Protein AF-A0A947AEB6-F1 (afdb_monomer_lite)

Sequence (812 aa):
MEKIVYKIINSKRNKWIVTLIVLFSMGAAVMMIPTKLVLARMLPGKSANTMSIYVDTATNASIKETQSVTTCIVNYLKQEREITDMEVYLGQGAPLDYAGLVKGSSLKRMKNQAEIVLNFTNKNDRDEPTYMMAHRLRPLIQGECGSIVPHTSIKFTEMPAGPPTLATIVVELYNPDEKALRKIAAQIADILEDTDGLVDIDVMQDDIYTKYNLVPDKEKIILSGLNVEQVNQIIYLAFKGMPIAEKNTKNQQDQIPIFLRLNEETRHVEADTESSLLSKLVSLELMNDKGMMVPISEVVEIKSAKSSPTIFRKNLKNMVTITAECDMVSQVYPLLEAREKMLEVLKADYNMSKVPGINTYMFDLIAVDKKTGDKILIRWDGEMKVSLDTFRDLGGAFIAALVLMFLLMVVYYKSFALSGIVLVGSFLSIIGVIVGHWVTDKIALYATDTHFFLTATSLIGFISLMGISARSSLLLIDFSKSLIAHEGMEKKRAIAVATATRAKPIMLTAIAIILGSLLLATDPIFGGLGIALIFGSIAATLVSLYFIPVLMDNAKALMPNEHEFEDQGRSGTWCILTDNIKSMFPKGEDKKSKAHHNDTLLYEDYECEDDTRTTWCRLIDNVKSFFPDEKEKKSDVKKLPEDDVPLQHEEDTPEAENKVMLSTKLTESIKALPSLKIDTKVYKKNKMLWNEMIDKVKAFLNLKTEDEIDHAYEKAKAERDFINLHNTGNKQFQKKDLDKAIESYEKALKIKEDKGTSFKLELAKVQKEKEEKKQKQKEDKTHEEKPKKDDSKDKSDTKKEKKSKKKKDDKE

Radius of gyration: 40.16 Å; chains: 1; bounding box: 114×80×124 Å

pLDDT: mean 76.29, std 25.1, range [21.72, 97.94]

Foldseek 3Di:
DLVVLLVLQVDPVSLVVLVCVLVVLVVVLVVCDVVVLFAAAAFDADQDQKWKKKKAFAQPDALVLLVQLVVLLVVVCVVDPFWDDKDKAAQAADDDDQQCVALPSRVRRGRRIMMMMTGGDDSVVDLAGPLVVCLVVVVVSCVPRVPSGPPMQIDIGGDDPDRHHNAQKKKKKFFPDPVVQVVVLVVLLVLQVPFPQWDRKDKPKHDKDKDKDKAFAPVQCVVVQHDPVVLVQLVCQLEPFDFDDWDDDPVDPDTHTDTHHDDPVLSDQPDPDPVSVLVSQQVGWDQHPVRDTDGSSRGIDIDIDIDDMDFDDDPNTTIMMIHIYGRQHHSVPSVVSSLVVCCVVLVVQWDKDDDDDPDLFRSKIWTQGPPPRTTMTIGIDTSVSVSSNLCVVLVVVLVVVLVVQLVVVCVVLVDNLLSVLLSVLLLSLVSQLSVLQSVVQVVCCVPSVHGRHQHSLLVVLSSVSSVVLSVLLVQLLVQLLCCCPPVVDDSSSSSSVSLVVSLVVLVVVLVVQLVVLVVQCPDSGSVSSSSSSNRSSVSSSCSSNHVSSSSSSLDPSSHDDPPPDDPPPDDDPVVVVVVNVCSVDDDDDDDDDDDDDDDDDDDDDDDDDDPDPDPVVVVVVVVVVVDDDDDDDDDDDDDDDDDDDDDDDDDDDDDDDPPPDPVPPVVVVVPPDDDDDDDDDDDDDDDDDPVVVVVVVCVVVVPDDPVVVVVVVVVVVLVVLLVVLQVQLVVCVVVVVLVSNLVSLVVSCVSPNDPVSVVSNVVSVVVVVVVVVVVVVVVVVVVPDDDDDDDDDDDDDDDDDDDDDDDDDDDD

Secondary structure (DSSP, 8-state):
-HHHHHHHHH-HHHHHHHHHHHHHHHHHHHHTTTTTSS-B-SS-----SEEEEEEE--TT--HHHHHHHHHHHHHHHTT-TTEEEEEEEESSPPS--HHHHHHTGGG--STTEEEEEEEES-TTT-SS-HHHHHHHHHHHHHHHHTTSSTT-EEEEEEPPSSS--S-SEEEEEE-S-HHHHHHHHHHHHHHHHTSTTEEEEEEES----EEEEEEE-HHHHHHTT--HHHHHHHHHHHHT-EEEEEE--TT-SS-EEEEE---HHHH--SSSSHHHHHHHHHT-EEE-TTS-EEEHHHHEEEEEEE-----EEETTEEEEEEEEEESSS-THHHHHHHHHHHHHHTTTTEEEEEPPSS-S-TT-EEEEETTT--EEEEEEESHHHHHHHHHHHHHHHHHHHHHHHHHHHHHHHS-HHHHHHHHHHHHTTHHHHHHHHHHHHHHHHHHHS----B-HHHHHHHHHHHHHHHHHHHHHHHHHHHHHHHH---HHHHHHHHHHHHHHHHHHHHHHHHHHHHHHHTSTTTHHHHHHHHHHHHHHHHIIIIIHHHHHHH-GGGSPPS-SSS-TT---HHHHHHHHHHHTSPPP---------------------S----HHHHHHHHHHTTS-----------------------------SSSSHHHHHHHHHHTTS-------------PPPHHHHHHHHHHHHT--SHHHHHHHHHHHHHHHHHHHHHHHHHHHHHTT-HHHHHHHHHHHHTT---HHHHHHHHHHHHHHHHHHHHHHHHHHHHHS--PPP-----------------------

Structure (mmCIF, N/CA/C/O backbone):
data_AF-A0A947AEB6-F1
#
_entry.id   AF-A0A947AEB6-F1
#
loop_
_atom_site.group_PDB
_atom_site.id
_atom_site.type_symbol
_atom_site.label_atom_id
_atom_site.label_alt_id
_atom_site.label_comp_id
_atom_site.label_asym_id
_atom_site.label_entity_id
_atom_site.label_seq_id
_atom_site.pdbx_PDB_ins_code
_atom_site.Cartn_x
_atom_site.Cartn_y
_atom_site.Cartn_z
_atom_site.occupancy
_atom_site.B_iso_or_equiv
_atom_site.auth_seq_id
_atom_site.auth_comp_id
_atom_site.auth_asym_id
_atom_site.auth_atom_id
_atom_site.pdbx_PDB_model_num
ATOM 1 N N . MET A 1 1 ? 32.725 -9.473 -36.513 1.00 87.38 1 MET A N 1
ATOM 2 C CA . MET A 1 1 ? 31.838 -8.292 -36.432 1.00 87.38 1 MET A CA 1
ATOM 3 C C . MET A 1 1 ? 31.812 -7.491 -37.723 1.00 87.38 1 MET A C 1
ATOM 5 O O . MET A 1 1 ? 30.746 -7.420 -38.313 1.00 87.38 1 MET A O 1
ATOM 9 N N . GLU A 1 2 ? 32.942 -6.983 -38.223 1.00 90.56 2 GLU A N 1
ATOM 10 C CA . GLU A 1 2 ? 32.989 -6.147 -39.443 1.00 90.56 2 GLU A CA 1
ATOM 11 C C . GLU A 1 2 ? 32.234 -6.752 -40.641 1.00 90.56 2 GLU A C 1
ATOM 13 O O . GLU A 1 2 ? 31.273 -6.164 -41.129 1.00 90.56 2 GLU A O 1
ATOM 18 N N . LYS A 1 3 ? 32.585 -7.982 -41.052 1.00 89.81 3 LYS A N 1
ATOM 19 C CA . LYS A 1 3 ? 31.927 -8.688 -42.171 1.00 89.81 3 LYS A CA 1
ATOM 20 C C . LYS A 1 3 ? 30.412 -8.853 -41.983 1.00 89.81 3 LYS A C 1
ATOM 22 O O . LYS A 1 3 ? 29.666 -8.835 -42.958 1.00 89.81 3 LYS A O 1
ATOM 27 N N . ILE A 1 4 ? 29.958 -9.022 -40.739 1.00 90.88 4 ILE A N 1
ATOM 28 C CA . ILE A 1 4 ? 28.542 -9.226 -40.401 1.00 90.88 4 ILE A CA 1
ATOM 29 C C . ILE A 1 4 ? 27.785 -7.910 -40.577 1.00 90.88 4 ILE A C 1
ATOM 31 O O . ILE A 1 4 ? 26.801 -7.859 -41.311 1.00 90.88 4 ILE A O 1
ATOM 35 N N . VAL A 1 5 ? 28.286 -6.836 -39.965 1.00 90.81 5 VAL A N 1
ATOM 36 C CA . VAL A 1 5 ? 27.673 -5.503 -40.029 1.00 90.81 5 VAL A CA 1
ATOM 37 C C . VAL A 1 5 ? 27.685 -4.977 -41.464 1.00 90.81 5 VAL A C 1
ATOM 39 O O . VAL A 1 5 ? 26.657 -4.514 -41.952 1.00 90.81 5 VAL A O 1
ATOM 42 N N . TYR A 1 6 ? 28.788 -5.157 -42.197 1.00 90.69 6 TYR A N 1
ATOM 43 C CA . TYR A 1 6 ? 28.861 -4.782 -43.610 1.00 90.69 6 TYR A CA 1
ATOM 44 C C . TYR A 1 6 ? 27.827 -5.537 -44.463 1.00 90.69 6 TYR A C 1
ATOM 46 O O . TYR A 1 6 ? 27.131 -4.928 -45.273 1.00 90.69 6 TYR A O 1
ATOM 54 N N . LYS A 1 7 ? 27.638 -6.849 -44.244 1.00 91.50 7 LYS A N 1
ATOM 55 C CA . LYS A 1 7 ? 26.611 -7.648 -44.943 1.00 91.50 7 LYS A CA 1
ATOM 56 C C . LYS A 1 7 ? 25.181 -7.194 -44.618 1.00 91.50 7 LYS A C 1
ATOM 58 O O . LYS A 1 7 ? 24.305 -7.266 -45.485 1.00 91.50 7 LYS A O 1
ATOM 63 N N . ILE A 1 8 ? 24.933 -6.742 -43.388 1.00 90.25 8 ILE A N 1
ATOM 64 C CA . ILE A 1 8 ? 23.634 -6.195 -42.974 1.00 90.25 8 ILE A CA 1
ATOM 65 C C . ILE A 1 8 ? 23.380 -4.862 -43.681 1.00 90.25 8 ILE A C 1
ATOM 67 O O . ILE A 1 8 ? 22.333 -4.693 -44.297 1.00 90.25 8 ILE A O 1
ATOM 71 N N . ILE A 1 9 ? 24.353 -3.949 -43.658 1.00 90.12 9 ILE A N 1
ATOM 72 C CA . ILE A 1 9 ? 24.207 -2.601 -44.216 1.00 90.12 9 ILE A CA 1
ATOM 73 C C . ILE A 1 9 ? 24.198 -2.611 -45.757 1.00 90.12 9 ILE A C 1
ATOM 75 O O . ILE A 1 9 ? 23.521 -1.799 -46.393 1.00 90.12 9 ILE A O 1
ATOM 79 N N . ASN A 1 10 ? 24.908 -3.536 -46.402 1.00 90.25 10 ASN A N 1
ATOM 80 C CA . ASN A 1 10 ? 24.982 -3.536 -47.860 1.00 90.25 10 ASN A CA 1
ATOM 81 C C . ASN A 1 10 ? 23.674 -3.998 -48.537 1.00 90.25 10 ASN A C 1
ATOM 83 O O . ASN A 1 10 ? 23.365 -3.566 -49.645 1.00 90.25 10 ASN A O 1
ATOM 87 N N . SER A 1 11 ? 22.870 -4.831 -47.868 1.00 90.75 11 SER A N 1
ATOM 88 C CA . SER A 1 11 ? 21.614 -5.361 -48.413 1.00 90.75 11 SER A CA 1
ATOM 89 C C . SER A 1 11 ? 20.390 -4.635 -47.850 1.00 90.75 11 SER A C 1
ATOM 91 O O . SER A 1 11 ? 20.144 -4.657 -46.644 1.00 90.75 11 SER A O 1
ATOM 93 N N . LYS A 1 12 ? 19.550 -4.065 -48.731 1.00 87.75 12 LYS A N 1
ATOM 94 C CA . LYS A 1 12 ? 18.264 -3.445 -48.340 1.00 87.75 12 LYS A CA 1
ATOM 95 C C . LYS A 1 12 ? 17.353 -4.427 -47.591 1.00 87.75 12 LYS A C 1
ATOM 97 O O . LYS A 1 12 ? 16.724 -4.041 -46.610 1.00 87.75 12 LYS A O 1
ATOM 102 N N . ARG A 1 13 ? 17.332 -5.702 -48.006 1.00 91.00 13 ARG A N 1
ATOM 103 C CA . ARG A 1 13 ? 16.549 -6.762 -47.350 1.00 91.00 13 ARG A CA 1
ATOM 104 C C . ARG A 1 13 ? 17.024 -7.007 -45.917 1.00 91.00 13 ARG A C 1
ATOM 106 O O . ARG A 1 13 ? 16.198 -7.094 -45.020 1.00 91.00 13 ARG A O 1
ATOM 113 N N . ASN A 1 14 ? 18.337 -7.077 -45.691 1.00 89.75 14 ASN A N 1
ATOM 114 C CA . ASN A 1 14 ? 18.887 -7.360 -44.361 1.00 89.75 14 ASN A CA 1
ATOM 115 C C . ASN A 1 14 ? 18.660 -6.198 -43.388 1.00 89.75 14 ASN A C 1
ATOM 117 O O . ASN A 1 14 ? 18.286 -6.440 -42.245 1.00 89.75 14 ASN A O 1
ATOM 121 N N . LYS A 1 15 ? 18.814 -4.948 -43.845 1.00 89.69 15 LYS A N 1
ATOM 122 C CA . LYS A 1 15 ? 18.432 -3.767 -43.055 1.00 89.69 15 LYS A CA 1
ATOM 123 C C . LYS A 1 15 ? 16.976 -3.828 -42.619 1.00 89.69 15 LYS A C 1
ATOM 125 O O . LYS A 1 15 ? 16.685 -3.652 -41.443 1.00 89.69 15 LYS A O 1
ATOM 130 N N . TRP A 1 16 ? 16.081 -4.099 -43.569 1.00 90.50 16 TRP A N 1
ATOM 131 C CA . TRP A 1 16 ? 14.650 -4.138 -43.299 1.00 90.50 16 TRP A CA 1
ATOM 132 C C . TRP A 1 16 ? 14.279 -5.263 -42.326 1.00 90.50 16 TRP A C 1
ATOM 134 O O . TRP A 1 16 ? 13.488 -5.034 -41.420 1.00 90.50 16 TRP A O 1
ATOM 144 N N . ILE A 1 17 ? 14.920 -6.433 -42.437 1.00 92.50 17 ILE A N 1
ATOM 145 C CA . ILE A 1 17 ? 14.771 -7.532 -41.470 1.00 92.50 17 ILE A CA 1
ATOM 146 C C . ILE A 1 17 ? 15.194 -7.091 -40.065 1.00 92.50 17 ILE A C 1
ATOM 148 O O . ILE A 1 17 ? 14.440 -7.295 -39.121 1.00 92.50 17 ILE A O 1
ATOM 152 N N . VAL A 1 18 ? 16.363 -6.459 -39.907 1.00 92.31 18 VAL A N 1
ATOM 153 C CA . VAL A 1 18 ? 16.830 -5.990 -38.589 1.00 92.31 18 VAL A CA 1
ATOM 154 C C . VAL A 1 18 ? 15.875 -4.945 -38.009 1.00 92.31 18 VAL A C 1
ATOM 156 O O . VAL A 1 18 ? 15.514 -5.031 -36.838 1.00 92.31 18 VAL A O 1
ATOM 159 N N . THR A 1 19 ? 15.413 -3.990 -38.820 1.00 90.94 19 THR A N 1
ATOM 160 C CA . THR A 1 19 ? 14.432 -2.988 -38.382 1.00 90.94 19 THR A CA 1
ATOM 161 C C . THR A 1 19 ? 13.101 -3.620 -37.977 1.00 90.94 19 THR A C 1
ATOM 163 O O . THR A 1 19 ? 12.553 -3.245 -36.944 1.00 90.94 19 THR A O 1
ATOM 166 N N . LEU A 1 20 ? 12.602 -4.601 -38.735 1.00 93.62 20 LEU A N 1
ATOM 167 C CA . LEU A 1 20 ? 11.383 -5.330 -38.385 1.00 93.62 20 LEU A CA 1
ATOM 168 C C . LEU A 1 20 ? 11.527 -6.127 -37.096 1.00 93.62 20 LEU A C 1
ATOM 170 O O . LEU A 1 20 ? 10.615 -6.088 -36.282 1.00 93.62 20 LEU A O 1
ATOM 174 N N . ILE A 1 21 ? 12.652 -6.819 -36.894 1.00 94.31 21 ILE A N 1
ATOM 175 C CA . ILE A 1 21 ? 12.905 -7.569 -35.658 1.00 94.31 21 ILE A CA 1
ATOM 176 C C . ILE A 1 21 ? 12.848 -6.623 -34.460 1.00 94.31 21 ILE A C 1
ATOM 178 O O . ILE A 1 21 ? 12.165 -6.913 -33.488 1.00 94.31 21 ILE A O 1
ATOM 182 N N . VAL A 1 22 ? 13.510 -5.467 -34.538 1.00 93.62 22 VAL A N 1
ATOM 183 C CA . VAL A 1 22 ? 13.520 -4.491 -33.440 1.00 93.62 22 VAL A CA 1
ATOM 184 C C . VAL A 1 22 ? 12.130 -3.902 -33.192 1.00 93.62 22 VAL A C 1
ATOM 186 O O . VAL A 1 22 ? 11.703 -3.829 -32.043 1.00 93.62 22 VAL A O 1
ATOM 189 N N . LEU A 1 23 ? 11.401 -3.518 -34.245 1.00 92.50 23 LEU A N 1
ATOM 190 C CA . LEU A 1 23 ? 10.036 -2.995 -34.116 1.00 92.50 23 LEU A CA 1
ATOM 191 C C . LEU A 1 23 ? 9.066 -4.042 -33.562 1.00 92.50 23 LEU A C 1
ATOM 193 O O . LEU A 1 23 ? 8.246 -3.716 -32.708 1.00 92.50 23 LEU A O 1
ATOM 197 N N . PHE A 1 24 ? 9.178 -5.291 -34.013 1.00 94.88 24 PHE A N 1
ATOM 198 C CA . PHE A 1 24 ? 8.384 -6.401 -33.502 1.00 94.88 24 PHE A CA 1
ATOM 199 C C . PHE A 1 24 ? 8.698 -6.669 -32.030 1.00 94.88 24 PHE A C 1
ATOM 201 O O . PHE A 1 24 ? 7.776 -6.723 -31.225 1.00 94.88 24 PHE A O 1
ATOM 208 N N . SER A 1 25 ? 9.977 -6.749 -31.653 1.00 94.62 25 SER A N 1
ATOM 209 C CA . SER A 1 25 ? 10.387 -6.923 -30.255 1.00 94.62 25 SER A CA 1
ATOM 210 C C . SER A 1 25 ? 9.908 -5.775 -29.367 1.00 94.62 25 SER A C 1
ATOM 212 O O . SER A 1 25 ? 9.473 -6.017 -28.246 1.00 94.62 25 SER A O 1
ATOM 214 N N . MET A 1 26 ? 9.931 -4.534 -29.867 1.00 93.69 26 MET A N 1
ATOM 215 C CA . MET A 1 26 ? 9.391 -3.375 -29.154 1.00 93.69 26 MET A CA 1
ATOM 216 C C . MET A 1 26 ? 7.875 -3.475 -28.970 1.00 93.69 26 MET A C 1
ATOM 218 O O . MET A 1 26 ? 7.379 -3.306 -27.861 1.00 93.69 26 MET A O 1
ATOM 222 N N . GLY A 1 27 ? 7.138 -3.783 -30.041 1.00 92.56 27 GLY A N 1
ATOM 223 C CA . GLY A 1 27 ? 5.687 -3.952 -29.985 1.00 92.56 27 GLY A CA 1
ATOM 224 C C . GLY A 1 27 ? 5.268 -5.099 -29.064 1.00 92.56 27 GLY A C 1
ATOM 225 O O . GLY A 1 27 ? 4.362 -4.930 -28.252 1.00 92.56 27 GLY A O 1
ATOM 226 N N . ALA A 1 28 ? 5.968 -6.233 -29.137 1.00 93.12 28 ALA A N 1
ATOM 227 C CA . ALA A 1 28 ? 5.745 -7.386 -28.274 1.00 93.12 28 ALA A CA 1
ATOM 228 C C . ALA A 1 28 ? 6.023 -7.053 -26.802 1.00 93.12 28 ALA A C 1
ATOM 230 O O . ALA A 1 28 ? 5.186 -7.348 -25.955 1.00 93.12 28 ALA A O 1
ATOM 231 N N . ALA A 1 29 ? 7.141 -6.382 -26.500 1.00 92.44 29 ALA A N 1
ATOM 232 C CA . ALA A 1 29 ? 7.470 -5.965 -25.138 1.00 92.44 29 ALA A CA 1
ATOM 233 C C . ALA A 1 29 ? 6.412 -5.009 -24.563 1.00 92.44 29 ALA A C 1
ATOM 235 O O . ALA A 1 29 ? 5.928 -5.221 -23.457 1.00 92.44 29 ALA A O 1
ATOM 236 N N . VAL A 1 30 ? 5.981 -3.994 -25.320 1.00 89.50 30 VAL A N 1
ATOM 237 C CA . VAL A 1 30 ? 4.943 -3.054 -24.857 1.00 89.50 30 VAL A CA 1
ATOM 238 C C . VAL A 1 30 ? 3.596 -3.756 -24.641 1.00 89.50 30 VAL A C 1
ATOM 240 O O . VAL A 1 30 ? 2.900 -3.448 -23.676 1.00 89.50 30 VAL A O 1
ATOM 243 N N . MET A 1 31 ? 3.243 -4.735 -25.481 1.00 90.31 31 MET A N 1
ATOM 244 C CA . MET A 1 31 ? 2.008 -5.519 -25.336 1.00 90.31 31 MET A CA 1
ATOM 245 C C . MET A 1 31 ? 1.997 -6.457 -24.119 1.00 90.31 31 MET A C 1
ATOM 247 O O . MET A 1 31 ? 0.916 -6.864 -23.693 1.00 90.31 31 MET A O 1
ATOM 251 N N . MET A 1 32 ? 3.146 -6.778 -23.513 1.00 88.69 32 MET A N 1
ATOM 252 C CA . MET A 1 32 ? 3.201 -7.627 -22.309 1.00 88.69 32 MET A CA 1
ATOM 253 C C . MET A 1 32 ? 2.563 -6.974 -21.072 1.00 88.69 32 MET A C 1
ATOM 255 O O . MET A 1 32 ? 2.070 -7.681 -20.196 1.00 88.69 32 MET A O 1
ATOM 259 N N . ILE A 1 33 ? 2.540 -5.641 -21.003 1.00 81.94 33 ILE A N 1
ATOM 260 C CA . ILE A 1 33 ? 1.962 -4.899 -19.873 1.00 81.94 33 ILE A CA 1
ATOM 261 C C . ILE A 1 33 ? 0.423 -5.014 -19.851 1.00 81.94 33 ILE A C 1
ATOM 263 O O . ILE A 1 33 ? -0.114 -5.526 -18.870 1.00 81.94 33 ILE A O 1
ATOM 267 N N . PRO A 1 34 ? -0.327 -4.616 -20.905 1.00 82.00 34 PRO A N 1
ATOM 268 C CA . PRO A 1 34 ? -1.791 -4.702 -20.891 1.00 82.00 34 PRO A CA 1
ATOM 269 C C . PRO A 1 34 ? -2.313 -6.143 -20.877 1.00 82.00 34 PRO A C 1
ATOM 271 O O . PRO A 1 34 ? -3.401 -6.392 -20.369 1.00 82.00 34 PRO A O 1
ATOM 274 N N . THR A 1 35 ? -1.546 -7.104 -21.402 1.00 84.56 35 THR A N 1
ATOM 275 C CA . THR A 1 35 ? -1.908 -8.533 -21.369 1.00 84.56 35 THR A CA 1
ATOM 276 C C . THR A 1 35 ? -1.680 -9.187 -20.004 1.00 84.56 35 THR A C 1
ATOM 278 O O . THR A 1 35 ? -1.916 -10.385 -19.870 1.00 84.56 35 THR A O 1
ATOM 281 N N . LYS A 1 36 ? -1.232 -8.425 -18.991 1.00 79.38 36 LYS A N 1
ATOM 282 C CA . LYS A 1 36 ? -0.881 -8.916 -17.647 1.00 79.38 36 LYS A CA 1
ATOM 283 C C . LYS A 1 36 ? 0.206 -10.006 -17.657 1.00 79.38 36 LYS A C 1
ATOM 285 O O . LYS A 1 36 ? 0.358 -10.726 -16.677 1.00 79.38 36 LYS A O 1
ATOM 290 N N . LEU A 1 37 ? 0.987 -10.119 -18.741 1.00 82.31 37 LEU A N 1
ATOM 291 C CA . LEU A 1 37 ? 2.149 -11.015 -18.803 1.00 82.31 37 LEU A CA 1
ATOM 292 C C . LEU A 1 37 ? 3.291 -10.502 -17.926 1.00 82.31 37 LEU A C 1
ATOM 294 O O . LEU A 1 37 ? 4.043 -11.304 -17.385 1.00 82.31 37 LEU A O 1
ATOM 298 N N . VAL A 1 38 ? 3.416 -9.179 -17.800 1.00 82.56 38 VAL A N 1
ATOM 299 C CA . VAL A 1 38 ? 4.302 -8.523 -16.837 1.00 82.56 38 VAL A CA 1
ATOM 300 C C . VAL A 1 38 ? 3.444 -7.687 -15.905 1.00 82.56 38 VAL A C 1
ATOM 302 O O . VAL A 1 38 ? 2.792 -6.731 -16.329 1.00 82.56 38 VAL A O 1
ATOM 305 N N . LEU A 1 39 ? 3.450 -8.049 -14.628 1.00 79.00 39 LEU A N 1
ATOM 306 C CA . LEU A 1 39 ? 2.756 -7.309 -13.584 1.00 79.00 39 LEU A CA 1
ATOM 307 C C . LEU A 1 39 ? 3.662 -6.182 -13.079 1.00 79.00 39 LEU A C 1
ATOM 309 O O . LEU A 1 39 ? 4.862 -6.376 -12.903 1.00 79.00 39 LEU A O 1
ATOM 313 N N . ALA A 1 40 ? 3.097 -5.001 -12.839 1.00 77.50 40 ALA A N 1
ATOM 314 C CA . ALA A 1 40 ? 3.826 -3.853 -12.301 1.00 77.50 40 ALA A CA 1
ATOM 315 C C . ALA A 1 40 ? 3.362 -3.554 -10.875 1.00 77.50 40 ALA A C 1
ATOM 317 O O . ALA A 1 40 ? 2.166 -3.624 -10.621 1.00 77.50 40 ALA A O 1
ATOM 318 N N . ARG A 1 41 ? 4.260 -3.189 -9.960 1.00 78.69 41 ARG A N 1
ATOM 319 C CA . ARG A 1 41 ? 3.943 -2.815 -8.564 1.00 78.69 41 ARG A CA 1
ATOM 320 C C . ARG A 1 41 ? 4.865 -1.675 -8.122 1.00 78.69 41 ARG A C 1
ATOM 322 O O . ARG A 1 41 ? 5.907 -1.493 -8.734 1.00 78.69 41 ARG A O 1
ATOM 329 N N . MET A 1 42 ? 4.536 -0.867 -7.111 1.00 75.56 42 MET A N 1
ATOM 330 C CA . MET A 1 42 ? 5.480 0.176 -6.664 1.00 75.56 42 MET A CA 1
ATOM 331 C C . MET A 1 42 ? 6.684 -0.445 -5.954 1.00 75.56 42 MET A C 1
ATOM 333 O O . MET A 1 42 ? 7.829 -0.241 -6.369 1.00 75.56 42 MET A O 1
ATOM 337 N N . LEU A 1 43 ? 6.398 -1.226 -4.915 1.00 75.50 43 LEU A N 1
ATOM 338 C CA . LEU A 1 43 ? 7.366 -1.973 -4.130 1.00 75.50 43 LEU A CA 1
ATOM 339 C C . LEU A 1 43 ? 6.969 -3.451 -4.100 1.00 75.50 43 LEU A C 1
ATOM 341 O O . LEU A 1 43 ? 5.779 -3.763 -4.116 1.00 75.50 43 LEU A O 1
ATOM 345 N N . PRO A 1 44 ? 7.937 -4.372 -4.085 1.00 74.25 44 PRO A N 1
ATOM 346 C CA . PRO A 1 44 ? 7.640 -5.788 -3.940 1.00 74.25 44 PRO A CA 1
ATOM 347 C C . PRO A 1 44 ? 7.280 -6.125 -2.487 1.00 74.25 44 PRO A C 1
ATOM 349 O O . PRO A 1 44 ? 7.591 -5.372 -1.560 1.00 74.25 44 PRO A O 1
ATOM 352 N N . GLY A 1 45 ? 6.660 -7.291 -2.296 1.00 74.12 45 GLY A N 1
ATOM 353 C CA . GLY A 1 45 ? 6.519 -7.884 -0.968 1.00 74.12 45 GLY A CA 1
ATOM 354 C C . GLY A 1 45 ? 7.892 -8.157 -0.347 1.00 74.12 45 GLY A C 1
ATOM 355 O O . GLY A 1 45 ? 8.864 -8.450 -1.050 1.00 74.12 45 GLY A O 1
ATOM 356 N N . LYS A 1 46 ? 7.989 -8.051 0.980 1.00 81.00 46 LYS A N 1
ATOM 357 C CA . LYS A 1 46 ? 9.236 -8.257 1.723 1.00 81.00 46 LYS A CA 1
ATOM 358 C C . LYS A 1 46 ? 9.079 -9.433 2.674 1.00 81.00 46 LYS A C 1
ATOM 360 O O . LYS A 1 46 ? 8.222 -9.417 3.547 1.00 81.00 46 LYS A O 1
ATOM 365 N N . SER A 1 47 ? 9.971 -10.417 2.566 1.00 85.88 47 SER A N 1
ATOM 366 C CA . SER A 1 47 ? 10.113 -11.427 3.619 1.00 85.88 47 SER A CA 1
ATOM 367 C C . SER A 1 47 ? 10.742 -10.773 4.853 1.00 85.88 47 SER A C 1
ATOM 369 O O . SER A 1 47 ? 11.910 -10.363 4.839 1.00 85.88 47 SER A O 1
ATOM 371 N N . ALA A 1 48 ? 9.938 -10.602 5.899 1.00 88.19 48 ALA A N 1
ATOM 372 C CA . ALA A 1 48 ? 10.317 -9.973 7.159 1.00 88.19 48 ALA A CA 1
ATOM 373 C C . ALA A 1 48 ? 10.323 -10.995 8.299 1.00 88.19 48 ALA A C 1
ATOM 375 O O . ALA A 1 48 ? 9.579 -11.973 8.266 1.00 88.19 48 ALA A O 1
ATOM 376 N N . ASN A 1 49 ? 11.163 -10.777 9.311 1.00 92.12 49 ASN A N 1
ATOM 377 C CA . ASN A 1 49 ? 11.226 -11.657 10.485 1.00 92.12 49 ASN A CA 1
ATOM 378 C C . ASN A 1 49 ? 10.103 -11.386 11.493 1.00 92.12 49 ASN A C 1
ATOM 380 O O . ASN A 1 49 ? 9.993 -12.130 12.457 1.00 92.12 49 ASN A O 1
ATOM 384 N N . THR A 1 50 ? 9.285 -10.350 11.284 1.00 91.06 50 THR A N 1
ATOM 385 C CA . THR A 1 50 ? 8.092 -10.100 12.096 1.00 91.06 50 THR A CA 1
ATOM 386 C C . THR A 1 50 ? 6.905 -9.692 11.225 1.00 91.06 50 THR A C 1
ATOM 388 O O . THR A 1 50 ? 7.078 -9.215 10.096 1.00 91.06 50 THR A O 1
ATOM 391 N N . MET A 1 51 ? 5.705 -9.916 11.751 1.00 92.25 51 MET A N 1
ATOM 392 C CA . MET A 1 51 ? 4.410 -9.519 11.192 1.00 92.25 51 MET A CA 1
ATOM 393 C C . MET A 1 51 ? 3.445 -9.311 12.356 1.00 92.25 51 MET A C 1
ATOM 395 O O . MET A 1 51 ? 3.581 -9.987 13.373 1.00 92.25 51 MET A O 1
ATOM 399 N N . SER A 1 52 ? 2.450 -8.443 12.203 1.00 93.69 52 SER A N 1
ATOM 400 C CA . SER A 1 52 ? 1.375 -8.312 13.189 1.00 93.69 52 SER A CA 1
ATOM 401 C C . SER A 1 52 ? 0.040 -8.770 12.611 1.00 93.69 52 SER A C 1
ATOM 403 O O . SER A 1 52 ? -0.212 -8.613 11.422 1.00 93.69 52 SER A O 1
ATOM 405 N N . ILE A 1 53 ? -0.848 -9.289 13.452 1.00 95.31 53 ILE A N 1
ATOM 406 C CA . ILE A 1 53 ? -2.259 -9.507 13.128 1.00 95.31 53 ILE A CA 1
ATOM 407 C C . ILE A 1 53 ? -3.084 -8.581 14.010 1.00 95.31 53 ILE A C 1
ATOM 409 O O . ILE A 1 53 ? -2.978 -8.610 15.237 1.00 95.31 53 ILE A O 1
ATOM 413 N N . TYR A 1 54 ? -3.901 -7.744 13.385 1.00 94.88 54 TYR A N 1
ATOM 414 C CA . TYR A 1 54 ? -4.817 -6.856 14.086 1.00 94.88 54 TYR A CA 1
ATOM 415 C C . TYR A 1 54 ? -6.186 -7.507 14.157 1.00 94.88 54 TYR A C 1
ATOM 417 O O . TYR A 1 54 ? -6.709 -7.974 13.149 1.00 94.88 54 TYR A O 1
ATOM 425 N N . VAL A 1 55 ? -6.768 -7.496 15.349 1.00 95.94 55 VAL A N 1
ATOM 426 C CA . VAL A 1 55 ? -8.116 -7.997 15.595 1.00 95.94 55 VAL A CA 1
ATOM 427 C C . VAL A 1 55 ? -8.942 -6.845 16.133 1.00 95.94 55 VAL A C 1
ATOM 429 O O . VAL A 1 55 ? -8.587 -6.252 17.151 1.00 95.94 55 VAL A O 1
ATOM 432 N N . ASP A 1 56 ? -10.026 -6.517 15.447 1.00 94.62 56 ASP A N 1
ATOM 433 C CA . ASP A 1 56 ? -11.024 -5.558 15.901 1.00 94.62 56 ASP A CA 1
ATOM 434 C C . ASP A 1 56 ? -12.379 -6.283 15.898 1.00 94.62 56 ASP A C 1
ATOM 436 O O . ASP A 1 56 ? -12.904 -6.647 14.852 1.00 94.62 56 ASP A O 1
ATOM 440 N N . THR A 1 57 ? -12.907 -6.577 17.085 1.00 95.38 57 THR A N 1
ATOM 441 C CA . THR A 1 57 ? -14.261 -7.129 17.271 1.00 95.38 57 THR A CA 1
ATOM 442 C C . THR A 1 57 ? -15.284 -5.994 17.370 1.00 95.38 57 THR A C 1
ATOM 444 O O . THR A 1 57 ? -14.899 -4.824 17.482 1.00 95.38 57 THR A O 1
ATOM 447 N N . ALA A 1 58 ? -16.581 -6.325 17.375 1.00 92.38 58 ALA A N 1
ATOM 448 C CA . ALA A 1 58 ? -17.658 -5.348 17.546 1.00 92.38 58 ALA A CA 1
ATOM 449 C C . ALA A 1 58 ? -17.383 -4.367 18.703 1.00 92.38 58 ALA A C 1
ATOM 451 O O . ALA A 1 58 ? -16.882 -4.744 19.761 1.00 92.38 58 ALA A O 1
ATOM 452 N N . THR A 1 59 ? -17.735 -3.092 18.536 1.00 91.00 59 THR A N 1
ATOM 453 C CA . THR A 1 59 ? -17.307 -2.015 19.461 1.00 91.00 59 THR A CA 1
ATOM 454 C C . THR A 1 59 ? -17.786 -2.202 20.911 1.00 91.00 59 THR A C 1
ATOM 456 O O . THR A 1 59 ? -17.160 -1.716 21.854 1.00 91.00 59 THR A O 1
ATOM 459 N N . ASN A 1 60 ? -18.897 -2.910 21.119 1.00 89.50 60 ASN A N 1
ATOM 460 C CA . ASN A 1 60 ? -19.426 -3.249 22.442 1.00 89.50 60 ASN A CA 1
ATOM 461 C C . ASN A 1 60 ? -18.915 -4.589 22.999 1.00 89.50 60 ASN A C 1
ATOM 463 O O . ASN A 1 60 ? -19.308 -4.951 24.107 1.00 89.50 60 ASN A O 1
ATOM 467 N N . ALA A 1 61 ? -18.064 -5.311 22.269 1.00 92.19 61 ALA A N 1
ATOM 468 C CA . ALA A 1 61 ? -17.528 -6.588 22.707 1.00 92.19 61 ALA A CA 1
ATOM 469 C C . ALA A 1 61 ? -16.675 -6.435 23.974 1.00 92.19 61 ALA A C 1
ATOM 471 O O . ALA A 1 61 ? -15.920 -5.477 24.187 1.00 92.19 61 ALA A O 1
ATOM 472 N N . SER A 1 62 ? -16.794 -7.427 24.842 1.00 92.19 62 SER A N 1
ATOM 473 C CA . SER A 1 62 ? -15.992 -7.565 26.040 1.00 92.19 62 SER A CA 1
ATOM 474 C C . SER A 1 62 ? -14.555 -7.974 25.706 1.00 92.19 62 SER A C 1
ATOM 476 O O . SER A 1 62 ? -14.241 -8.573 24.674 1.00 92.19 62 SER A O 1
ATOM 478 N N . ILE A 1 63 ? -13.656 -7.730 26.661 1.00 95.00 63 ILE A N 1
ATOM 479 C CA . ILE A 1 63 ? -12.269 -8.195 26.555 1.00 95.00 63 ILE A CA 1
ATOM 480 C C . ILE A 1 63 ? -12.184 -9.730 26.474 1.00 95.00 63 ILE A C 1
ATOM 482 O O . ILE A 1 63 ? -11.260 -10.256 25.867 1.00 95.00 63 ILE A O 1
ATOM 486 N N . LYS A 1 64 ? -13.160 -10.455 27.046 1.00 94.81 64 LYS A N 1
ATOM 487 C CA . LYS A 1 64 ? -13.227 -11.925 27.007 1.00 94.81 64 LYS A CA 1
ATOM 488 C C . LYS A 1 64 ? -13.617 -12.444 25.621 1.00 94.81 64 LYS A C 1
ATOM 490 O O . LYS A 1 64 ? -13.070 -13.446 25.169 1.00 94.81 64 LYS A O 1
ATOM 495 N N . GLU A 1 65 ? -14.530 -11.763 24.938 1.00 95.56 65 GLU A N 1
ATOM 496 C CA . GLU A 1 65 ? -14.895 -12.077 23.551 1.00 95.56 65 GLU A CA 1
ATOM 497 C C . GLU A 1 65 ? -13.706 -11.840 22.615 1.00 95.56 65 GLU A C 1
ATOM 499 O O . GLU A 1 65 ? -13.315 -12.738 21.871 1.00 95.56 65 GLU A O 1
ATOM 504 N N . THR A 1 66 ? -13.027 -10.701 22.764 1.00 97.25 66 THR A N 1
ATOM 505 C CA . THR A 1 66 ? -11.779 -10.404 22.033 1.00 97.25 66 THR A CA 1
ATOM 506 C C . THR A 1 66 ? -10.683 -11.434 22.333 1.00 97.25 66 THR A C 1
ATOM 508 O O . THR A 1 66 ? -9.983 -11.908 21.435 1.00 97.25 66 THR A O 1
ATOM 511 N N . GLN A 1 67 ? -10.555 -11.847 23.598 1.00 97.75 67 GLN A N 1
ATOM 512 C CA . GLN A 1 67 ? -9.644 -12.917 24.002 1.00 97.75 67 GLN A CA 1
ATOM 513 C C . GLN A 1 67 ? -10.002 -14.258 23.342 1.00 97.75 67 GLN A C 1
ATOM 515 O O . GLN A 1 67 ? -9.108 -15.028 23.000 1.00 97.75 67 GLN A O 1
ATOM 520 N N . SER A 1 68 ? -11.286 -14.551 23.139 1.00 97.94 68 SER A N 1
ATOM 521 C CA . SER A 1 68 ? -11.733 -15.805 22.520 1.00 97.94 68 SER A CA 1
ATOM 522 C C . SER A 1 68 ? -11.318 -15.877 21.048 1.00 97.94 68 SER A C 1
ATOM 524 O O . SER A 1 68 ? -10.747 -16.883 20.623 1.00 97.94 68 SER A O 1
ATOM 526 N N . VAL A 1 69 ? -11.496 -14.779 20.303 1.00 97.94 69 VAL A N 1
ATOM 527 C CA . VAL A 1 69 ? -11.029 -14.654 18.910 1.00 97.94 69 VAL A CA 1
ATOM 528 C C . VAL A 1 69 ? -9.507 -14.787 18.829 1.00 97.94 69 VAL A C 1
ATOM 530 O O . VAL A 1 69 ? -8.989 -15.622 18.093 1.00 97.94 69 VAL A O 1
ATOM 533 N N . THR A 1 70 ? -8.765 -14.015 19.624 1.00 97.88 70 THR A N 1
ATOM 534 C CA . THR A 1 70 ? -7.289 -14.059 19.611 1.00 97.88 70 THR A CA 1
ATOM 535 C C . THR A 1 70 ? -6.732 -15.417 20.034 1.00 97.88 70 THR A C 1
ATOM 537 O O . THR A 1 70 ? -5.756 -15.884 19.454 1.00 97.88 70 THR A O 1
ATOM 540 N N . THR A 1 71 ? -7.370 -16.102 20.987 1.00 97.88 71 THR A N 1
ATOM 541 C CA . THR A 1 71 ? -6.983 -17.464 21.388 1.00 97.88 71 THR A CA 1
ATOM 542 C C . THR A 1 71 ? -7.185 -18.462 20.247 1.00 97.88 71 THR A C 1
ATOM 544 O O . THR A 1 71 ? -6.325 -19.319 20.045 1.00 97.88 71 THR A O 1
ATOM 547 N N . CYS A 1 72 ? -8.272 -18.341 19.475 1.00 97.81 72 CYS A N 1
ATOM 548 C CA . CYS A 1 72 ? -8.474 -19.136 18.260 1.00 97.81 72 CYS A CA 1
ATOM 549 C C . CYS A 1 72 ? -7.323 -18.932 17.266 1.00 97.81 72 CYS A C 1
ATOM 551 O O . CYS A 1 72 ? -6.693 -19.907 16.854 1.00 97.81 72 CYS A O 1
ATOM 553 N N . ILE A 1 73 ? -6.978 -17.671 16.977 1.00 97.94 73 ILE A N 1
ATOM 554 C CA . ILE A 1 73 ? -5.888 -17.316 16.055 1.00 97.94 73 ILE A CA 1
ATOM 555 C C . ILE A 1 73 ? -4.563 -17.926 16.529 1.00 97.94 73 ILE A C 1
ATOM 557 O O . ILE A 1 73 ? -3.896 -18.634 15.779 1.00 97.94 73 ILE A O 1
ATOM 561 N N . VAL A 1 74 ? -4.201 -17.720 17.799 1.00 97.44 74 VAL A N 1
ATOM 562 C CA . VAL A 1 74 ? -2.957 -18.249 18.381 1.00 97.44 74 VAL A CA 1
ATOM 563 C C . VAL A 1 74 ? -2.900 -19.777 18.306 1.00 97.44 74 VAL A C 1
ATOM 565 O O . VAL A 1 74 ? -1.841 -20.337 18.037 1.00 97.44 74 VAL A O 1
ATOM 568 N N . ASN A 1 75 ? -4.014 -20.476 18.532 1.00 96.25 75 ASN A N 1
ATOM 569 C CA . ASN A 1 75 ? -4.046 -21.939 18.447 1.00 96.25 75 ASN A CA 1
ATOM 570 C C . ASN A 1 75 ? -3.832 -22.460 17.021 1.00 96.25 75 ASN A C 1
ATOM 572 O O . ASN A 1 75 ? -3.263 -23.541 16.858 1.00 96.25 75 ASN A O 1
ATOM 576 N N . TYR A 1 76 ? -4.249 -21.698 16.010 1.00 94.69 76 TYR A N 1
ATOM 577 C CA . TYR A 1 76 ? -3.943 -21.998 14.616 1.00 94.69 76 TYR A CA 1
ATOM 578 C C . TYR A 1 76 ? -2.455 -21.768 14.323 1.00 94.69 76 TYR A C 1
ATOM 580 O O . TYR A 1 76 ? -1.757 -22.664 13.858 1.00 94.69 76 TYR A O 1
ATOM 588 N N . LEU A 1 77 ? -1.938 -20.598 14.706 1.00 96.06 77 LEU A N 1
ATOM 589 C CA . LEU A 1 77 ? -0.552 -20.192 14.454 1.00 96.06 77 LEU A CA 1
ATOM 590 C C . LEU A 1 77 ? 0.489 -21.061 15.171 1.00 96.06 77 LEU A C 1
ATOM 592 O O . LEU A 1 77 ? 1.584 -21.244 14.657 1.00 96.06 77 LEU A O 1
ATOM 596 N N . LYS A 1 78 ? 0.155 -21.667 16.318 1.00 95.50 78 LYS A N 1
ATOM 597 C CA . LYS A 1 78 ? 1.027 -22.641 17.011 1.00 95.50 78 LYS A CA 1
ATOM 598 C C . LYS A 1 78 ? 1.405 -23.858 16.161 1.00 95.50 78 LYS A C 1
ATOM 600 O O . LYS A 1 78 ? 2.334 -24.575 16.524 1.00 95.50 78 LYS A O 1
ATOM 605 N N . GLN A 1 79 ? 0.654 -24.139 15.101 1.00 93.88 79 GLN A N 1
ATOM 606 C CA . GLN A 1 79 ? 0.905 -25.270 14.208 1.00 93.88 79 GLN A CA 1
ATOM 607 C C . GLN A 1 79 ? 1.958 -24.931 13.141 1.00 93.88 79 GLN A C 1
ATOM 609 O O . GLN A 1 79 ? 2.507 -25.837 12.516 1.00 93.88 79 GLN A O 1
ATOM 614 N N . GLU A 1 80 ? 2.266 -23.646 12.954 1.00 94.50 80 GLU A N 1
ATOM 615 C CA . GLU A 1 80 ? 3.230 -23.172 11.969 1.00 94.50 80 GLU A CA 1
ATOM 616 C C . GLU A 1 80 ? 4.657 -23.286 12.505 1.00 94.50 80 GLU A C 1
ATOM 618 O O . GLU A 1 80 ? 5.033 -22.651 13.489 1.00 94.50 80 GLU A O 1
ATOM 623 N N . ARG A 1 81 ? 5.482 -24.084 11.821 1.00 93.38 81 ARG A N 1
ATOM 624 C CA . ARG A 1 81 ? 6.871 -24.355 12.224 1.00 93.38 81 ARG A CA 1
ATOM 625 C C . ARG A 1 81 ? 7.759 -23.108 12.203 1.00 93.38 81 ARG A C 1
ATOM 627 O O . ARG A 1 81 ? 8.716 -23.034 12.968 1.00 93.38 81 ARG A O 1
ATOM 634 N N . GLU A 1 82 ? 7.463 -22.164 11.314 1.00 94.12 82 GLU A N 1
ATOM 635 C CA . GLU A 1 82 ? 8.298 -20.980 11.100 1.00 94.12 82 GLU A CA 1
ATOM 636 C C . GLU A 1 82 ? 8.056 -19.865 12.122 1.00 94.12 82 GLU A C 1
ATOM 638 O O . GLU A 1 82 ? 8.839 -18.917 12.172 1.00 94.12 82 GLU A O 1
ATOM 643 N N . ILE A 1 83 ? 7.004 -19.965 12.942 1.00 95.44 83 ILE A N 1
ATOM 644 C CA . ILE A 1 83 ? 6.704 -19.001 14.006 1.00 95.44 83 ILE A CA 1
ATOM 645 C C . ILE A 1 83 ? 7.448 -19.430 15.273 1.00 95.44 83 ILE A C 1
ATOM 647 O O . ILE A 1 83 ? 7.179 -20.494 15.830 1.00 95.44 83 ILE A O 1
ATOM 651 N N . THR A 1 84 ? 8.387 -18.605 15.737 1.00 95.00 84 THR A N 1
ATOM 652 C CA . THR A 1 84 ? 9.190 -18.901 16.934 1.00 95.00 84 THR A CA 1
ATOM 653 C C . THR A 1 84 ? 8.503 -18.415 18.200 1.00 95.00 84 THR A C 1
ATOM 655 O O . THR A 1 84 ? 8.424 -19.147 19.184 1.00 95.00 84 THR A O 1
ATOM 658 N N . ASP A 1 85 ? 7.973 -17.191 18.160 1.00 95.62 85 ASP A N 1
ATOM 659 C CA . ASP A 1 85 ? 7.404 -16.501 19.311 1.00 95.62 85 ASP A CA 1
ATOM 660 C C . ASP A 1 85 ? 6.180 -15.689 18.888 1.00 95.62 85 ASP A C 1
ATOM 662 O O . ASP A 1 85 ? 6.095 -15.182 17.767 1.00 95.62 85 ASP A O 1
ATOM 666 N N . MET A 1 86 ? 5.231 -15.552 19.811 1.00 96.50 86 MET A N 1
ATOM 667 C CA . MET A 1 86 ? 4.028 -14.751 19.621 1.00 96.50 86 MET A CA 1
ATOM 668 C C . MET A 1 86 ? 3.754 -13.926 20.869 1.00 96.50 86 MET A C 1
ATOM 670 O O . MET A 1 86 ? 3.755 -14.453 21.983 1.00 96.50 86 MET A O 1
ATOM 674 N N . GLU A 1 87 ? 3.448 -12.652 20.673 1.00 96.44 87 GLU A N 1
ATOM 675 C CA . GLU A 1 87 ? 3.062 -11.733 21.737 1.00 96.44 87 GLU A CA 1
ATOM 676 C C . GLU A 1 87 ? 1.644 -11.237 21.480 1.00 96.44 87 GLU A C 1
ATOM 678 O O . GLU A 1 87 ? 1.333 -10.754 20.394 1.00 96.44 87 GLU A O 1
ATOM 683 N N . VAL A 1 88 ? 0.769 -11.357 22.478 1.00 97.12 88 VAL A N 1
ATOM 684 C CA . VAL A 1 88 ? -0.632 -10.937 22.365 1.00 97.12 88 VAL A CA 1
ATOM 685 C C . VAL A 1 88 ? -0.872 -9.720 23.247 1.00 97.12 88 VAL A C 1
ATOM 687 O O . VAL A 1 88 ? -0.765 -9.789 24.472 1.00 97.12 88 VAL A O 1
ATOM 690 N N . TYR A 1 89 ? -1.268 -8.622 22.619 1.00 96.81 89 TYR A N 1
ATOM 691 C CA . TYR A 1 89 ? -1.671 -7.378 23.255 1.00 96.81 89 TYR A CA 1
ATOM 692 C C . TYR A 1 89 ? -3.201 -7.294 23.223 1.00 96.81 89 TYR A C 1
ATOM 694 O O . TYR A 1 89 ? -3.804 -7.041 22.183 1.00 96.81 89 TYR A O 1
ATOM 702 N N . LEU A 1 90 ? -3.850 -7.569 24.360 1.00 97.06 90 LEU A N 1
ATOM 703 C CA . LEU A 1 90 ? -5.312 -7.537 24.496 1.00 97.06 90 LEU A CA 1
ATOM 704 C C . LEU A 1 90 ? -5.779 -6.179 25.018 1.00 97.06 90 LEU A C 1
ATOM 706 O O . LEU A 1 90 ? -5.334 -5.729 26.072 1.00 97.06 90 LEU A O 1
ATOM 710 N N . GLY A 1 91 ? -6.718 -5.548 24.318 1.00 95.06 91 GLY A N 1
ATOM 711 C CA . GLY A 1 91 ? -7.266 -4.243 24.685 1.00 95.06 91 GLY A CA 1
ATOM 712 C C . GLY A 1 91 ? -6.324 -3.064 24.419 1.00 95.06 91 GLY A C 1
ATOM 713 O O . GLY A 1 91 ? -6.624 -1.937 24.814 1.00 95.06 91 GLY A O 1
ATOM 714 N N . GLN A 1 92 ? -5.175 -3.324 23.795 1.00 94.62 92 GLN A N 1
ATOM 715 C CA . GLN A 1 92 ? -4.123 -2.352 23.526 1.00 94.62 92 GLN A CA 1
ATOM 716 C C . GLN A 1 92 ? -3.297 -2.772 22.303 1.00 94.62 92 GLN A C 1
ATOM 718 O O . GLN A 1 92 ? -3.282 -3.949 21.950 1.00 94.62 92 GLN A O 1
ATOM 723 N N . GLY A 1 93 ? -2.609 -1.822 21.670 1.00 93.38 93 GLY A N 1
ATOM 724 C CA . GLY A 1 93 ? -1.605 -2.107 20.642 1.00 93.38 93 GLY A CA 1
ATOM 725 C C . GLY A 1 93 ? -0.256 -2.543 21.220 1.00 93.38 93 GLY A C 1
ATOM 726 O O . GLY A 1 93 ? 0.023 -2.350 22.408 1.00 93.38 93 GLY A O 1
ATOM 727 N N . ALA A 1 94 ? 0.585 -3.110 20.359 1.00 93.62 94 ALA A N 1
ATOM 728 C CA . ALA A 1 94 ? 1.968 -3.449 20.677 1.00 93.62 94 ALA A CA 1
ATOM 729 C C . ALA A 1 94 ? 2.831 -2.183 20.889 1.00 93.62 94 ALA A C 1
ATOM 731 O O . ALA A 1 94 ? 2.452 -1.089 20.447 1.00 93.62 94 ALA A O 1
ATOM 732 N N . PRO A 1 95 ? 4.005 -2.296 21.546 1.00 91.56 95 PRO A N 1
ATOM 733 C CA . PRO A 1 95 ? 5.002 -1.234 21.560 1.00 91.56 95 PRO A CA 1
ATOM 734 C C . PRO A 1 95 ? 5.291 -0.734 20.144 1.00 91.56 95 PRO A C 1
ATOM 736 O O . PRO A 1 95 ? 5.418 -1.523 19.211 1.00 91.56 95 PRO A O 1
ATOM 739 N N . LEU A 1 96 ? 5.377 0.588 19.986 1.00 87.75 96 LEU A N 1
ATOM 740 C CA . LEU A 1 96 ? 5.460 1.200 18.664 1.00 87.75 96 LEU A CA 1
ATOM 741 C C . LEU A 1 96 ? 6.784 0.867 17.984 1.00 87.75 96 LEU A C 1
ATOM 743 O O . LEU A 1 96 ? 7.834 1.399 18.344 1.00 87.75 96 LEU A O 1
ATOM 747 N N . ASP A 1 97 ? 6.698 0.038 16.952 1.00 85.00 97 ASP A N 1
ATOM 748 C CA . ASP A 1 97 ? 7.709 -0.046 15.917 1.00 85.00 97 ASP A CA 1
ATOM 749 C C . ASP A 1 97 ? 7.403 0.955 14.785 1.00 85.00 97 ASP A C 1
ATOM 751 O O . ASP A 1 97 ? 6.447 1.741 14.824 1.00 85.00 97 ASP A O 1
ATOM 755 N N . TYR A 1 98 ? 8.249 0.961 13.757 1.00 78.62 98 TYR A N 1
ATOM 756 C CA . TYR A 1 98 ? 8.104 1.897 12.646 1.00 78.62 98 TYR A CA 1
ATOM 757 C C . TYR A 1 98 ? 6.802 1.687 11.850 1.00 78.62 98 TYR A C 1
ATOM 759 O O . TYR A 1 98 ? 6.220 2.658 11.366 1.00 78.62 98 TYR A O 1
ATOM 767 N N . ALA A 1 99 ? 6.324 0.444 11.724 1.00 79.62 99 ALA A N 1
ATOM 768 C CA . ALA A 1 99 ? 5.099 0.129 10.993 1.00 79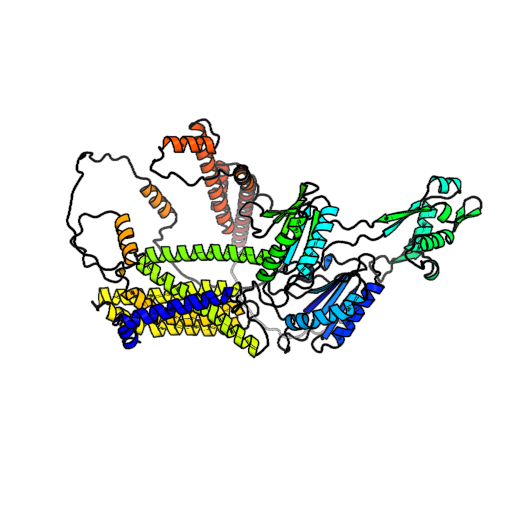.62 99 ALA A CA 1
ATOM 769 C C . ALA A 1 99 ? 3.852 0.485 11.818 1.00 79.62 99 ALA A C 1
ATOM 771 O O . ALA A 1 99 ? 2.960 1.175 11.318 1.00 79.62 99 ALA A O 1
ATOM 772 N N . GLY A 1 100 ? 3.824 0.096 13.093 1.00 83.81 100 GLY A N 1
ATOM 773 C CA . GLY A 1 100 ? 2.752 0.362 14.046 1.00 83.81 100 GLY A CA 1
ATOM 774 C C . GLY A 1 100 ? 2.526 1.851 14.308 1.00 83.81 100 GLY A C 1
ATOM 775 O O . GLY A 1 100 ? 1.390 2.259 14.563 1.00 83.81 100 GLY A O 1
ATOM 776 N N . LEU A 1 101 ? 3.561 2.693 14.157 1.00 83.69 101 LEU A N 1
ATOM 777 C CA . LEU A 1 101 ? 3.420 4.153 14.216 1.00 83.69 101 LEU A CA 1
ATOM 778 C C . LEU A 1 101 ? 2.433 4.689 13.167 1.00 83.69 101 LEU A C 1
ATOM 780 O O . LEU A 1 101 ? 1.665 5.602 13.465 1.00 83.69 101 LEU A O 1
ATOM 784 N N . VAL A 1 102 ? 2.445 4.130 11.953 1.00 85.88 102 VAL A N 1
ATOM 785 C CA . VAL A 1 102 ? 1.609 4.606 10.838 1.00 85.88 102 VAL A CA 1
ATOM 786 C C . VAL A 1 102 ? 0.349 3.764 10.654 1.00 85.88 102 VAL A C 1
ATOM 788 O O . VAL A 1 102 ? -0.694 4.312 10.307 1.00 85.88 102 VAL A O 1
ATOM 791 N N . LYS A 1 103 ? 0.412 2.458 10.934 1.00 85.44 103 LYS A N 1
ATOM 792 C CA . LYS A 1 103 ? -0.730 1.536 10.819 1.00 85.44 103 LYS A CA 1
ATOM 793 C C . LYS A 1 103 ? -1.700 1.583 12.006 1.00 85.44 103 LYS A C 1
ATOM 795 O O . LYS A 1 103 ? -2.712 0.890 12.006 1.00 85.44 103 LYS A O 1
ATOM 800 N N . GLY A 1 104 ? -1.439 2.445 12.990 1.00 83.06 104 GLY A N 1
ATOM 801 C CA . GLY A 1 104 ? -2.406 2.781 14.032 1.00 83.06 104 GLY A CA 1
ATOM 802 C C . GLY A 1 104 ? -2.353 1.902 15.281 1.00 83.06 104 GLY A C 1
ATOM 803 O O . GLY A 1 104 ? -3.299 1.950 16.065 1.00 83.06 104 GLY A O 1
ATOM 804 N N . SER A 1 105 ? -1.259 1.169 15.537 1.00 88.44 105 SER A N 1
ATOM 805 C CA . SER A 1 105 ? -1.069 0.438 16.807 1.00 88.44 105 SER A CA 1
ATOM 806 C C . SER A 1 105 ? -1.234 1.362 18.020 1.00 88.44 105 SER A C 1
ATOM 808 O O . SER A 1 105 ? -1.859 0.994 19.009 1.00 88.44 105 SER A O 1
ATOM 810 N N . SER A 1 106 ? -0.779 2.619 17.927 1.00 85.56 106 SER A N 1
ATOM 811 C CA . SER A 1 106 ? -0.926 3.621 19.000 1.00 85.56 106 SER A CA 1
ATOM 812 C C . SER A 1 106 ? -2.381 3.983 19.329 1.00 85.56 106 SER A C 1
ATOM 814 O O . SER A 1 106 ? -2.668 4.428 20.450 1.00 85.56 106 SER A O 1
ATOM 816 N N . LEU A 1 107 ? -3.285 3.811 18.358 1.00 84.69 107 LEU A N 1
ATOM 817 C CA . LEU A 1 107 ? -4.712 4.107 18.470 1.00 84.69 107 LEU A CA 1
ATOM 818 C C . LEU A 1 107 ? -5.493 2.942 19.087 1.00 84.69 107 LEU A C 1
ATOM 820 O O . LEU A 1 107 ? -6.606 3.154 19.566 1.00 84.69 107 LEU A O 1
ATOM 824 N N . LYS A 1 108 ? -4.915 1.734 19.121 1.00 88.94 108 LYS A N 1
ATOM 825 C CA . LYS A 1 108 ? -5.553 0.555 19.708 1.00 88.94 108 LYS A CA 1
ATOM 826 C C . LYS A 1 108 ? -5.509 0.637 21.229 1.00 88.94 108 LYS A C 1
ATOM 828 O O . LYS A 1 108 ? -4.463 0.435 21.842 1.00 88.94 108 LYS A O 1
ATOM 833 N N . ARG A 1 109 ? -6.639 0.996 21.841 1.00 90.38 109 ARG A N 1
ATOM 834 C CA . ARG A 1 109 ? -6.777 1.217 23.298 1.00 90.38 109 ARG A CA 1
ATOM 835 C C . ARG A 1 109 ? -8.129 0.762 23.853 1.00 90.38 109 ARG A C 1
ATOM 837 O O . ARG A 1 109 ? -8.474 1.088 24.990 1.00 90.38 109 ARG A O 1
ATOM 844 N N . MET A 1 110 ? -8.933 0.088 23.035 1.00 92.00 110 MET A N 1
ATOM 845 C CA . MET A 1 110 ? -10.285 -0.329 23.394 1.00 92.00 110 MET A CA 1
ATOM 846 C C . MET A 1 110 ? -10.349 -1.832 23.650 1.00 92.00 110 MET A C 1
ATOM 848 O O . MET A 1 110 ? -9.597 -2.607 23.070 1.00 92.00 110 MET A O 1
ATOM 852 N N . LYS A 1 111 ? -11.280 -2.256 24.514 1.00 94.44 111 LYS A N 1
ATOM 853 C CA . LYS A 1 111 ? -11.430 -3.661 24.943 1.00 94.44 111 LYS A CA 1
ATOM 854 C C . LYS A 1 111 ? -11.753 -4.628 23.805 1.00 94.44 111 LYS A C 1
ATOM 856 O O . LYS A 1 111 ? -11.475 -5.810 23.958 1.00 94.44 111 LYS A O 1
ATOM 861 N N . ASN A 1 112 ? -12.349 -4.124 22.727 1.00 94.44 112 ASN A N 1
ATOM 862 C CA . ASN A 1 112 ? -12.719 -4.877 21.535 1.00 94.44 112 ASN A CA 1
ATOM 863 C C . ASN A 1 112 ? -11.547 -5.066 20.553 1.00 94.44 112 ASN A C 1
ATOM 865 O O . ASN A 1 112 ? -11.731 -5.654 19.491 1.00 94.44 112 ASN A O 1
ATOM 869 N N . GLN A 1 113 ? -10.357 -4.551 20.878 1.00 95.50 113 GLN A N 1
ATOM 870 C CA . GLN A 1 113 ? -9.195 -4.548 19.994 1.00 95.50 113 GLN A CA 1
ATOM 871 C C . GLN A 1 113 ? -8.080 -5.420 20.556 1.00 95.50 113 GLN A C 1
ATOM 873 O O . GLN A 1 113 ? -7.869 -5.486 21.769 1.00 95.50 113 GLN A O 1
ATOM 878 N N . ALA A 1 114 ? -7.321 -6.043 19.667 1.00 97.00 114 ALA A N 1
ATOM 879 C CA . ALA A 1 114 ? -6.085 -6.720 20.005 1.00 97.00 114 ALA A CA 1
ATOM 880 C C . ALA A 1 114 ? -5.068 -6.641 18.865 1.00 97.00 114 ALA A C 1
ATOM 882 O O . ALA A 1 114 ? -5.407 -6.427 17.696 1.00 97.00 114 ALA A O 1
ATOM 883 N N . GLU A 1 115 ? -3.809 -6.831 19.228 1.00 96.38 115 GLU A N 1
ATOM 884 C CA . GLU A 1 115 ? -2.689 -6.960 18.307 1.00 96.38 115 GLU A CA 1
ATOM 885 C C . GLU A 1 115 ? -1.878 -8.200 18.686 1.00 96.38 115 GLU A C 1
ATOM 887 O O . GLU A 1 115 ? -1.527 -8.393 19.848 1.00 96.38 115 GLU A O 1
ATOM 892 N N . ILE A 1 116 ? -1.612 -9.061 17.708 1.00 96.69 116 ILE A N 1
ATOM 893 C CA . ILE A 1 116 ? -0.767 -10.243 17.868 1.00 96.69 116 ILE A CA 1
ATOM 894 C C . ILE A 1 116 ? 0.504 -9.995 17.064 1.00 96.69 116 ILE A C 1
ATOM 896 O O . ILE A 1 116 ? 0.430 -9.906 15.842 1.00 96.69 116 ILE A O 1
ATOM 900 N N . VAL A 1 117 ? 1.652 -9.886 17.724 1.00 95.75 117 VAL A N 1
ATOM 901 C CA . VAL A 1 117 ? 2.957 -9.752 17.066 1.00 95.75 117 VAL A CA 1
ATOM 902 C C . VAL A 1 117 ? 3.569 -11.138 16.914 1.00 95.75 117 VAL A C 1
ATOM 904 O O . VAL A 1 117 ? 3.682 -11.885 17.885 1.00 95.75 117 VAL A O 1
ATOM 907 N N . LEU A 1 118 ? 3.944 -11.483 15.688 1.00 95.50 118 LEU A N 1
ATOM 908 C CA . LEU A 1 118 ? 4.543 -12.757 15.309 1.00 95.50 118 LEU A CA 1
ATOM 909 C C . LEU A 1 118 ? 6.022 -12.551 15.013 1.00 95.50 118 LEU A C 1
ATOM 911 O O . LEU A 1 118 ? 6.373 -11.688 14.206 1.00 95.50 118 LEU A O 1
ATOM 915 N N . ASN A 1 119 ? 6.868 -13.384 15.612 1.00 95.06 119 ASN A N 1
ATOM 916 C CA . ASN A 1 119 ? 8.279 -13.496 15.268 1.00 95.06 119 ASN A CA 1
ATOM 917 C C . ASN A 1 119 ? 8.512 -14.800 14.505 1.00 95.06 119 ASN A C 1
ATOM 919 O O . ASN A 1 119 ? 8.022 -15.863 14.891 1.00 95.06 119 ASN A O 1
ATOM 923 N N . PHE A 1 120 ? 9.266 -14.703 13.415 1.00 94.81 120 PHE A N 1
ATOM 924 C CA . PHE A 1 120 ? 9.582 -15.822 12.538 1.00 94.81 120 PHE A CA 1
ATOM 925 C C . PHE A 1 120 ? 11.055 -16.206 12.646 1.00 94.81 120 PHE A C 1
ATOM 927 O O . PHE A 1 120 ? 11.916 -15.394 13.004 1.00 94.81 120 PHE A O 1
ATOM 934 N N . THR A 1 121 ? 11.357 -17.430 12.223 1.00 94.56 121 THR A N 1
ATOM 935 C CA . THR A 1 121 ? 12.718 -17.863 11.893 1.00 94.56 121 THR A CA 1
ATOM 936 C C . THR A 1 121 ? 13.375 -16.898 10.891 1.00 94.56 121 THR A C 1
ATOM 938 O O . THR A 1 121 ? 12.731 -16.093 10.202 1.00 94.56 121 THR A O 1
ATOM 941 N N . ASN A 1 122 ? 14.707 -16.925 10.814 1.00 92.00 122 ASN A N 1
ATOM 942 C CA . ASN A 1 122 ? 15.444 -15.987 9.974 1.00 92.00 122 ASN A CA 1
ATOM 943 C C . ASN A 1 122 ? 15.001 -16.103 8.505 1.00 92.00 122 ASN A C 1
ATOM 945 O O . ASN A 1 122 ? 14.970 -17.190 7.944 1.00 92.00 122 ASN A O 1
ATOM 949 N N . LYS A 1 123 ? 14.690 -14.971 7.862 1.00 85.75 123 LYS A N 1
ATOM 950 C CA . LYS A 1 123 ? 14.254 -14.889 6.455 1.00 85.75 123 LYS A CA 1
ATOM 951 C C . LYS A 1 123 ? 15.137 -15.633 5.444 1.00 85.75 123 LYS A C 1
ATOM 953 O O . LYS A 1 123 ? 14.643 -15.947 4.372 1.00 85.75 123 LYS A O 1
ATOM 958 N N . ASN A 1 124 ? 16.418 -15.852 5.747 1.00 85.75 124 ASN A N 1
ATOM 959 C CA . ASN A 1 124 ? 17.345 -16.551 4.853 1.00 85.75 124 ASN A CA 1
ATOM 960 C C . ASN A 1 124 ? 17.324 -18.078 5.031 1.00 85.75 124 ASN A C 1
ATOM 962 O O . ASN A 1 124 ? 17.805 -18.782 4.151 1.00 85.75 124 ASN A O 1
ATOM 966 N N . ASP A 1 125 ? 16.795 -18.566 6.156 1.00 87.62 125 ASP A N 1
ATOM 967 C CA . ASP A 1 125 ? 16.724 -19.991 6.499 1.00 87.62 125 ASP A CA 1
ATOM 968 C C . ASP A 1 125 ? 15.324 -20.575 6.224 1.00 87.62 125 ASP A C 1
ATOM 970 O O . ASP A 1 125 ? 15.081 -21.751 6.484 1.00 87.62 125 ASP A O 1
ATOM 974 N N . ARG A 1 126 ? 14.399 -19.743 5.725 1.00 87.06 126 ARG A N 1
ATOM 975 C CA . ARG A 1 126 ? 13.004 -20.090 5.447 1.00 87.06 126 ARG A CA 1
ATOM 976 C C . ARG A 1 126 ? 12.786 -20.465 3.991 1.00 87.06 126 ARG A C 1
ATOM 978 O O . ARG A 1 126 ? 13.188 -19.720 3.099 1.00 87.06 126 ARG A O 1
ATOM 985 N N . ASP A 1 127 ? 12.045 -21.549 3.781 1.00 84.69 127 ASP A N 1
ATOM 986 C CA . ASP A 1 127 ? 11.601 -21.977 2.451 1.00 84.69 127 ASP A CA 1
ATOM 987 C C . ASP A 1 127 ? 10.447 -21.098 1.927 1.00 84.69 127 ASP A C 1
ATOM 989 O O . ASP A 1 127 ? 10.417 -20.731 0.753 1.00 84.69 127 ASP A O 1
ATOM 993 N N . GLU A 1 128 ? 9.510 -20.718 2.803 1.00 87.00 128 GLU A N 1
ATOM 994 C CA . GLU A 1 128 ? 8.351 -19.880 2.473 1.00 87.00 128 GLU A CA 1
ATOM 995 C C . GLU A 1 128 ? 8.603 -18.413 2.901 1.00 87.00 128 GLU A C 1
ATOM 997 O O . GLU A 1 128 ? 8.988 -18.146 4.043 1.00 87.00 128 GLU A O 1
ATOM 1002 N N . PRO A 1 129 ? 8.400 -17.414 2.023 1.00 86.75 129 PRO A N 1
ATOM 1003 C CA . PRO A 1 129 ? 8.420 -16.003 2.413 1.00 86.75 129 PRO A CA 1
ATOM 1004 C C . PRO A 1 129 ? 7.224 -15.606 3.292 1.00 86.75 129 PRO A C 1
ATOM 1006 O O . PRO A 1 129 ? 6.114 -16.094 3.101 1.00 86.75 129 PRO A O 1
ATOM 1009 N N . THR A 1 130 ? 7.397 -14.627 4.189 1.00 89.56 130 THR A N 1
ATOM 1010 C CA . THR A 1 130 ? 6.330 -14.216 5.131 1.00 89.56 130 THR A CA 1
ATOM 1011 C C . THR A 1 130 ? 5.034 -13.756 4.449 1.00 89.56 130 THR A C 1
ATOM 1013 O O . THR A 1 130 ? 3.951 -14.036 4.949 1.00 89.56 130 THR A O 1
ATOM 1016 N N . TYR A 1 131 ? 5.119 -13.070 3.306 1.00 86.88 131 TYR A N 1
ATOM 1017 C CA . TYR A 1 131 ? 3.935 -12.603 2.571 1.00 86.88 131 TYR A CA 1
ATOM 1018 C C . TYR A 1 131 ? 3.136 -13.763 1.944 1.00 86.88 131 TYR A C 1
ATOM 1020 O O . TYR A 1 131 ? 1.914 -13.691 1.854 1.00 86.88 131 TYR A O 1
ATOM 1028 N N . MET A 1 132 ? 3.804 -14.866 1.576 1.00 87.69 132 MET A N 1
ATOM 1029 C CA . MET A 1 132 ? 3.136 -16.094 1.119 1.00 87.69 132 MET A CA 1
ATOM 1030 C C . MET A 1 132 ? 2.445 -16.806 2.282 1.00 87.69 132 MET A C 1
ATOM 1032 O O . MET A 1 132 ? 1.302 -17.236 2.139 1.00 87.69 132 MET A O 1
ATOM 1036 N N . MET A 1 133 ? 3.086 -16.836 3.458 1.00 91.50 133 MET A N 1
ATOM 1037 C CA . MET A 1 133 ? 2.446 -17.350 4.672 1.00 91.50 133 MET A CA 1
ATOM 1038 C C . MET A 1 133 ? 1.181 -16.559 4.999 1.00 91.50 133 MET A C 1
ATOM 1040 O O . MET A 1 133 ? 0.155 -17.166 5.285 1.00 91.50 133 MET A O 1
ATOM 1044 N N . ALA A 1 134 ? 1.220 -15.222 4.933 1.00 92.88 134 ALA A N 1
ATOM 1045 C CA . ALA A 1 134 ? 0.028 -14.400 5.145 1.00 92.88 134 ALA A CA 1
ATOM 1046 C C . ALA A 1 134 ? -1.074 -14.729 4.136 1.00 92.88 134 ALA A C 1
ATOM 1048 O O . ALA A 1 134 ? -2.203 -14.973 4.551 1.00 92.88 134 ALA A O 1
ATOM 1049 N N . HIS A 1 135 ? -0.743 -14.813 2.845 1.00 91.88 135 HIS A N 1
ATOM 1050 C CA . HIS A 1 135 ? -1.688 -15.222 1.803 1.00 91.88 135 HIS A CA 1
ATOM 1051 C C . HIS A 1 135 ? -2.352 -16.577 2.111 1.00 91.88 135 HIS A C 1
ATOM 1053 O O . HIS A 1 135 ? -3.573 -16.705 2.029 1.00 91.88 135 HIS A O 1
ATOM 1059 N N . ARG A 1 136 ? -1.569 -17.578 2.536 1.00 93.19 136 ARG A N 1
ATOM 1060 C CA . ARG A 1 136 ? -2.059 -18.923 2.883 1.00 93.19 136 ARG A CA 1
ATOM 1061 C C . ARG A 1 136 ? -2.889 -18.948 4.171 1.00 93.19 136 ARG A C 1
ATOM 1063 O O . ARG A 1 136 ? -3.918 -19.616 4.225 1.00 93.19 136 ARG A O 1
ATOM 1070 N N . LEU A 1 137 ? -2.428 -18.264 5.216 1.00 94.88 137 LEU A N 1
ATOM 1071 C CA . LEU A 1 137 ? -3.014 -18.299 6.560 1.00 94.88 137 LEU A CA 1
ATOM 1072 C C . LEU A 1 137 ? -4.273 -17.443 6.687 1.00 94.88 137 LEU A C 1
ATOM 1074 O O . LEU A 1 137 ? -5.176 -17.799 7.446 1.00 94.88 137 LEU A O 1
ATOM 1078 N N . ARG A 1 138 ? -4.345 -16.330 5.952 1.00 95.38 138 ARG A N 1
ATOM 1079 C CA . ARG A 1 138 ? -5.449 -15.367 6.006 1.00 95.38 138 ARG A CA 1
ATOM 1080 C C . ARG A 1 138 ? -6.832 -16.011 5.844 1.00 95.38 138 ARG A C 1
ATOM 1082 O O . ARG A 1 138 ? -7.621 -15.874 6.779 1.00 95.38 138 ARG A O 1
ATOM 1089 N N . PRO A 1 139 ? -7.150 -16.745 4.757 1.00 94.50 139 PRO A N 1
ATOM 1090 C CA . PRO A 1 139 ? -8.489 -17.312 4.578 1.00 94.50 139 PRO A CA 1
ATOM 1091 C C . PRO A 1 139 ? -8.830 -18.373 5.634 1.00 94.50 139 PRO A C 1
ATOM 1093 O O . PRO A 1 139 ? -9.982 -18.482 6.047 1.00 94.50 139 PRO A O 1
ATOM 1096 N N . LEU A 1 140 ? -7.832 -19.127 6.107 1.00 94.94 140 LEU A N 1
ATOM 1097 C CA . LEU A 1 140 ? -8.009 -20.171 7.119 1.00 94.94 140 LEU A CA 1
ATOM 1098 C C . LEU A 1 140 ? -8.380 -19.557 8.475 1.00 94.94 140 LEU A C 1
ATOM 1100 O O . LEU A 1 140 ? -9.344 -19.972 9.114 1.00 94.94 140 LEU A O 1
ATOM 1104 N N . ILE A 1 141 ? -7.649 -18.519 8.884 1.00 96.50 141 ILE A N 1
ATOM 1105 C CA . ILE A 1 141 ? -7.890 -17.817 10.146 1.00 96.50 141 ILE A CA 1
ATOM 1106 C C . ILE A 1 141 ? -9.187 -17.002 10.093 1.00 96.50 141 ILE A C 1
ATOM 1108 O O . ILE A 1 141 ? -9.948 -17.006 11.063 1.00 96.50 141 ILE A O 1
ATOM 1112 N N . GLN A 1 142 ? -9.464 -16.320 8.979 1.00 94.19 142 GLN A N 1
ATOM 1113 C CA . GLN A 1 142 ? -10.702 -15.555 8.815 1.00 94.19 142 GLN A CA 1
ATOM 1114 C C . GLN A 1 142 ? -11.935 -16.465 8.851 1.00 94.19 142 GLN A C 1
ATOM 1116 O O . GLN A 1 142 ? -12.898 -16.136 9.542 1.00 94.19 142 GLN A O 1
ATOM 1121 N N . GLY A 1 143 ? -11.887 -17.624 8.183 1.00 93.31 143 GLY A N 1
ATOM 1122 C CA . GLY A 1 143 ? -12.993 -18.582 8.160 1.00 93.31 143 GLY A CA 1
ATOM 1123 C C . GLY A 1 143 ? -13.295 -19.217 9.520 1.00 93.31 143 GLY A C 1
ATOM 1124 O O . GLY A 1 143 ? -14.458 -19.316 9.897 1.00 93.31 143 GLY A O 1
ATOM 1125 N N . GLU A 1 144 ? -12.266 -19.614 10.273 1.00 93.56 144 GLU A N 1
ATOM 1126 C CA . GLU A 1 144 ? -12.446 -20.325 11.550 1.00 93.56 144 GLU A CA 1
ATOM 1127 C C . GLU A 1 144 ? -12.662 -19.382 12.743 1.00 93.56 144 GLU A C 1
ATOM 1129 O O . GLU A 1 144 ? -13.491 -19.642 13.617 1.00 93.56 144 GLU A O 1
ATOM 1134 N N . CYS A 1 145 ? -11.916 -18.275 12.808 1.00 96.50 145 CYS A N 1
ATOM 1135 C CA . CYS A 1 145 ? -11.914 -17.397 13.980 1.00 96.50 145 CYS A CA 1
ATOM 1136 C C . CYS A 1 145 ? -12.797 -16.153 13.814 1.00 96.50 145 CYS A C 1
ATOM 1138 O O . CYS A 1 145 ? -13.250 -15.595 14.816 1.00 96.50 145 CYS A O 1
ATOM 1140 N N . GLY A 1 146 ? -13.063 -15.713 12.578 1.00 93.25 146 GLY A N 1
ATOM 1141 C CA . GLY A 1 146 ? -13.828 -14.493 12.301 1.00 93.25 146 GLY A CA 1
ATOM 1142 C C . GLY A 1 146 ? -15.302 -14.575 12.710 1.00 93.25 146 GLY A C 1
ATOM 1143 O O . GLY A 1 146 ? -15.904 -13.562 13.052 1.00 93.25 146 GLY A O 1
ATOM 1144 N N . SER A 1 147 ? -15.884 -15.778 12.750 1.00 93.56 147 SER A N 1
ATOM 1145 C CA . SER A 1 147 ? -17.293 -15.991 13.111 1.00 93.56 147 SER A CA 1
ATOM 1146 C C . SER A 1 147 ? -17.552 -16.155 14.612 1.00 93.56 147 SER A C 1
ATOM 1148 O O . SER A 1 147 ? -18.710 -16.259 15.011 1.00 93.56 147 SER A O 1
ATOM 1150 N N . ILE A 1 148 ? -16.509 -16.203 15.454 1.00 95.00 148 ILE A N 1
ATOM 1151 C CA . ILE A 1 148 ? -16.658 -16.392 16.911 1.00 95.00 148 ILE A CA 1
ATOM 1152 C C . ILE A 1 148 ? -17.421 -15.218 17.534 1.00 95.00 148 ILE A C 1
ATOM 1154 O O . ILE A 1 148 ? -18.278 -15.420 18.393 1.00 95.00 148 ILE A O 1
ATOM 1158 N N . VAL A 1 149 ? -17.115 -13.999 17.089 1.00 93.50 149 VAL A N 1
ATOM 1159 C CA . VAL A 1 149 ? -17.817 -12.774 17.480 1.00 93.50 149 VAL A CA 1
ATOM 1160 C C . VAL A 1 149 ? -18.318 -12.104 16.199 1.00 93.50 149 VAL A C 1
ATOM 1162 O O . VAL A 1 149 ? -17.514 -11.879 15.292 1.00 93.50 149 VAL A O 1
ATOM 1165 N N . PRO A 1 150 ? -19.616 -11.775 16.081 1.00 89.88 150 PRO A N 1
ATOM 1166 C CA . PRO A 1 150 ? -20.134 -11.066 14.914 1.00 89.88 150 PRO A CA 1
ATOM 1167 C C . PRO A 1 150 ? -19.395 -9.744 14.670 1.00 89.88 150 PRO A C 1
ATOM 1169 O O . PRO A 1 150 ? -18.999 -9.075 15.623 1.00 89.88 150 PRO A O 1
ATOM 1172 N N . HIS A 1 151 ? -19.252 -9.351 13.401 1.00 88.62 151 HIS A N 1
ATOM 1173 C CA . HIS A 1 151 ? -18.546 -8.124 12.995 1.00 88.62 151 HIS A CA 1
ATOM 1174 C C . HIS A 1 151 ? -17.074 -8.068 13.447 1.00 88.62 151 HIS A C 1
ATOM 1176 O O . HIS A 1 151 ? -16.571 -7.012 13.822 1.00 88.62 151 HIS A O 1
ATOM 1182 N N . THR A 1 152 ? -16.375 -9.205 13.428 1.00 93.50 152 THR A N 1
ATOM 1183 C CA . THR A 1 152 ? -14.927 -9.241 13.670 1.00 93.50 152 THR A CA 1
ATOM 1184 C C . THR A 1 152 ? -14.152 -8.979 12.383 1.00 93.50 152 THR A C 1
ATOM 1186 O O . THR A 1 152 ? -14.338 -9.683 11.394 1.00 93.50 152 THR A O 1
ATOM 1189 N N . SER A 1 153 ? -13.224 -8.025 12.429 1.00 93.12 153 SER A N 1
ATOM 1190 C CA . SER A 1 153 ? -12.211 -7.785 11.401 1.00 93.12 153 SER A CA 1
ATOM 1191 C C . SER A 1 153 ? -10.858 -8.337 11.862 1.00 93.12 153 SER A C 1
ATOM 1193 O O . SER A 1 153 ? -10.353 -7.975 12.930 1.00 93.12 153 SER A O 1
ATOM 1195 N N . ILE A 1 154 ? -10.271 -9.233 11.061 1.00 95.56 154 ILE A N 1
ATOM 1196 C CA . ILE A 1 154 ? -8.930 -9.799 11.271 1.00 95.56 154 ILE A CA 1
ATOM 1197 C C . ILE A 1 154 ? -8.057 -9.381 10.090 1.00 95.56 154 ILE A C 1
ATOM 1199 O O . ILE A 1 154 ? -8.322 -9.787 8.960 1.00 95.56 154 ILE A O 1
ATOM 1203 N N . LYS A 1 155 ? -7.010 -8.598 10.360 1.00 93.88 155 LYS A N 1
ATOM 1204 C CA . LYS A 1 155 ? -6.150 -7.983 9.339 1.00 93.88 155 LYS A CA 1
ATOM 1205 C C . LYS A 1 155 ? -4.705 -8.426 9.505 1.00 93.88 155 LYS A C 1
ATOM 1207 O O . LYS A 1 155 ? -4.173 -8.376 10.617 1.00 93.88 155 LYS A O 1
ATOM 1212 N N . PHE A 1 156 ? -4.056 -8.805 8.408 1.00 93.62 156 PHE A N 1
ATOM 1213 C CA . PHE A 1 156 ? -2.649 -9.195 8.403 1.00 93.62 156 PHE A CA 1
ATOM 1214 C C . PHE A 1 156 ? -1.784 -7.986 8.053 1.00 93.62 156 PHE A C 1
ATOM 1216 O O . PHE A 1 156 ? -1.827 -7.446 6.950 1.00 93.62 156 PHE A O 1
ATOM 1223 N N . THR A 1 157 ? -0.974 -7.559 9.012 1.00 89.94 157 THR A N 1
ATOM 1224 C CA . THR A 1 157 ? -0.120 -6.381 8.912 1.00 89.94 157 THR A CA 1
ATOM 1225 C C . THR A 1 157 ? 1.323 -6.796 8.654 1.00 89.94 157 THR A C 1
ATOM 1227 O O . THR A 1 157 ? 2.088 -7.123 9.563 1.00 89.94 157 THR A O 1
ATOM 1230 N N . GLU A 1 158 ? 1.710 -6.740 7.384 1.00 87.19 158 GLU A N 1
ATOM 1231 C CA . GLU A 1 158 ? 3.082 -6.991 6.946 1.00 87.19 158 GLU A CA 1
ATOM 1232 C C . GLU A 1 158 ? 3.999 -5.780 7.149 1.00 87.19 158 GLU A C 1
ATOM 1234 O O . GLU A 1 158 ? 3.583 -4.623 7.018 1.00 87.19 158 GLU A O 1
ATOM 1239 N N . MET A 1 159 ? 5.283 -6.052 7.406 1.00 82.50 159 MET A N 1
ATOM 1240 C CA . MET A 1 159 ? 6.318 -5.023 7.376 1.00 82.50 159 MET A CA 1
ATOM 1241 C C . MET A 1 159 ? 6.552 -4.544 5.932 1.00 82.50 159 MET A C 1
ATOM 1243 O O . MET A 1 159 ? 6.982 -5.338 5.088 1.00 82.50 159 MET A O 1
ATOM 1247 N N . PRO A 1 160 ? 6.368 -3.247 5.636 1.00 75.69 160 PRO A N 1
ATOM 1248 C CA . PRO A 1 160 ? 6.535 -2.739 4.283 1.00 75.69 160 PRO A CA 1
ATOM 1249 C C . PRO A 1 160 ? 8.006 -2.766 3.835 1.00 75.69 160 PRO A C 1
ATOM 1251 O O . PRO A 1 160 ? 8.946 -2.674 4.634 1.00 75.69 160 PRO A O 1
ATOM 1254 N N . ALA A 1 161 ? 8.219 -2.860 2.520 1.00 76.25 161 ALA A N 1
ATOM 1255 C CA . ALA A 1 161 ? 9.543 -2.720 1.907 1.00 76.25 161 ALA A CA 1
ATOM 1256 C C . ALA A 1 161 ? 10.034 -1.259 1.854 1.00 76.25 161 ALA A C 1
ATOM 1258 O O . ALA A 1 161 ? 11.225 -1.016 1.673 1.00 76.25 161 ALA A O 1
ATOM 1259 N N . GLY A 1 162 ? 9.127 -0.293 2.010 1.00 77.88 162 GLY A N 1
ATOM 1260 C CA . GLY A 1 162 ? 9.402 1.141 1.953 1.00 77.88 162 GLY A CA 1
ATOM 1261 C C . GLY A 1 162 ? 8.731 1.901 3.099 1.00 77.88 162 GLY A C 1
ATOM 1262 O O . GLY A 1 162 ? 8.434 1.296 4.131 1.00 77.88 162 GLY A O 1
ATOM 1263 N N . PRO A 1 163 ? 8.513 3.221 2.956 1.00 80.25 163 PRO A N 1
ATOM 1264 C CA . PRO A 1 163 ? 7.886 4.007 4.009 1.00 80.25 163 PRO A CA 1
ATOM 1265 C C . PRO A 1 163 ? 6.482 3.458 4.309 1.00 80.25 163 PRO A C 1
ATOM 1267 O O . PRO A 1 163 ? 5.731 3.167 3.373 1.00 80.25 163 PRO A O 1
ATOM 1270 N N . PRO A 1 164 ? 6.124 3.291 5.590 1.00 82.38 164 PRO A N 1
ATOM 1271 C CA . PRO A 1 164 ? 4.846 2.727 5.967 1.00 82.38 164 PRO A CA 1
ATOM 1272 C C . PRO A 1 164 ? 3.714 3.670 5.571 1.00 82.38 164 PRO A C 1
ATOM 1274 O O . PRO A 1 164 ? 3.823 4.894 5.657 1.00 82.38 164 PRO A O 1
ATOM 1277 N N . THR A 1 165 ? 2.618 3.067 5.131 1.00 89.12 165 THR A N 1
ATOM 1278 C CA . THR A 1 165 ? 1.332 3.721 4.894 1.00 89.12 165 THR A CA 1
ATOM 1279 C C . THR A 1 165 ? 0.267 2.978 5.695 1.00 89.12 165 THR A C 1
ATOM 1281 O O . THR A 1 165 ? 0.538 1.901 6.230 1.00 89.12 165 THR A O 1
ATOM 1284 N N . LEU A 1 166 ? -0.924 3.564 5.822 1.00 89.62 166 LEU A N 1
ATOM 1285 C CA . LEU A 1 166 ? -2.003 2.979 6.618 1.00 89.62 166 LEU A CA 1
ATOM 1286 C C . LEU A 1 166 ? -2.448 1.608 6.067 1.00 89.62 166 LEU A C 1
ATOM 1288 O O . LEU A 1 166 ? -2.598 0.667 6.836 1.00 89.62 166 LEU A O 1
ATOM 1292 N N . ALA A 1 167 ? -2.600 1.502 4.744 1.00 91.94 167 ALA A N 1
ATOM 1293 C CA . ALA A 1 167 ? -2.883 0.275 3.997 1.00 91.94 167 ALA A CA 1
ATOM 1294 C C . ALA A 1 167 ? -2.497 0.465 2.517 1.00 91.94 167 ALA A C 1
ATOM 1296 O O . ALA A 1 167 ? -2.240 1.598 2.079 1.00 91.94 167 ALA A O 1
ATOM 1297 N N . THR A 1 168 ? -2.494 -0.614 1.728 1.00 91.12 168 THR A N 1
ATOM 1298 C CA . THR A 1 168 ? -2.224 -0.548 0.281 1.00 91.12 168 THR A CA 1
ATOM 1299 C C . THR A 1 168 ? -3.191 0.404 -0.438 1.00 91.12 168 THR A C 1
ATOM 1301 O O . THR A 1 168 ? -2.766 1.252 -1.234 1.00 91.12 168 THR A O 1
ATOM 1304 N N . ILE A 1 169 ? -4.486 0.297 -0.128 1.00 93.69 169 ILE A N 1
ATOM 1305 C CA . ILE A 1 169 ? -5.552 1.171 -0.618 1.00 93.69 169 ILE A CA 1
ATOM 1306 C C . ILE A 1 169 ? -6.270 1.790 0.577 1.00 93.69 169 ILE A C 1
ATOM 1308 O O . ILE A 1 169 ? -6.701 1.101 1.499 1.00 93.69 169 ILE A O 1
ATOM 1312 N N . VAL A 1 170 ? -6.427 3.111 0.538 1.00 95.31 170 VAL A N 1
ATOM 1313 C CA . VAL A 1 170 ? -7.197 3.855 1.533 1.00 95.31 170 VAL A CA 1
ATOM 1314 C C . VAL A 1 170 ? -8.219 4.720 0.811 1.00 95.31 170 VAL A C 1
ATOM 1316 O O . VAL A 1 170 ? -7.872 5.460 -0.109 1.00 95.31 170 VAL A O 1
ATOM 1319 N N . VAL A 1 171 ? -9.475 4.651 1.236 1.00 96.88 171 VAL A N 1
ATOM 1320 C CA . VAL A 1 171 ? -10.544 5.540 0.786 1.00 96.88 171 VAL A CA 1
ATOM 1321 C C . VAL A 1 171 ? -10.932 6.450 1.944 1.00 96.88 171 VAL A C 1
ATOM 1323 O O . VAL A 1 171 ? -11.483 6.009 2.948 1.00 96.88 171 VAL A O 1
ATOM 1326 N N . GLU A 1 172 ? -10.636 7.737 1.807 1.00 96.19 172 GLU A N 1
ATOM 1327 C CA . GLU A 1 172 ? -11.027 8.768 2.762 1.00 96.19 172 GLU A CA 1
ATOM 1328 C C . GLU A 1 172 ? -12.307 9.460 2.294 1.00 96.19 172 GLU A C 1
ATOM 1330 O O . GLU A 1 172 ? -12.391 9.976 1.175 1.00 96.19 172 GLU A O 1
ATOM 1335 N N . LEU A 1 173 ? -13.296 9.522 3.175 1.00 96.81 173 LEU A N 1
ATOM 1336 C CA . LEU A 1 173 ? -14.577 10.169 2.934 1.00 96.81 173 LEU A CA 1
ATOM 1337 C C . LEU A 1 173 ? -14.668 11.428 3.776 1.00 96.81 173 LEU A C 1
ATOM 1339 O O . LEU A 1 173 ? -14.495 11.348 4.984 1.00 96.81 173 LEU A O 1
ATOM 1343 N N . TYR A 1 174 ? -14.979 12.575 3.171 1.00 95.94 174 TYR A N 1
ATOM 1344 C CA . TYR A 1 174 ? -15.105 13.845 3.893 1.00 95.94 174 TYR A CA 1
ATOM 1345 C C . TYR A 1 174 ? -16.487 14.468 3.709 1.00 95.94 174 TYR A C 1
ATOM 1347 O O . TYR A 1 174 ? -16.898 14.756 2.580 1.00 95.94 174 TYR A O 1
ATOM 1355 N N . ASN A 1 175 ? -17.169 14.733 4.824 1.00 94.88 175 ASN A N 1
ATOM 1356 C CA . ASN A 1 175 ? -18.457 15.425 4.892 1.00 94.88 175 ASN A CA 1
ATOM 1357 C C . ASN A 1 175 ? -18.739 15.846 6.357 1.00 94.88 175 ASN A C 1
ATOM 1359 O O . ASN A 1 175 ? -18.312 15.143 7.269 1.00 94.88 175 ASN A O 1
ATOM 1363 N N . PRO A 1 176 ? -19.401 16.988 6.624 1.00 92.12 176 PRO A N 1
ATOM 1364 C CA . PRO A 1 176 ? -19.772 17.380 7.990 1.00 92.12 176 PRO A CA 1
ATOM 1365 C C . PRO A 1 176 ? -20.887 16.524 8.628 1.00 92.12 176 PRO A C 1
ATOM 1367 O O . PRO A 1 176 ? -20.995 16.509 9.853 1.00 92.12 176 PRO A O 1
ATOM 1370 N N . ASP A 1 177 ? -21.719 15.843 7.837 1.00 92.31 177 ASP A N 1
ATOM 1371 C CA . ASP A 1 177 ? -22.764 14.929 8.305 1.00 92.31 177 ASP A CA 1
ATOM 1372 C C . ASP A 1 177 ? -22.231 13.494 8.457 1.00 92.31 177 ASP A C 1
ATOM 1374 O O . ASP A 1 177 ? -22.004 12.760 7.491 1.00 92.31 177 ASP A O 1
ATOM 1378 N N . GLU A 1 178 ? -22.100 13.069 9.712 1.00 89.38 178 GLU A N 1
ATOM 1379 C CA . GLU A 1 178 ? -21.675 11.722 10.102 1.00 89.38 178 GLU A CA 1
ATOM 1380 C C . GLU A 1 178 ? -22.612 10.615 9.604 1.00 89.38 178 GLU A C 1
ATOM 1382 O O . GLU A 1 178 ? -22.167 9.498 9.334 1.00 89.38 178 GLU A O 1
ATOM 1387 N N . LYS A 1 179 ? -23.919 10.887 9.476 1.00 90.31 179 LYS A N 1
ATOM 1388 C CA . LYS A 1 179 ? -24.874 9.878 8.995 1.00 90.31 179 LYS A CA 1
ATOM 1389 C C . LYS A 1 179 ? -24.671 9.610 7.510 1.00 90.31 179 LYS A C 1
ATOM 1391 O O . LYS A 1 179 ? -24.694 8.451 7.095 1.00 90.31 179 LYS A O 1
ATOM 1396 N N . ALA A 1 180 ? -24.436 10.667 6.734 1.00 92.56 180 ALA A N 1
ATOM 1397 C CA . ALA A 1 180 ? -24.099 10.557 5.322 1.00 92.56 180 ALA A CA 1
ATOM 1398 C C . ALA A 1 180 ? -22.771 9.807 5.124 1.00 92.56 180 ALA A C 1
ATOM 1400 O O . ALA A 1 180 ? -22.713 8.901 4.291 1.00 92.56 180 ALA A O 1
ATOM 1401 N N . LEU A 1 181 ? -21.745 10.116 5.935 1.00 93.69 181 LEU A N 1
ATOM 1402 C CA . LEU A 1 181 ? -20.465 9.394 5.924 1.00 93.69 181 LEU A CA 1
ATOM 1403 C C . LEU A 1 181 ? -20.635 7.903 6.218 1.00 93.69 181 LEU A C 1
ATOM 1405 O O . LEU A 1 181 ? -20.151 7.083 5.449 1.00 93.69 181 LEU A O 1
ATOM 1409 N N . ARG A 1 182 ? -21.358 7.543 7.285 1.00 93.06 182 ARG A N 1
ATOM 1410 C CA . ARG A 1 182 ? -21.632 6.140 7.647 1.00 93.06 182 ARG A CA 1
ATOM 1411 C C . ARG A 1 182 ? -22.310 5.371 6.524 1.00 93.06 182 ARG A C 1
ATOM 1413 O O . ARG A 1 182 ? -21.904 4.260 6.202 1.00 93.06 182 ARG A O 1
ATOM 1420 N N . LYS A 1 183 ? -23.344 5.970 5.925 1.00 93.56 183 LYS A N 1
ATOM 1421 C CA . LYS A 1 183 ? -24.122 5.327 4.862 1.00 93.56 183 LYS A CA 1
ATOM 1422 C C . LYS A 1 183 ? -23.246 5.012 3.648 1.00 93.56 183 LYS A C 1
ATOM 1424 O O . LYS A 1 183 ? -23.250 3.878 3.181 1.00 93.56 183 LYS A O 1
ATOM 1429 N N . ILE A 1 184 ? -22.515 6.006 3.139 1.00 95.56 184 ILE A N 1
ATOM 1430 C CA . ILE A 1 184 ? -21.680 5.805 1.950 1.00 95.56 184 ILE A CA 1
ATOM 1431 C C . ILE A 1 184 ? -20.453 4.939 2.264 1.00 95.56 184 ILE A C 1
ATOM 1433 O O . ILE A 1 184 ? -20.005 4.203 1.392 1.00 95.56 184 ILE A O 1
ATOM 1437 N N . ALA A 1 185 ? -19.935 4.982 3.498 1.00 96.25 185 ALA A N 1
ATOM 1438 C CA . ALA A 1 185 ? -18.816 4.146 3.913 1.00 96.25 185 ALA A CA 1
ATOM 1439 C C . ALA A 1 185 ? -19.161 2.659 3.870 1.00 96.25 185 ALA A C 1
ATOM 1441 O O . ALA A 1 185 ? -18.382 1.894 3.317 1.00 96.25 185 ALA A O 1
ATOM 1442 N N . ALA A 1 186 ? -20.343 2.276 4.363 1.00 95.12 186 ALA A N 1
ATOM 1443 C CA . ALA A 1 186 ? -20.828 0.900 4.265 1.00 95.12 186 ALA A CA 1
ATOM 1444 C C . ALA A 1 186 ? -20.946 0.446 2.799 1.00 95.12 186 ALA A C 1
ATOM 1446 O O . ALA A 1 186 ? -20.386 -0.575 2.428 1.00 95.12 186 ALA A O 1
ATOM 1447 N N . GLN A 1 187 ? -21.562 1.264 1.934 1.00 95.81 187 GLN A N 1
ATOM 1448 C CA . GLN A 1 187 ? -21.681 0.941 0.503 1.00 95.81 187 GLN A CA 1
ATOM 1449 C C . GLN A 1 187 ? -20.317 0.792 -0.187 1.00 95.81 187 GLN A C 1
ATOM 1451 O O . GLN A 1 187 ? -20.162 -0.034 -1.078 1.00 95.81 187 GLN A O 1
ATOM 1456 N N . ILE A 1 188 ? -19.334 1.618 0.181 1.00 97.12 188 ILE A N 1
ATOM 1457 C CA . ILE A 1 188 ? -17.979 1.534 -0.372 1.00 97.12 188 ILE A CA 1
ATOM 1458 C C . ILE A 1 188 ? -17.237 0.314 0.175 1.00 97.12 188 ILE A C 1
ATOM 1460 O O . ILE A 1 188 ? -16.533 -0.326 -0.599 1.00 97.12 188 ILE A O 1
ATOM 1464 N N . ALA A 1 189 ? -17.398 -0.018 1.457 1.00 96.69 189 ALA A N 1
ATOM 1465 C CA . ALA A 1 189 ? -16.824 -1.223 2.048 1.00 96.69 189 ALA A CA 1
ATOM 1466 C C . ALA A 1 189 ? -17.327 -2.480 1.325 1.00 96.69 189 ALA A C 1
ATOM 1468 O O . ALA A 1 189 ? -16.497 -3.247 0.850 1.00 96.69 189 ALA A O 1
ATOM 1469 N N . ASP A 1 190 ? -18.640 -2.598 1.095 1.00 96.56 190 ASP A N 1
ATOM 1470 C CA . ASP A 1 190 ? -19.238 -3.712 0.339 1.00 96.56 190 ASP A CA 1
ATOM 1471 C C . ASP A 1 190 ? -18.642 -3.833 -1.080 1.00 96.56 190 ASP A C 1
ATOM 1473 O O . ASP A 1 190 ? -18.365 -4.924 -1.572 1.00 96.56 190 ASP A O 1
ATOM 1477 N N . ILE A 1 191 ? -18.407 -2.700 -1.757 1.00 96.81 191 ILE A N 1
ATOM 1478 C CA . ILE A 1 191 ? -17.796 -2.687 -3.098 1.00 96.81 191 ILE A CA 1
ATOM 1479 C C . ILE A 1 191 ? -16.338 -3.154 -3.050 1.00 96.81 191 ILE A C 1
ATOM 1481 O O . ILE A 1 191 ? -15.886 -3.839 -3.969 1.00 96.81 191 ILE A O 1
ATOM 1485 N N . LEU A 1 192 ? -15.585 -2.757 -2.021 1.00 97.00 192 LEU A N 1
ATOM 1486 C CA . LEU A 1 192 ? -14.202 -3.196 -1.849 1.00 97.00 192 LEU A CA 1
ATOM 1487 C C . LEU A 1 192 ? -14.133 -4.686 -1.495 1.00 97.00 192 LEU A C 1
ATOM 1489 O O . LEU A 1 192 ? -13.262 -5.366 -2.023 1.00 97.00 192 LEU A O 1
ATOM 1493 N N . GLU A 1 193 ? -15.061 -5.196 -0.681 1.00 95.25 193 GLU A N 1
ATOM 1494 C CA . GLU A 1 193 ? -15.184 -6.628 -0.368 1.00 95.25 193 GLU A CA 1
ATOM 1495 C C . GLU A 1 193 ? -15.510 -7.476 -1.610 1.00 95.25 193 GLU A C 1
ATOM 1497 O O . GLU A 1 193 ? -14.975 -8.571 -1.757 1.00 95.25 193 GLU A O 1
ATOM 1502 N N . ASP A 1 194 ? -16.328 -6.964 -2.537 1.00 95.88 194 ASP A N 1
ATOM 1503 C CA . ASP A 1 194 ? -16.663 -7.633 -3.807 1.00 95.88 194 ASP A CA 1
ATOM 1504 C C . ASP A 1 194 ? -15.579 -7.471 -4.896 1.00 95.88 194 ASP A C 1
ATOM 1506 O O . ASP A 1 194 ? -15.714 -7.980 -6.009 1.00 95.88 194 ASP A O 1
ATOM 1510 N N . THR A 1 195 ? -14.511 -6.707 -4.653 1.00 96.19 195 THR A N 1
ATOM 1511 C CA . THR A 1 195 ? -13.466 -6.474 -5.663 1.00 96.19 195 THR A CA 1
ATOM 1512 C C . THR A 1 195 ? -12.359 -7.522 -5.569 1.00 96.19 195 THR A C 1
ATOM 1514 O O . THR A 1 195 ? -11.666 -7.623 -4.556 1.00 96.19 195 THR A O 1
ATOM 1517 N N . ASP A 1 196 ? -12.119 -8.235 -6.672 1.00 93.44 196 ASP A N 1
ATOM 1518 C CA . ASP A 1 196 ? -11.103 -9.284 -6.739 1.00 93.44 196 ASP A CA 1
ATOM 1519 C C . ASP A 1 196 ? -9.698 -8.754 -6.391 1.00 93.44 196 ASP A C 1
ATOM 1521 O O . ASP A 1 196 ? -9.192 -7.778 -6.958 1.00 93.44 196 ASP A O 1
ATOM 1525 N N . GLY A 1 197 ? -9.030 -9.451 -5.469 1.00 91.19 197 GLY A N 1
ATOM 1526 C CA . GLY A 1 197 ? -7.666 -9.147 -5.033 1.00 91.19 197 GLY A CA 1
ATOM 1527 C C . GLY A 1 197 ? -7.550 -8.120 -3.902 1.00 91.19 197 GLY A C 1
ATOM 1528 O O . GLY A 1 197 ? -6.426 -7.825 -3.487 1.00 91.19 197 GLY A O 1
ATOM 1529 N N . LEU A 1 198 ? -8.670 -7.597 -3.388 1.00 94.94 198 LEU A N 1
ATOM 1530 C CA . LEU A 1 198 ? -8.704 -6.865 -2.121 1.00 94.94 198 LEU A CA 1
ATOM 1531 C C . LEU A 1 198 ? -8.986 -7.808 -0.954 1.00 94.94 198 LEU A C 1
ATOM 1533 O O . LEU A 1 198 ? -9.824 -8.699 -1.042 1.00 94.94 198 LEU A O 1
ATOM 1537 N N . VAL A 1 199 ? -8.273 -7.596 0.147 1.00 94.56 199 VAL A N 1
ATOM 1538 C CA . VAL A 1 199 ? -8.431 -8.337 1.401 1.00 94.56 199 VAL A CA 1
ATOM 1539 C C . VAL A 1 199 ? -8.333 -7.382 2.584 1.00 94.56 199 VAL A C 1
ATOM 1541 O O . VAL A 1 199 ? -7.924 -6.228 2.432 1.00 94.56 199 VAL A O 1
ATOM 1544 N N . ASP A 1 200 ? -8.684 -7.873 3.773 1.00 93.81 200 ASP A N 1
ATOM 1545 C CA . ASP A 1 200 ? -8.514 -7.146 5.034 1.00 93.81 200 ASP A CA 1
ATOM 1546 C C . ASP A 1 200 ? -9.231 -5.774 5.013 1.00 93.81 200 ASP A C 1
ATOM 1548 O O . ASP A 1 200 ? -8.698 -4.767 5.488 1.00 93.81 200 ASP A O 1
ATOM 1552 N N . ILE A 1 201 ? -10.438 -5.740 4.422 1.00 94.88 201 ILE A N 1
ATOM 1553 C CA . ILE A 1 201 ? -11.278 -4.542 4.338 1.00 94.88 201 ILE A CA 1
ATOM 1554 C C . ILE A 1 201 ? -11.713 -4.148 5.752 1.00 94.88 201 ILE A C 1
ATOM 1556 O O . ILE A 1 201 ? -12.186 -4.974 6.533 1.00 94.88 201 ILE A O 1
ATOM 1560 N N . ASP A 1 202 ? -11.539 -2.874 6.089 1.00 92.75 202 ASP A N 1
ATOM 1561 C CA . ASP A 1 202 ? -11.937 -2.343 7.387 1.00 92.75 202 ASP A CA 1
ATOM 1562 C C . ASP A 1 202 ? -12.402 -0.896 7.283 1.00 92.75 202 ASP A C 1
ATOM 1564 O O . ASP A 1 202 ? -11.826 -0.079 6.558 1.00 92.75 202 ASP A O 1
ATOM 1568 N N . VAL A 1 203 ? -13.449 -0.577 8.036 1.00 94.00 203 VAL A N 1
ATOM 1569 C CA . VAL A 1 203 ? -13.982 0.776 8.159 1.00 94.00 203 VAL A CA 1
ATOM 1570 C C . VAL A 1 203 ? -13.561 1.293 9.524 1.00 94.00 203 VAL A C 1
ATOM 1572 O O . VAL A 1 203 ? -14.049 0.828 10.548 1.00 94.00 203 VAL A O 1
ATOM 1575 N N . MET A 1 204 ? -12.675 2.289 9.551 1.00 90.88 204 MET A N 1
ATOM 1576 C CA . MET A 1 204 ? -12.183 2.894 10.791 1.00 90.88 204 MET A CA 1
ATOM 1577 C C . MET A 1 204 ? -13.269 3.760 11.438 1.00 90.88 204 MET A C 1
ATOM 1579 O O . MET A 1 204 ? -13.267 4.991 11.332 1.00 90.88 204 MET A O 1
ATOM 1583 N N . GLN A 1 205 ? -14.238 3.105 12.069 1.00 90.00 205 GLN A N 1
ATOM 1584 C CA . GLN A 1 205 ? -15.416 3.724 12.640 1.00 90.00 205 GLN A CA 1
ATOM 1585 C C . GLN A 1 205 ? -16.073 2.823 13.690 1.00 90.00 205 GLN A C 1
ATOM 1587 O O . GLN A 1 205 ? -16.263 1.637 13.469 1.00 90.00 205 GLN A O 1
ATOM 1592 N N . ASP A 1 206 ? -16.507 3.422 14.798 1.00 89.12 206 ASP A N 1
ATOM 1593 C CA . ASP A 1 206 ? -17.207 2.700 15.864 1.00 89.12 206 ASP A CA 1
ATOM 1594 C C . ASP A 1 206 ? -18.611 2.238 15.440 1.00 89.12 206 ASP A C 1
ATOM 1596 O O . ASP A 1 206 ? -19.364 2.988 14.799 1.00 89.12 206 ASP A O 1
ATOM 1600 N N . ASP A 1 207 ? -19.026 1.070 15.919 1.00 88.69 207 ASP A N 1
ATOM 1601 C CA . ASP A 1 207 ? -20.400 0.584 15.825 1.00 88.69 207 ASP A CA 1
ATOM 1602 C C . ASP A 1 207 ? -21.340 1.388 16.722 1.00 88.69 207 ASP A C 1
ATOM 1604 O O . ASP A 1 207 ? -21.026 1.770 17.858 1.00 88.69 207 ASP A O 1
ATOM 1608 N N . ILE A 1 208 ? -22.559 1.604 16.229 1.00 89.38 208 ILE A N 1
ATOM 1609 C CA . ILE A 1 208 ? -23.610 2.247 17.012 1.00 89.38 208 ILE A CA 1
ATOM 1610 C C . ILE A 1 208 ? -24.414 1.171 17.741 1.00 89.38 208 ILE A C 1
ATOM 1612 O O . ILE A 1 208 ? -25.316 0.555 17.176 1.00 89.38 208 ILE A O 1
ATOM 1616 N N . TYR A 1 209 ? -24.146 1.012 19.031 1.00 89.12 209 TYR A N 1
ATOM 1617 C CA . TYR A 1 209 ? -24.889 0.122 19.919 1.00 89.12 209 TYR A CA 1
ATOM 1618 C C . TYR A 1 209 ? -25.808 0.914 20.855 1.00 89.12 209 TYR A C 1
ATOM 1620 O O . TYR A 1 209 ? -25.744 2.142 20.959 1.00 89.12 209 TYR A O 1
ATOM 1628 N N . THR A 1 210 ? -26.730 0.218 21.511 1.00 90.31 210 THR A N 1
ATOM 1629 C CA . THR A 1 210 ? -27.611 0.821 22.515 1.00 90.31 210 THR A CA 1
ATOM 1630 C C . THR A 1 210 ? -26.893 0.842 23.864 1.00 90.31 210 THR A C 1
ATOM 1632 O O . THR A 1 210 ? -26.370 -0.177 24.300 1.00 90.31 210 THR A O 1
ATOM 1635 N N . LYS A 1 211 ? -26.871 1.999 24.526 1.00 90.69 211 LYS A N 1
ATOM 1636 C CA . LYS A 1 211 ? -26.388 2.176 25.899 1.00 90.69 211 LYS A CA 1
ATOM 1637 C C . LYS A 1 211 ? -27.526 2.644 26.799 1.00 90.69 211 LYS A C 1
ATOM 1639 O O . LYS A 1 211 ? -28.440 3.333 26.347 1.00 90.69 211 LYS A O 1
ATOM 1644 N N . TYR A 1 212 ? -27.428 2.333 28.083 1.00 91.50 212 TYR A N 1
ATOM 1645 C CA . TYR A 1 212 ? -28.368 2.804 29.094 1.00 91.50 212 TYR A CA 1
ATOM 1646 C C . TYR A 1 212 ? -27.711 3.903 29.929 1.00 91.50 212 TYR A C 1
ATOM 1648 O O . TYR A 1 212 ? -26.709 3.674 30.604 1.00 91.50 212 TYR A O 1
ATOM 1656 N N . ASN A 1 213 ? -28.261 5.113 29.861 1.00 92.94 213 ASN A N 1
ATOM 1657 C CA . ASN A 1 213 ? -27.845 6.225 30.703 1.00 92.94 213 ASN A CA 1
ATOM 1658 C C . ASN A 1 213 ? -28.628 6.171 32.016 1.00 92.94 213 ASN A C 1
ATOM 1660 O O . ASN A 1 213 ? -29.857 6.179 32.003 1.00 92.94 213 ASN A O 1
ATOM 1664 N N . LEU A 1 214 ? -27.913 6.168 33.137 1.00 92.31 214 LEU A N 1
ATOM 1665 C CA . LEU A 1 214 ? -28.496 6.336 34.464 1.00 92.31 214 LEU A CA 1
ATOM 1666 C C . LEU A 1 214 ? -28.598 7.835 34.755 1.00 92.31 214 LEU A C 1
ATOM 1668 O O . LEU A 1 214 ? -27.573 8.505 34.875 1.00 92.31 214 LEU A O 1
ATOM 1672 N N . VAL A 1 215 ? -29.817 8.370 34.812 1.00 94.12 215 VAL A N 1
ATOM 1673 C CA . VAL A 1 215 ? -30.080 9.796 35.044 1.00 94.12 215 VAL A CA 1
ATOM 1674 C C . VAL A 1 215 ? -30.654 9.975 36.451 1.00 94.12 215 VAL A C 1
ATOM 1676 O O . VAL A 1 215 ? -31.813 9.629 36.673 1.00 94.12 215 VAL A O 1
ATOM 1679 N N . PRO A 1 216 ? -29.874 10.500 37.414 1.00 93.94 216 PRO A N 1
ATOM 1680 C CA . PRO A 1 216 ? -30.369 10.753 38.763 1.00 93.94 216 PRO A CA 1
ATOM 1681 C C . PRO A 1 216 ? -31.474 11.818 38.760 1.00 93.94 216 PRO A C 1
ATOM 1683 O O . PRO A 1 216 ? -31.271 12.931 38.262 1.00 93.94 216 PRO A O 1
ATOM 1686 N N . ASP A 1 217 ? -32.623 11.492 39.347 1.00 95.75 217 ASP A N 1
ATOM 1687 C CA . ASP A 1 217 ? -33.739 12.417 39.534 1.00 95.75 217 ASP A CA 1
ATOM 1688 C C . ASP A 1 217 ? -33.500 13.236 40.806 1.00 95.75 217 ASP A C 1
ATOM 1690 O O . ASP A 1 217 ? -33.745 12.793 41.929 1.00 95.75 217 ASP A O 1
ATOM 1694 N N . LYS A 1 218 ? -32.980 14.454 40.629 1.00 95.56 218 LYS A N 1
ATOM 1695 C CA . LYS A 1 218 ? -32.607 15.335 41.744 1.00 95.56 218 LYS A CA 1
ATOM 1696 C C . LYS A 1 218 ? -33.783 15.640 42.671 1.00 95.56 218 LYS A C 1
ATOM 1698 O O . LYS A 1 218 ? -33.563 15.786 43.870 1.00 95.56 218 LYS A O 1
ATOM 1703 N N . GLU A 1 219 ? -35.001 15.735 42.142 1.00 95.69 219 GLU A N 1
ATOM 1704 C CA . GLU A 1 219 ? -36.185 16.038 42.945 1.00 95.69 219 GLU A CA 1
ATOM 1705 C C . GLU A 1 219 ? -36.535 14.847 43.834 1.00 95.69 219 GLU A C 1
ATOM 1707 O O . GLU A 1 219 ? -36.658 15.003 45.051 1.00 95.69 219 GLU A O 1
ATOM 1712 N N . LYS A 1 220 ? -36.590 13.637 43.263 1.00 95.56 220 LYS A N 1
ATOM 1713 C CA . LYS A 1 220 ? -36.846 12.414 44.038 1.00 95.56 220 LYS A CA 1
ATOM 1714 C C . LYS A 1 220 ? -35.749 12.111 45.050 1.00 95.56 220 LYS A C 1
ATOM 1716 O O . LYS A 1 220 ? -36.064 11.669 46.152 1.00 95.56 220 LYS A O 1
ATOM 1721 N N . ILE A 1 221 ? -34.486 12.378 44.717 1.00 95.56 221 ILE A N 1
ATOM 1722 C CA . ILE A 1 221 ? -33.350 12.223 45.639 1.00 95.56 221 ILE A CA 1
ATOM 1723 C C . ILE A 1 221 ? -33.557 13.087 46.888 1.00 95.56 221 ILE A C 1
ATOM 1725 O O . ILE A 1 221 ? -33.507 12.572 48.005 1.00 95.56 221 ILE A O 1
ATOM 1729 N N . ILE A 1 222 ? -33.859 14.376 46.700 1.00 92.88 222 ILE A N 1
ATOM 1730 C CA . ILE A 1 222 ? -34.069 15.324 47.803 1.00 92.88 222 ILE A CA 1
ATOM 1731 C C . ILE A 1 222 ? -35.319 14.953 48.611 1.00 92.88 222 ILE A C 1
ATOM 1733 O O . ILE A 1 222 ? -35.265 14.918 49.840 1.00 92.88 222 ILE A O 1
ATOM 1737 N N . LEU A 1 223 ? -36.433 14.628 47.944 1.00 94.25 223 LEU A N 1
ATOM 1738 C CA . LEU A 1 223 ? -37.677 14.219 48.610 1.00 94.25 223 LEU A CA 1
ATOM 1739 C C . LEU A 1 223 ? -37.514 12.925 49.421 1.00 94.25 223 LEU A C 1
ATOM 1741 O O . LEU A 1 223 ? -38.154 12.765 50.462 1.00 94.25 223 LEU A O 1
ATOM 1745 N N . SER A 1 224 ? -36.628 12.033 48.977 1.00 94.31 224 SER A N 1
ATOM 1746 C CA . SER A 1 224 ? -36.308 10.779 49.663 1.00 94.31 224 SER A CA 1
ATOM 1747 C C . SER A 1 224 ? -35.316 10.949 50.819 1.00 94.31 224 SER A C 1
ATOM 1749 O O . SER A 1 224 ? -35.025 9.965 51.496 1.00 94.31 224 SER A O 1
ATOM 1751 N N . GLY A 1 225 ? -34.806 12.161 51.077 1.00 94.25 225 GLY A N 1
ATOM 1752 C CA . GLY A 1 225 ? -33.816 12.425 52.132 1.00 94.25 225 GLY A CA 1
ATOM 1753 C C . GLY A 1 225 ? -32.404 11.929 51.798 1.00 94.25 225 GLY A C 1
ATOM 1754 O O . GLY A 1 225 ? -31.615 11.655 52.702 1.00 94.25 225 GLY A O 1
ATOM 1755 N N . LEU A 1 226 ? -32.089 11.766 50.508 1.00 95.31 226 LEU A N 1
ATOM 1756 C CA . LEU A 1 226 ? -30.783 11.323 50.019 1.00 95.31 226 LEU A CA 1
ATOM 1757 C C . LEU A 1 226 ? -29.966 12.490 49.450 1.00 95.31 226 LEU A C 1
ATOM 1759 O O . LEU A 1 226 ? -30.501 13.516 49.030 1.00 95.31 226 LEU A O 1
ATOM 1763 N N . ASN A 1 227 ? -28.647 12.304 49.376 1.00 92.56 227 ASN A N 1
ATOM 1764 C CA . ASN A 1 227 ? -27.743 13.195 48.652 1.00 92.56 227 ASN A CA 1
ATOM 1765 C C . ASN A 1 227 ? -27.400 12.614 47.267 1.00 92.56 227 ASN A C 1
ATOM 1767 O O . ASN A 1 227 ? -27.104 11.426 47.136 1.00 92.56 227 ASN A O 1
ATOM 1771 N N . VAL A 1 228 ? -27.361 13.467 46.238 1.00 93.00 228 VAL A N 1
ATOM 1772 C CA . VAL A 1 228 ? -26.920 13.108 44.875 1.00 93.00 228 VAL A CA 1
ATOM 1773 C C . VAL A 1 228 ? -25.530 12.468 44.891 1.00 93.00 228 VAL A C 1
ATOM 1775 O O . VAL A 1 228 ? -25.279 11.516 44.157 1.00 93.00 228 VAL A O 1
ATOM 1778 N N . GLU A 1 229 ? -24.641 12.944 45.763 1.00 91.56 229 GLU A N 1
ATOM 1779 C CA . GLU A 1 229 ? -23.300 12.378 45.911 1.00 91.56 229 GLU A CA 1
ATOM 1780 C C . GLU A 1 229 ? -23.337 10.927 46.409 1.00 91.56 229 GLU A C 1
ATOM 1782 O O . GLU A 1 229 ? -22.636 10.079 45.865 1.00 91.56 229 GLU A O 1
ATOM 1787 N N . GLN A 1 230 ? -24.207 10.601 47.371 1.00 91.31 230 GLN A N 1
ATOM 1788 C CA . GLN A 1 230 ? -24.360 9.226 47.865 1.00 91.31 230 GLN A CA 1
ATOM 1789 C C . GLN A 1 230 ? -24.874 8.295 46.760 1.00 91.31 230 GLN A C 1
ATOM 1791 O O . GLN A 1 230 ? -24.372 7.181 46.606 1.00 91.31 230 GLN A O 1
ATOM 1796 N N . VAL A 1 231 ? -25.834 8.769 45.956 1.00 93.38 231 VAL A N 1
ATOM 1797 C CA . VAL A 1 231 ? -26.370 8.028 44.802 1.00 93.38 231 VAL A CA 1
ATOM 1798 C C . VAL A 1 231 ? -25.279 7.778 43.757 1.00 93.38 231 VAL A C 1
ATOM 1800 O O . VAL A 1 231 ? -25.130 6.657 43.274 1.00 93.38 231 VAL A O 1
ATOM 1803 N N . ASN A 1 232 ? -24.454 8.778 43.444 1.00 91.38 232 ASN A N 1
ATOM 1804 C CA . ASN A 1 232 ? -23.316 8.582 42.544 1.00 91.38 232 ASN A CA 1
ATOM 1805 C C . ASN A 1 232 ? -22.322 7.563 43.118 1.00 91.38 232 ASN A C 1
ATOM 1807 O O . ASN A 1 232 ? -21.890 6.647 42.418 1.00 91.38 232 ASN A O 1
ATOM 1811 N N . GLN A 1 233 ? -21.985 7.692 44.399 1.00 90.06 233 GLN A N 1
ATOM 1812 C CA . GLN A 1 233 ? -21.020 6.843 45.089 1.00 90.06 233 GLN A CA 1
ATOM 1813 C C . GLN A 1 233 ? -21.411 5.361 45.083 1.00 90.06 233 GLN A C 1
ATOM 1815 O O . GLN A 1 233 ? -20.571 4.520 44.755 1.00 90.06 233 GLN A O 1
ATOM 1820 N N . ILE A 1 234 ? -22.673 5.026 45.376 1.00 90.62 234 ILE A N 1
ATOM 1821 C CA . ILE A 1 234 ? -23.134 3.629 45.355 1.00 90.62 234 ILE A CA 1
ATOM 1822 C C . ILE A 1 234 ? -23.134 3.046 43.937 1.00 90.62 234 ILE A C 1
ATOM 1824 O O . ILE A 1 234 ? -22.744 1.894 43.756 1.00 90.62 234 ILE A O 1
ATOM 1828 N N . ILE A 1 235 ? -23.478 3.843 42.917 1.00 90.69 235 ILE A N 1
ATOM 1829 C CA . ILE A 1 235 ? -23.410 3.420 41.509 1.00 90.69 235 ILE A CA 1
ATOM 1830 C C . ILE A 1 235 ? -21.951 3.142 41.117 1.00 90.69 235 ILE A C 1
ATOM 1832 O O . ILE A 1 235 ? -21.651 2.096 40.539 1.00 90.69 235 ILE A O 1
ATOM 1836 N N . TYR A 1 236 ? -21.013 4.025 41.478 1.00 90.00 236 TYR A N 1
ATOM 1837 C CA . TYR A 1 236 ? -19.585 3.792 41.242 1.00 90.00 236 TYR A CA 1
ATOM 1838 C C . TYR A 1 236 ? -19.096 2.524 41.939 1.00 90.00 236 TYR A C 1
ATOM 1840 O O . TYR A 1 236 ? -18.445 1.697 41.304 1.00 90.00 236 TYR A O 1
ATOM 1848 N N . LEU A 1 237 ? -19.443 2.339 43.212 1.00 89.62 237 LEU A N 1
ATOM 1849 C CA . LEU A 1 237 ? -19.074 1.172 44.012 1.00 89.62 237 LEU A CA 1
ATOM 1850 C C . LEU A 1 237 ? -19.639 -0.141 43.437 1.00 89.62 237 LEU A C 1
ATOM 1852 O O . LEU A 1 237 ? -18.961 -1.173 43.482 1.00 89.62 237 LEU A O 1
ATOM 1856 N N . ALA A 1 238 ? -20.839 -0.087 42.851 1.00 88.56 238 ALA A N 1
ATOM 1857 C CA . ALA A 1 238 ? -21.501 -1.223 42.221 1.00 88.56 238 ALA A CA 1
ATOM 1858 C C . ALA A 1 238 ? -20.919 -1.604 40.851 1.00 88.56 238 ALA A C 1
ATOM 1860 O O . ALA A 1 238 ? -20.843 -2.790 40.549 1.00 88.56 238 ALA A O 1
ATOM 1861 N N . PHE A 1 239 ? -20.472 -0.649 40.028 1.00 86.75 239 PHE A N 1
ATOM 1862 C CA . PHE A 1 239 ? -20.005 -0.954 38.666 1.00 86.75 239 PHE A CA 1
ATOM 1863 C C . PHE A 1 239 ? -18.484 -0.822 38.490 1.00 86.75 239 PHE A C 1
ATOM 1865 O O . PHE A 1 239 ? -17.816 -1.780 38.094 1.00 86.75 239 PHE A O 1
ATOM 1872 N N . LYS A 1 240 ? -17.907 0.350 38.789 1.00 86.31 240 LYS A N 1
ATOM 1873 C CA . LYS A 1 240 ? -16.501 0.681 38.472 1.00 86.31 240 LYS A CA 1
ATOM 1874 C C . LYS A 1 240 ? -15.529 0.410 39.629 1.00 86.31 240 LYS A C 1
ATOM 1876 O O . LYS A 1 240 ? -14.355 0.137 39.392 1.00 86.31 240 LYS A O 1
ATOM 1881 N N . GLY A 1 241 ? -16.023 0.442 40.864 1.00 89.25 241 GLY A N 1
ATOM 1882 C CA . GLY A 1 241 ? -15.221 0.590 42.075 1.00 89.25 241 GLY A CA 1
ATOM 1883 C C . GLY A 1 241 ? -14.860 2.054 42.343 1.00 89.25 241 GLY A C 1
ATOM 1884 O O . GLY A 1 241 ? -14.768 2.871 41.426 1.00 89.25 241 GLY A O 1
ATOM 1885 N N . MET A 1 242 ? -14.663 2.383 43.616 1.00 88.81 242 MET A N 1
ATOM 1886 C CA . MET A 1 242 ? -14.337 3.724 44.094 1.00 88.81 242 MET A CA 1
ATOM 1887 C C . MET A 1 242 ? -12.917 3.749 44.671 1.00 88.81 242 MET A C 1
ATOM 1889 O O . MET A 1 242 ? -12.628 2.930 45.545 1.00 88.81 242 MET A O 1
ATOM 1893 N N . PRO A 1 243 ? -12.025 4.647 44.217 1.00 88.25 243 PRO A N 1
ATOM 1894 C CA . PRO A 1 243 ? -10.727 4.831 44.858 1.00 88.25 243 PRO A CA 1
ATOM 1895 C C . PRO A 1 243 ? -10.938 5.473 46.233 1.00 88.25 243 PRO A C 1
ATOM 1897 O O . PRO A 1 243 ? -11.579 6.515 46.335 1.00 88.25 243 PRO A O 1
ATOM 1900 N N . ILE A 1 244 ? -10.428 4.842 47.290 1.00 92.12 244 ILE A N 1
ATOM 1901 C CA . ILE A 1 244 ? -10.598 5.318 48.676 1.00 92.12 244 ILE A CA 1
ATOM 1902 C C . ILE A 1 244 ? -9.292 5.804 49.306 1.00 92.12 244 ILE A C 1
ATOM 1904 O O . ILE A 1 244 ? -9.319 6.573 50.261 1.00 92.12 244 ILE A O 1
ATOM 1908 N N . ALA A 1 245 ? -8.153 5.342 48.795 1.00 93.19 245 ALA A N 1
ATOM 1909 C CA . ALA A 1 245 ? -6.831 5.711 49.274 1.00 93.19 245 ALA A CA 1
ATOM 1910 C C . ALA A 1 245 ? -5.774 5.314 48.243 1.00 93.19 245 ALA A C 1
ATOM 1912 O O . ALA A 1 245 ? -6.052 4.582 47.295 1.00 93.19 245 ALA A O 1
ATOM 1913 N N . GLU A 1 246 ? -4.541 5.735 48.481 1.00 94.50 246 GLU A N 1
ATOM 1914 C CA . GLU A 1 246 ? -3.372 5.302 47.728 1.00 94.50 246 GLU A CA 1
ATOM 1915 C C . GLU A 1 246 ? -2.309 4.793 48.696 1.00 94.50 246 GLU A C 1
ATOM 1917 O O . GLU A 1 246 ? -2.113 5.330 49.789 1.00 94.50 246 GLU A O 1
ATOM 1922 N N . LYS A 1 247 ? -1.613 3.733 48.296 1.00 93.31 247 LYS A N 1
ATOM 1923 C CA . LYS A 1 247 ? -0.492 3.165 49.030 1.00 93.31 247 LYS A CA 1
ATOM 1924 C C . LYS A 1 247 ? 0.804 3.577 48.346 1.00 93.31 247 LYS A C 1
ATOM 1926 O O . LYS A 1 247 ? 1.145 3.058 47.286 1.00 93.31 247 LYS A O 1
ATOM 1931 N N . ASN A 1 248 ? 1.563 4.436 49.014 1.00 92.06 248 ASN A N 1
ATOM 1932 C CA . ASN A 1 248 ? 2.926 4.775 48.614 1.00 92.06 248 ASN A CA 1
ATOM 1933 C C . ASN A 1 248 ? 3.883 3.747 49.224 1.00 92.06 248 ASN A C 1
ATOM 1935 O O . ASN A 1 248 ? 4.004 3.644 50.447 1.00 92.06 248 ASN A O 1
ATOM 1939 N N . THR A 1 249 ? 4.534 2.943 48.386 1.00 88.75 249 THR A N 1
ATOM 1940 C CA . THR A 1 249 ? 5.490 1.928 48.850 1.00 88.75 249 THR A CA 1
ATOM 1941 C C . THR A 1 249 ? 6.918 2.381 48.593 1.00 88.75 249 THR A C 1
ATOM 1943 O O . THR A 1 249 ? 7.172 3.135 47.668 1.00 88.75 249 THR A O 1
ATOM 1946 N N . LYS A 1 250 ? 7.879 1.896 49.386 1.00 91.31 250 LYS A N 1
ATOM 1947 C CA . LYS A 1 250 ? 9.303 2.174 49.127 1.00 91.31 250 LYS A CA 1
ATOM 1948 C C . LYS A 1 250 ? 9.827 1.500 47.849 1.00 91.31 250 LYS A C 1
ATOM 1950 O O . LYS A 1 250 ? 10.878 1.889 47.359 1.00 91.31 250 LYS A O 1
ATOM 1955 N N . ASN A 1 251 ? 9.116 0.489 47.344 1.00 92.12 251 ASN A N 1
ATOM 1956 C CA . ASN A 1 251 ? 9.581 -0.395 46.272 1.00 92.12 251 ASN A CA 1
ATOM 1957 C C . ASN A 1 251 ? 8.922 -0.101 44.913 1.00 92.12 251 ASN A C 1
ATOM 1959 O O . ASN A 1 251 ? 9.264 -0.751 43.931 1.00 92.12 251 ASN A O 1
ATOM 1963 N N . GLN A 1 252 ? 7.976 0.837 44.848 1.00 88.75 252 GLN A N 1
ATOM 1964 C CA . GLN A 1 252 ? 7.389 1.325 43.601 1.00 88.75 252 GLN A CA 1
ATOM 1965 C C . GLN A 1 252 ? 7.392 2.848 43.605 1.00 88.75 252 GLN A C 1
ATOM 1967 O O . GLN A 1 252 ? 7.102 3.460 44.630 1.00 88.75 252 GLN A O 1
ATOM 1972 N N . GLN A 1 253 ? 7.736 3.440 42.462 1.00 89.19 253 GLN A N 1
ATOM 1973 C CA . GLN A 1 253 ? 7.695 4.892 42.279 1.00 89.19 253 GLN A CA 1
ATOM 1974 C C . GLN A 1 253 ? 6.261 5.408 42.118 1.00 89.19 253 GLN A C 1
ATOM 1976 O O . GLN A 1 253 ? 5.965 6.506 42.583 1.00 89.19 253 GLN A O 1
ATOM 1981 N N . ASP A 1 254 ? 5.373 4.602 41.530 1.00 92.25 254 ASP A N 1
ATOM 1982 C CA . ASP A 1 254 ? 3.972 4.965 41.335 1.00 92.25 254 ASP A CA 1
ATOM 1983 C C . ASP A 1 254 ? 3.125 4.694 42.582 1.00 92.25 254 ASP A C 1
ATOM 1985 O O . ASP A 1 254 ? 3.349 3.747 43.347 1.00 92.25 254 ASP A O 1
ATOM 1989 N N . GLN A 1 255 ? 2.110 5.535 42.774 1.00 92.31 255 GLN A N 1
ATOM 1990 C CA . GLN A 1 255 ? 1.129 5.370 43.840 1.00 92.31 255 GLN A CA 1
ATOM 1991 C C . GLN A 1 255 ? 0.193 4.205 43.500 1.00 92.31 255 GLN A C 1
ATOM 1993 O O . GLN A 1 255 ? -0.362 4.146 42.404 1.00 92.31 255 GLN A O 1
ATOM 1998 N N . ILE A 1 256 ? -0.010 3.277 44.440 1.00 91.94 256 ILE A N 1
ATOM 1999 C CA . ILE A 1 256 ? -0.895 2.125 44.224 1.00 91.94 256 ILE A CA 1
ATOM 2000 C C . ILE A 1 256 ? -2.301 2.477 44.727 1.00 91.94 256 ILE A C 1
ATOM 2002 O O . ILE A 1 256 ? -2.494 2.552 45.945 1.00 91.94 256 ILE A O 1
ATOM 2006 N N . PRO A 1 257 ? -3.304 2.662 43.854 1.00 91.88 257 PRO A N 1
ATOM 2007 C CA . PRO A 1 257 ? -4.659 2.976 44.291 1.00 91.88 257 PRO A CA 1
ATOM 2008 C C . PRO A 1 257 ? -5.316 1.790 45.015 1.00 91.88 257 PRO A C 1
ATOM 2010 O O . PRO A 1 257 ? -5.243 0.639 44.581 1.00 91.88 257 PRO A O 1
ATOM 2013 N N . ILE A 1 258 ? -5.999 2.083 46.119 1.00 92.12 258 ILE A N 1
ATOM 2014 C CA . ILE A 1 258 ? -6.848 1.158 46.871 1.00 92.12 258 ILE A CA 1
ATOM 2015 C C . ILE A 1 258 ? -8.298 1.444 46.481 1.00 92.12 258 ILE A C 1
ATOM 2017 O O . ILE A 1 258 ? -8.800 2.547 46.703 1.00 92.12 258 ILE A O 1
ATOM 2021 N N . PHE A 1 259 ? -8.980 0.442 45.925 1.00 91.56 259 PHE A N 1
ATOM 2022 C CA . PHE A 1 259 ? -10.376 0.552 45.506 1.00 91.56 259 PHE A CA 1
ATOM 2023 C C . PHE A 1 259 ? -11.314 -0.210 46.440 1.00 91.56 259 PHE A C 1
ATOM 2025 O O . PHE A 1 259 ? -11.066 -1.370 46.769 1.00 91.56 259 PHE A O 1
ATOM 2032 N N . LEU A 1 260 ? -12.440 0.411 46.781 1.00 92.38 260 LEU A N 1
ATOM 2033 C CA . LEU A 1 260 ? -13.599 -0.252 47.361 1.00 92.38 260 LEU A CA 1
ATOM 2034 C C . LEU A 1 260 ? -14.593 -0.595 46.246 1.00 92.38 260 LEU A C 1
ATOM 2036 O O . LEU A 1 260 ? -14.965 0.259 45.441 1.00 92.38 260 LEU A O 1
ATOM 2040 N N . ARG A 1 261 ? -15.025 -1.852 46.179 1.00 91.62 261 ARG A N 1
ATOM 2041 C CA . ARG A 1 261 ? -15.987 -2.339 45.181 1.00 91.62 261 ARG A CA 1
ATOM 2042 C C . ARG A 1 261 ? -16.824 -3.470 45.764 1.00 91.62 261 ARG A C 1
ATOM 2044 O O . ARG A 1 261 ? -16.342 -4.178 46.647 1.00 91.62 261 ARG A O 1
ATOM 2051 N N . LEU A 1 262 ? -18.035 -3.669 45.246 1.00 90.00 262 LEU A N 1
ATOM 2052 C CA . LEU A 1 262 ? -18.823 -4.865 45.572 1.00 90.00 262 LEU A CA 1
ATOM 2053 C C . LEU A 1 262 ? -18.128 -6.141 45.059 1.00 90.00 262 LEU A C 1
ATOM 2055 O O . LEU A 1 262 ? -17.305 -6.088 44.138 1.00 90.00 262 LEU A O 1
ATOM 2059 N N . ASN A 1 263 ? -18.459 -7.290 45.656 1.00 89.94 263 ASN A N 1
ATOM 2060 C CA . ASN A 1 263 ? -17.976 -8.592 45.185 1.00 89.94 263 ASN A CA 1
ATOM 2061 C C . ASN A 1 263 ? -18.493 -8.893 43.761 1.00 89.94 263 ASN A C 1
ATOM 2063 O O . ASN A 1 263 ? -19.467 -8.299 43.306 1.00 89.94 263 ASN A O 1
ATOM 2067 N N . GLU A 1 264 ? -17.833 -9.795 43.030 1.00 85.31 264 GLU A N 1
ATOM 2068 C CA . GLU A 1 264 ? -18.153 -10.011 41.610 1.00 85.31 264 GLU A CA 1
ATOM 2069 C C . GLU A 1 264 ? -19.600 -10.436 41.362 1.00 85.31 264 GLU A C 1
ATOM 2071 O O . GLU A 1 264 ? -20.228 -9.884 40.462 1.00 85.31 264 GLU A O 1
ATOM 2076 N N . GLU A 1 265 ? -20.142 -11.323 42.197 1.00 85.44 265 GLU A N 1
ATOM 2077 C CA . GLU A 1 265 ? -21.527 -11.796 42.099 1.00 85.44 265 GLU A CA 1
ATOM 2078 C C . GLU A 1 265 ? -22.535 -10.651 42.219 1.00 85.44 265 GLU A C 1
ATOM 2080 O O . GLU A 1 265 ? -23.421 -10.521 41.381 1.00 85.44 265 GLU A O 1
ATOM 2085 N N . THR A 1 266 ? -22.363 -9.751 43.194 1.00 84.88 266 THR A N 1
ATOM 2086 C CA . THR A 1 266 ? -23.290 -8.622 43.364 1.00 84.88 266 THR A CA 1
ATOM 2087 C C . THR A 1 266 ? -23.146 -7.603 42.237 1.00 84.88 266 THR A C 1
ATOM 2089 O O . THR A 1 266 ? -24.101 -6.892 41.949 1.00 84.88 266 THR A O 1
ATOM 2092 N N . ARG A 1 267 ? -21.984 -7.485 41.585 1.00 85.50 267 ARG A N 1
ATOM 2093 C CA . ARG A 1 267 ? -21.805 -6.563 40.445 1.00 85.50 267 ARG A CA 1
ATOM 2094 C C . ARG A 1 267 ? -22.346 -7.111 39.129 1.00 85.50 267 ARG A C 1
ATOM 2096 O O . ARG A 1 267 ? -22.520 -6.333 38.193 1.00 85.50 267 ARG A O 1
ATOM 2103 N N . HIS A 1 268 ? -22.535 -8.423 39.036 1.00 84.44 268 HIS A N 1
ATOM 2104 C CA . HIS A 1 268 ? -22.935 -9.077 37.803 1.00 84.44 268 HIS A CA 1
ATOM 2105 C C . HIS A 1 268 ? -24.319 -8.592 37.357 1.00 84.44 268 HIS A C 1
ATOM 2107 O O . HIS A 1 268 ? -25.257 -8.524 38.151 1.00 84.44 268 HIS A O 1
ATOM 2113 N N . VAL A 1 269 ? -24.437 -8.257 36.074 1.00 85.00 269 VAL A N 1
ATOM 2114 C CA . VAL A 1 269 ? -25.716 -7.995 35.413 1.00 85.00 269 VAL A CA 1
ATOM 2115 C C . VAL A 1 269 ? -25.939 -9.163 34.465 1.00 85.00 269 VAL A C 1
ATOM 2117 O O . VAL A 1 269 ? -25.083 -9.438 33.633 1.00 85.00 269 VAL A O 1
ATOM 2120 N N . GLU A 1 270 ? -27.047 -9.886 34.635 1.00 80.31 270 GLU A N 1
ATOM 2121 C CA . GLU A 1 270 ? -27.283 -11.164 33.943 1.00 80.31 270 GLU A CA 1
ATOM 2122 C C . GLU A 1 270 ? -27.292 -11.055 32.418 1.00 80.31 270 GLU A C 1
ATOM 2124 O O . GLU A 1 270 ? -26.836 -11.969 31.736 1.00 80.31 270 GLU A O 1
ATOM 2129 N N . ALA A 1 271 ? -27.811 -9.948 31.889 1.00 82.25 271 ALA A N 1
ATOM 2130 C CA . ALA A 1 271 ? -27.888 -9.689 30.460 1.00 82.25 271 ALA A CA 1
ATOM 2131 C C . ALA A 1 271 ? -27.835 -8.184 30.172 1.00 82.25 271 ALA A C 1
ATOM 2133 O O . ALA A 1 271 ? -28.203 -7.365 31.017 1.00 82.25 271 ALA A O 1
ATOM 2134 N N . ASP A 1 272 ? -27.475 -7.824 28.940 1.00 79.50 272 ASP A N 1
ATOM 2135 C CA . ASP A 1 272 ? -27.435 -6.440 28.444 1.00 79.50 272 ASP A CA 1
ATOM 2136 C C . ASP A 1 272 ? -28.842 -5.885 28.131 1.00 79.50 272 ASP A C 1
ATOM 2138 O O . ASP A 1 272 ? -29.115 -5.321 27.067 1.00 79.50 272 ASP A O 1
ATOM 2142 N N . THR A 1 273 ? -29.776 -6.054 29.069 1.00 87.25 273 THR A N 1
ATOM 2143 C CA . THR A 1 273 ? -31.164 -5.600 28.949 1.00 87.25 273 THR A CA 1
ATOM 2144 C C . THR A 1 273 ? -31.506 -4.562 30.008 1.00 87.25 273 THR A C 1
ATOM 2146 O O . THR A 1 273 ? -30.974 -4.566 31.120 1.00 87.25 273 THR A O 1
ATOM 2149 N N . GLU A 1 274 ? -32.450 -3.683 29.674 1.00 89.81 274 GLU A N 1
ATOM 2150 C CA . GLU A 1 274 ? -32.982 -2.693 30.611 1.00 89.81 274 GLU A CA 1
ATOM 2151 C C . GLU A 1 274 ? -33.547 -3.350 31.878 1.00 89.81 274 GLU A C 1
ATOM 2153 O O . GLU A 1 274 ? -33.311 -2.867 32.981 1.00 89.81 274 GLU A O 1
ATOM 2158 N N . SER A 1 275 ? -34.229 -4.49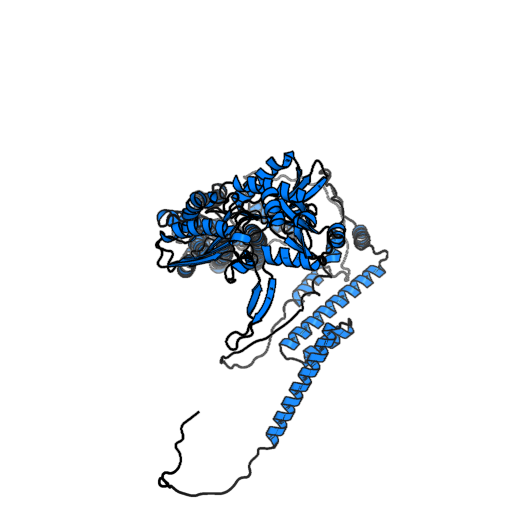2 31.743 1.00 90.06 275 SER A N 1
ATOM 2159 C CA . SER A 1 275 ? -34.828 -5.223 32.866 1.00 90.06 275 SER A CA 1
ATOM 2160 C C . SER A 1 275 ? -33.784 -5.800 33.825 1.00 90.06 275 SER A C 1
ATOM 2162 O O . SER A 1 275 ? -33.961 -5.725 35.044 1.00 90.06 275 SER A O 1
ATOM 2164 N N . SER A 1 276 ? -32.678 -6.337 33.302 1.00 90.56 276 SER A N 1
ATOM 2165 C CA . SER A 1 276 ? -31.562 -6.814 34.127 1.00 90.56 276 SER A CA 1
ATOM 2166 C C . SER A 1 276 ? -30.880 -5.656 34.860 1.00 90.56 276 SER A C 1
ATOM 2168 O O . SER A 1 276 ? -30.571 -5.772 36.047 1.00 90.56 276 SER A O 1
ATOM 2170 N N . LEU A 1 277 ? -30.708 -4.510 34.192 1.00 90.94 277 LEU A N 1
ATOM 2171 C CA . LEU A 1 277 ? -30.168 -3.303 34.819 1.00 90.94 277 LEU A CA 1
ATOM 2172 C C . LEU A 1 277 ? -31.111 -2.749 35.895 1.00 90.94 277 LEU A C 1
ATOM 2174 O O . LEU A 1 277 ? -30.656 -2.401 36.980 1.00 90.94 277 LEU A O 1
ATOM 2178 N N . LEU A 1 278 ? -32.421 -2.715 35.641 1.00 92.12 278 LEU A N 1
ATOM 2179 C CA . LEU A 1 278 ? -33.418 -2.287 36.622 1.00 92.12 278 LEU A CA 1
ATOM 2180 C C . LEU A 1 278 ? -33.392 -3.186 37.859 1.00 92.12 278 LEU A C 1
ATOM 2182 O O . LEU A 1 278 ? -33.322 -2.681 38.975 1.00 92.12 278 LEU A O 1
ATOM 2186 N N . SER A 1 279 ? -33.362 -4.506 37.667 1.00 91.31 279 SER A N 1
ATOM 2187 C CA . SER A 1 279 ? -33.253 -5.477 38.764 1.00 91.31 279 SER A CA 1
ATOM 2188 C C . SER A 1 279 ? -31.998 -5.228 39.605 1.00 91.31 279 SER A C 1
ATOM 2190 O O . SER A 1 279 ? -32.042 -5.277 40.835 1.00 91.31 279 SER A O 1
ATOM 2192 N N . LYS A 1 280 ? -30.887 -4.864 38.951 1.00 91.38 280 LYS A N 1
ATOM 2193 C CA . LYS A 1 280 ? -29.646 -4.475 39.624 1.00 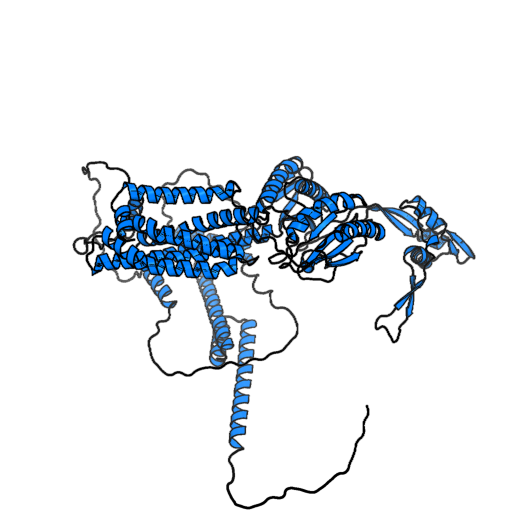91.38 280 LYS A CA 1
ATOM 2194 C C . LYS A 1 280 ? -29.791 -3.181 40.430 1.00 91.38 280 LYS A C 1
ATOM 2196 O O . LYS A 1 280 ? -29.248 -3.111 41.527 1.00 91.38 280 LYS A O 1
ATOM 2201 N N . LEU A 1 281 ? -30.496 -2.172 39.918 1.00 92.12 281 LEU A N 1
ATOM 2202 C CA . LEU A 1 281 ? -30.734 -0.915 40.641 1.00 92.12 281 LEU A CA 1
ATOM 2203 C C . LEU A 1 281 ? -31.712 -1.078 41.808 1.00 92.12 281 LEU A C 1
ATOM 2205 O O . LEU A 1 281 ? -31.533 -0.417 42.825 1.00 92.12 281 LEU A O 1
ATOM 2209 N N . VAL A 1 282 ? -32.704 -1.964 41.689 1.00 93.50 282 VAL A N 1
ATOM 2210 C CA . VAL A 1 282 ? -33.610 -2.327 42.793 1.00 93.50 282 VAL A CA 1
ATOM 2211 C C . VAL A 1 282 ? -32.829 -2.998 43.924 1.00 93.50 282 VAL A C 1
ATOM 2213 O O . VAL A 1 282 ? -33.074 -2.720 45.090 1.00 93.50 282 VAL A O 1
ATOM 2216 N N . SER A 1 283 ? -31.844 -3.839 43.588 1.00 91.19 283 SER A N 1
ATOM 2217 C CA . SER A 1 283 ? -30.999 -4.519 44.578 1.00 91.19 283 SER A CA 1
ATOM 2218 C C . SER A 1 283 ? -30.023 -3.587 45.312 1.00 91.19 283 SER A C 1
ATOM 2220 O O . SER A 1 283 ? -29.300 -4.048 46.197 1.00 91.19 283 SER A O 1
ATOM 2222 N N . LEU A 1 284 ? -29.867 -2.340 44.865 1.00 92.25 284 LEU A N 1
ATOM 2223 C CA . LEU A 1 284 ? -28.987 -1.357 45.485 1.00 92.25 284 LEU A CA 1
ATOM 2224 C C . LEU A 1 284 ? -29.857 -0.428 46.318 1.00 92.25 284 LEU A C 1
ATOM 2226 O O . LEU A 1 284 ? -30.745 0.227 45.784 1.00 92.25 284 LEU A O 1
ATOM 2230 N N . GLU A 1 285 ? -29.581 -0.342 47.612 1.00 93.38 285 GLU A N 1
ATOM 2231 C CA . GLU A 1 285 ? -30.352 0.487 48.532 1.00 93.38 285 GLU A CA 1
ATOM 2232 C C . GLU A 1 285 ? -29.426 1.442 49.288 1.00 93.38 285 GLU A C 1
ATOM 2234 O O . GLU A 1 285 ? -28.307 1.083 49.664 1.00 93.38 285 GLU A O 1
ATOM 2239 N N . LEU A 1 286 ? -29.901 2.664 49.526 1.00 93.81 286 LEU A N 1
ATOM 2240 C CA . LEU A 1 286 ? -29.236 3.650 50.373 1.00 93.81 286 LEU A CA 1
ATOM 2241 C C . LEU A 1 286 ? -30.127 4.020 51.548 1.00 93.81 286 LEU A C 1
ATOM 2243 O O . LEU A 1 286 ? -31.312 4.295 51.382 1.00 93.81 286 LEU A O 1
ATOM 2247 N N . MET A 1 287 ? -29.534 4.073 52.736 1.00 95.06 287 MET A N 1
ATOM 2248 C CA . MET A 1 287 ? -30.218 4.577 53.918 1.00 95.06 287 MET A CA 1
ATOM 2249 C C . MET A 1 287 ? -30.288 6.106 53.863 1.00 95.06 287 MET A C 1
ATOM 2251 O O . MET A 1 287 ? -29.258 6.765 53.704 1.00 95.06 287 MET A O 1
ATOM 2255 N N . ASN A 1 288 ? -31.487 6.667 54.004 1.00 93.44 288 ASN A N 1
ATOM 2256 C CA . ASN A 1 288 ? -31.676 8.110 54.117 1.00 93.44 288 ASN A CA 1
ATOM 2257 C C . ASN A 1 288 ? -31.458 8.626 55.550 1.00 93.44 288 ASN A C 1
ATOM 2259 O O . ASN A 1 288 ? -31.265 7.860 56.495 1.00 93.44 288 ASN A O 1
ATOM 2263 N N . ASP A 1 289 ? -31.522 9.947 55.714 1.00 88.81 289 ASP A N 1
ATOM 2264 C CA . ASP A 1 289 ? -31.397 10.649 56.999 1.00 88.81 289 ASP A CA 1
ATOM 2265 C C . ASP A 1 289 ? -32.420 10.217 58.071 1.00 88.81 289 ASP A C 1
ATOM 2267 O O . ASP A 1 289 ? -32.173 10.365 59.268 1.00 88.81 289 ASP A O 1
ATOM 2271 N N . LYS A 1 290 ? -33.549 9.638 57.651 1.00 90.69 290 LYS A N 1
ATOM 2272 C CA . LYS A 1 290 ? -34.617 9.097 58.508 1.00 90.69 290 LYS A CA 1
ATOM 2273 C C . LYS A 1 290 ? -34.447 7.606 58.832 1.00 90.69 290 LYS A C 1
ATOM 2275 O O . LYS A 1 290 ? -35.314 7.037 59.491 1.00 90.69 290 LYS A O 1
ATOM 2280 N N . GLY A 1 291 ? -33.369 6.965 58.375 1.00 92.50 291 GLY A N 1
ATOM 2281 C CA . GLY A 1 291 ? -33.096 5.542 58.601 1.00 92.50 291 GLY A CA 1
ATOM 2282 C C . GLY A 1 291 ? -33.876 4.581 57.695 1.00 92.50 291 GLY A C 1
ATOM 2283 O O . GLY A 1 291 ? -33.860 3.376 57.931 1.00 92.50 291 GLY A O 1
ATOM 2284 N N . MET A 1 292 ? -34.563 5.084 56.666 1.00 93.50 292 MET A N 1
ATOM 2285 C CA . MET A 1 292 ? -35.283 4.263 55.688 1.00 93.50 292 MET A CA 1
ATOM 2286 C C . MET A 1 292 ? -34.348 3.860 54.545 1.00 93.50 292 MET A C 1
ATOM 2288 O O . MET A 1 292 ? -33.595 4.694 54.042 1.00 93.50 292 MET A O 1
ATOM 2292 N N . MET A 1 293 ? -34.419 2.599 54.116 1.00 95.44 293 MET A N 1
ATOM 2293 C CA . MET A 1 293 ? -33.713 2.118 52.927 1.00 95.44 293 MET A CA 1
ATOM 2294 C C . MET A 1 293 ? -34.493 2.514 51.674 1.00 95.44 293 MET A C 1
ATOM 2296 O O . MET A 1 293 ? -35.680 2.215 51.553 1.00 95.44 293 MET A O 1
ATOM 2300 N N . VAL A 1 294 ? -33.828 3.204 50.755 1.00 95.38 294 VAL A N 1
ATOM 2301 C CA . VAL A 1 294 ? -34.398 3.678 49.495 1.00 95.38 294 VAL A CA 1
ATOM 2302 C C . VAL A 1 294 ? -33.680 2.969 48.343 1.00 95.38 294 VAL A C 1
ATOM 2304 O O . VAL A 1 294 ? -32.464 3.145 48.199 1.00 95.38 294 VAL A O 1
ATOM 2307 N N . PRO A 1 295 ? -34.392 2.180 47.518 1.00 95.31 295 PRO A N 1
ATOM 2308 C CA . PRO A 1 295 ? -33.821 1.561 46.327 1.00 95.31 295 PRO A CA 1
ATOM 2309 C C . PRO A 1 295 ? -33.346 2.605 45.313 1.00 95.31 295 PRO A C 1
ATOM 2311 O O . PRO A 1 295 ? -34.016 3.612 45.076 1.00 95.31 295 PRO A O 1
ATOM 2314 N N . ILE A 1 296 ? -32.218 2.353 44.648 1.00 95.06 296 ILE A N 1
ATOM 2315 C CA . ILE A 1 296 ? -31.665 3.281 43.649 1.00 95.06 296 ILE A CA 1
ATOM 2316 C C . ILE A 1 296 ? -32.586 3.429 42.437 1.00 95.06 296 ILE A C 1
ATOM 2318 O O . ILE A 1 296 ? -32.628 4.501 41.836 1.00 95.06 296 ILE A O 1
ATOM 2322 N N . SER A 1 297 ? -33.388 2.411 42.125 1.00 95.38 297 SER A N 1
ATOM 2323 C CA . SER A 1 297 ? -34.416 2.476 41.080 1.00 95.38 297 SER A CA 1
ATOM 2324 C C . SER A 1 297 ? -35.479 3.560 41.306 1.00 95.38 297 SER A C 1
ATOM 2326 O O . SER A 1 297 ? -36.055 4.037 40.335 1.00 95.38 297 SER A O 1
ATOM 2328 N N . GLU A 1 298 ? -35.744 3.975 42.551 1.00 94.62 298 GLU A N 1
ATOM 2329 C CA . GLU A 1 298 ? -36.732 5.030 42.843 1.00 94.62 298 GLU A CA 1
ATOM 2330 C C . GLU A 1 298 ? -36.214 6.429 42.494 1.00 94.62 298 GLU A C 1
ATOM 2332 O O . GLU A 1 298 ? -36.988 7.336 42.183 1.00 94.62 298 GLU A O 1
ATOM 2337 N N . VAL A 1 299 ? -34.892 6.607 42.532 1.00 95.38 299 VAL A N 1
ATOM 2338 C CA . VAL A 1 299 ? -34.219 7.909 42.437 1.00 95.38 299 VAL A CA 1
ATOM 2339 C C . VAL A 1 299 ? -33.359 8.070 41.180 1.00 95.38 299 VAL A C 1
ATOM 2341 O O . VAL A 1 299 ? -32.758 9.124 40.967 1.00 95.38 299 VAL A O 1
ATOM 2344 N N . VAL A 1 300 ? -33.300 7.045 40.330 1.00 95.31 300 VAL A N 1
ATOM 2345 C CA . VAL A 1 300 ? -32.555 7.039 39.066 1.00 95.31 300 VAL A CA 1
ATOM 2346 C C . VAL A 1 300 ? -33.459 6.556 37.942 1.00 95.31 300 VAL A C 1
ATOM 2348 O O . VAL A 1 300 ? -34.039 5.479 38.009 1.00 95.31 300 VAL A O 1
ATOM 2351 N N . GLU A 1 301 ? -33.524 7.335 36.868 1.00 94.00 301 GLU A N 1
ATOM 2352 C CA . GLU A 1 301 ? -34.226 6.972 35.642 1.00 94.00 301 GLU A CA 1
ATOM 2353 C C . GLU A 1 301 ? -33.256 6.301 34.658 1.00 94.00 301 GLU A C 1
ATOM 2355 O O . GLU A 1 301 ? -32.158 6.809 34.405 1.00 94.00 301 GLU A O 1
ATOM 2360 N N . ILE A 1 302 ? -33.658 5.171 34.072 1.00 94.12 302 ILE A N 1
ATOM 2361 C CA . ILE A 1 302 ? -32.904 4.522 32.996 1.00 94.12 302 ILE A CA 1
ATOM 2362 C C . ILE A 1 302 ? -33.373 5.103 31.659 1.00 94.12 302 ILE A C 1
ATOM 2364 O O . ILE A 1 302 ? -34.546 5.009 31.311 1.00 94.12 302 ILE A O 1
ATOM 2368 N N . LYS A 1 303 ? -32.455 5.688 30.883 1.00 94.31 303 LYS A N 1
ATOM 2369 C CA . LYS A 1 303 ? -32.734 6.173 29.522 1.00 94.31 303 LYS A CA 1
ATOM 2370 C C . LYS A 1 303 ? -31.918 5.411 28.497 1.00 94.31 303 LYS A C 1
ATOM 2372 O O . LYS A 1 303 ? -30.691 5.510 28.479 1.00 94.31 303 LYS A O 1
ATOM 2377 N N . SER A 1 304 ? -32.602 4.705 27.604 1.00 93.38 304 SER A N 1
ATOM 2378 C CA . SER A 1 304 ? -31.975 4.120 26.422 1.00 93.38 304 SER A CA 1
ATOM 2379 C C . SER A 1 304 ? -31.489 5.225 25.478 1.00 93.38 304 SER A C 1
ATOM 2381 O O . SER A 1 304 ? -32.224 6.155 25.142 1.00 93.38 304 SER A O 1
ATOM 2383 N N . ALA A 1 305 ? -30.229 5.143 25.065 1.00 93.31 305 ALA A N 1
ATOM 2384 C CA . ALA A 1 305 ? -29.599 6.066 24.133 1.00 93.31 305 ALA A CA 1
ATOM 2385 C C . ALA A 1 305 ? -28.681 5.300 23.178 1.00 93.31 305 ALA A C 1
ATOM 2387 O O . ALA A 1 305 ? -28.197 4.214 23.486 1.00 93.31 305 ALA A O 1
ATOM 2388 N N . LYS A 1 306 ? -28.391 5.867 22.007 1.00 91.62 306 LYS A N 1
ATOM 2389 C CA . LYS A 1 306 ? -27.338 5.323 21.142 1.00 91.62 306 LYS A CA 1
ATOM 2390 C C . LYS A 1 306 ? -25.955 5.674 21.693 1.00 91.62 306 LYS A C 1
ATOM 2392 O O . LYS A 1 306 ? -25.778 6.721 22.327 1.00 91.62 306 LYS A O 1
ATOM 2397 N N . SER A 1 307 ? -24.986 4.786 21.480 1.00 91.50 307 SER A N 1
ATOM 2398 C CA . SER A 1 307 ? -23.583 5.051 21.777 1.00 91.50 307 SER A CA 1
ATOM 2399 C C . SER A 1 307 ? -23.113 6.296 21.019 1.00 91.50 307 SER A C 1
ATOM 2401 O O . SER A 1 307 ? -23.663 6.674 19.982 1.00 91.50 307 SER A O 1
ATOM 2403 N N . SER A 1 308 ? -22.135 6.988 21.597 1.00 88.75 308 SER A N 1
ATOM 2404 C CA . SER A 1 308 ? -21.529 8.167 20.985 1.00 88.75 308 SER A CA 1
ATOM 2405 C C . SER A 1 308 ? -20.256 7.696 20.293 1.00 88.75 308 SER A C 1
ATOM 2407 O O . SER A 1 308 ? -19.315 7.360 21.010 1.00 88.75 308 SER A O 1
ATOM 2409 N N . PRO A 1 309 ? -20.232 7.600 18.955 1.00 87.81 309 PRO A N 1
ATOM 2410 C CA . PRO A 1 309 ? -19.065 7.087 18.260 1.00 87.81 309 PRO A CA 1
ATOM 2411 C C . PRO A 1 309 ? -17.920 8.100 18.263 1.00 87.81 309 PRO A C 1
ATOM 2413 O O . PRO A 1 309 ? -18.138 9.314 18.333 1.00 87.81 309 PRO A O 1
ATOM 2416 N N . THR A 1 310 ? -16.704 7.590 18.124 1.00 88.00 310 THR A N 1
ATOM 2417 C CA . THR A 1 310 ? -15.494 8.372 17.884 1.00 88.00 310 THR A CA 1
ATOM 2418 C C . THR A 1 310 ? -15.617 9.153 16.574 1.00 88.00 310 THR A C 1
ATOM 2420 O O . THR A 1 310 ? -16.087 8.632 15.562 1.00 88.00 310 THR A O 1
ATOM 2423 N N . ILE A 1 311 ? -15.200 10.424 16.595 1.00 88.88 311 ILE A N 1
ATOM 2424 C CA . ILE A 1 311 ? -15.192 11.304 15.419 1.00 88.88 311 ILE A CA 1
ATOM 2425 C C . ILE A 1 311 ? -13.749 11.467 14.947 1.00 88.88 311 ILE A C 1
ATOM 2427 O O . ILE A 1 311 ? -12.940 12.102 15.630 1.00 88.88 311 ILE A O 1
ATOM 2431 N N . PHE A 1 312 ? -13.442 10.950 13.759 1.00 90.62 312 PHE A N 1
ATOM 2432 C CA . PHE A 1 312 ? -12.142 11.137 13.122 1.00 90.62 312 PHE A CA 1
ATOM 2433 C C . PHE A 1 312 ? -12.114 12.441 12.325 1.00 90.62 312 PHE A C 1
ATOM 2435 O O . PHE A 1 312 ? -13.079 12.815 11.656 1.00 90.62 312 PHE A O 1
ATOM 2442 N N . ARG A 1 313 ? -10.992 13.166 12.406 1.00 92.62 313 ARG A N 1
ATOM 2443 C CA . ARG A 1 313 ? -10.777 14.409 11.657 1.00 92.62 313 ARG A CA 1
ATOM 2444 C C . ARG A 1 313 ? -9.375 14.469 11.075 1.00 92.62 313 ARG A C 1
ATOM 2446 O O . ARG A 1 313 ? -8.407 14.192 11.775 1.00 92.62 313 ARG A O 1
ATOM 2453 N N . LYS A 1 314 ? -9.262 14.968 9.845 1.00 92.94 314 LYS A N 1
ATOM 2454 C CA . LYS A 1 314 ? -7.990 15.360 9.217 1.00 92.94 314 LYS A CA 1
ATOM 2455 C C . LYS A 1 314 ? -8.138 16.781 8.703 1.00 92.94 314 LYS A C 1
ATOM 2457 O O . LYS A 1 314 ? -9.095 17.107 8.003 1.00 92.94 314 LYS A O 1
ATOM 2462 N N . ASN A 1 315 ? -7.218 17.657 9.106 1.00 93.69 315 ASN A N 1
ATOM 2463 C CA . ASN A 1 315 ? -7.269 19.091 8.795 1.00 93.69 315 ASN A CA 1
ATOM 2464 C C . ASN A 1 315 ? -8.614 19.743 9.177 1.00 93.69 315 ASN A C 1
ATOM 2466 O O . ASN A 1 315 ? -9.216 20.454 8.373 1.00 93.69 315 ASN A O 1
ATOM 2470 N N . LEU A 1 316 ? -9.100 19.452 10.393 1.00 93.75 316 LEU A N 1
ATOM 2471 C CA . LEU A 1 316 ? -10.373 19.935 10.958 1.00 93.75 316 LEU A CA 1
ATOM 2472 C C . LEU A 1 316 ? -11.645 19.509 10.200 1.00 93.75 316 LEU A C 1
ATOM 2474 O O . LEU A 1 316 ? -12.733 19.969 10.535 1.00 93.75 316 LEU A O 1
ATOM 2478 N N . LYS A 1 317 ? -11.540 18.618 9.210 1.00 94.31 317 LYS A N 1
ATOM 2479 C CA . LYS A 1 317 ? -12.692 18.056 8.498 1.00 94.31 317 LYS A CA 1
ATOM 2480 C C . LYS A 1 317 ? -12.996 16.671 9.034 1.00 94.31 317 LYS A C 1
ATOM 2482 O O . LYS A 1 317 ? -12.079 15.860 9.145 1.00 94.31 317 LYS A O 1
ATOM 2487 N N . ASN A 1 318 ? -14.265 16.422 9.342 1.00 94.38 318 ASN A N 1
ATOM 2488 C CA . ASN A 1 318 ? -14.733 15.091 9.703 1.00 94.38 318 ASN A CA 1
ATOM 2489 C C . ASN A 1 318 ? -14.494 14.130 8.539 1.00 94.38 318 ASN A C 1
ATOM 2491 O O . ASN A 1 318 ? -14.670 14.508 7.371 1.00 94.38 318 ASN A O 1
ATOM 2495 N N . MET A 1 319 ? -14.060 12.920 8.874 1.00 95.19 319 MET A N 1
ATOM 2496 C CA . MET A 1 319 ? -13.794 11.887 7.892 1.00 95.19 319 MET A CA 1
ATOM 2497 C C . MET A 1 319 ? -14.111 10.490 8.402 1.00 95.19 319 MET A C 1
ATOM 2499 O O . MET A 1 319 ? -14.044 10.228 9.600 1.00 95.19 319 MET A O 1
ATOM 2503 N N . VAL A 1 320 ? -14.383 9.593 7.462 1.00 96.00 320 VAL A N 1
ATOM 2504 C CA . VAL A 1 320 ? -14.348 8.143 7.671 1.00 96.00 320 VAL A CA 1
ATOM 2505 C C . VAL A 1 320 ? -13.299 7.568 6.730 1.00 96.00 320 VAL A C 1
ATOM 2507 O O . VAL A 1 320 ? -13.204 7.992 5.576 1.00 96.00 320 VAL A O 1
ATOM 2510 N N . THR A 1 321 ? -12.507 6.629 7.233 1.00 95.56 321 THR A N 1
ATOM 2511 C CA . THR A 1 321 ? -11.451 5.961 6.470 1.00 95.56 321 THR A CA 1
ATOM 2512 C C . THR A 1 321 ? -11.837 4.516 6.256 1.00 95.56 321 THR A C 1
ATOM 2514 O O . THR A 1 321 ? -12.220 3.841 7.208 1.00 95.56 321 THR A O 1
ATOM 2517 N N . ILE A 1 322 ? -11.701 4.044 5.025 1.00 96.81 322 ILE A N 1
ATOM 2518 C CA . ILE A 1 322 ? -11.880 2.642 4.669 1.00 96.81 322 ILE A CA 1
ATOM 2519 C C . ILE A 1 322 ? -10.541 2.156 4.136 1.00 96.81 322 ILE A C 1
ATOM 2521 O O . ILE A 1 322 ? -9.961 2.789 3.252 1.00 96.81 322 ILE A O 1
ATOM 2525 N N . THR A 1 323 ? -10.017 1.082 4.702 1.00 95.38 323 THR A N 1
ATOM 2526 C CA . THR A 1 323 ? -8.718 0.514 4.342 1.00 95.38 323 THR A CA 1
ATOM 2527 C C . THR A 1 323 ? -8.907 -0.837 3.679 1.00 95.38 323 THR A C 1
ATOM 2529 O O . THR A 1 323 ? -9.803 -1.576 4.070 1.00 95.38 323 THR A O 1
ATOM 2532 N N . ALA A 1 324 ? -8.058 -1.160 2.708 1.00 95.50 324 ALA A N 1
ATOM 2533 C CA . ALA A 1 324 ? -7.975 -2.481 2.098 1.00 95.50 324 ALA A CA 1
ATOM 2534 C C . ALA A 1 324 ? -6.518 -2.796 1.727 1.00 95.50 324 ALA A C 1
ATOM 2536 O O . ALA A 1 324 ? -5.769 -1.915 1.284 1.00 95.50 324 ALA A O 1
ATOM 2537 N N . GLU A 1 325 ? -6.118 -4.053 1.883 1.00 92.81 325 GLU A N 1
ATOM 2538 C CA . GLU A 1 325 ? -4.822 -4.559 1.434 1.00 92.81 325 GLU A CA 1
ATOM 2539 C C . GLU A 1 325 ? -4.968 -5.284 0.086 1.00 92.81 325 GLU A C 1
ATOM 2541 O O . GLU A 1 325 ? -6.037 -5.788 -0.254 1.00 92.81 325 GLU A O 1
ATOM 2546 N N . CYS A 1 326 ? -3.905 -5.302 -0.723 1.00 90.44 326 CYS A N 1
ATOM 2547 C CA . CYS A 1 326 ? -3.883 -6.047 -1.987 1.00 90.44 326 CYS A CA 1
ATOM 2548 C C . CYS A 1 326 ? -3.108 -7.352 -1.818 1.00 90.44 326 CYS A C 1
ATOM 2550 O O . CYS A 1 326 ? -1.907 -7.325 -1.534 1.00 90.44 326 CYS A O 1
ATOM 2552 N N . ASP A 1 327 ? -3.774 -8.479 -2.056 1.00 88.31 327 ASP A N 1
ATOM 2553 C CA . ASP A 1 327 ? -3.180 -9.801 -1.874 1.00 88.31 327 ASP A CA 1
ATOM 2554 C C . ASP A 1 327 ? -2.625 -10.345 -3.189 1.00 88.31 327 ASP A C 1
ATOM 2556 O O . ASP A 1 327 ? -3.371 -10.590 -4.134 1.00 88.31 327 ASP A O 1
ATOM 2560 N N . MET A 1 328 ? -1.301 -10.486 -3.279 1.00 82.38 328 MET A N 1
ATOM 2561 C CA . MET A 1 328 ? -0.578 -11.005 -4.455 1.00 82.38 328 MET A CA 1
ATOM 2562 C C . MET A 1 328 ? -0.866 -10.306 -5.803 1.00 82.38 328 MET A C 1
ATOM 2564 O O . MET A 1 328 ? -0.355 -10.717 -6.846 1.00 82.38 328 MET A O 1
ATOM 2568 N N . VAL A 1 329 ? -1.601 -9.194 -5.797 1.00 84.38 329 VAL A N 1
ATOM 2569 C CA . VAL A 1 329 ? -1.944 -8.394 -6.976 1.00 84.38 329 VAL A CA 1
ATOM 2570 C C . VAL A 1 329 ? -1.375 -6.981 -6.877 1.00 84.38 329 VAL A C 1
ATOM 2572 O O . VAL A 1 329 ? -0.997 -6.491 -5.815 1.00 84.38 329 VAL A O 1
ATOM 2575 N N . SER A 1 330 ? -1.292 -6.301 -8.019 1.00 84.12 330 SER A N 1
ATOM 2576 C CA . SER A 1 330 ? -0.882 -4.896 -8.056 1.00 84.12 330 SER A CA 1
ATOM 2577 C C . SER A 1 330 ? -2.026 -3.973 -7.671 1.00 84.12 330 SER A C 1
ATOM 2579 O O . SER A 1 330 ? -3.100 -4.081 -8.261 1.00 84.12 330 SER A O 1
ATOM 2581 N N . GLN A 1 331 ? -1.756 -2.994 -6.802 1.00 87.00 331 GLN A N 1
ATOM 2582 C CA . GLN A 1 331 ? -2.758 -2.046 -6.308 1.00 87.00 331 GLN A CA 1
ATOM 2583 C C . GLN A 1 331 ? -3.528 -1.279 -7.391 1.00 87.00 331 GLN A C 1
ATOM 2585 O O . GLN A 1 331 ? -4.651 -0.842 -7.156 1.00 87.00 331 GLN A O 1
ATOM 2590 N N . VAL A 1 332 ? -2.963 -1.115 -8.592 1.00 85.69 332 VAL A N 1
ATOM 2591 C CA . VAL A 1 332 ? -3.624 -0.350 -9.658 1.00 85.69 332 VAL A CA 1
ATOM 2592 C C . VAL A 1 332 ? -4.860 -1.057 -10.216 1.00 85.69 332 VAL A C 1
ATOM 2594 O O . VAL A 1 332 ? -5.821 -0.376 -10.560 1.00 85.69 332 VAL A O 1
ATOM 2597 N N . TYR A 1 333 ? -4.862 -2.392 -10.322 1.00 86.19 333 TYR A N 1
ATOM 2598 C CA . TYR A 1 333 ? -5.964 -3.098 -10.986 1.00 86.19 333 TYR A CA 1
ATOM 2599 C C . TYR A 1 333 ? -7.224 -3.155 -10.116 1.00 86.19 333 TYR A C 1
ATOM 2601 O O . TYR A 1 333 ? -8.247 -2.658 -10.592 1.00 86.19 333 TYR A O 1
ATOM 2609 N N . PRO A 1 334 ? -7.166 -3.637 -8.855 1.00 91.50 334 PRO A N 1
ATOM 2610 C CA . PRO A 1 334 ? -8.334 -3.644 -7.981 1.00 91.50 334 PRO A CA 1
ATOM 2611 C C . PRO A 1 334 ? -8.858 -2.233 -7.725 1.00 91.50 334 PRO A C 1
ATOM 2613 O O . PRO A 1 334 ? -10.059 -2.019 -7.688 1.00 91.50 334 PRO A O 1
ATOM 2616 N N . LEU A 1 335 ? -7.984 -1.223 -7.633 1.00 92.31 335 LEU A N 1
ATOM 2617 C CA . LEU A 1 335 ? -8.438 0.160 -7.487 1.00 92.31 335 LEU A CA 1
ATOM 2618 C C . LEU A 1 335 ? -9.249 0.643 -8.687 1.00 92.31 335 LEU A C 1
ATOM 2620 O O . LEU A 1 335 ? -10.266 1.310 -8.506 1.00 92.31 335 LEU A O 1
ATOM 2624 N N . LEU A 1 336 ? -8.784 0.377 -9.911 1.00 91.31 336 LEU A N 1
ATOM 2625 C CA . LEU A 1 336 ? -9.504 0.798 -11.113 1.00 91.31 336 LEU A CA 1
ATOM 2626 C C . LEU A 1 336 ? -10.858 0.091 -11.215 1.00 91.31 336 LEU A C 1
ATOM 2628 O O . LEU A 1 336 ? -11.844 0.754 -11.533 1.00 91.31 336 LEU A O 1
ATOM 2632 N N . GLU A 1 337 ? -10.900 -1.200 -10.886 1.00 93.81 337 GLU A N 1
ATOM 2633 C CA . GLU A 1 337 ? -12.126 -1.996 -10.834 1.00 93.81 337 GLU A CA 1
ATOM 2634 C C . GLU A 1 337 ? -13.090 -1.497 -9.750 1.00 93.81 337 GLU A C 1
ATOM 2636 O O . GLU A 1 337 ? -14.219 -1.123 -10.064 1.00 93.81 337 GLU A O 1
ATOM 2641 N N . ALA A 1 338 ? -12.637 -1.377 -8.498 1.00 94.94 338 ALA A N 1
ATOM 2642 C CA . ALA A 1 338 ? -13.431 -0.851 -7.390 1.00 94.94 338 ALA A CA 1
ATOM 2643 C C . ALA A 1 338 ? -13.971 0.546 -7.707 1.00 94.94 338 ALA A C 1
ATOM 2645 O O . ALA A 1 338 ? -15.128 0.860 -7.444 1.00 94.94 338 ALA A O 1
ATOM 2646 N N . ARG A 1 339 ? -13.155 1.404 -8.330 1.00 93.69 339 ARG A N 1
ATOM 2647 C CA . ARG A 1 339 ? -13.576 2.741 -8.753 1.00 93.69 339 ARG A CA 1
ATOM 2648 C C . ARG A 1 339 ? -14.650 2.696 -9.842 1.00 93.69 339 ARG A C 1
ATOM 2650 O O . ARG A 1 339 ? -15.528 3.559 -9.851 1.00 93.69 339 ARG A O 1
ATOM 2657 N N . GLU A 1 340 ? -14.569 1.756 -10.778 1.00 93.94 340 GLU A N 1
ATOM 2658 C CA . GLU A 1 340 ? -15.596 1.546 -11.800 1.00 93.94 340 GLU A CA 1
ATOM 2659 C C . GLU A 1 340 ? -16.902 1.047 -11.170 1.00 93.94 340 GLU A C 1
ATOM 2661 O O . GLU A 1 340 ? -17.938 1.687 -11.367 1.00 93.94 340 GLU A O 1
ATOM 2666 N N . LYS A 1 341 ? -16.833 0.030 -10.300 1.00 94.62 341 LYS A N 1
ATOM 2667 C CA . LYS A 1 341 ? -17.974 -0.462 -9.510 1.00 94.62 341 LYS A CA 1
ATOM 2668 C C . LYS A 1 341 ? -18.601 0.649 -8.658 1.00 94.62 341 LYS A C 1
ATOM 2670 O O . LYS A 1 341 ? -19.818 0.809 -8.659 1.00 94.62 341 LYS A O 1
ATOM 2675 N N . MET A 1 342 ? -17.802 1.503 -8.009 1.00 94.31 342 MET A N 1
ATOM 2676 C CA . MET A 1 342 ? -18.296 2.683 -7.277 1.00 94.31 342 MET A CA 1
ATOM 2677 C C . MET A 1 342 ? -19.072 3.646 -8.172 1.00 94.31 342 MET A C 1
ATOM 2679 O O . MET A 1 342 ? -20.111 4.162 -7.764 1.00 94.31 342 MET A O 1
ATOM 2683 N N . LEU A 1 343 ? -18.593 3.909 -9.389 1.00 94.00 343 LEU A N 1
ATOM 2684 C CA . LEU A 1 343 ? -19.303 4.773 -10.334 1.00 94.00 343 LEU A CA 1
ATOM 2685 C C . LEU A 1 343 ? -20.610 4.149 -10.828 1.00 94.00 343 LEU A C 1
ATOM 2687 O O . LEU A 1 343 ? -21.528 4.896 -11.161 1.00 94.00 343 LEU A O 1
ATOM 2691 N N . GLU A 1 344 ? -20.700 2.824 -10.889 1.00 94.25 344 GLU A N 1
ATOM 2692 C CA . GLU A 1 344 ? -21.905 2.103 -11.293 1.00 94.25 344 GLU A CA 1
ATOM 2693 C C . GLU A 1 344 ? -22.935 2.025 -10.156 1.00 94.25 344 GLU A C 1
ATOM 2695 O O . GLU A 1 344 ? -24.054 2.524 -10.304 1.00 94.25 344 GLU A O 1
ATOM 2700 N N . VAL A 1 345 ? -22.538 1.484 -9.001 1.00 93.44 345 VAL A N 1
ATOM 2701 C CA . VAL A 1 345 ? -23.407 1.226 -7.843 1.00 93.44 345 VAL A CA 1
ATOM 2702 C C . VAL A 1 345 ? -23.885 2.530 -7.202 1.00 93.44 345 VAL A C 1
ATOM 2704 O O . VAL A 1 345 ? -25.085 2.726 -6.989 1.00 93.44 345 VAL A O 1
ATOM 2707 N N . LEU A 1 346 ? -22.979 3.484 -6.949 1.00 94.00 346 LEU A N 1
ATOM 2708 C CA . LEU A 1 346 ? -23.336 4.726 -6.251 1.00 94.00 346 LEU A CA 1
ATOM 2709 C C . LEU A 1 346 ? -24.122 5.699 -7.135 1.00 94.00 346 LEU A C 1
ATOM 2711 O O . LEU A 1 346 ? -24.771 6.604 -6.612 1.00 94.00 346 LEU A O 1
ATOM 2715 N N . LYS A 1 347 ? -24.139 5.519 -8.463 1.00 93.12 347 LYS A N 1
ATOM 2716 C CA . LYS A 1 347 ? -24.914 6.377 -9.375 1.00 93.12 347 LYS A CA 1
ATOM 2717 C C . LYS A 1 347 ? -26.416 6.314 -9.114 1.00 93.12 347 LYS A C 1
ATOM 2719 O O . LYS A 1 347 ? -27.123 7.235 -9.525 1.00 93.12 347 LYS A O 1
ATOM 2724 N N . ALA A 1 348 ? -26.930 5.273 -8.456 1.00 91.81 348 ALA A N 1
ATOM 2725 C CA . ALA A 1 348 ? -28.336 5.200 -8.061 1.00 91.81 348 ALA A CA 1
ATOM 2726 C C . ALA A 1 348 ? -28.703 6.333 -7.083 1.00 91.81 348 ALA A C 1
ATOM 2728 O O . ALA A 1 348 ? -29.619 7.114 -7.363 1.00 91.81 348 ALA A O 1
ATOM 2729 N N . ASP A 1 349 ? -27.912 6.494 -6.022 1.00 92.19 349 ASP A N 1
ATOM 2730 C CA . ASP A 1 349 ? -28.156 7.435 -4.923 1.00 92.19 349 ASP A CA 1
ATOM 2731 C C . ASP A 1 349 ? -27.459 8.795 -5.107 1.00 92.19 349 ASP A C 1
ATOM 2733 O O . ASP A 1 349 ? -27.961 9.819 -4.637 1.00 92.19 349 ASP A O 1
ATOM 2737 N N . TYR A 1 350 ? -26.335 8.827 -5.829 1.00 95.19 350 TYR A N 1
ATOM 2738 C CA . TYR A 1 350 ? -25.439 9.979 -5.916 1.00 95.19 350 TYR A CA 1
ATOM 2739 C C . TYR A 1 350 ? -25.197 10.422 -7.363 1.00 95.19 350 TYR A C 1
ATOM 2741 O O . TYR A 1 350 ? -25.126 9.625 -8.299 1.00 95.19 350 TYR A O 1
ATOM 2749 N N . ASN A 1 351 ? -25.030 11.727 -7.561 1.00 93.88 351 ASN A N 1
ATOM 2750 C CA . ASN A 1 351 ? -24.465 12.284 -8.783 1.00 93.88 351 ASN A CA 1
ATOM 2751 C C . ASN A 1 351 ? -22.940 12.305 -8.652 1.00 93.88 351 ASN A C 1
ATOM 2753 O O . ASN A 1 351 ? -22.377 13.133 -7.934 1.00 93.88 351 ASN A O 1
ATOM 2757 N N . MET A 1 352 ? -22.284 11.380 -9.351 1.00 92.75 352 MET A N 1
ATOM 2758 C CA . MET A 1 352 ? -20.835 11.207 -9.313 1.00 92.75 352 MET A CA 1
ATOM 2759 C C . MET A 1 352 ? -20.150 12.130 -10.321 1.00 92.75 352 MET A C 1
ATOM 2761 O O . MET A 1 352 ? -20.498 12.159 -11.502 1.00 92.75 352 MET A O 1
ATOM 2765 N N . SER A 1 353 ? -19.133 12.861 -9.876 1.00 90.81 353 SER A N 1
ATOM 2766 C CA . SER A 1 353 ? -18.296 13.693 -10.742 1.00 90.81 353 SER A CA 1
ATOM 2767 C C . SER A 1 353 ? -16.823 13.557 -10.369 1.00 90.81 353 SER A C 1
ATOM 2769 O O . SER A 1 353 ? -16.481 13.230 -9.236 1.00 90.81 353 SER A O 1
ATOM 2771 N N . LYS A 1 354 ? -15.931 13.781 -11.336 1.00 89.44 354 LYS A N 1
ATOM 2772 C CA . LYS A 1 354 ? -14.490 13.856 -11.062 1.00 89.44 354 LYS A CA 1
ATOM 2773 C C . LYS A 1 354 ? -14.184 15.188 -10.382 1.00 89.44 354 LYS A C 1
ATOM 2775 O O . LYS A 1 354 ? -14.769 16.207 -10.753 1.00 89.44 354 LYS A O 1
ATOM 2780 N N . VAL A 1 355 ? -13.245 15.196 -9.438 1.00 84.50 355 VAL A N 1
ATOM 2781 C CA . VAL A 1 355 ? -12.758 16.456 -8.859 1.00 84.50 355 VAL A CA 1
ATOM 2782 C C . VAL A 1 355 ? -12.110 17.302 -9.971 1.00 84.50 355 VAL A C 1
ATOM 2784 O O . VAL A 1 355 ? -11.234 16.797 -10.675 1.00 84.50 355 VAL A O 1
ATOM 2787 N N . PRO A 1 356 ? -12.527 18.565 -10.179 1.00 74.12 356 PRO A N 1
ATOM 2788 C CA . PRO A 1 356 ? -11.965 19.410 -11.228 1.00 74.12 356 PRO A CA 1
ATOM 2789 C C . PRO A 1 356 ? -10.538 19.874 -10.893 1.00 74.12 356 PRO A C 1
ATOM 2791 O O . PRO A 1 356 ? -10.236 20.229 -9.754 1.00 74.12 356 PRO A O 1
ATOM 2794 N N . GLY A 1 357 ? -9.681 19.940 -11.918 1.00 64.19 357 GLY A N 1
ATOM 2795 C CA . GLY A 1 357 ? -8.302 20.438 -11.837 1.00 64.19 357 GLY A CA 1
ATOM 2796 C C . GLY A 1 357 ? -7.233 19.346 -11.960 1.00 64.19 357 GLY A C 1
ATOM 2797 O O . GLY A 1 357 ? -7.513 18.159 -11.835 1.00 64.19 357 GLY A O 1
ATOM 2798 N N . ILE A 1 358 ? -5.986 19.758 -12.214 1.00 57.22 358 ILE A N 1
ATOM 2799 C CA . ILE A 1 358 ? -4.811 18.877 -12.129 1.00 57.22 358 ILE A CA 1
ATOM 2800 C C . ILE A 1 358 ? -4.445 18.791 -10.646 1.00 57.22 358 ILE A C 1
ATOM 2802 O O . ILE A 1 358 ? -3.680 19.609 -10.137 1.00 57.22 358 ILE A O 1
ATOM 2806 N N . ASN A 1 359 ? -5.077 17.878 -9.916 1.00 59.44 359 ASN A N 1
ATOM 2807 C CA . ASN A 1 359 ? -4.761 17.638 -8.514 1.00 59.44 359 ASN A CA 1
ATOM 2808 C C . ASN A 1 359 ? -3.791 16.454 -8.379 1.00 59.44 359 ASN A C 1
ATOM 2810 O O . ASN A 1 359 ? -3.616 15.638 -9.280 1.00 59.44 359 ASN A O 1
ATOM 2814 N N . THR A 1 360 ? -3.148 16.361 -7.219 1.00 61.06 360 THR A N 1
ATOM 2815 C CA . THR A 1 360 ? -2.278 15.236 -6.848 1.00 61.06 360 THR A CA 1
ATOM 2816 C C . THR A 1 360 ? -3.051 13.911 -6.708 1.00 61.06 360 THR A C 1
ATOM 2818 O O . THR A 1 360 ? -2.458 12.850 -6.542 1.00 61.06 360 THR A O 1
ATOM 2821 N N . TYR A 1 361 ? -4.382 13.963 -6.751 1.00 69.94 361 TYR A N 1
ATOM 2822 C CA . TYR A 1 361 ? -5.285 12.867 -6.436 1.00 69.94 361 TYR A CA 1
ATOM 2823 C C . TYR A 1 361 ? -6.096 12.473 -7.678 1.00 69.94 361 TYR A C 1
ATOM 2825 O O . TYR A 1 361 ? -7.283 12.774 -7.808 1.00 69.94 361 TYR A O 1
ATOM 2833 N N . MET A 1 362 ? -5.411 11.809 -8.613 1.00 75.19 362 MET A N 1
ATOM 2834 C CA . MET A 1 362 ? -5.871 11.525 -9.981 1.00 75.19 362 MET A CA 1
ATOM 2835 C C . MET A 1 362 ? -7.228 10.803 -10.073 1.00 75.19 362 MET A C 1
ATOM 2837 O O . MET A 1 362 ? -7.919 10.912 -11.088 1.00 75.19 362 MET A O 1
ATOM 2841 N N . PHE A 1 363 ? -7.610 10.064 -9.029 1.00 86.81 363 PHE A N 1
ATOM 2842 C CA . PHE A 1 363 ? -8.789 9.201 -9.020 1.00 86.81 363 PHE A CA 1
ATOM 2843 C C . PHE A 1 363 ? -9.937 9.686 -8.130 1.00 86.81 363 PHE A C 1
ATOM 2845 O O . PHE A 1 363 ? -10.973 9.016 -8.114 1.00 86.81 363 PHE A O 1
ATOM 2852 N N . ASP A 1 364 ? -9.794 10.836 -7.460 1.00 90.94 364 ASP A N 1
ATOM 2853 C CA . ASP A 1 364 ? -10.800 11.370 -6.535 1.00 90.94 364 ASP A CA 1
ATOM 2854 C C . ASP A 1 364 ? -12.163 11.591 -7.211 1.00 90.94 364 ASP A C 1
ATOM 2856 O O . ASP A 1 364 ? -12.275 12.002 -8.377 1.00 90.94 364 ASP A O 1
ATOM 2860 N N . LEU A 1 365 ? -13.215 11.356 -6.430 1.00 92.50 365 LEU A N 1
ATOM 2861 C CA . LEU A 1 365 ? -14.606 11.513 -6.833 1.00 92.50 365 LEU A CA 1
ATOM 2862 C C . LEU A 1 365 ? -15.324 12.474 -5.885 1.00 92.50 365 LEU A C 1
ATOM 2864 O O . LEU A 1 365 ? -15.035 12.552 -4.694 1.00 92.50 365 LEU A O 1
ATOM 2868 N N . ILE A 1 366 ? -16.295 13.201 -6.424 1.00 93.81 366 ILE A N 1
ATOM 2869 C CA . ILE A 1 366 ? -17.280 13.948 -5.648 1.00 93.81 366 ILE A CA 1
ATOM 2870 C C . ILE A 1 366 ? -18.616 13.253 -5.858 1.00 93.81 366 ILE A C 1
ATOM 2872 O O . ILE A 1 366 ? -19.113 13.202 -6.987 1.00 93.81 366 ILE A O 1
ATOM 2876 N N . ALA A 1 367 ? -19.182 12.743 -4.771 1.00 94.44 367 ALA A N 1
ATOM 2877 C CA . ALA A 1 367 ? -20.529 12.205 -4.726 1.00 94.44 367 ALA A CA 1
ATOM 2878 C C . ALA A 1 367 ? -21.466 13.290 -4.189 1.00 94.44 367 ALA A C 1
ATOM 2880 O O . ALA A 1 367 ? -21.245 13.819 -3.102 1.00 94.44 367 ALA A O 1
ATOM 2881 N N . VAL A 1 368 ? -22.489 13.659 -4.957 1.00 94.69 368 VAL A N 1
ATOM 2882 C CA . VAL A 1 368 ? -23.534 14.585 -4.497 1.00 94.69 368 VAL A CA 1
ATOM 2883 C C . VAL A 1 368 ? -24.815 13.801 -4.272 1.00 94.69 368 VAL A C 1
ATOM 2885 O O . VAL A 1 368 ? -25.343 13.236 -5.229 1.00 94.69 368 VAL A O 1
ATOM 2888 N N . ASP A 1 369 ? -25.302 13.744 -3.035 1.00 93.56 369 ASP A N 1
ATOM 2889 C CA . ASP A 1 369 ? -26.534 13.025 -2.701 1.00 93.56 369 ASP A CA 1
ATOM 2890 C C . ASP A 1 369 ? -27.717 13.627 -3.473 1.00 93.56 369 ASP A C 1
ATOM 2892 O O . ASP A 1 369 ? -27.918 14.844 -3.482 1.00 93.56 369 ASP A O 1
ATOM 2896 N N . LYS A 1 370 ? -28.497 12.791 -4.166 1.00 92.56 370 LYS A N 1
ATOM 2897 C CA . LYS A 1 370 ? -29.616 13.268 -4.993 1.00 92.56 370 LYS A CA 1
ATOM 2898 C C . LYS A 1 370 ? -30.805 13.777 -4.180 1.00 92.56 370 LYS A C 1
ATOM 2900 O O . LYS A 1 370 ? -31.602 14.543 -4.716 1.00 92.56 370 LYS A O 1
ATOM 2905 N N . LYS A 1 371 ? -30.961 13.327 -2.933 1.00 90.75 371 LYS A N 1
ATOM 2906 C CA . LYS A 1 371 ? -32.069 13.700 -2.047 1.00 90.75 371 LYS A CA 1
ATOM 2907 C C . LYS A 1 371 ? -31.735 14.947 -1.242 1.00 90.75 371 LYS A C 1
ATOM 2909 O O . LYS A 1 371 ? -32.572 15.840 -1.162 1.00 90.75 371 LYS A O 1
ATOM 2914 N N . THR A 1 372 ? -30.543 15.008 -0.648 1.00 90.31 372 THR A N 1
ATOM 2915 C CA . THR A 1 372 ? -30.161 16.123 0.238 1.00 90.31 372 THR A CA 1
ATOM 2916 C C . THR A 1 372 ? -29.353 17.208 -0.470 1.00 90.31 372 THR A C 1
ATOM 2918 O O . THR A 1 372 ? -29.388 18.365 -0.059 1.00 90.31 372 THR A O 1
ATOM 2921 N N . GLY A 1 373 ? -28.655 16.868 -1.558 1.00 89.44 373 GLY A N 1
ATOM 2922 C CA . GLY A 1 373 ? -27.703 17.761 -2.222 1.00 89.44 373 GLY A CA 1
ATOM 2923 C C . GLY A 1 373 ? -26.336 17.830 -1.531 1.00 89.44 373 GLY A C 1
ATOM 2924 O O . GLY A 1 373 ? -25.488 18.627 -1.949 1.00 89.44 373 GLY A O 1
ATOM 2925 N N . ASP A 1 374 ? -26.101 17.011 -0.501 1.00 91.00 374 ASP A N 1
ATOM 2926 C CA . ASP A 1 374 ? -24.850 17.015 0.253 1.00 91.00 374 ASP A CA 1
ATOM 2927 C C . ASP A 1 374 ? -23.687 16.510 -0.591 1.00 91.00 374 ASP A C 1
ATOM 2929 O O . ASP A 1 374 ? -23.788 15.522 -1.319 1.00 91.00 374 ASP A O 1
ATOM 2933 N N . LYS A 1 375 ? -22.549 17.197 -0.478 1.00 93.25 375 LYS A N 1
ATOM 2934 C CA . LYS A 1 375 ? -21.332 16.866 -1.221 1.00 93.25 375 LYS A CA 1
ATOM 2935 C C . LYS A 1 375 ? -20.394 16.054 -0.347 1.00 93.25 375 LYS A C 1
ATOM 2937 O O . LYS A 1 375 ? -19.942 16.532 0.690 1.00 93.25 375 LYS A O 1
ATOM 2942 N N . ILE A 1 376 ? -20.056 14.859 -0.798 1.00 95.31 376 ILE A N 1
ATOM 2943 C CA . ILE A 1 376 ? -19.101 13.965 -0.156 1.00 95.31 376 ILE A CA 1
ATOM 2944 C C . ILE A 1 376 ? -17.879 13.874 -1.065 1.00 95.31 376 ILE A C 1
ATOM 2946 O O . ILE A 1 376 ? -17.988 13.544 -2.249 1.00 95.31 376 ILE A O 1
ATOM 2950 N N . LEU A 1 377 ? -16.710 14.209 -0.524 1.00 94.75 377 LEU A N 1
ATOM 2951 C CA . LEU A 1 377 ? -15.443 13.992 -1.217 1.00 94.75 377 LEU A CA 1
ATOM 2952 C C . LEU A 1 377 ? -14.965 12.574 -0.911 1.00 94.75 377 LEU A C 1
ATOM 2954 O O . LEU A 1 377 ? -14.758 12.250 0.255 1.00 94.75 377 LEU A O 1
ATOM 2958 N N . ILE A 1 378 ? -14.765 11.782 -1.960 1.00 95.38 378 ILE A N 1
ATOM 2959 C CA . ILE A 1 378 ? -14.165 10.450 -1.912 1.00 95.38 378 ILE A CA 1
ATOM 2960 C C . ILE A 1 378 ? -12.738 10.582 -2.427 1.00 95.38 378 ILE A C 1
ATOM 2962 O O . ILE A 1 378 ? -12.519 10.928 -3.596 1.00 95.38 378 ILE A O 1
ATOM 2966 N N . ARG A 1 379 ? -11.774 10.327 -1.550 1.00 93.81 379 ARG A N 1
ATOM 2967 C CA . ARG A 1 379 ? -10.354 10.476 -1.834 1.00 93.81 379 ARG A CA 1
ATOM 2968 C C . ARG A 1 379 ? -9.618 9.153 -1.743 1.00 93.81 379 ARG A C 1
ATOM 2970 O O . ARG A 1 379 ? -9.789 8.430 -0.773 1.00 93.81 379 ARG A O 1
ATOM 2977 N N . TRP A 1 380 ? -8.753 8.895 -2.717 1.00 92.94 380 TRP A N 1
ATOM 2978 C CA . TRP A 1 380 ? -7.851 7.743 -2.692 1.00 92.94 380 TRP A CA 1
ATOM 2979 C C . TRP A 1 380 ? -6.508 8.134 -2.061 1.00 92.94 380 TRP A C 1
ATOM 2981 O O . TRP A 1 380 ? -5.824 9.036 -2.553 1.00 92.94 380 TRP A O 1
ATOM 2991 N N . ASP A 1 381 ? -6.142 7.456 -0.978 1.00 92.19 381 ASP A N 1
ATOM 2992 C CA . ASP A 1 381 ? -4.885 7.592 -0.235 1.00 92.19 381 ASP A CA 1
ATOM 2993 C C . ASP A 1 381 ? -4.181 6.209 -0.120 1.00 92.19 381 ASP A C 1
ATOM 2995 O O . ASP A 1 381 ? -4.545 5.258 -0.820 1.00 92.19 381 ASP A O 1
ATOM 2999 N N . GLY A 1 382 ? -3.161 6.079 0.731 1.00 90.44 382 GLY A N 1
ATOM 3000 C CA . GLY A 1 382 ? -2.444 4.819 0.985 1.00 90.44 382 GLY A CA 1
ATOM 3001 C C . GLY A 1 382 ? -1.212 4.624 0.099 1.00 90.44 382 GLY A C 1
ATOM 3002 O O . GLY A 1 382 ? -0.692 5.580 -0.488 1.00 90.44 382 GLY A O 1
ATOM 3003 N N . GLU A 1 383 ? -0.727 3.385 -0.029 1.00 88.25 383 GLU A N 1
ATOM 3004 C CA . GLU A 1 383 ? 0.441 3.088 -0.877 1.00 88.25 383 GLU A CA 1
ATOM 3005 C C . GLU A 1 383 ? 0.206 3.517 -2.332 1.00 88.25 383 GLU A C 1
ATOM 3007 O O . GLU A 1 383 ? 1.103 4.072 -2.977 1.00 88.25 383 GLU A O 1
ATOM 3012 N N . MET A 1 384 ? -1.014 3.346 -2.852 1.00 86.50 384 MET A N 1
ATOM 3013 C CA . MET A 1 384 ? -1.339 3.791 -4.207 1.00 86.50 384 MET A CA 1
ATOM 3014 C C . MET A 1 384 ? -1.092 5.292 -4.406 1.00 86.50 384 MET A C 1
ATOM 3016 O O . MET A 1 384 ? -0.587 5.709 -5.452 1.00 86.50 384 MET A O 1
ATOM 3020 N N . LYS A 1 385 ? -1.428 6.128 -3.421 1.00 88.00 385 LYS A N 1
ATOM 3021 C CA . LYS A 1 385 ? -1.244 7.578 -3.529 1.00 88.00 385 LYS A CA 1
ATOM 3022 C C . LYS A 1 385 ? 0.228 7.950 -3.652 1.00 88.00 385 LYS A C 1
ATOM 3024 O O . LYS A 1 385 ? 0.572 8.782 -4.496 1.00 88.00 385 LYS A O 1
ATOM 3029 N N . VAL A 1 386 ? 1.073 7.309 -2.844 1.00 86.38 386 VAL A N 1
ATOM 3030 C CA . VAL A 1 386 ? 2.536 7.446 -2.900 1.00 86.38 386 VAL A CA 1
ATOM 3031 C C . VAL A 1 386 ? 3.069 6.932 -4.240 1.00 86.38 386 VAL A C 1
ATOM 3033 O O . VAL A 1 386 ? 3.927 7.569 -4.855 1.00 86.38 386 VAL A O 1
ATOM 3036 N N . SER A 1 387 ? 2.504 5.829 -4.739 1.00 83.62 387 SER A N 1
ATOM 3037 C CA . SER A 1 387 ? 2.853 5.238 -6.035 1.00 83.62 387 SER A CA 1
ATOM 3038 C C . SER A 1 387 ? 2.604 6.216 -7.177 1.00 83.62 387 SER A C 1
ATOM 3040 O O . SER A 1 387 ? 3.505 6.486 -7.969 1.00 83.62 387 SER A O 1
ATOM 3042 N N . LEU A 1 388 ? 1.400 6.786 -7.250 1.00 83.38 388 LEU A N 1
ATOM 3043 C CA . LEU A 1 388 ? 1.017 7.722 -8.307 1.00 83.38 388 LEU A CA 1
ATOM 3044 C C . LEU A 1 388 ? 1.878 8.985 -8.308 1.00 83.38 388 LEU A C 1
ATOM 3046 O O . LEU A 1 388 ? 2.271 9.439 -9.383 1.00 83.38 388 LEU A O 1
ATOM 3050 N N . ASP A 1 389 ? 2.204 9.519 -7.131 1.00 84.56 389 ASP A N 1
ATOM 3051 C CA . ASP A 1 389 ? 3.089 10.684 -7.018 1.00 84.56 389 ASP A CA 1
ATOM 3052 C C . ASP A 1 389 ? 4.484 10.369 -7.515 1.00 84.56 389 ASP A C 1
ATOM 3054 O O . ASP A 1 389 ? 5.024 11.089 -8.354 1.00 84.56 389 ASP A O 1
ATOM 3058 N N . THR A 1 390 ? 5.026 9.239 -7.068 1.00 83.38 390 THR A N 1
ATOM 3059 C CA . THR A 1 390 ? 6.357 8.797 -7.466 1.00 83.38 390 THR A CA 1
ATOM 3060 C C . THR A 1 390 ? 6.427 8.562 -8.974 1.00 83.38 390 THR A C 1
ATOM 3062 O O . THR A 1 390 ? 7.354 9.042 -9.621 1.00 83.38 390 THR A O 1
ATOM 3065 N N . PHE A 1 391 ? 5.439 7.887 -9.575 1.00 81.62 391 PHE A N 1
ATOM 3066 C CA . PHE A 1 391 ? 5.406 7.657 -11.023 1.00 81.62 391 PHE A CA 1
ATOM 3067 C C . PHE A 1 391 ? 5.244 8.949 -11.824 1.00 81.62 391 PHE A C 1
ATOM 3069 O O . PHE A 1 391 ? 5.910 9.113 -12.848 1.00 81.62 391 PHE A O 1
ATOM 3076 N N . ARG A 1 392 ? 4.390 9.876 -11.374 1.00 85.12 392 ARG A N 1
ATOM 3077 C CA . ARG A 1 392 ? 4.226 11.186 -12.015 1.00 85.12 392 ARG A CA 1
ATOM 3078 C C . ARG A 1 392 ? 5.534 11.972 -11.981 1.00 85.12 392 ARG A C 1
ATOM 3080 O O . ARG A 1 392 ? 5.957 12.491 -13.013 1.00 85.12 392 ARG A O 1
ATOM 3087 N N . ASP A 1 393 ? 6.170 12.047 -10.817 1.00 86.12 393 ASP A N 1
ATOM 3088 C CA . ASP A 1 393 ? 7.366 12.861 -10.606 1.00 86.12 393 ASP A CA 1
ATOM 3089 C C . ASP A 1 393 ? 8.582 12.247 -11.313 1.00 86.12 393 ASP A C 1
ATOM 3091 O O . ASP A 1 393 ? 9.302 12.950 -12.027 1.00 86.12 393 ASP A O 1
ATOM 3095 N N . LEU A 1 394 ? 8.761 10.924 -11.223 1.00 85.75 394 LEU A N 1
ATOM 3096 C CA . LEU A 1 394 ? 9.808 10.193 -11.939 1.00 85.75 394 LEU A CA 1
ATOM 3097 C C . LEU A 1 394 ? 9.589 10.230 -13.456 1.00 85.75 394 LEU A C 1
ATOM 3099 O O . LEU A 1 394 ? 10.545 10.415 -14.206 1.00 85.75 394 LEU A O 1
ATOM 3103 N N . GLY A 1 395 ? 8.342 10.108 -13.919 1.00 86.06 395 GLY A N 1
ATOM 3104 C CA . GLY A 1 395 ? 7.983 10.236 -15.332 1.00 86.06 395 GLY A CA 1
ATOM 3105 C C . GLY A 1 395 ? 8.250 11.641 -15.878 1.00 86.06 395 GLY A C 1
ATOM 3106 O O . GLY A 1 395 ? 8.829 11.789 -16.955 1.00 86.06 395 GLY A O 1
ATOM 3107 N N . GLY A 1 396 ? 7.904 12.682 -15.115 1.00 88.44 396 GLY A N 1
ATOM 3108 C CA . GLY A 1 396 ? 8.219 14.071 -15.453 1.00 88.44 396 GLY A CA 1
ATOM 3109 C C . GLY A 1 396 ? 9.727 14.326 -15.515 1.00 88.44 396 GLY A C 1
ATOM 3110 O O . GLY A 1 396 ? 10.222 14.887 -16.496 1.00 88.44 396 GLY A O 1
ATOM 3111 N N . ALA A 1 397 ? 10.473 13.847 -14.515 1.00 87.12 397 ALA A N 1
ATOM 3112 C CA . ALA A 1 397 ? 11.931 13.921 -14.490 1.00 87.12 397 ALA A CA 1
ATOM 3113 C C . ALA A 1 397 ? 12.568 13.154 -15.660 1.00 87.12 397 ALA A C 1
ATOM 3115 O O . ALA A 1 397 ? 13.509 13.646 -16.282 1.00 87.12 397 ALA A O 1
ATOM 3116 N N . PHE A 1 398 ? 12.029 11.984 -16.009 1.00 86.94 398 PHE A N 1
ATOM 3117 C CA . PHE A 1 398 ? 12.480 11.185 -17.144 1.00 86.94 398 PHE A CA 1
ATOM 3118 C C . PHE A 1 398 ? 12.312 11.922 -18.476 1.00 86.94 398 PHE A C 1
ATOM 3120 O O . PHE A 1 398 ? 13.258 11.984 -19.261 1.00 86.94 398 PHE A O 1
ATOM 3127 N N . ILE A 1 399 ? 11.147 12.529 -18.721 1.00 90.94 399 ILE A N 1
ATOM 3128 C CA . ILE A 1 399 ? 10.903 13.322 -19.935 1.00 90.94 399 ILE A CA 1
ATOM 3129 C C . ILE A 1 399 ? 11.853 14.526 -19.986 1.00 90.94 399 ILE A C 1
ATOM 3131 O O . ILE A 1 399 ? 12.452 14.791 -21.029 1.00 90.94 399 ILE A O 1
ATOM 3135 N N . ALA A 1 400 ? 12.048 15.225 -18.865 1.00 91.19 400 ALA A N 1
ATOM 3136 C CA . ALA A 1 400 ? 12.994 16.335 -18.791 1.00 91.19 400 ALA A CA 1
ATOM 3137 C C . ALA A 1 400 ? 14.438 15.884 -19.086 1.00 91.19 400 ALA A C 1
ATOM 3139 O O . ALA A 1 400 ? 15.137 16.533 -19.865 1.00 91.19 400 ALA A O 1
ATOM 3140 N N . ALA A 1 401 ? 14.870 14.748 -18.531 1.00 88.75 401 ALA A N 1
ATOM 3141 C CA . ALA A 1 401 ? 16.190 14.170 -18.773 1.00 88.75 401 ALA A CA 1
ATOM 3142 C C . ALA A 1 401 ? 16.373 13.715 -20.230 1.00 88.75 401 ALA A C 1
ATOM 3144 O O . ALA A 1 401 ? 17.429 13.958 -20.812 1.00 88.75 401 ALA A O 1
ATOM 3145 N N . LEU A 1 402 ? 15.348 13.111 -20.843 1.00 90.75 402 LEU A N 1
ATOM 3146 C CA . LEU A 1 402 ? 15.327 12.755 -22.266 1.00 90.75 402 LEU A CA 1
ATOM 3147 C C . LEU A 1 402 ? 15.523 13.985 -23.156 1.00 90.75 402 LEU A C 1
ATOM 3149 O O . LEU A 1 402 ? 16.362 13.970 -24.057 1.00 90.75 402 LEU A O 1
ATOM 3153 N N . VAL A 1 403 ? 14.767 15.056 -22.894 1.00 93.62 403 VAL A N 1
ATOM 3154 C CA . VAL A 1 403 ? 14.871 16.315 -23.644 1.00 93.62 403 VAL A CA 1
ATOM 3155 C C . VAL A 1 403 ? 16.246 16.943 -23.443 1.00 93.62 403 VAL A C 1
ATOM 3157 O O . VAL A 1 403 ? 16.887 17.327 -24.419 1.00 93.62 403 VAL A O 1
ATOM 3160 N N . LEU A 1 404 ? 16.739 17.002 -22.204 1.00 92.94 404 LEU A N 1
ATOM 3161 C CA . LEU A 1 404 ? 18.059 17.546 -21.899 1.00 92.94 404 LEU A CA 1
ATOM 3162 C C . LEU A 1 404 ? 19.169 16.749 -22.594 1.00 92.94 404 LEU A C 1
ATOM 3164 O O . LEU A 1 404 ? 20.030 17.340 -23.240 1.00 92.94 404 LEU A O 1
ATOM 3168 N N . MET A 1 405 ? 19.129 15.417 -22.521 1.00 91.19 405 MET A N 1
ATOM 3169 C CA . MET A 1 405 ? 20.077 14.547 -23.216 1.00 91.19 405 MET A CA 1
ATOM 3170 C C . MET A 1 405 ? 20.026 14.780 -24.726 1.00 91.19 405 MET A C 1
ATOM 3172 O O . MET A 1 405 ? 21.071 14.932 -25.355 1.00 91.19 405 MET A O 1
ATOM 3176 N N . PHE A 1 406 ? 18.830 14.848 -25.311 1.00 92.94 406 PHE A N 1
ATOM 3177 C CA . PHE A 1 406 ? 18.668 15.121 -26.734 1.00 92.94 406 PHE A CA 1
ATOM 3178 C C . PHE A 1 406 ? 19.280 16.471 -27.123 1.00 92.94 406 PHE A C 1
ATOM 3180 O O . PHE A 1 406 ? 20.067 16.527 -28.066 1.00 92.94 406 PHE A O 1
ATOM 3187 N N . LEU A 1 407 ? 18.987 17.541 -26.377 1.00 94.06 407 LEU A N 1
ATOM 3188 C CA . LEU A 1 407 ? 19.537 18.875 -26.627 1.00 94.06 407 LEU A CA 1
ATOM 3189 C C . LEU A 1 407 ? 21.062 18.906 -26.484 1.00 94.06 407 LEU A C 1
ATOM 3191 O O . LEU A 1 407 ? 21.737 19.455 -27.353 1.00 94.06 407 LEU A O 1
ATOM 3195 N N . LEU A 1 408 ? 21.620 18.266 -25.453 1.00 92.88 408 LEU A N 1
ATOM 3196 C CA . LEU A 1 408 ? 23.070 18.145 -25.281 1.00 92.88 408 LEU A CA 1
ATOM 3197 C C . LEU A 1 408 ? 23.718 17.420 -26.465 1.00 92.88 408 LEU A C 1
ATOM 3199 O O . LEU A 1 408 ? 24.745 17.868 -26.973 1.00 92.88 408 LEU A O 1
ATOM 3203 N N . MET A 1 409 ? 23.099 16.344 -26.956 1.00 90.38 409 MET A N 1
ATOM 3204 C CA . MET A 1 409 ? 23.583 15.646 -28.147 1.00 90.38 409 MET A CA 1
ATOM 3205 C C . MET A 1 409 ? 23.464 16.515 -29.400 1.00 90.38 409 MET A C 1
ATOM 3207 O O . MET A 1 409 ? 24.362 16.495 -30.236 1.00 90.38 409 MET A O 1
ATOM 3211 N N . VAL A 1 410 ? 22.391 17.304 -29.550 1.00 91.44 410 VAL A N 1
ATOM 3212 C CA . VAL A 1 410 ? 22.239 18.245 -30.676 1.00 91.44 410 VAL A CA 1
ATOM 3213 C C . VAL A 1 410 ? 23.345 19.293 -30.656 1.00 91.44 410 VAL A C 1
ATOM 3215 O O . VAL A 1 410 ? 23.918 19.567 -31.707 1.00 91.44 410 VAL A O 1
ATOM 3218 N N . VAL A 1 411 ? 23.692 19.830 -29.485 1.00 92.81 411 VAL A N 1
ATOM 3219 C CA . VAL A 1 411 ? 24.815 20.768 -29.333 1.00 92.81 411 VAL A CA 1
ATOM 3220 C C . VAL A 1 411 ? 26.143 20.092 -29.682 1.00 92.81 411 VAL A C 1
ATOM 3222 O O . VAL A 1 411 ? 26.943 20.668 -30.416 1.00 92.81 411 VAL A O 1
ATOM 3225 N N . TYR A 1 412 ? 26.354 18.858 -29.218 1.00 88.38 412 TYR A N 1
ATOM 3226 C CA . TYR A 1 412 ? 27.576 18.095 -29.474 1.00 88.38 412 TYR A CA 1
ATOM 3227 C C . TYR A 1 412 ? 27.763 17.756 -30.963 1.00 88.38 412 TYR A C 1
ATOM 3229 O O . TYR A 1 412 ? 28.806 18.041 -31.549 1.00 88.38 412 TYR A O 1
ATOM 3237 N N . TYR A 1 413 ? 26.735 17.189 -31.603 1.00 85.25 413 TYR A N 1
ATOM 3238 C CA . TYR A 1 413 ? 26.796 16.728 -32.992 1.00 85.25 413 TYR A CA 1
ATOM 3239 C C . TYR A 1 413 ? 26.490 17.801 -34.030 1.00 85.25 413 TYR A C 1
ATOM 3241 O O . TYR A 1 413 ? 26.754 17.582 -35.216 1.00 85.25 413 TYR A O 1
ATOM 3249 N N . LYS A 1 414 ? 25.890 18.922 -33.615 1.00 89.00 414 LYS A N 1
ATOM 3250 C CA . LYS A 1 414 ? 25.296 19.931 -34.506 1.00 89.00 414 LYS A CA 1
ATOM 3251 C C . LYS A 1 414 ? 24.327 19.308 -35.525 1.00 89.00 414 LYS A C 1
ATOM 3253 O O . LYS A 1 414 ? 24.206 19.777 -36.652 1.00 89.00 414 LYS A O 1
ATOM 3258 N N . SER A 1 415 ? 23.653 18.215 -35.149 1.00 87.19 415 SER A N 1
ATOM 3259 C CA . SER A 1 415 ? 22.761 17.452 -36.028 1.00 87.19 415 SER A CA 1
ATOM 3260 C C . SER A 1 415 ? 21.615 16.813 -35.250 1.00 87.19 415 SER A C 1
ATOM 3262 O O . SER A 1 415 ? 21.834 15.947 -34.406 1.00 87.19 415 SER A O 1
ATOM 3264 N N . PHE A 1 416 ? 20.376 17.177 -35.591 1.00 89.44 416 PHE A N 1
ATOM 3265 C CA . PHE A 1 416 ? 19.172 16.574 -35.007 1.00 89.44 416 PHE A CA 1
ATOM 3266 C C . PHE A 1 416 ? 19.029 15.084 -35.342 1.00 89.44 416 PHE A C 1
ATOM 3268 O O . PHE A 1 416 ? 18.537 14.313 -34.519 1.00 89.44 416 PHE A O 1
ATOM 3275 N N . ALA A 1 417 ? 19.484 14.661 -36.526 1.00 89.12 417 ALA A N 1
ATOM 3276 C CA . ALA A 1 417 ? 19.393 13.270 -36.958 1.00 89.12 417 ALA A CA 1
ATOM 3277 C C . ALA A 1 417 ? 20.319 12.360 -36.138 1.00 89.12 417 ALA A C 1
ATOM 3279 O O . ALA A 1 417 ? 19.872 11.326 -35.649 1.00 89.12 417 ALA A O 1
ATOM 3280 N N . LEU A 1 418 ? 21.585 12.753 -35.940 1.00 88.94 418 LEU A N 1
ATOM 3281 C CA . LEU A 1 418 ? 22.541 11.955 -35.159 1.00 88.94 418 LEU A CA 1
ATOM 3282 C C . LEU A 1 418 ? 22.128 11.867 -33.685 1.00 88.94 418 LEU A C 1
ATOM 3284 O O . LEU A 1 418 ? 22.135 10.779 -33.114 1.00 88.94 418 LEU A O 1
ATOM 3288 N N . SER A 1 419 ? 21.661 12.972 -33.103 1.00 92.12 419 SER A N 1
ATOM 3289 C CA . SER A 1 419 ? 21.123 12.988 -31.737 1.00 92.12 419 SER A CA 1
ATOM 3290 C C . SER A 1 419 ? 19.880 12.120 -31.582 1.00 92.12 419 SER A C 1
ATOM 3292 O O . SER A 1 419 ? 19.747 11.400 -30.595 1.00 92.12 419 SER A O 1
ATOM 3294 N N . GLY A 1 420 ? 18.984 12.144 -32.573 1.00 92.12 420 GLY A N 1
ATOM 3295 C CA . GLY A 1 420 ? 17.804 11.284 -32.597 1.00 92.12 420 GLY A CA 1
ATOM 3296 C C . GLY A 1 420 ? 18.167 9.800 -32.647 1.00 92.12 420 GLY A C 1
ATOM 3297 O O . GLY A 1 420 ? 17.551 9.004 -31.946 1.00 92.12 420 GLY A O 1
ATOM 3298 N N . ILE A 1 421 ? 19.201 9.422 -33.407 1.00 92.62 421 ILE A N 1
ATOM 3299 C CA . ILE A 1 421 ? 19.688 8.034 -33.477 1.00 92.62 421 ILE A CA 1
ATOM 3300 C C . ILE A 1 421 ? 20.209 7.562 -32.121 1.00 92.62 421 ILE A C 1
ATOM 3302 O O . ILE A 1 421 ? 19.860 6.461 -31.697 1.00 92.62 421 ILE A O 1
ATOM 3306 N N . VAL A 1 422 ? 21.006 8.390 -31.433 1.00 91.94 422 VAL A N 1
ATOM 3307 C CA . VAL A 1 422 ? 21.486 8.078 -30.076 1.00 91.94 422 VAL A CA 1
ATOM 3308 C C . VAL A 1 422 ? 20.300 7.872 -29.138 1.00 91.94 422 VAL A C 1
ATOM 3310 O O . VAL A 1 422 ? 20.231 6.845 -28.469 1.00 91.94 422 VAL A O 1
ATOM 3313 N N . LEU A 1 423 ? 19.337 8.799 -29.139 1.00 92.50 423 LEU A N 1
ATOM 3314 C CA . LEU A 1 423 ? 18.171 8.744 -28.258 1.00 92.50 423 LEU A CA 1
ATOM 3315 C C . LEU A 1 423 ? 17.306 7.499 -28.504 1.00 92.50 423 LEU A C 1
ATOM 3317 O O . LEU A 1 423 ? 16.967 6.787 -27.561 1.00 92.50 423 LEU A O 1
ATOM 3321 N N . VAL A 1 424 ? 16.980 7.209 -29.769 1.00 91.88 424 VAL A N 1
ATOM 3322 C CA . VAL A 1 424 ? 16.191 6.029 -30.159 1.00 91.88 424 VAL A CA 1
ATOM 3323 C C . VAL A 1 424 ? 16.925 4.742 -29.787 1.00 91.88 424 VAL A C 1
ATOM 3325 O O . VAL A 1 424 ? 16.314 3.828 -29.236 1.00 91.88 424 VAL A O 1
ATOM 3328 N N . GLY A 1 425 ? 18.236 4.675 -30.040 1.00 90.31 425 GLY A N 1
ATOM 3329 C CA . GLY A 1 425 ? 19.068 3.536 -29.655 1.00 90.31 425 GLY A CA 1
ATOM 3330 C C . GLY A 1 425 ? 19.048 3.266 -28.157 1.00 90.31 425 GLY A C 1
ATOM 3331 O O . GLY A 1 425 ? 18.868 2.125 -27.737 1.00 90.31 425 GLY A O 1
ATOM 3332 N N . SER A 1 426 ? 19.171 4.321 -27.353 1.00 91.56 426 SER A N 1
ATOM 3333 C CA . SER A 1 426 ? 19.121 4.217 -25.896 1.00 91.56 426 SER A CA 1
ATOM 3334 C C . SER A 1 426 ? 17.746 3.804 -25.384 1.00 91.56 426 SER A C 1
ATOM 3336 O O . SER A 1 426 ? 17.655 2.961 -24.491 1.00 91.56 426 SER A O 1
ATOM 3338 N N . PHE A 1 427 ? 16.673 4.355 -25.955 1.00 91.88 427 PHE A N 1
ATOM 3339 C CA . PHE A 1 427 ? 15.303 4.059 -25.533 1.00 91.88 427 PHE A CA 1
ATOM 3340 C C . PHE A 1 427 ? 14.914 2.595 -25.784 1.00 91.88 427 PHE A C 1
ATOM 3342 O O . PHE A 1 427 ? 14.231 1.983 -24.967 1.00 91.88 427 PHE A O 1
ATOM 3349 N N . LEU A 1 428 ? 15.416 1.987 -26.864 1.00 93.38 428 LEU A N 1
ATOM 3350 C CA . LEU A 1 428 ? 15.174 0.575 -27.194 1.00 93.38 428 LEU A CA 1
ATOM 3351 C C . LEU A 1 428 ? 15.725 -0.421 -26.161 1.00 93.38 428 LEU A C 1
ATOM 3353 O O . LEU A 1 428 ? 15.366 -1.597 -26.198 1.00 93.38 428 LEU A O 1
ATOM 3357 N N . SER A 1 429 ? 16.545 0.028 -25.208 1.00 93.69 429 SER A N 1
ATOM 3358 C CA . SER A 1 429 ? 16.961 -0.801 -24.073 1.00 93.69 429 SER A CA 1
ATOM 3359 C C . SER A 1 429 ? 15.790 -1.252 -23.183 1.00 93.69 429 SER A C 1
ATOM 3361 O O . SER A 1 429 ? 15.895 -2.295 -22.535 1.00 93.69 429 SER A O 1
ATOM 3363 N N . ILE A 1 430 ? 14.644 -0.553 -23.229 1.00 94.00 430 ILE A N 1
ATOM 3364 C CA . ILE A 1 430 ? 13.414 -0.925 -22.510 1.00 94.00 430 ILE A CA 1
ATOM 3365 C C . ILE A 1 430 ? 12.905 -2.322 -22.883 1.00 94.00 430 ILE A C 1
ATOM 3367 O O . ILE A 1 430 ? 12.323 -3.006 -22.045 1.00 94.00 430 ILE A O 1
ATOM 3371 N N . ILE A 1 431 ? 13.182 -2.781 -24.111 1.00 95.12 431 ILE A N 1
ATOM 3372 C CA . ILE A 1 431 ? 12.840 -4.133 -24.572 1.00 95.12 431 ILE A CA 1
ATOM 3373 C C . ILE A 1 431 ? 13.469 -5.165 -23.635 1.00 95.12 431 ILE A C 1
ATOM 3375 O O . ILE A 1 431 ? 12.794 -6.082 -23.179 1.00 95.12 431 ILE A O 1
ATOM 3379 N N . GLY A 1 432 ? 14.753 -4.985 -23.311 1.00 94.81 432 GLY A N 1
ATOM 3380 C CA . GLY A 1 432 ? 15.464 -5.861 -22.387 1.00 94.81 432 GLY A CA 1
ATOM 3381 C C . GLY A 1 432 ? 14.919 -5.768 -20.970 1.00 94.81 432 GLY A C 1
ATOM 3382 O O . GLY A 1 432 ? 14.780 -6.791 -20.319 1.00 94.81 432 GLY A O 1
ATOM 3383 N N . VAL A 1 433 ? 14.553 -4.572 -20.505 1.00 94.69 433 VAL A N 1
ATOM 3384 C CA . VAL A 1 433 ? 13.993 -4.386 -19.157 1.00 94.69 433 VAL A CA 1
ATOM 3385 C C . VAL A 1 433 ? 12.687 -5.164 -18.991 1.00 94.69 433 VAL A C 1
ATOM 3387 O O . VAL A 1 433 ? 12.563 -5.933 -18.041 1.00 94.69 433 VAL A O 1
ATOM 3390 N N . ILE A 1 434 ? 11.739 -5.011 -19.920 1.00 94.44 434 ILE A N 1
ATOM 3391 C CA . ILE A 1 434 ? 10.427 -5.673 -19.839 1.00 94.44 434 ILE A CA 1
ATOM 3392 C C . ILE A 1 434 ? 10.571 -7.189 -20.006 1.00 94.44 434 ILE A C 1
ATOM 3394 O O . ILE A 1 434 ? 10.062 -7.949 -19.186 1.00 94.44 434 ILE A O 1
ATOM 3398 N N . VAL A 1 435 ? 11.306 -7.635 -21.032 1.00 94.12 435 VAL A N 1
ATOM 3399 C CA . VAL A 1 435 ? 11.533 -9.070 -21.272 1.00 94.12 435 VAL A CA 1
ATOM 3400 C C . VAL A 1 435 ? 12.298 -9.700 -20.111 1.00 94.12 435 VAL A C 1
ATOM 3402 O O . VAL A 1 435 ? 11.993 -10.819 -19.723 1.00 94.12 435 VAL A O 1
ATOM 3405 N N . GLY A 1 436 ? 13.257 -8.982 -19.526 1.00 93.50 436 GLY A N 1
ATOM 3406 C CA . GLY A 1 436 ? 14.004 -9.430 -18.357 1.00 93.50 436 GLY A CA 1
ATOM 3407 C C . GLY A 1 436 ? 13.098 -9.723 -17.173 1.00 93.50 436 GLY A C 1
ATOM 3408 O O . GLY A 1 436 ? 13.171 -10.820 -16.637 1.00 93.50 436 GLY A O 1
ATOM 3409 N N . HIS A 1 437 ? 12.195 -8.795 -16.839 1.00 91.88 437 HIS A N 1
ATOM 3410 C CA . HIS A 1 437 ? 11.224 -8.994 -15.758 1.00 91.88 437 HIS A CA 1
ATOM 3411 C C . HIS A 1 437 ? 10.285 -10.165 -16.040 1.00 91.88 437 HIS A C 1
ATOM 3413 O O . HIS A 1 437 ? 10.018 -10.952 -15.143 1.00 91.88 437 HIS A O 1
ATOM 3419 N N . TRP A 1 438 ? 9.837 -10.328 -17.287 1.00 91.94 438 TRP A N 1
ATOM 3420 C CA . TRP A 1 438 ? 9.030 -11.483 -17.677 1.00 91.94 438 TRP A CA 1
ATOM 3421 C C . TRP A 1 438 ? 9.785 -12.810 -17.509 1.00 91.94 438 TRP A C 1
ATOM 3423 O O . TRP A 1 438 ? 9.249 -13.763 -16.951 1.00 91.94 438 TRP A O 1
ATOM 3433 N N . VAL A 1 439 ? 11.040 -12.883 -17.967 1.00 91.12 439 VAL A N 1
ATOM 3434 C CA . VAL A 1 439 ? 11.869 -14.091 -17.832 1.00 91.12 439 VAL A CA 1
ATOM 3435 C C . VAL A 1 439 ? 12.119 -14.406 -16.360 1.00 91.12 439 VAL A C 1
ATOM 3437 O O . VAL A 1 439 ? 11.972 -15.557 -15.957 1.00 91.12 439 VAL A O 1
ATOM 3440 N N . THR A 1 440 ? 12.471 -13.406 -15.551 1.00 88.44 440 THR A N 1
ATOM 3441 C CA . THR A 1 440 ? 12.713 -13.609 -14.119 1.00 88.44 440 THR A CA 1
ATOM 3442 C C . THR A 1 440 ? 11.441 -13.964 -13.368 1.00 88.44 440 THR A C 1
ATOM 3444 O O . THR A 1 440 ? 11.508 -14.830 -12.509 1.00 88.44 440 THR A O 1
ATOM 3447 N N . ASP A 1 441 ? 10.294 -13.380 -13.721 1.00 85.38 441 ASP A N 1
ATOM 3448 C CA . ASP A 1 441 ? 8.989 -13.760 -13.170 1.00 85.38 441 ASP A CA 1
ATOM 3449 C C . ASP A 1 441 ? 8.674 -15.227 -13.479 1.00 85.38 441 ASP A C 1
ATOM 3451 O O . ASP A 1 441 ? 8.323 -15.975 -12.579 1.00 85.38 441 ASP A O 1
ATOM 3455 N N . LYS A 1 442 ? 8.901 -15.703 -14.711 1.00 86.06 442 LYS A N 1
ATOM 3456 C CA . LYS A 1 442 ? 8.696 -17.124 -15.046 1.00 86.06 442 LYS A CA 1
ATOM 3457 C C . LYS A 1 442 ? 9.662 -18.070 -14.344 1.00 86.06 442 LYS A C 1
ATOM 3459 O O . LYS A 1 442 ? 9.256 -19.170 -13.977 1.00 86.06 442 LYS A O 1
ATOM 3464 N N . ILE A 1 443 ? 10.916 -17.666 -14.159 1.00 83.81 443 ILE A N 1
ATOM 3465 C CA . ILE A 1 443 ? 11.897 -18.460 -13.410 1.00 83.81 443 ILE A CA 1
ATOM 3466 C C . ILE A 1 443 ? 11.519 -18.509 -11.926 1.00 83.81 443 ILE A C 1
ATOM 3468 O O . ILE A 1 443 ? 11.523 -19.591 -11.350 1.00 83.81 443 ILE A O 1
ATOM 3472 N N . ALA A 1 444 ? 11.170 -17.370 -11.327 1.00 76.12 444 ALA A N 1
ATOM 3473 C CA . ALA A 1 444 ? 10.763 -17.273 -9.927 1.00 76.12 444 ALA A CA 1
ATOM 3474 C C . ALA A 1 444 ? 9.461 -18.037 -9.659 1.00 76.12 444 ALA A C 1
ATOM 3476 O O . ALA A 1 444 ? 9.371 -18.767 -8.676 1.00 76.12 444 ALA A O 1
ATOM 3477 N N . LEU A 1 445 ? 8.502 -17.957 -10.581 1.00 73.44 445 LEU A N 1
ATOM 3478 C CA . LEU A 1 445 ? 7.262 -18.717 -10.512 1.00 73.44 445 LEU A CA 1
ATOM 3479 C C . LEU A 1 445 ? 7.532 -20.225 -10.575 1.00 73.44 445 LEU A C 1
ATOM 3481 O O . LEU A 1 445 ? 6.947 -20.973 -9.815 1.00 73.44 445 LEU A O 1
ATOM 3485 N N . TYR A 1 446 ? 8.447 -20.685 -11.433 1.00 70.69 446 TYR A N 1
ATOM 3486 C CA . TYR A 1 446 ? 8.779 -22.112 -11.519 1.00 70.69 446 TYR A CA 1
ATOM 3487 C C . TYR A 1 446 ? 9.621 -22.621 -10.336 1.00 70.69 446 TYR A C 1
ATOM 3489 O O . TYR A 1 446 ? 9.516 -23.784 -9.961 1.00 70.69 446 TYR A O 1
ATOM 3497 N N . ALA A 1 447 ? 10.505 -21.785 -9.787 1.00 72.44 447 ALA A N 1
ATOM 3498 C CA . ALA A 1 447 ? 11.445 -22.192 -8.744 1.00 72.44 447 ALA A CA 1
ATOM 3499 C C . ALA A 1 447 ? 10.894 -22.019 -7.322 1.00 72.44 447 ALA A C 1
ATOM 3501 O O . ALA A 1 447 ? 11.319 -22.732 -6.417 1.00 72.44 447 ALA A O 1
ATOM 3502 N N . THR A 1 448 ? 10.021 -21.037 -7.108 1.00 64.62 448 THR A N 1
ATOM 3503 C CA . THR A 1 448 ? 9.629 -20.573 -5.769 1.00 64.62 448 THR A CA 1
ATOM 3504 C C . THR A 1 448 ? 8.147 -20.185 -5.707 1.00 64.62 448 THR A C 1
ATOM 3506 O O . THR A 1 448 ? 7.730 -19.622 -4.706 1.00 64.62 448 THR A O 1
ATOM 3509 N N . ASP A 1 449 ? 7.356 -20.426 -6.764 1.00 63.50 449 ASP A N 1
ATOM 3510 C CA . ASP A 1 449 ? 5.933 -20.044 -6.863 1.00 63.50 449 ASP A CA 1
ATOM 3511 C C . ASP A 1 449 ? 5.662 -18.561 -6.528 1.00 63.50 449 ASP A C 1
ATOM 3513 O O . ASP A 1 449 ? 4.600 -18.187 -6.032 1.00 63.50 449 ASP A O 1
ATOM 3517 N N . THR A 1 450 ? 6.634 -17.683 -6.812 1.00 66.69 450 THR A N 1
ATOM 3518 C CA . THR A 1 450 ? 6.550 -16.246 -6.509 1.00 66.69 450 THR A CA 1
ATOM 3519 C C . THR A 1 450 ? 6.550 -15.396 -7.770 1.00 66.69 450 THR A C 1
ATOM 3521 O O . THR A 1 450 ? 7.230 -15.692 -8.754 1.00 66.69 450 THR A O 1
ATOM 3524 N N . HIS A 1 451 ? 5.799 -14.295 -7.720 1.00 72.31 451 HIS A N 1
ATOM 3525 C CA . HIS A 1 451 ? 5.764 -13.305 -8.789 1.00 72.31 451 HIS A CA 1
ATOM 3526 C C . HIS A 1 451 ? 6.853 -12.246 -8.623 1.00 72.31 451 HIS A C 1
ATOM 3528 O O . HIS A 1 451 ? 7.020 -11.664 -7.548 1.00 72.31 451 HIS A O 1
ATOM 3534 N N . PHE A 1 452 ? 7.547 -11.936 -9.718 1.00 78.19 452 PHE A N 1
ATOM 3535 C CA . PHE A 1 452 ? 8.541 -10.870 -9.772 1.00 78.19 452 PHE A CA 1
ATOM 3536 C C . PHE A 1 452 ? 8.008 -9.674 -10.572 1.00 78.19 452 PHE A C 1
ATOM 3538 O O . PHE A 1 452 ? 7.995 -9.663 -11.803 1.00 78.19 452 PHE A O 1
ATOM 3545 N N . PHE A 1 453 ? 7.576 -8.633 -9.861 1.00 82.38 453 PHE A N 1
ATOM 3546 C CA . PHE A 1 453 ? 6.932 -7.462 -10.457 1.00 82.38 453 PHE A CA 1
ATOM 3547 C C . PHE A 1 453 ? 7.934 -6.489 -11.099 1.00 82.38 453 PHE A C 1
ATOM 3549 O O . PHE A 1 453 ? 9.063 -6.325 -10.642 1.00 82.38 453 PHE A O 1
ATOM 3556 N N . LEU A 1 454 ? 7.491 -5.763 -12.127 1.00 86.00 454 LEU A N 1
ATOM 3557 C CA . LEU A 1 454 ? 8.158 -4.558 -12.619 1.00 86.00 454 LEU A CA 1
ATOM 3558 C C . LEU A 1 454 ? 7.928 -3.418 -11.618 1.00 86.00 454 LEU A C 1
ATOM 3560 O O . LEU A 1 454 ? 6.799 -2.950 -11.461 1.00 86.00 454 LEU A O 1
ATOM 3564 N N . THR A 1 455 ? 8.989 -2.985 -10.933 1.00 87.31 455 THR A N 1
ATOM 3565 C CA . THR A 1 455 ? 8.901 -2.028 -9.821 1.00 87.31 455 THR A CA 1
ATOM 3566 C C . THR A 1 455 ? 9.283 -0.599 -10.206 1.00 87.31 455 THR A C 1
ATOM 3568 O O . THR A 1 455 ? 9.820 -0.335 -11.288 1.00 87.31 455 THR A O 1
ATOM 3571 N N . ALA A 1 456 ? 9.068 0.356 -9.294 1.00 85.12 456 ALA A N 1
ATOM 3572 C CA . ALA A 1 456 ? 9.600 1.711 -9.453 1.00 85.12 456 ALA A CA 1
ATOM 3573 C C . ALA A 1 456 ? 11.143 1.719 -9.537 1.00 85.12 456 ALA A C 1
ATOM 3575 O O . ALA A 1 456 ? 11.723 2.488 -10.309 1.00 85.12 456 ALA A O 1
ATOM 3576 N N . THR A 1 457 ? 11.822 0.824 -8.808 1.00 89.19 457 THR A N 1
ATOM 3577 C CA . THR A 1 457 ? 13.285 0.680 -8.877 1.00 89.19 457 THR A CA 1
ATOM 3578 C C . THR A 1 457 ? 13.746 0.139 -10.236 1.00 89.19 457 THR A C 1
ATOM 3580 O O . THR A 1 457 ? 14.779 0.583 -10.743 1.00 89.19 457 THR A O 1
ATOM 3583 N N . SER A 1 458 ? 12.943 -0.696 -10.908 1.00 91.56 458 SER A N 1
ATOM 3584 C CA . SER A 1 458 ? 13.179 -1.103 -12.303 1.00 91.56 458 SER A CA 1
ATOM 3585 C C . SER A 1 458 ? 13.164 0.083 -13.270 1.00 91.56 458 SER A C 1
ATOM 3587 O O . SER A 1 458 ? 14.001 0.155 -14.174 1.00 91.56 458 SER A O 1
ATOM 3589 N N . LEU A 1 459 ? 12.252 1.044 -13.072 1.00 88.38 459 LEU A N 1
ATOM 3590 C CA . LEU A 1 459 ? 12.184 2.254 -13.895 1.00 88.38 459 LEU A CA 1
ATOM 3591 C C . LEU A 1 459 ? 13.427 3.133 -13.697 1.00 88.38 459 LEU A C 1
ATOM 3593 O O . LEU A 1 459 ? 14.003 3.598 -14.677 1.00 88.38 459 LEU A O 1
ATOM 3597 N N . ILE A 1 460 ? 13.906 3.292 -12.459 1.00 90.38 460 ILE A N 1
ATOM 3598 C CA . ILE A 1 460 ? 15.183 3.975 -12.178 1.00 90.38 460 ILE A CA 1
ATOM 3599 C C . ILE A 1 460 ? 16.341 3.273 -12.906 1.00 90.38 460 ILE A C 1
ATOM 3601 O O . ILE A 1 460 ? 17.187 3.933 -13.516 1.00 90.38 460 ILE A O 1
ATOM 3605 N N . GLY A 1 461 ? 16.350 1.937 -12.908 1.00 92.31 461 GLY A N 1
ATOM 3606 C CA . GLY A 1 461 ? 17.325 1.139 -13.651 1.00 92.31 461 GLY A CA 1
ATOM 3607 C C . GLY A 1 461 ? 17.295 1.392 -15.150 1.00 92.31 461 GLY A C 1
ATOM 3608 O O . GLY A 1 461 ? 18.345 1.607 -15.755 1.00 92.31 461 GLY A O 1
ATOM 3609 N N . PHE A 1 462 ? 16.102 1.456 -15.740 1.00 92.06 462 PHE A N 1
ATOM 3610 C CA . PHE A 1 462 ? 15.929 1.823 -17.144 1.00 92.06 462 PHE A CA 1
ATOM 3611 C C . PHE A 1 462 ? 16.468 3.231 -17.452 1.00 92.06 462 PHE A C 1
ATOM 3613 O O . PHE A 1 462 ? 17.190 3.410 -18.434 1.00 92.06 462 PHE A O 1
ATOM 3620 N N . ILE A 1 463 ? 16.182 4.221 -16.600 1.00 90.75 463 ILE A N 1
ATOM 3621 C CA . ILE A 1 463 ? 16.660 5.604 -16.777 1.00 90.75 463 ILE A CA 1
ATOM 3622 C C . ILE A 1 463 ? 18.194 5.660 -16.738 1.00 90.75 463 ILE A C 1
ATOM 3624 O O . ILE A 1 463 ? 18.815 6.272 -17.610 1.00 90.75 463 ILE A O 1
ATOM 3628 N N . SER A 1 464 ? 18.811 4.989 -15.761 1.00 91.12 464 SER A N 1
ATOM 3629 C CA . SER A 1 464 ? 20.272 4.887 -15.643 1.00 91.12 464 SER A CA 1
ATOM 3630 C C . SER A 1 464 ? 20.890 4.227 -16.880 1.00 91.12 464 SER A C 1
ATOM 3632 O O . SER A 1 464 ? 21.816 4.755 -17.508 1.00 91.12 464 SER A O 1
ATOM 3634 N N . LEU A 1 465 ? 20.309 3.104 -17.300 1.00 92.12 465 LEU A N 1
ATOM 3635 C CA . LEU A 1 465 ? 20.747 2.350 -18.463 1.00 92.12 465 LEU A CA 1
ATOM 3636 C C . LEU A 1 465 ? 20.665 3.154 -19.760 1.00 92.12 465 LEU A C 1
ATOM 3638 O O . LEU A 1 465 ? 21.542 3.030 -20.614 1.00 92.12 465 LEU A O 1
ATOM 3642 N N . MET A 1 466 ? 19.644 3.990 -19.919 1.00 90.19 466 MET A N 1
ATOM 3643 C CA . MET A 1 466 ? 19.496 4.843 -21.090 1.00 90.19 466 MET A CA 1
ATOM 3644 C C . MET A 1 466 ? 20.694 5.796 -21.255 1.00 90.19 466 MET A C 1
ATOM 3646 O O . MET A 1 466 ? 21.191 5.974 -22.369 1.00 90.19 466 MET A O 1
ATOM 3650 N N . GLY A 1 467 ? 21.216 6.348 -20.153 1.00 88.69 467 GLY A N 1
ATOM 3651 C CA . GLY A 1 467 ? 22.437 7.162 -20.150 1.00 88.69 467 GLY A CA 1
ATOM 3652 C C . GLY A 1 467 ? 23.693 6.374 -20.509 1.00 88.69 467 GLY A C 1
ATOM 3653 O O . GLY A 1 467 ? 24.492 6.809 -21.344 1.00 88.69 467 GLY A O 1
ATOM 3654 N N . ILE A 1 468 ? 23.839 5.180 -19.939 1.00 89.62 468 ILE A N 1
ATOM 3655 C CA . ILE A 1 468 ? 24.955 4.276 -20.241 1.00 89.62 468 ILE A CA 1
ATOM 3656 C C . ILE A 1 468 ? 24.929 3.851 -21.720 1.00 89.62 468 ILE A C 1
ATOM 3658 O O . ILE A 1 468 ? 25.955 3.876 -22.407 1.00 89.62 468 ILE A O 1
ATOM 3662 N N . SER A 1 469 ? 23.752 3.496 -22.235 1.00 90.75 469 SER A N 1
ATOM 3663 C CA . SER A 1 469 ? 23.547 3.085 -23.625 1.00 90.75 469 SER A CA 1
ATOM 3664 C C . SER A 1 469 ? 23.838 4.224 -24.607 1.00 90.75 469 SER A C 1
ATOM 3666 O O . SER A 1 469 ? 24.506 4.008 -25.624 1.00 90.75 469 SER A O 1
ATOM 3668 N N . ALA A 1 470 ? 23.456 5.460 -24.259 1.00 90.81 470 ALA A N 1
ATOM 3669 C CA . ALA A 1 470 ? 23.719 6.639 -25.084 1.00 90.81 470 ALA A CA 1
ATOM 3670 C C . ALA A 1 470 ? 25.215 6.813 -25.371 1.00 90.81 470 ALA A C 1
ATOM 3672 O O . ALA A 1 470 ? 25.596 7.074 -26.511 1.00 90.81 470 ALA A O 1
ATOM 3673 N N . ARG A 1 471 ? 26.076 6.580 -24.369 1.00 89.50 471 ARG A N 1
ATOM 3674 C CA . ARG A 1 471 ? 27.538 6.651 -24.520 1.00 89.50 471 ARG A CA 1
ATOM 3675 C C . ARG A 1 471 ? 28.075 5.642 -25.538 1.00 89.50 471 ARG A C 1
ATOM 3677 O O . ARG A 1 471 ? 28.979 5.971 -26.303 1.00 89.50 471 ARG A O 1
ATOM 3684 N N . SER A 1 472 ? 27.526 4.428 -25.559 1.00 89.00 472 SER A N 1
ATOM 3685 C CA . SER A 1 472 ? 27.945 3.384 -26.506 1.00 89.00 472 SER A CA 1
ATOM 3686 C C . SER A 1 472 ? 27.592 3.766 -27.945 1.00 89.00 472 SER A C 1
ATOM 3688 O O . SER A 1 472 ? 28.432 3.653 -28.839 1.00 89.00 472 SER A O 1
ATOM 3690 N N . SER A 1 473 ? 26.384 4.296 -28.157 1.00 90.06 473 SER A N 1
ATOM 3691 C CA . SER A 1 473 ? 25.932 4.804 -29.459 1.00 90.06 473 SER A CA 1
ATOM 3692 C C . SER A 1 473 ? 26.746 6.019 -29.923 1.00 90.06 473 SER A C 1
ATOM 3694 O O . SER A 1 473 ? 27.158 6.070 -31.080 1.00 90.06 473 SER A O 1
ATOM 3696 N N . LEU A 1 474 ? 27.044 6.953 -29.012 1.00 90.19 474 LEU A N 1
ATOM 3697 C CA . LEU A 1 474 ? 27.867 8.143 -29.260 1.00 90.19 474 LEU A CA 1
ATOM 3698 C C . LEU A 1 474 ? 29.265 7.745 -29.771 1.00 90.19 474 LEU A C 1
ATOM 3700 O O . LEU A 1 474 ? 29.684 8.159 -30.850 1.00 90.19 474 LEU A O 1
ATOM 3704 N N . LEU A 1 475 ? 29.962 6.848 -29.063 1.00 89.38 475 LEU A N 1
ATOM 3705 C CA . LEU A 1 475 ? 31.310 6.405 -29.446 1.00 89.38 475 LEU A CA 1
ATOM 3706 C C . LEU A 1 475 ? 31.370 5.698 -30.808 1.00 89.38 475 LEU A C 1
ATOM 3708 O O . LEU A 1 475 ? 32.415 5.732 -31.468 1.00 89.38 475 LEU A O 1
ATOM 3712 N N . LEU A 1 476 ? 30.290 5.023 -31.206 1.00 91.19 476 LEU A N 1
ATOM 3713 C CA . LEU A 1 476 ? 30.189 4.346 -32.498 1.00 91.19 476 LEU A CA 1
ATOM 3714 C C . LEU A 1 476 ? 29.971 5.357 -33.633 1.00 91.19 476 LEU A C 1
ATOM 3716 O O . LEU A 1 476 ? 30.608 5.237 -34.685 1.00 91.19 476 LEU A O 1
ATOM 3720 N N . ILE A 1 477 ? 29.151 6.388 -33.400 1.00 91.62 477 ILE A N 1
ATOM 3721 C CA . ILE A 1 477 ? 28.950 7.507 -34.331 1.00 91.62 477 ILE A CA 1
ATOM 3722 C C . ILE A 1 477 ? 30.247 8.297 -34.517 1.00 91.62 477 ILE A C 1
ATOM 3724 O O . ILE A 1 477 ? 30.664 8.499 -35.658 1.00 91.62 477 ILE A O 1
ATOM 3728 N N . ASP A 1 478 ? 30.919 8.673 -33.429 1.00 90.69 478 ASP A N 1
ATOM 3729 C CA . ASP A 1 478 ? 32.159 9.457 -33.477 1.00 90.69 478 ASP A CA 1
ATOM 3730 C C . ASP A 1 478 ? 33.268 8.733 -34.228 1.00 90.69 478 ASP A C 1
ATOM 3732 O O . ASP A 1 478 ? 33.927 9.311 -35.089 1.00 90.69 478 ASP A O 1
ATOM 3736 N N . PHE A 1 479 ? 33.465 7.446 -33.929 1.00 90.56 479 PHE A N 1
ATOM 3737 C CA . PHE A 1 479 ? 34.510 6.666 -34.582 1.00 90.56 479 PHE A CA 1
ATOM 3738 C C . PHE A 1 479 ? 34.195 6.460 -36.068 1.00 90.56 479 PHE A C 1
ATOM 3740 O O . PHE A 1 479 ? 35.086 6.589 -36.900 1.00 90.56 479 PHE A O 1
ATOM 3747 N N . SER A 1 480 ? 32.924 6.238 -36.423 1.00 91.44 480 SER A N 1
ATOM 3748 C CA . SER A 1 480 ? 32.508 6.158 -37.830 1.00 91.44 480 SER A CA 1
ATOM 3749 C C . SER A 1 480 ? 32.742 7.480 -38.565 1.00 91.44 480 SER A C 1
ATOM 3751 O O . SER A 1 480 ? 33.272 7.474 -39.671 1.00 91.44 480 SER A O 1
ATOM 3753 N N . LYS A 1 481 ? 32.389 8.616 -37.949 1.00 89.25 481 LYS A N 1
ATOM 3754 C CA . LYS A 1 481 ? 32.594 9.950 -38.530 1.00 89.25 481 LYS A CA 1
ATOM 3755 C C . LYS A 1 481 ? 34.080 10.271 -38.693 1.00 89.25 481 LYS A C 1
ATOM 3757 O O . LYS A 1 481 ? 34.465 10.808 -39.724 1.00 89.25 481 LYS A O 1
ATOM 3762 N N . SER A 1 482 ? 34.903 9.898 -37.713 1.00 90.12 482 SER A N 1
ATOM 3763 C CA . SER A 1 482 ? 36.359 10.053 -37.767 1.00 90.12 482 SER A CA 1
ATOM 3764 C C . SER A 1 482 ? 36.974 9.279 -38.940 1.00 90.12 482 SER A C 1
ATOM 3766 O O . SER A 1 482 ? 37.723 9.857 -39.722 1.00 90.12 482 SER A O 1
ATOM 3768 N N . LEU A 1 483 ? 36.584 8.013 -39.142 1.00 90.25 483 LEU A N 1
ATOM 3769 C CA . LEU A 1 483 ? 37.058 7.196 -40.271 1.00 90.25 483 LEU A CA 1
ATOM 3770 C C . LEU A 1 483 ? 36.630 7.762 -41.637 1.00 90.25 483 LEU A C 1
ATOM 3772 O O . LEU A 1 483 ? 37.384 7.688 -42.603 1.00 90.25 483 LEU A O 1
ATOM 3776 N N . ILE A 1 484 ? 35.431 8.344 -41.730 1.00 88.94 484 ILE A N 1
ATOM 3777 C CA . ILE A 1 484 ? 34.964 8.989 -42.968 1.00 88.94 484 ILE A CA 1
ATOM 3778 C C . ILE A 1 484 ? 35.755 10.279 -43.227 1.00 88.94 484 ILE A C 1
ATOM 3780 O O . ILE A 1 484 ? 36.217 10.498 -44.342 1.00 88.94 484 ILE A O 1
ATOM 3784 N N . ALA A 1 485 ? 35.918 11.125 -42.207 1.00 86.06 485 ALA A N 1
ATOM 3785 C CA . ALA A 1 485 ? 36.512 12.452 -42.354 1.00 86.06 485 ALA A CA 1
ATOM 3786 C C . ALA A 1 485 ? 38.042 12.433 -42.504 1.00 86.06 485 ALA A C 1
ATOM 3788 O O . ALA A 1 485 ? 38.582 13.228 -43.265 1.00 86.06 485 ALA A O 1
ATOM 3789 N N . HIS A 1 486 ? 38.742 11.554 -41.781 1.00 87.00 486 HIS A N 1
ATOM 3790 C CA . HIS A 1 486 ? 40.209 11.539 -41.738 1.00 87.00 486 HIS A CA 1
ATOM 3791 C C . HIS A 1 486 ? 40.839 10.443 -42.600 1.00 87.00 486 HIS A C 1
ATOM 3793 O O . HIS A 1 486 ? 41.913 10.659 -43.152 1.00 87.00 486 HIS A O 1
ATOM 3799 N N . GLU A 1 487 ? 40.189 9.283 -42.738 1.00 85.19 487 GLU A N 1
ATOM 3800 C CA . GLU A 1 487 ? 40.717 8.159 -43.529 1.00 85.19 487 GLU A CA 1
ATOM 3801 C C . GLU A 1 487 ? 40.057 8.035 -44.914 1.00 85.19 487 GLU A C 1
ATOM 3803 O O . GLU A 1 487 ? 40.403 7.138 -45.682 1.00 85.19 487 GLU A O 1
ATOM 3808 N N . GLY A 1 488 ? 39.098 8.911 -45.250 1.00 84.69 488 GLY A N 1
ATOM 3809 C CA . GLY A 1 488 ? 38.407 8.912 -46.546 1.00 84.69 488 GLY A CA 1
ATOM 3810 C C . GLY A 1 488 ? 37.626 7.624 -46.831 1.00 84.69 488 GLY A C 1
ATOM 3811 O O . GLY A 1 488 ? 37.382 7.273 -47.986 1.00 84.69 488 GLY A O 1
ATOM 3812 N N . MET A 1 489 ? 37.273 6.868 -45.790 1.00 88.56 489 MET A N 1
ATOM 3813 C CA . MET A 1 489 ? 36.688 5.542 -45.938 1.00 88.56 489 MET A CA 1
ATOM 3814 C C . MET A 1 489 ? 35.214 5.631 -46.363 1.00 88.56 489 MET A C 1
ATOM 3816 O O . MET A 1 489 ? 34.443 6.418 -45.814 1.00 88.56 489 MET A O 1
ATOM 3820 N N . GLU A 1 490 ? 34.788 4.779 -47.304 1.00 90.25 490 GLU A N 1
ATOM 3821 C CA . GLU A 1 490 ? 33.382 4.696 -47.731 1.00 90.25 490 GLU A CA 1
ATOM 3822 C C . GLU A 1 490 ? 32.456 4.501 -46.516 1.00 90.25 490 GLU A C 1
ATOM 3824 O O . GLU A 1 490 ? 32.678 3.598 -45.706 1.00 90.25 490 GLU A O 1
ATOM 3829 N N . LYS A 1 491 ? 31.378 5.293 -46.418 1.00 87.19 491 LYS A N 1
ATOM 3830 C CA . LYS A 1 491 ? 30.427 5.318 -45.289 1.00 87.19 491 LYS A CA 1
ATOM 3831 C C . LYS A 1 491 ? 30.069 3.935 -44.732 1.00 87.19 491 LYS A C 1
ATOM 3833 O O . LYS A 1 491 ? 30.195 3.695 -43.533 1.00 87.19 491 LYS A O 1
ATOM 3838 N N . LYS A 1 492 ? 29.642 3.001 -45.589 1.00 90.12 492 LYS A N 1
ATOM 3839 C CA . LYS A 1 492 ? 29.237 1.648 -45.166 1.00 90.12 492 LYS A CA 1
ATOM 3840 C C . LYS A 1 492 ? 30.391 0.861 -44.550 1.00 90.12 492 LYS A C 1
ATOM 3842 O O . LYS A 1 492 ? 30.194 0.115 -43.590 1.00 90.12 492 LYS A O 1
ATOM 3847 N N . ARG A 1 493 ? 31.591 1.011 -45.116 1.00 90.44 493 ARG A N 1
ATOM 3848 C CA . ARG A 1 493 ? 32.809 0.356 -44.639 1.00 90.44 493 ARG A CA 1
ATOM 3849 C C . ARG A 1 493 ? 33.288 0.992 -43.337 1.00 90.44 493 ARG A C 1
ATOM 3851 O O . ARG A 1 493 ? 33.562 0.255 -42.396 1.00 90.44 493 ARG A O 1
ATOM 3858 N N . ALA A 1 494 ? 33.258 2.320 -43.239 1.00 92.25 494 ALA A N 1
ATOM 3859 C CA . ALA A 1 494 ? 33.577 3.060 -42.022 1.00 92.25 494 ALA A CA 1
ATOM 3860 C C . ALA A 1 494 ? 32.694 2.634 -40.840 1.00 92.25 494 ALA A C 1
ATOM 3862 O O . ALA A 1 494 ? 33.212 2.308 -39.774 1.00 92.25 494 ALA A O 1
ATOM 3863 N N . ILE A 1 495 ? 31.373 2.532 -41.042 1.00 93.19 495 ILE A N 1
ATOM 3864 C CA . ILE A 1 495 ? 30.438 2.061 -40.007 1.00 93.19 495 ILE A CA 1
ATOM 3865 C C . ILE A 1 495 ? 30.759 0.616 -39.586 1.00 93.19 495 ILE A C 1
ATOM 3867 O O . ILE A 1 495 ? 30.751 0.294 -38.395 1.00 93.19 495 ILE A O 1
ATOM 3871 N N . ALA A 1 496 ? 31.058 -0.272 -40.539 1.00 93.62 496 ALA A N 1
ATOM 3872 C CA . ALA A 1 496 ? 31.372 -1.670 -40.243 1.00 93.62 496 ALA A CA 1
ATOM 3873 C C . ALA A 1 496 ? 32.689 -1.830 -39.464 1.00 93.62 496 ALA A C 1
ATOM 3875 O O . ALA A 1 496 ? 32.732 -2.595 -38.494 1.00 93.62 496 ALA A O 1
ATOM 3876 N N . VAL A 1 497 ? 33.734 -1.092 -39.854 1.00 93.38 497 VAL A N 1
ATOM 3877 C CA . VAL A 1 497 ? 35.035 -1.068 -39.168 1.00 93.38 497 VAL A CA 1
ATOM 3878 C C . VAL A 1 497 ? 34.875 -0.476 -37.769 1.00 93.38 497 VAL A C 1
ATOM 3880 O O . VAL A 1 497 ? 35.292 -1.101 -36.795 1.00 93.38 497 VAL A O 1
ATOM 3883 N N . ALA A 1 498 ? 34.179 0.656 -37.638 1.00 92.94 498 ALA A N 1
ATOM 3884 C CA . ALA A 1 498 ? 33.910 1.286 -36.349 1.00 92.94 498 ALA A CA 1
ATOM 3885 C C . ALA A 1 498 ? 33.131 0.380 -35.391 1.00 92.94 498 ALA A C 1
ATOM 3887 O O . ALA A 1 498 ? 33.464 0.269 -34.212 1.00 92.94 498 ALA A O 1
ATOM 3888 N N . THR A 1 499 ? 32.118 -0.322 -35.896 1.00 93.81 499 THR A N 1
ATOM 3889 C CA . THR A 1 499 ? 31.352 -1.269 -35.078 1.00 93.81 499 THR A CA 1
ATOM 3890 C C . THR A 1 499 ? 32.235 -2.428 -34.614 1.00 93.81 499 THR A C 1
ATOM 3892 O O . THR A 1 499 ? 32.140 -2.870 -33.471 1.00 93.81 499 THR A O 1
ATOM 3895 N N . ALA A 1 500 ? 33.134 -2.920 -35.471 1.00 94.44 500 ALA A N 1
ATOM 3896 C CA . ALA A 1 500 ? 34.032 -4.016 -35.127 1.00 94.44 500 ALA A CA 1
ATOM 3897 C C . ALA A 1 500 ? 35.083 -3.630 -34.078 1.00 94.44 500 ALA A C 1
ATOM 3899 O O . ALA A 1 500 ? 35.346 -4.425 -33.174 1.00 94.44 500 ALA A O 1
ATOM 3900 N N . THR A 1 501 ? 35.651 -2.425 -34.166 1.00 92.75 501 THR A N 1
ATOM 3901 C CA . THR A 1 501 ? 36.637 -1.927 -33.195 1.00 92.75 501 THR A CA 1
ATOM 3902 C C . THR A 1 501 ? 35.992 -1.603 -31.849 1.00 92.75 501 THR A C 1
ATOM 3904 O O . THR A 1 501 ? 36.571 -1.896 -30.801 1.00 92.75 501 THR A O 1
ATOM 3907 N N . ARG A 1 502 ? 34.767 -1.061 -31.849 1.00 93.88 502 ARG A N 1
ATOM 3908 C CA . ARG A 1 502 ? 34.026 -0.712 -30.626 1.00 93.88 502 ARG A CA 1
ATOM 3909 C C . ARG A 1 502 ? 33.332 -1.894 -29.949 1.00 93.88 502 ARG A C 1
ATOM 3911 O O . ARG A 1 502 ? 33.059 -1.806 -28.755 1.00 93.88 502 ARG A O 1
ATOM 3918 N N . ALA A 1 503 ? 33.104 -3.008 -30.649 1.00 93.31 503 ALA A N 1
ATOM 3919 C CA . ALA A 1 503 ? 32.397 -4.166 -30.095 1.00 93.31 503 ALA A CA 1
ATOM 3920 C C . ALA A 1 503 ? 33.017 -4.709 -28.796 1.00 93.31 503 ALA A C 1
ATOM 3922 O O . ALA A 1 503 ? 32.286 -4.986 -27.849 1.00 93.31 503 ALA A O 1
ATOM 3923 N N . LYS A 1 504 ? 34.352 -4.825 -28.725 1.00 92.69 504 LYS A N 1
ATOM 3924 C CA . LYS A 1 504 ? 35.046 -5.326 -27.524 1.00 92.69 504 LYS A CA 1
ATOM 3925 C C . LYS A 1 504 ? 34.855 -4.394 -26.310 1.00 92.69 504 LYS A C 1
ATOM 3927 O O . LYS A 1 504 ? 34.372 -4.882 -25.291 1.00 92.69 504 LYS A O 1
ATOM 3932 N N . PRO A 1 505 ? 35.164 -3.079 -26.391 1.00 93.00 505 PRO A N 1
ATOM 3933 C CA . PRO A 1 505 ? 34.880 -2.149 -25.297 1.00 93.00 505 PRO A CA 1
ATOM 3934 C C . PRO A 1 505 ? 33.408 -2.102 -24.867 1.00 93.00 505 PRO A C 1
ATOM 3936 O O . PRO A 1 505 ? 33.141 -2.128 -23.671 1.00 93.00 505 PRO A O 1
ATOM 3939 N N . ILE A 1 506 ? 32.459 -2.077 -25.816 1.00 93.31 506 ILE A N 1
ATOM 3940 C CA . ILE A 1 506 ? 31.015 -2.030 -25.507 1.00 93.31 506 ILE A CA 1
ATOM 3941 C C . ILE A 1 506 ? 30.591 -3.286 -24.732 1.00 93.31 506 ILE A C 1
ATOM 3943 O O . ILE A 1 506 ? 29.918 -3.188 -23.707 1.00 93.31 506 ILE A O 1
ATOM 3947 N N . MET A 1 507 ? 31.033 -4.467 -25.176 1.00 93.50 507 MET A N 1
ATOM 3948 C CA . MET A 1 507 ? 30.737 -5.729 -24.496 1.00 93.50 507 MET A CA 1
ATOM 3949 C C . MET A 1 507 ? 31.348 -5.784 -23.090 1.00 93.50 507 MET A C 1
ATOM 3951 O O . MET A 1 507 ? 30.695 -6.262 -22.168 1.00 93.50 507 MET A O 1
ATOM 3955 N N . LEU A 1 508 ? 32.564 -5.258 -22.898 1.00 94.38 508 LEU A N 1
ATOM 3956 C CA . LEU A 1 508 ? 33.199 -5.189 -21.579 1.00 94.38 508 LEU A CA 1
ATOM 3957 C C . LEU A 1 508 ? 32.386 -4.325 -20.604 1.00 94.38 508 LEU A C 1
ATOM 3959 O O . LEU A 1 508 ? 32.195 -4.716 -19.455 1.00 94.38 508 LEU A O 1
ATOM 3963 N N . THR A 1 509 ? 31.871 -3.180 -21.064 1.00 92.94 509 THR A N 1
ATOM 3964 C CA . THR A 1 509 ? 30.987 -2.328 -20.254 1.00 92.94 509 THR A CA 1
ATOM 3965 C C . THR A 1 509 ? 29.700 -3.059 -19.874 1.00 92.94 509 THR A C 1
ATOM 3967 O O . THR A 1 509 ? 29.309 -3.022 -18.711 1.00 92.94 509 THR A O 1
ATOM 3970 N N . ALA A 1 510 ? 29.072 -3.766 -20.818 1.00 93.69 510 ALA A N 1
ATOM 3971 C CA . ALA A 1 510 ? 27.867 -4.544 -20.537 1.00 93.69 510 ALA A CA 1
ATOM 3972 C C . ALA A 1 510 ? 28.126 -5.662 -19.514 1.00 93.69 510 ALA A C 1
ATOM 3974 O O . ALA A 1 510 ? 27.382 -5.783 -18.548 1.00 93.69 510 ALA A O 1
ATOM 3975 N N . ILE A 1 511 ? 29.214 -6.425 -19.665 1.00 95.88 511 ILE A N 1
ATOM 3976 C CA . ILE A 1 511 ? 29.585 -7.490 -18.719 1.00 95.88 511 ILE A CA 1
ATOM 3977 C C . ILE A 1 511 ? 29.825 -6.922 -17.317 1.00 95.88 511 ILE A C 1
ATOM 3979 O O . ILE A 1 511 ? 29.331 -7.486 -16.346 1.00 95.88 511 ILE A O 1
ATOM 3983 N N . ALA A 1 512 ? 30.536 -5.798 -17.200 1.00 95.12 512 ALA A N 1
ATOM 3984 C CA . ALA A 1 512 ? 30.772 -5.161 -15.907 1.00 95.12 512 ALA A CA 1
ATOM 3985 C C . ALA A 1 512 ? 29.457 -4.756 -15.216 1.00 95.12 512 ALA A C 1
ATOM 3987 O O . ALA A 1 512 ? 29.289 -4.997 -14.022 1.00 95.12 512 ALA A O 1
ATOM 3988 N N . ILE A 1 513 ? 28.505 -4.201 -15.975 1.00 94.94 513 ILE A N 1
ATOM 3989 C CA . ILE A 1 513 ? 27.176 -3.839 -15.462 1.00 94.94 513 ILE A CA 1
ATOM 3990 C C . ILE A 1 513 ? 26.402 -5.081 -15.034 1.00 94.94 513 ILE A C 1
ATOM 3992 O O . ILE A 1 513 ? 25.822 -5.073 -13.954 1.00 94.94 513 ILE A O 1
ATOM 3996 N N . ILE A 1 514 ? 26.412 -6.144 -15.841 1.00 95.44 514 ILE A N 1
ATOM 3997 C CA . ILE A 1 514 ? 25.721 -7.401 -15.530 1.00 95.44 514 ILE A CA 1
ATOM 3998 C C . ILE A 1 514 ? 26.261 -8.000 -14.228 1.00 95.44 514 ILE A C 1
ATOM 4000 O O . ILE A 1 514 ? 25.479 -8.318 -13.338 1.00 95.44 514 ILE A O 1
ATOM 4004 N N . LEU A 1 515 ? 27.587 -8.100 -14.090 1.00 95.25 515 LEU A N 1
ATOM 4005 C CA . LEU A 1 515 ? 28.221 -8.664 -12.897 1.00 95.25 515 LEU A CA 1
ATOM 4006 C C . LEU A 1 515 ? 27.938 -7.827 -11.644 1.00 95.25 515 LEU A C 1
ATOM 4008 O O . LEU A 1 515 ? 27.600 -8.389 -10.607 1.00 95.25 515 LEU A O 1
ATOM 4012 N N . GLY A 1 516 ? 28.022 -6.495 -11.736 1.00 93.19 516 GLY A N 1
ATOM 4013 C CA . GLY A 1 516 ? 27.700 -5.614 -10.608 1.00 93.19 516 GLY A CA 1
ATOM 4014 C C . GLY A 1 516 ? 26.216 -5.644 -10.229 1.00 93.19 516 GLY A C 1
ATOM 4015 O O . GLY A 1 516 ? 25.868 -5.627 -9.051 1.00 93.19 516 GLY A O 1
ATOM 4016 N N . SER A 1 517 ? 25.334 -5.741 -11.223 1.00 94.88 517 SER A N 1
ATOM 4017 C CA . SER A 1 517 ? 23.881 -5.737 -11.018 1.00 94.88 517 SER A CA 1
ATOM 4018 C C . SER A 1 517 ? 23.342 -7.072 -10.506 1.00 94.88 517 SER A C 1
ATOM 4020 O O . SER A 1 517 ? 22.252 -7.098 -9.941 1.00 94.88 517 SER A O 1
ATOM 4022 N N . LEU A 1 518 ? 24.096 -8.169 -10.648 1.00 92.88 518 LEU A N 1
ATOM 4023 C CA . LEU A 1 518 ? 23.720 -9.477 -10.106 1.00 92.88 518 LEU A CA 1
ATOM 4024 C C . LEU A 1 518 ? 23.615 -9.455 -8.574 1.00 92.88 518 LEU A C 1
ATOM 4026 O O . LEU A 1 518 ? 22.723 -10.088 -8.023 1.00 92.88 518 LEU A O 1
ATOM 4030 N N . LEU A 1 519 ? 24.464 -8.670 -7.901 1.00 89.88 519 LEU A N 1
ATOM 4031 C CA . LEU A 1 519 ? 24.388 -8.470 -6.450 1.00 89.88 519 LEU A CA 1
ATOM 4032 C C . LEU A 1 519 ? 23.136 -7.679 -6.039 1.00 89.88 519 LEU A C 1
ATOM 4034 O O . LEU A 1 519 ? 22.567 -7.915 -4.979 1.00 89.88 519 LEU A O 1
ATOM 4038 N N . LEU A 1 520 ? 22.696 -6.741 -6.881 1.00 90.44 520 LEU A N 1
ATOM 4039 C CA . LEU A 1 520 ? 21.480 -5.963 -6.636 1.00 90.44 520 LEU A CA 1
ATOM 4040 C C . LEU A 1 520 ? 20.218 -6.792 -6.884 1.00 90.44 520 LEU A C 1
ATOM 4042 O O . LEU A 1 520 ? 19.218 -6.579 -6.210 1.00 90.44 520 LEU A O 1
ATOM 4046 N N . ALA A 1 521 ? 20.264 -7.739 -7.827 1.00 87.56 521 ALA A N 1
ATOM 4047 C CA . ALA A 1 521 ? 19.125 -8.572 -8.210 1.00 87.56 521 ALA A CA 1
ATOM 4048 C C . ALA A 1 521 ? 18.576 -9.430 -7.052 1.00 87.56 521 ALA A C 1
ATOM 4050 O O . ALA A 1 521 ? 17.397 -9.771 -7.063 1.00 87.56 521 ALA A O 1
ATOM 4051 N N . THR A 1 522 ? 19.406 -9.758 -6.056 1.00 83.06 522 THR A N 1
ATOM 4052 C CA . THR A 1 522 ? 19.008 -10.539 -4.872 1.00 83.06 522 THR A CA 1
ATOM 4053 C C . THR A 1 522 ? 18.405 -9.695 -3.749 1.00 83.06 522 THR A C 1
ATOM 4055 O O . THR A 1 522 ? 17.892 -10.246 -2.779 1.00 83.06 522 THR A O 1
ATOM 4058 N N . ASP A 1 523 ? 18.496 -8.366 -3.832 1.00 84.00 523 ASP A N 1
ATOM 4059 C CA . ASP A 1 523 ? 17.944 -7.484 -2.809 1.00 84.00 523 ASP A CA 1
ATOM 4060 C C . ASP A 1 523 ? 16.423 -7.312 -2.991 1.00 84.00 523 ASP A C 1
ATOM 4062 O O . ASP A 1 523 ? 15.972 -7.067 -4.112 1.00 84.00 523 ASP A O 1
ATOM 4066 N N . PRO A 1 524 ? 15.611 -7.371 -1.920 1.00 76.19 524 PRO A N 1
ATOM 4067 C CA . PRO A 1 524 ? 14.168 -7.185 -2.035 1.00 76.19 524 PRO A CA 1
ATOM 4068 C C . PRO A 1 524 ? 13.760 -5.829 -2.624 1.00 76.19 524 PRO A C 1
ATOM 4070 O O . PRO A 1 524 ? 12.770 -5.759 -3.330 1.00 76.19 524 PRO A O 1
ATOM 4073 N N . ILE A 1 525 ? 14.496 -4.744 -2.375 1.00 82.12 525 ILE A N 1
ATOM 4074 C CA . ILE A 1 525 ? 14.133 -3.390 -2.827 1.00 82.12 525 ILE A CA 1
ATOM 4075 C C . ILE A 1 525 ? 14.790 -3.078 -4.182 1.00 82.12 525 ILE A C 1
ATOM 4077 O O . ILE A 1 525 ? 14.147 -2.550 -5.099 1.00 82.12 525 ILE A O 1
ATOM 4081 N N . PHE A 1 526 ? 16.074 -3.414 -4.330 1.00 87.88 526 PHE A N 1
ATOM 4082 C CA . PHE A 1 526 ? 16.874 -3.131 -5.526 1.00 87.88 526 PHE A CA 1
ATOM 4083 C C . PHE A 1 526 ? 16.865 -4.254 -6.573 1.00 87.88 526 PHE A C 1
ATOM 4085 O O . PHE A 1 526 ? 17.438 -4.075 -7.649 1.00 87.88 526 PHE A O 1
ATOM 4092 N N . GLY A 1 527 ? 16.162 -5.362 -6.327 1.00 88.38 527 GLY A N 1
ATOM 4093 C CA . GLY A 1 527 ? 16.073 -6.493 -7.250 1.00 88.38 527 GLY A CA 1
ATOM 4094 C C . GLY A 1 527 ? 15.625 -6.084 -8.654 1.00 88.38 527 GLY A C 1
ATOM 4095 O O . GLY A 1 527 ? 16.288 -6.389 -9.650 1.00 88.38 527 GLY A O 1
ATOM 4096 N N . GLY A 1 528 ? 14.547 -5.295 -8.732 1.00 90.31 528 GLY A N 1
ATOM 4097 C CA . GLY A 1 528 ? 14.016 -4.775 -9.996 1.00 90.31 528 GLY A CA 1
ATOM 4098 C C . GLY A 1 528 ? 14.997 -3.861 -10.743 1.00 90.31 528 GLY A C 1
ATOM 4099 O O . GLY A 1 528 ? 15.135 -3.955 -11.966 1.00 90.31 528 GLY A O 1
ATOM 4100 N N . LEU A 1 529 ? 15.756 -3.035 -10.009 1.00 93.38 529 LEU A N 1
ATOM 4101 C CA . LEU A 1 529 ? 16.858 -2.226 -10.550 1.00 93.38 529 LEU A CA 1
ATOM 4102 C C . LEU A 1 529 ? 17.950 -3.124 -11.156 1.00 93.38 529 LEU A C 1
ATOM 4104 O O . LEU A 1 529 ? 18.377 -2.887 -12.287 1.00 93.38 529 LEU A O 1
ATOM 4108 N N . GLY A 1 530 ? 18.373 -4.165 -10.433 1.00 94.19 530 GLY A N 1
ATOM 4109 C CA . GLY A 1 530 ? 19.386 -5.115 -10.896 1.00 94.19 530 GLY A CA 1
ATOM 4110 C C . GLY A 1 530 ? 18.978 -5.816 -12.194 1.00 94.19 530 GLY A C 1
ATOM 4111 O O . GLY A 1 530 ? 19.730 -5.812 -13.169 1.00 94.19 530 GLY A O 1
ATOM 4112 N N . ILE A 1 531 ? 17.752 -6.338 -12.258 1.00 93.81 531 ILE A N 1
ATOM 4113 C CA . ILE A 1 531 ? 17.221 -7.033 -13.443 1.00 93.81 531 ILE A CA 1
ATOM 4114 C C . ILE A 1 531 ? 17.096 -6.085 -14.639 1.00 93.81 531 ILE A C 1
ATOM 4116 O O . ILE A 1 531 ? 17.488 -6.446 -15.754 1.00 93.81 531 ILE A O 1
ATOM 4120 N N . ALA A 1 532 ? 16.620 -4.854 -14.416 1.00 95.06 532 ALA A N 1
ATOM 4121 C CA . ALA A 1 532 ? 16.554 -3.834 -15.459 1.00 95.06 532 ALA A CA 1
ATOM 4122 C C . ALA A 1 532 ? 17.939 -3.552 -16.069 1.00 95.06 532 ALA A C 1
ATOM 4124 O O . ALA A 1 532 ? 18.072 -3.480 -17.291 1.00 95.06 532 ALA A O 1
ATOM 4125 N N . LEU A 1 533 ? 18.981 -3.448 -15.239 1.00 95.75 533 LEU A N 1
ATOM 4126 C CA . LEU A 1 533 ? 20.351 -3.221 -15.700 1.00 95.75 533 LEU A CA 1
ATOM 4127 C C . LEU A 1 533 ? 20.939 -4.440 -16.427 1.00 95.75 533 LEU A C 1
ATOM 4129 O O . LEU A 1 533 ? 21.565 -4.275 -17.477 1.00 95.75 533 LEU A O 1
ATOM 4133 N N . ILE A 1 534 ? 20.713 -5.661 -15.930 1.00 95.75 534 ILE A N 1
ATOM 4134 C CA . ILE A 1 534 ? 21.217 -6.898 -16.551 1.00 95.75 534 ILE A CA 1
ATOM 4135 C C . ILE A 1 534 ? 20.625 -7.072 -17.949 1.00 95.75 534 ILE A C 1
ATOM 4137 O O . ILE A 1 534 ? 21.344 -7.013 -18.947 1.00 95.75 534 ILE A O 1
ATOM 4141 N N . PHE A 1 535 ? 19.309 -7.247 -18.050 1.00 96.12 535 PHE A N 1
ATOM 4142 C CA . PHE A 1 535 ? 18.681 -7.567 -19.332 1.00 96.12 535 PHE A CA 1
ATOM 4143 C C . PHE A 1 535 ? 18.621 -6.361 -20.260 1.00 96.12 535 PHE A C 1
ATOM 4145 O O . PHE A 1 535 ? 18.779 -6.490 -21.478 1.00 96.12 535 PHE A O 1
ATOM 4152 N N . GLY A 1 536 ? 18.456 -5.169 -19.693 1.00 95.38 536 GLY A N 1
ATOM 4153 C CA . GLY A 1 536 ? 18.505 -3.949 -20.467 1.00 95.38 536 GLY A CA 1
ATOM 4154 C C . GLY A 1 536 ? 19.893 -3.698 -21.074 1.00 95.38 536 GLY A C 1
ATOM 4155 O O . GLY A 1 536 ? 19.961 -3.282 -22.229 1.00 95.38 536 GLY A O 1
ATOM 4156 N N . SER A 1 537 ? 21.002 -3.985 -20.375 1.00 95.12 537 SER A N 1
ATOM 4157 C CA . SER A 1 537 ? 22.354 -3.840 -20.953 1.00 95.12 537 SER A CA 1
ATOM 4158 C C . SER A 1 537 ? 22.636 -4.845 -22.073 1.00 95.12 537 SER A C 1
ATOM 4160 O O . SER A 1 537 ? 23.267 -4.487 -23.074 1.00 95.12 537 SER A O 1
ATOM 4162 N N . ILE A 1 538 ? 22.101 -6.066 -21.971 1.00 95.62 538 ILE A N 1
ATOM 4163 C CA . ILE A 1 538 ? 22.132 -7.062 -23.052 1.00 95.62 538 ILE A CA 1
ATOM 4164 C C . ILE A 1 538 ? 21.394 -6.521 -24.284 1.00 95.62 538 ILE A C 1
ATOM 4166 O O . ILE A 1 538 ? 21.965 -6.473 -25.377 1.00 95.62 538 ILE A O 1
ATOM 4170 N N . ALA A 1 539 ? 20.156 -6.046 -24.113 1.00 95.25 539 ALA A N 1
ATOM 4171 C CA . ALA A 1 539 ? 19.374 -5.475 -25.209 1.00 95.25 539 ALA A CA 1
ATOM 4172 C C . ALA A 1 539 ? 20.042 -4.226 -25.806 1.00 95.25 539 ALA A C 1
ATOM 4174 O O . ALA A 1 539 ? 20.170 -4.122 -27.025 1.00 95.25 539 ALA A O 1
ATOM 4175 N N . ALA A 1 540 ? 20.543 -3.316 -24.966 1.00 94.19 540 ALA A N 1
ATOM 4176 C CA . ALA A 1 540 ? 21.265 -2.117 -25.387 1.00 94.19 540 ALA A CA 1
ATOM 4177 C C . ALA A 1 540 ? 22.505 -2.455 -26.229 1.00 94.19 540 ALA A C 1
ATOM 4179 O O . ALA A 1 540 ? 22.758 -1.804 -27.242 1.00 94.19 540 ALA A O 1
ATOM 4180 N N . THR A 1 541 ? 23.248 -3.500 -25.856 1.00 94.19 541 THR A N 1
ATOM 4181 C CA . THR A 1 541 ? 24.432 -3.963 -26.596 1.00 94.19 541 THR A CA 1
ATOM 4182 C C . THR A 1 541 ? 24.052 -4.501 -27.974 1.00 94.19 541 THR A C 1
ATOM 4184 O O . THR A 1 541 ? 24.686 -4.156 -28.972 1.00 94.19 541 THR A O 1
ATOM 4187 N N . LEU A 1 542 ? 22.981 -5.294 -28.064 1.00 94.44 542 LEU A N 1
ATOM 4188 C CA . LEU A 1 542 ? 22.474 -5.798 -29.343 1.00 94.44 542 LEU A CA 1
ATOM 4189 C C . LEU A 1 542 ? 21.979 -4.658 -30.244 1.00 94.44 542 LEU A C 1
ATOM 4191 O O . LEU A 1 542 ? 22.343 -4.589 -31.418 1.00 94.44 542 LEU A O 1
ATOM 4195 N N . VAL A 1 543 ? 21.201 -3.725 -29.695 1.00 93.88 543 VAL A N 1
ATOM 4196 C CA . VAL A 1 543 ? 20.722 -2.549 -30.432 1.00 93.88 543 VAL A CA 1
ATOM 4197 C C . VAL A 1 543 ? 21.903 -1.703 -30.918 1.00 93.88 543 VAL A C 1
ATOM 4199 O O . VAL A 1 543 ? 21.945 -1.330 -32.091 1.00 93.88 543 VAL A O 1
ATOM 4202 N N . SER A 1 544 ? 22.901 -1.463 -30.065 1.00 92.38 544 SER A N 1
ATOM 4203 C CA . SER A 1 544 ? 24.088 -0.672 -30.406 1.00 92.38 544 SER A CA 1
ATOM 4204 C C . SER A 1 544 ? 24.931 -1.312 -31.517 1.00 92.38 544 SER A C 1
ATOM 4206 O O . SER A 1 544 ? 25.387 -0.610 -32.415 1.00 92.38 544 SER A O 1
ATOM 4208 N N . LEU A 1 545 ? 25.100 -2.639 -31.521 1.00 93.12 545 LEU A N 1
ATOM 4209 C CA . LEU A 1 545 ? 25.950 -3.331 -32.501 1.00 93.12 545 LEU A CA 1
ATOM 4210 C C . LEU A 1 545 ? 25.249 -3.679 -33.821 1.00 93.12 545 LEU A C 1
ATOM 4212 O O . LEU A 1 545 ? 25.931 -3.852 -34.831 1.00 93.12 545 LEU A O 1
ATOM 4216 N N . TYR A 1 546 ? 23.919 -3.804 -33.833 1.00 93.38 546 TYR A N 1
ATOM 4217 C CA . TYR A 1 546 ? 23.176 -4.252 -35.019 1.00 93.38 546 TYR A CA 1
ATOM 4218 C C . TYR A 1 546 ? 22.204 -3.210 -35.570 1.00 93.38 546 TYR A C 1
ATOM 4220 O O . TYR A 1 546 ? 22.106 -3.062 -36.788 1.00 93.38 546 TYR A O 1
ATOM 4228 N N . PHE A 1 547 ? 21.497 -2.475 -34.712 1.00 93.94 547 PHE A N 1
ATOM 4229 C CA . PHE A 1 547 ? 20.449 -1.548 -35.142 1.00 93.94 547 PHE A CA 1
ATOM 4230 C C . PHE A 1 547 ? 20.975 -0.130 -35.387 1.00 93.94 547 PHE A C 1
ATOM 4232 O O . PHE A 1 547 ? 20.668 0.465 -36.421 1.00 93.94 547 PHE A O 1
ATOM 4239 N N . ILE A 1 548 ? 21.827 0.395 -34.500 1.00 93.50 548 ILE A N 1
ATOM 4240 C CA . ILE A 1 548 ? 22.433 1.727 -34.666 1.00 93.50 548 ILE A CA 1
ATOM 4241 C C . ILE A 1 548 ? 23.208 1.859 -35.991 1.00 93.50 548 ILE A C 1
ATOM 4243 O O . ILE A 1 548 ? 22.970 2.838 -36.701 1.00 93.50 548 ILE A O 1
ATOM 4247 N N . PRO A 1 549 ? 24.026 0.877 -36.426 1.00 93.38 549 PRO A N 1
ATOM 4248 C CA . PRO A 1 549 ? 24.689 0.929 -37.729 1.00 93.38 549 PRO A CA 1
ATOM 4249 C C . PRO A 1 549 ? 23.720 1.050 -38.917 1.00 93.38 549 PRO A C 1
ATOM 4251 O O . PRO A 1 549 ? 24.014 1.739 -39.894 1.00 93.38 549 PRO A O 1
ATOM 4254 N N . VAL A 1 550 ? 22.541 0.419 -38.833 1.00 92.50 550 VAL A N 1
ATOM 4255 C CA . VAL A 1 550 ? 21.492 0.513 -39.863 1.00 92.50 550 VAL A CA 1
ATOM 4256 C C . VAL A 1 550 ? 20.880 1.914 -39.891 1.00 92.50 550 VAL A C 1
ATOM 4258 O O . VAL A 1 550 ? 20.698 2.477 -40.973 1.00 92.50 550 VAL A O 1
ATOM 4261 N N . LEU A 1 551 ? 20.604 2.499 -38.722 1.00 91.25 551 LEU A N 1
ATOM 4262 C CA . LEU A 1 551 ? 20.103 3.872 -38.619 1.00 91.25 551 LEU A CA 1
ATOM 4263 C C . LEU A 1 551 ? 21.117 4.895 -39.148 1.00 91.25 551 LEU A C 1
ATOM 4265 O O . LEU A 1 551 ? 20.748 5.798 -39.897 1.00 91.25 551 LEU A O 1
ATOM 4269 N N . MET A 1 552 ? 22.398 4.725 -38.816 1.00 90.00 552 MET A N 1
ATOM 4270 C CA . MET A 1 552 ? 23.483 5.590 -39.285 1.00 90.00 552 MET A CA 1
ATOM 4271 C C . MET A 1 552 ? 23.658 5.542 -40.803 1.00 90.00 552 MET A C 1
ATOM 4273 O O . MET A 1 552 ? 23.869 6.578 -41.436 1.00 90.00 552 MET A O 1
ATOM 4277 N N . ASP A 1 553 ? 23.552 4.358 -41.412 1.00 89.50 553 ASP A N 1
ATOM 4278 C CA . ASP A 1 553 ? 23.656 4.249 -42.865 1.00 89.50 553 ASP A CA 1
ATOM 4279 C C . ASP A 1 553 ? 22.468 4.896 -43.590 1.00 89.50 553 ASP A C 1
ATOM 4281 O O . ASP A 1 553 ? 22.649 5.534 -44.627 1.00 89.50 553 ASP A O 1
ATOM 4285 N N . ASN A 1 554 ? 21.267 4.817 -43.016 1.00 85.94 554 ASN A N 1
ATOM 4286 C CA . ASN A 1 554 ? 20.090 5.489 -43.569 1.00 85.94 554 ASN A CA 1
ATOM 4287 C C . ASN A 1 554 ? 20.124 7.016 -43.359 1.00 85.94 554 ASN A C 1
ATOM 4289 O O . ASN A 1 554 ? 19.506 7.755 -44.126 1.00 85.94 554 ASN A O 1
ATOM 4293 N N . ALA A 1 555 ? 20.863 7.513 -42.363 1.00 84.25 555 ALA A N 1
ATOM 4294 C CA . ALA A 1 555 ? 20.970 8.940 -42.083 1.00 84.25 555 ALA A CA 1
ATOM 4295 C C . ALA A 1 555 ? 21.949 9.654 -43.022 1.00 84.25 555 ALA A C 1
ATOM 4297 O O . ALA A 1 555 ? 23.121 9.292 -43.124 1.00 84.25 555 ALA A O 1
ATOM 4298 N N . LYS A 1 556 ? 21.497 10.728 -43.675 1.00 73.62 556 LYS A N 1
ATOM 4299 C CA . LYS A 1 556 ? 22.339 11.548 -44.567 1.00 73.62 556 LYS A CA 1
ATOM 4300 C C . LYS A 1 556 ? 23.394 12.377 -43.819 1.00 73.62 556 LYS A C 1
ATOM 4302 O O . LYS A 1 556 ? 24.429 12.687 -44.387 1.00 73.62 556 LYS A O 1
ATOM 4307 N N . ALA A 1 557 ? 23.172 12.645 -42.532 1.00 71.81 557 ALA A N 1
ATOM 4308 C CA . ALA A 1 557 ? 24.006 13.508 -41.690 1.00 71.81 557 ALA A CA 1
ATOM 4309 C C . ALA A 1 557 ? 25.414 12.967 -41.352 1.00 71.81 557 ALA A C 1
ATOM 4311 O O . ALA A 1 557 ? 26.177 13.653 -40.677 1.00 71.81 557 ALA A O 1
ATOM 4312 N N . LEU A 1 558 ? 25.750 11.737 -41.759 1.00 70.06 558 LEU A N 1
ATOM 4313 C CA . LEU A 1 558 ? 27.058 11.128 -41.482 1.00 70.06 558 LEU A CA 1
ATOM 4314 C C . LEU A 1 558 ? 28.131 11.480 -42.530 1.00 70.06 558 LEU A C 1
ATOM 4316 O O . LEU A 1 558 ? 29.307 11.234 -42.283 1.00 70.06 558 LEU A O 1
ATOM 4320 N N . MET A 1 559 ? 27.735 11.999 -43.697 1.00 66.44 559 MET A N 1
ATOM 4321 C CA . MET A 1 559 ? 28.669 12.408 -44.751 1.00 66.44 559 MET A CA 1
ATOM 4322 C C . MET A 1 559 ? 29.131 13.846 -44.469 1.00 66.44 559 MET A C 1
ATOM 4324 O O . MET A 1 559 ? 28.277 14.687 -44.174 1.00 66.44 559 MET A O 1
ATOM 4328 N N . PRO A 1 560 ? 30.436 14.161 -44.541 1.00 55.22 560 PRO A N 1
ATOM 4329 C CA . PRO A 1 560 ? 30.867 15.550 -44.640 1.00 55.22 560 PRO A CA 1
ATOM 4330 C C . PRO A 1 560 ? 30.228 16.159 -45.895 1.00 55.22 560 PRO A C 1
ATOM 4332 O O . PRO A 1 560 ? 30.200 15.523 -46.948 1.00 55.22 560 PRO A O 1
ATOM 4335 N N . ASN A 1 561 ? 29.640 17.350 -45.774 1.00 47.88 561 ASN A N 1
ATOM 4336 C CA . ASN A 1 561 ? 29.091 18.049 -46.929 1.00 47.88 561 ASN A CA 1
ATOM 4337 C C . ASN A 1 561 ? 30.243 18.357 -47.897 1.00 47.88 561 ASN A C 1
ATOM 4339 O O . ASN A 1 561 ? 31.129 19.128 -47.553 1.00 47.88 561 ASN A O 1
ATOM 4343 N N . GLU A 1 562 ? 30.196 17.822 -49.117 1.00 37.94 562 GLU A N 1
ATOM 4344 C CA . GLU A 1 562 ? 31.033 18.285 -50.239 1.00 37.94 562 GLU A CA 1
ATOM 4345 C C . GLU A 1 562 ? 30.606 19.673 -50.767 1.00 37.94 562 GLU A C 1
ATOM 4347 O O . GLU A 1 562 ? 31.178 20.184 -51.722 1.00 37.94 562 GLU A O 1
ATOM 4352 N N . HIS A 1 563 ? 29.639 20.337 -50.129 1.00 35.78 563 HIS A N 1
ATOM 4353 C CA . HIS A 1 563 ? 29.243 21.705 -50.457 1.00 35.78 563 HIS A CA 1
ATOM 4354 C C . HIS A 1 563 ? 29.746 22.682 -49.396 1.00 35.78 563 HIS A C 1
ATOM 4356 O O . HIS A 1 563 ? 28.977 23.195 -48.590 1.00 35.78 563 HIS A O 1
ATOM 4362 N N . GLU A 1 564 ? 31.052 22.939 -49.411 1.00 32.97 564 GLU A N 1
ATOM 4363 C CA . GLU A 1 564 ? 31.639 24.125 -48.772 1.00 32.97 564 GLU A CA 1
ATOM 4364 C C . GLU A 1 564 ? 32.091 25.173 -49.808 1.00 32.97 564 GLU A C 1
ATOM 4366 O O . GLU A 1 564 ? 32.784 26.120 -49.461 1.00 32.97 564 GLU A O 1
ATOM 4371 N N . PHE A 1 565 ? 31.665 25.054 -51.077 1.00 32.09 565 PHE A N 1
ATOM 4372 C CA . PHE A 1 565 ? 32.073 25.990 -52.137 1.00 32.09 565 PHE A CA 1
ATOM 4373 C C . PHE A 1 565 ? 30.969 26.582 -53.024 1.00 32.09 565 PHE A C 1
ATOM 4375 O O . PHE A 1 565 ? 31.299 27.321 -53.945 1.00 32.09 565 PHE A O 1
ATOM 4382 N N . GLU A 1 566 ? 29.677 26.348 -52.765 1.00 32.31 566 GLU A N 1
ATOM 4383 C CA . GLU A 1 566 ? 28.640 26.904 -53.656 1.00 32.31 566 GLU A CA 1
ATOM 4384 C C . GLU A 1 566 ? 27.261 27.110 -53.002 1.00 32.31 566 GLU A C 1
ATOM 4386 O O . GLU A 1 566 ? 26.235 26.725 -53.548 1.00 32.31 566 GLU A O 1
ATOM 4391 N N . ASP A 1 567 ? 27.210 27.729 -51.818 1.00 32.06 567 ASP A N 1
ATOM 4392 C CA . ASP A 1 567 ? 25.928 28.158 -51.227 1.00 32.06 567 ASP A CA 1
ATOM 4393 C C . ASP A 1 567 ? 26.021 29.582 -50.647 1.00 32.06 567 ASP A C 1
ATOM 4395 O O . ASP A 1 567 ? 25.714 29.865 -49.487 1.00 32.06 567 ASP A O 1
ATOM 4399 N N . GLN A 1 568 ? 26.457 30.530 -51.484 1.00 35.81 568 GLN A N 1
ATOM 4400 C CA . GLN A 1 568 ? 26.158 31.947 -51.268 1.00 35.81 568 GLN A CA 1
ATOM 4401 C C . GLN A 1 568 ? 24.685 32.188 -51.636 1.00 35.81 568 GLN A C 1
ATOM 4403 O O . GLN A 1 568 ? 24.373 32.535 -52.770 1.00 35.81 568 GLN A O 1
ATOM 4408 N N . GLY A 1 569 ? 23.758 31.981 -50.692 1.00 34.00 569 GLY A N 1
ATOM 4409 C CA . GLY A 1 569 ? 22.372 32.425 -50.908 1.00 34.00 569 GLY A CA 1
ATOM 4410 C C . GLY A 1 569 ? 21.245 31.830 -50.063 1.00 34.00 569 GLY A C 1
ATOM 4411 O O . GLY A 1 569 ? 20.102 32.241 -50.249 1.00 34.00 569 GLY A O 1
ATOM 4412 N N . ARG A 1 570 ? 21.486 30.899 -49.129 1.00 34.25 570 ARG A N 1
ATOM 4413 C CA . AR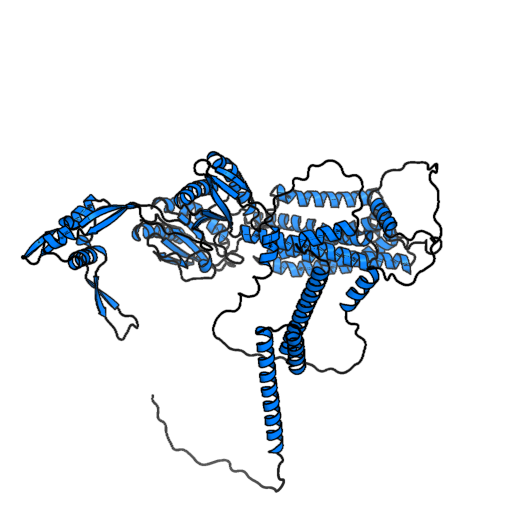G A 1 570 ? 20.410 30.348 -48.273 1.00 34.25 570 ARG A CA 1
ATOM 4414 C C . ARG A 1 570 ? 20.734 30.407 -46.784 1.00 34.25 570 ARG A C 1
ATOM 4416 O O . ARG A 1 570 ? 21.016 29.411 -46.129 1.00 34.25 570 ARG A O 1
ATOM 4423 N N . SER A 1 571 ? 20.610 31.607 -46.228 1.00 40.81 571 SER A N 1
ATOM 4424 C CA . SER A 1 571 ? 20.620 31.849 -44.784 1.00 40.81 571 SER A CA 1
ATOM 4425 C C . SER A 1 571 ? 19.189 31.797 -44.238 1.00 40.81 571 SER A C 1
ATOM 4427 O O . SER A 1 571 ? 18.436 32.764 -44.309 1.00 40.81 571 SER A O 1
ATOM 4429 N N . GLY A 1 572 ? 18.782 30.638 -43.724 1.00 34.00 572 GLY A N 1
ATOM 4430 C CA . GLY A 1 572 ? 17.504 30.488 -43.036 1.00 34.00 572 GLY A CA 1
ATOM 4431 C C . GLY A 1 572 ? 17.447 29.190 -42.243 1.00 34.00 572 GLY A C 1
ATOM 4432 O O . GLY A 1 572 ? 17.200 28.124 -42.804 1.00 34.00 572 GLY A O 1
ATOM 4433 N N . THR A 1 573 ? 17.624 29.279 -40.923 1.00 37.44 573 THR A N 1
ATOM 4434 C CA . THR A 1 573 ? 17.622 28.165 -39.949 1.00 37.44 573 THR A CA 1
ATOM 4435 C C . THR A 1 573 ? 16.374 27.270 -40.045 1.00 37.44 573 THR A C 1
ATOM 4437 O O . THR A 1 573 ? 16.406 26.098 -39.676 1.00 37.44 573 THR A O 1
ATOM 4440 N N . TRP A 1 574 ? 15.278 27.801 -40.597 1.00 30.72 574 TRP A N 1
ATOM 4441 C CA . TRP A 1 574 ? 14.021 27.091 -40.833 1.00 30.72 574 TRP A CA 1
ATOM 4442 C C . TRP A 1 574 ? 14.037 26.131 -42.037 1.00 30.72 574 TRP A C 1
ATOM 4444 O O . TRP A 1 574 ? 13.380 25.093 -41.974 1.00 30.72 574 TRP A O 1
ATOM 4454 N N . CYS A 1 575 ? 14.813 26.400 -43.093 1.00 31.59 575 CYS A N 1
ATOM 4455 C CA . CYS A 1 575 ? 14.892 25.516 -44.269 1.00 31.59 575 CYS A CA 1
ATOM 4456 C C . CYS A 1 575 ? 15.636 24.204 -43.956 1.00 31.59 575 CYS A C 1
ATOM 4458 O O . CYS A 1 575 ? 15.241 23.126 -44.399 1.00 31.59 575 CYS A O 1
ATOM 4460 N N . ILE A 1 576 ? 16.653 24.277 -43.091 1.00 40.53 576 ILE A N 1
ATOM 4461 C CA . ILE A 1 576 ? 17.427 23.119 -42.615 1.00 40.53 576 ILE A CA 1
ATOM 4462 C C . ILE A 1 576 ? 16.552 22.186 -41.754 1.00 40.53 576 ILE A C 1
ATOM 4464 O O . ILE A 1 576 ? 16.723 20.965 -41.773 1.00 40.53 576 ILE A O 1
ATOM 4468 N N . LEU A 1 577 ? 15.581 22.737 -41.017 1.00 33.22 577 LEU A N 1
ATOM 4469 C CA . LEU A 1 577 ? 14.643 21.967 -40.197 1.00 33.22 577 LEU A CA 1
ATOM 4470 C C . LEU A 1 577 ? 13.676 21.147 -41.072 1.00 33.22 577 LEU A C 1
ATOM 4472 O O . LEU A 1 577 ? 13.452 19.964 -40.812 1.00 33.22 577 LEU A O 1
ATOM 4476 N N . THR A 1 578 ? 13.143 21.745 -42.143 1.00 35.53 578 THR A N 1
ATOM 4477 C CA . THR A 1 578 ? 12.179 21.088 -43.040 1.00 35.53 578 THR A CA 1
ATOM 4478 C C . THR A 1 578 ? 12.800 19.990 -43.899 1.00 35.53 578 THR A C 1
ATOM 4480 O O . THR A 1 578 ? 12.156 18.962 -44.123 1.00 35.53 578 THR A O 1
ATOM 4483 N N . ASP A 1 579 ? 14.055 20.152 -44.324 1.00 34.16 579 ASP A N 1
ATOM 4484 C CA . ASP A 1 579 ? 14.754 19.142 -45.129 1.00 34.16 579 ASP A CA 1
ATOM 4485 C C . ASP A 1 579 ? 15.219 17.942 -44.289 1.00 34.16 579 ASP A C 1
ATOM 4487 O O . ASP A 1 579 ? 15.128 16.794 -44.735 1.00 34.16 579 ASP A O 1
ATOM 4491 N N . ASN A 1 580 ? 15.602 18.166 -43.026 1.00 36.72 580 ASN A N 1
ATOM 4492 C CA . ASN A 1 580 ? 15.943 17.085 -42.098 1.00 36.72 580 ASN A CA 1
ATOM 4493 C C . ASN A 1 580 ? 14.712 16.274 -41.659 1.00 36.72 580 ASN A C 1
ATOM 4495 O O . ASN A 1 580 ? 14.790 15.046 -41.600 1.00 36.72 580 ASN A O 1
ATOM 4499 N N . ILE A 1 581 ? 13.560 16.920 -41.438 1.00 34.94 581 ILE A N 1
ATOM 4500 C CA . ILE A 1 581 ? 12.296 16.233 -41.114 1.00 34.94 581 ILE A CA 1
ATOM 4501 C C . ILE A 1 581 ? 11.761 15.453 -42.327 1.00 34.94 581 ILE A C 1
ATOM 4503 O O . ILE A 1 581 ? 11.336 14.307 -42.178 1.00 34.94 581 ILE A O 1
ATOM 4507 N N . LYS A 1 582 ? 11.848 16.005 -43.548 1.00 32.53 582 LYS A N 1
ATOM 4508 C CA . LYS A 1 582 ? 11.511 15.265 -44.781 1.00 32.53 582 LYS A CA 1
ATOM 4509 C C . LYS A 1 582 ? 12.408 14.045 -45.002 1.00 32.53 582 LYS A C 1
ATOM 4511 O O . LYS A 1 582 ? 11.945 13.050 -45.549 1.00 32.53 582 LYS A O 1
ATOM 4516 N N . SER A 1 583 ? 13.667 14.088 -44.563 1.00 38.31 583 SER A N 1
ATOM 4517 C CA . SER A 1 583 ? 14.590 12.950 -44.684 1.00 38.31 583 SER A CA 1
ATOM 4518 C C . SER A 1 583 ? 14.263 11.766 -43.760 1.00 38.31 583 SER A C 1
ATOM 4520 O O . SER A 1 583 ? 14.721 10.657 -44.027 1.00 38.31 583 SER A O 1
ATOM 4522 N N . MET A 1 584 ? 13.448 11.973 -42.715 1.00 32.94 584 MET A N 1
ATOM 4523 C CA . MET A 1 584 ? 13.007 10.912 -41.798 1.00 32.94 584 MET A CA 1
ATOM 4524 C C . MET A 1 584 ? 11.868 10.045 -42.361 1.00 32.94 584 MET A C 1
ATOM 4526 O O . MET A 1 584 ? 11.649 8.947 -41.854 1.00 32.94 584 MET A O 1
ATOM 4530 N N . PHE A 1 585 ? 11.173 10.482 -43.422 1.00 33.81 585 PHE A N 1
ATOM 4531 C CA . PHE A 1 585 ? 10.028 9.765 -43.998 1.00 33.81 585 PHE A CA 1
ATOM 4532 C C . PHE A 1 585 ? 10.094 9.755 -45.538 1.00 33.81 585 PHE A C 1
ATOM 4534 O O . PHE A 1 585 ? 9.741 10.751 -46.172 1.00 33.81 585 PHE A O 1
ATOM 4541 N N . PRO A 1 586 ? 10.531 8.657 -46.184 1.00 29.80 586 PRO A N 1
ATOM 4542 C CA . PRO A 1 586 ? 10.602 8.601 -47.639 1.00 29.80 586 PRO A CA 1
ATOM 4543 C C . PRO A 1 586 ? 9.190 8.496 -48.235 1.00 29.80 586 PRO A C 1
ATOM 4545 O O . PRO A 1 586 ? 8.481 7.521 -47.990 1.00 29.80 586 PRO A O 1
ATOM 4548 N N . LYS A 1 587 ? 8.785 9.476 -49.052 1.00 29.69 587 LYS A N 1
ATOM 4549 C CA . LYS A 1 587 ? 7.700 9.288 -50.028 1.00 29.69 587 LYS A CA 1
ATOM 4550 C C . LYS A 1 587 ? 8.295 8.832 -51.358 1.00 29.69 587 LYS A C 1
ATOM 4552 O O . LYS A 1 587 ? 9.366 9.295 -51.747 1.00 29.69 587 LYS A O 1
ATOM 4557 N N . GLY A 1 588 ? 7.602 7.882 -51.985 1.00 30.53 588 GLY A N 1
ATOM 4558 C CA . GLY A 1 588 ? 7.961 7.276 -53.264 1.00 30.53 588 GLY A CA 1
ATOM 4559 C C . GLY A 1 588 ? 8.106 8.295 -54.393 1.00 30.53 588 GLY A C 1
ATOM 4560 O O . GLY A 1 588 ? 7.601 9.413 -54.309 1.00 30.53 588 GLY A O 1
ATOM 4561 N N . GLU A 1 589 ? 8.853 7.869 -55.407 1.00 39.34 589 GLU A N 1
ATOM 4562 C CA . GLU A 1 589 ? 9.163 8.592 -56.638 1.00 39.34 589 GLU A CA 1
ATOM 4563 C C . GLU A 1 589 ? 7.936 9.281 -57.239 1.00 39.34 589 GLU A C 1
ATOM 4565 O O . GLU A 1 589 ? 6.922 8.625 -57.443 1.00 39.34 589 GLU A O 1
ATOM 4570 N N . ASP A 1 590 ? 8.064 10.560 -57.614 1.00 27.91 590 ASP A N 1
ATOM 4571 C CA . ASP A 1 590 ? 7.323 11.063 -58.768 1.00 27.91 590 ASP A CA 1
ATOM 4572 C C . ASP A 1 590 ? 7.984 12.258 -59.469 1.00 27.91 590 ASP A C 1
ATOM 4574 O O . ASP A 1 590 ? 8.734 13.052 -58.897 1.00 27.91 590 ASP A O 1
ATOM 4578 N N . LYS A 1 591 ? 7.737 12.285 -60.779 1.00 30.69 591 LYS A N 1
ATOM 4579 C CA . LYS A 1 591 ? 8.454 12.976 -61.857 1.00 30.69 591 LYS A CA 1
ATOM 4580 C C . LYS A 1 591 ? 8.045 14.446 -62.065 1.00 30.69 591 LYS A C 1
ATOM 4582 O O . LYS A 1 591 ? 6.894 14.815 -61.894 1.00 30.69 591 LYS A O 1
ATOM 4587 N N . LYS A 1 592 ? 8.987 15.187 -62.677 1.00 27.03 592 LYS A N 1
ATOM 4588 C CA . LYS A 1 592 ? 8.840 16.397 -63.525 1.00 27.03 592 LYS A CA 1
ATOM 4589 C C . LYS A 1 592 ? 8.377 17.701 -62.850 1.00 27.03 592 LYS A C 1
ATOM 4591 O O . LYS A 1 592 ? 7.196 17.990 -62.724 1.00 27.03 592 LYS A O 1
ATOM 4596 N N . SER A 1 593 ? 9.362 18.564 -62.603 1.00 22.73 593 SER A N 1
ATOM 4597 C CA . SER A 1 593 ? 9.202 20.015 -62.464 1.00 22.73 593 SER A CA 1
ATOM 4598 C C . SER A 1 593 ? 8.985 20.665 -63.841 1.00 22.73 593 SER A C 1
ATOM 4600 O O . SER A 1 593 ? 9.795 20.485 -64.753 1.00 22.73 593 SER A O 1
ATOM 4602 N N . LYS A 1 594 ? 7.898 21.431 -63.984 1.00 23.47 594 LYS A N 1
ATOM 4603 C CA . LYS A 1 594 ? 7.786 22.557 -64.919 1.00 23.47 594 LYS A CA 1
ATOM 4604 C C . LYS A 1 594 ? 7.284 23.764 -64.131 1.00 23.47 594 LYS A C 1
ATOM 4606 O O . LYS A 1 594 ? 6.327 23.658 -63.369 1.00 23.47 594 LYS A O 1
ATOM 4611 N N . ALA A 1 595 ? 7.984 24.874 -64.316 1.00 26.47 595 ALA A N 1
ATOM 4612 C CA . ALA A 1 595 ? 7.747 26.159 -63.685 1.00 26.47 595 ALA A CA 1
ATOM 4613 C C . ALA A 1 595 ? 6.415 26.794 -64.111 1.00 26.47 595 ALA A C 1
ATOM 4615 O O . ALA A 1 595 ? 6.018 26.674 -65.268 1.00 26.47 595 ALA A O 1
ATOM 4616 N N . HIS A 1 596 ? 5.807 27.551 -63.197 1.00 22.84 596 HIS A N 1
ATOM 4617 C CA . HIS A 1 596 ? 5.103 28.789 -63.521 1.00 22.84 596 HIS A CA 1
ATOM 4618 C C . HIS A 1 596 ? 5.268 29.787 -62.368 1.00 22.84 596 HIS A C 1
ATOM 4620 O O . HIS A 1 596 ? 4.980 29.481 -61.212 1.00 22.84 596 HIS A O 1
ATOM 4626 N N . HIS A 1 597 ? 5.785 30.961 -62.728 1.00 24.30 597 HIS A N 1
ATOM 4627 C CA . HIS A 1 597 ? 5.821 32.186 -61.937 1.00 24.30 597 HIS A CA 1
ATOM 4628 C C . HIS A 1 597 ? 4.411 32.751 -61.725 1.00 24.30 597 HIS A C 1
ATOM 4630 O O . HIS A 1 597 ? 3.586 32.665 -62.632 1.00 24.30 597 HIS A O 1
ATOM 4636 N N . ASN A 1 598 ? 4.196 33.371 -60.562 1.00 22.08 598 ASN A N 1
ATOM 4637 C CA . ASN A 1 598 ? 3.579 34.695 -60.411 1.00 22.08 598 ASN A CA 1
ATOM 4638 C C . ASN A 1 598 ? 3.681 35.126 -58.940 1.00 22.08 598 ASN A C 1
ATOM 4640 O O . ASN A 1 598 ? 3.058 34.527 -58.067 1.00 22.08 598 ASN A O 1
ATOM 4644 N N . ASP A 1 599 ? 4.581 36.065 -58.656 1.00 22.39 599 ASP A N 1
ATOM 4645 C CA . ASP A 1 599 ? 4.218 37.422 -58.228 1.00 22.39 599 ASP A CA 1
ATOM 4646 C C . ASP A 1 599 ? 5.465 38.137 -57.699 1.00 22.39 599 ASP A C 1
ATOM 4648 O O . ASP A 1 599 ? 6.027 37.831 -56.646 1.00 22.39 599 ASP A O 1
ATOM 4652 N N . THR A 1 600 ? 5.906 39.084 -58.515 1.00 23.94 600 THR A N 1
ATOM 4653 C CA . THR A 1 600 ? 6.987 40.034 -58.281 1.00 23.94 600 THR A CA 1
ATOM 4654 C C . THR A 1 600 ? 6.342 41.352 -57.856 1.00 23.94 600 THR A C 1
ATOM 4656 O O . THR A 1 600 ? 5.357 41.745 -58.477 1.00 23.94 600 THR A O 1
ATOM 4659 N N . LEU A 1 601 ? 6.907 42.055 -56.868 1.00 22.31 601 LEU A N 1
ATOM 4660 C CA . LEU A 1 601 ? 7.414 43.437 -57.001 1.00 22.31 601 LEU A CA 1
ATOM 4661 C C . LEU A 1 601 ? 7.647 44.106 -55.629 1.00 22.31 601 LEU A C 1
ATOM 4663 O O . LEU A 1 601 ? 6.725 44.276 -54.840 1.00 22.31 601 LEU A O 1
ATOM 4667 N N . LEU A 1 602 ? 8.910 44.525 -55.468 1.00 23.95 602 LEU A N 1
ATOM 4668 C CA . LEU A 1 602 ? 9.427 45.766 -54.870 1.00 23.95 602 LEU A CA 1
ATOM 4669 C C . LEU A 1 602 ? 9.151 46.072 -53.389 1.00 23.95 602 LEU A C 1
ATOM 4671 O O . LEU A 1 602 ? 8.041 46.419 -53.007 1.00 23.95 602 LEU A O 1
ATOM 4675 N N . TYR A 1 603 ? 10.226 46.089 -52.596 1.00 22.81 603 TYR A N 1
ATOM 4676 C CA . TYR A 1 603 ? 10.870 47.347 -52.186 1.00 22.81 603 TYR A CA 1
ATOM 4677 C C . TYR A 1 603 ? 12.348 47.064 -51.844 1.00 22.81 603 TYR A C 1
ATOM 4679 O O . TYR A 1 603 ? 12.642 46.273 -50.946 1.00 22.81 603 TYR A O 1
ATOM 4687 N N . GLU A 1 604 ? 13.249 47.653 -52.635 1.00 27.17 604 GLU A N 1
ATOM 4688 C CA . GLU A 1 604 ? 14.627 47.992 -52.251 1.00 27.17 604 GLU A CA 1
ATOM 4689 C C . GLU A 1 604 ? 14.603 49.229 -51.333 1.00 27.17 604 GLU A C 1
ATOM 4691 O O . GLU A 1 604 ? 13.585 49.915 -51.252 1.00 27.17 604 GLU A O 1
ATOM 4696 N N . ASP A 1 605 ? 15.742 49.492 -50.691 1.00 23.77 605 ASP A N 1
ATOM 4697 C CA . ASP A 1 605 ? 16.080 50.626 -49.819 1.00 23.77 605 ASP A CA 1
ATOM 4698 C C . ASP A 1 605 ? 15.645 50.505 -48.351 1.00 23.77 605 ASP A C 1
ATOM 4700 O O . ASP A 1 605 ? 14.494 50.727 -48.002 1.00 23.77 605 ASP A O 1
ATOM 4704 N N . TYR A 1 606 ? 16.606 50.171 -47.480 1.00 23.53 606 TYR A N 1
ATOM 4705 C CA . TYR A 1 606 ? 17.007 51.029 -46.356 1.00 23.53 606 TYR A CA 1
ATOM 4706 C C . TYR A 1 606 ? 18.409 50.619 -45.873 1.00 23.53 606 TYR A C 1
ATOM 4708 O O . TYR A 1 606 ? 18.652 49.476 -45.478 1.00 23.53 606 TYR A O 1
ATOM 4716 N N . GLU A 1 607 ? 19.326 51.582 -45.964 1.00 22.94 607 GLU A N 1
ATOM 4717 C CA . GLU A 1 607 ? 20.662 51.590 -45.374 1.00 22.94 607 GLU A CA 1
ATOM 4718 C C . GLU A 1 607 ? 20.613 51.456 -43.842 1.00 22.94 607 GLU A C 1
ATOM 4720 O O . GLU A 1 607 ? 19.603 51.730 -43.194 1.00 22.94 607 GLU A O 1
ATOM 4725 N N . CYS A 1 608 ? 21.737 51.021 -43.271 1.00 26.38 608 CYS A N 1
ATOM 4726 C CA . CYS A 1 608 ? 21.963 50.851 -41.841 1.00 26.38 608 CYS A CA 1
ATOM 4727 C C . CYS A 1 608 ? 21.687 52.126 -41.022 1.00 26.38 608 CYS A C 1
ATOM 4729 O O . CYS A 1 608 ? 22.298 53.162 -41.269 1.00 26.38 608 CYS A O 1
ATOM 4731 N N . GLU A 1 609 ? 20.895 51.989 -39.954 1.00 23.48 609 GLU A N 1
ATOM 4732 C CA . GLU A 1 609 ? 20.890 52.896 -38.801 1.00 23.48 609 GLU A CA 1
ATOM 4733 C C . GLU A 1 609 ? 21.250 52.111 -37.526 1.00 23.48 609 GLU A C 1
ATOM 4735 O O . GLU A 1 609 ? 20.743 51.017 -37.262 1.00 23.48 609 GLU A O 1
ATOM 4740 N N . ASP A 1 610 ? 22.178 52.675 -36.759 1.00 33.72 610 ASP A N 1
ATOM 4741 C CA . ASP A 1 610 ? 23.047 52.024 -35.772 1.00 33.72 610 ASP A CA 1
ATOM 4742 C C . ASP A 1 610 ? 22.426 51.872 -34.359 1.00 33.72 610 ASP A C 1
ATOM 4744 O O . ASP A 1 610 ? 23.150 51.867 -33.366 1.00 33.72 610 ASP A O 1
ATOM 4748 N N . ASP A 1 611 ? 21.096 51.744 -34.215 1.00 32.12 611 ASP A N 1
ATOM 4749 C CA . ASP A 1 611 ? 20.456 51.803 -32.878 1.00 32.12 611 ASP A CA 1
ATOM 4750 C C . ASP A 1 611 ? 19.361 50.764 -32.577 1.00 32.12 611 ASP A C 1
ATOM 4752 O O . ASP A 1 611 ? 18.419 51.003 -31.824 1.00 32.12 611 ASP A O 1
ATOM 4756 N N . THR A 1 612 ? 19.482 49.538 -33.094 1.00 30.67 612 THR A N 1
ATOM 4757 C CA . THR A 1 612 ? 18.654 48.425 -32.587 1.00 30.67 612 THR A CA 1
ATOM 4758 C C . THR A 1 612 ? 19.463 47.153 -32.362 1.00 30.67 612 THR A C 1
ATOM 4760 O O . THR A 1 612 ? 19.435 46.189 -33.128 1.00 30.67 612 THR A O 1
ATOM 4763 N N . ARG A 1 613 ? 20.151 47.095 -31.214 1.00 30.97 613 ARG A N 1
ATOM 4764 C CA . ARG A 1 613 ? 20.593 45.817 -30.632 1.00 30.97 613 ARG A CA 1
ATOM 4765 C C . ARG A 1 613 ? 19.366 44.947 -30.354 1.00 30.97 613 ARG A C 1
ATOM 4767 O O . ARG A 1 613 ? 18.694 45.089 -29.333 1.00 30.97 613 ARG A O 1
ATOM 4774 N N . THR A 1 614 ? 19.078 44.039 -31.280 1.00 38.44 614 THR A N 1
ATOM 4775 C CA . THR A 1 614 ? 17.993 43.067 -31.165 1.00 38.44 614 THR A CA 1
ATOM 4776 C C . THR A 1 614 ? 18.140 42.209 -29.905 1.00 38.44 614 THR A C 1
ATOM 4778 O O . THR A 1 614 ? 19.232 41.875 -29.438 1.00 38.44 614 THR A O 1
ATOM 4781 N N . THR A 1 615 ? 16.990 41.820 -29.361 1.00 39.25 615 THR A N 1
ATOM 4782 C CA . THR A 1 615 ? 16.748 41.043 -28.133 1.00 39.25 615 THR A CA 1
ATOM 4783 C C . THR A 1 615 ? 17.546 39.730 -28.032 1.00 39.25 615 THR A C 1
ATOM 4785 O O . THR A 1 615 ? 17.657 39.151 -26.953 1.00 39.25 615 THR A O 1
ATOM 4788 N N . TRP A 1 616 ? 18.160 39.282 -29.129 1.00 30.73 616 TRP A N 1
ATOM 4789 C CA . TRP A 1 616 ? 19.063 38.134 -29.186 1.00 30.73 616 TRP A CA 1
ATOM 4790 C C . TRP A 1 616 ? 20.444 38.392 -28.561 1.00 30.73 616 TRP A C 1
ATOM 4792 O O . TRP A 1 616 ? 20.981 37.499 -27.907 1.00 30.73 616 TRP A O 1
ATOM 4802 N N . CYS A 1 617 ? 20.994 39.608 -28.656 1.00 31.88 617 CYS A N 1
ATOM 4803 C CA . CYS A 1 617 ? 22.276 39.940 -28.018 1.00 31.88 617 CYS A CA 1
ATOM 4804 C C . CYS A 1 617 ? 22.162 39.976 -26.484 1.00 31.88 617 CYS A C 1
ATOM 4806 O O . CYS A 1 617 ? 23.034 39.459 -25.793 1.00 31.88 617 CYS A O 1
ATOM 4808 N N . ARG A 1 618 ? 21.033 40.460 -25.941 1.00 35.06 618 ARG A N 1
ATOM 4809 C CA . ARG A 1 618 ? 20.757 40.447 -24.488 1.00 35.06 618 ARG A CA 1
ATOM 4810 C C . ARG A 1 618 ? 20.564 39.038 -23.921 1.00 35.06 618 ARG A C 1
ATOM 4812 O O . ARG A 1 618 ? 20.864 38.806 -22.754 1.00 35.06 618 ARG A O 1
ATOM 4819 N N . LEU A 1 619 ? 20.079 38.093 -24.728 1.00 32.50 619 LEU A N 1
ATOM 4820 C CA . LEU A 1 619 ? 19.945 36.693 -24.321 1.00 32.50 619 LEU A CA 1
ATOM 4821 C C . LEU A 1 619 ? 21.316 35.996 -24.272 1.00 32.50 619 LEU A C 1
ATOM 4823 O O . LEU A 1 619 ? 21.587 35.244 -23.342 1.00 32.50 619 LEU A O 1
ATOM 4827 N N . ILE A 1 620 ? 22.197 36.291 -25.232 1.00 31.88 620 ILE A N 1
ATOM 4828 C CA . ILE A 1 620 ? 23.566 35.754 -25.277 1.00 31.88 620 ILE A CA 1
ATOM 4829 C C . ILE A 1 620 ? 24.431 36.338 -24.147 1.00 31.88 620 ILE A C 1
ATOM 4831 O O . ILE A 1 620 ? 25.158 35.585 -23.499 1.00 31.88 620 ILE A O 1
ATOM 4835 N N . ASP A 1 621 ? 24.302 37.632 -23.845 1.00 33.38 621 ASP A N 1
ATOM 4836 C CA . ASP A 1 621 ? 25.015 38.262 -22.723 1.00 33.38 621 ASP A CA 1
ATOM 4837 C C . ASP A 1 621 ? 24.515 37.755 -21.357 1.00 33.38 621 ASP A C 1
ATOM 4839 O O . ASP A 1 621 ? 25.311 37.540 -20.443 1.00 33.38 621 ASP A O 1
ATOM 4843 N N . ASN A 1 622 ? 23.216 37.453 -21.233 1.00 34.88 622 ASN A N 1
ATOM 4844 C CA . ASN A 1 622 ? 22.651 36.841 -20.027 1.00 34.88 622 ASN A CA 1
ATOM 4845 C C . ASN A 1 622 ? 23.039 35.372 -19.843 1.00 34.88 622 ASN A C 1
ATOM 4847 O O . ASN A 1 622 ? 23.058 34.910 -18.713 1.00 34.88 622 ASN A O 1
ATOM 4851 N N . VAL A 1 623 ? 23.345 34.627 -20.907 1.00 31.30 623 VAL A N 1
ATOM 4852 C CA . VAL A 1 623 ? 23.841 33.243 -20.788 1.00 31.30 623 VAL A CA 1
ATOM 4853 C C . VAL A 1 623 ? 25.347 33.222 -20.502 1.00 31.30 623 VAL A C 1
ATOM 4855 O O . VAL A 1 623 ? 25.813 32.360 -19.760 1.00 31.30 623 VAL A O 1
ATOM 4858 N N . LYS A 1 624 ? 26.108 34.202 -21.009 1.00 29.62 624 LYS A N 1
ATOM 4859 C CA . LYS A 1 624 ? 27.536 34.366 -20.689 1.00 29.62 624 LYS A CA 1
ATOM 4860 C C . LYS A 1 624 ? 27.794 34.729 -19.224 1.00 29.62 624 LYS A C 1
ATOM 4862 O O . LYS A 1 624 ? 28.811 34.316 -18.687 1.00 29.62 624 LYS A O 1
ATOM 4867 N N . SER A 1 625 ? 26.875 35.423 -18.547 1.00 36.34 625 SER A N 1
ATOM 4868 C CA . SER A 1 625 ? 27.021 35.751 -17.117 1.00 36.34 625 SER A CA 1
ATOM 4869 C C . SER A 1 625 ? 26.793 34.565 -16.163 1.00 36.34 625 SER A C 1
ATOM 4871 O O . SER A 1 625 ? 27.076 34.681 -14.971 1.00 36.34 625 SER A O 1
ATOM 4873 N N . PHE A 1 626 ? 26.324 33.416 -16.670 1.00 29.88 626 PHE A N 1
ATOM 4874 C CA . PHE A 1 626 ? 26.108 32.190 -15.889 1.00 29.88 626 PHE A CA 1
ATOM 4875 C C . PHE A 1 626 ? 27.322 31.245 -15.828 1.00 29.88 626 PHE A C 1
ATOM 4877 O O . PHE A 1 626 ? 27.290 30.293 -15.046 1.00 29.88 626 PHE A O 1
ATOM 4884 N N . PHE A 1 627 ? 28.394 31.495 -16.589 1.00 28.50 627 PHE A N 1
ATOM 4885 C CA . PHE A 1 627 ? 29.613 30.679 -16.565 1.00 28.50 627 PHE A CA 1
ATOM 4886 C C . PHE A 1 627 ? 30.832 31.561 -16.253 1.00 28.50 627 PHE A C 1
ATOM 4888 O O . PHE A 1 627 ? 31.127 32.461 -17.036 1.00 28.50 627 PHE A O 1
ATOM 4895 N N . PRO A 1 628 ? 31.548 31.353 -15.132 1.00 29.33 628 PRO A N 1
ATOM 4896 C CA . PRO A 1 628 ? 32.800 32.059 -14.897 1.00 29.33 628 PRO A CA 1
ATOM 4897 C C . PRO A 1 628 ? 33.893 31.514 -15.826 1.00 29.33 628 PRO A C 1
ATOM 4899 O O . PRO A 1 628 ? 34.119 30.304 -15.883 1.00 29.33 628 PRO A O 1
ATOM 4902 N N . ASP A 1 629 ? 34.584 32.414 -16.523 1.00 24.78 629 ASP A N 1
ATOM 4903 C CA . ASP A 1 629 ? 35.852 32.120 -17.188 1.00 24.78 629 ASP A CA 1
ATOM 4904 C C . ASP A 1 629 ? 36.947 31.915 -16.127 1.00 24.78 629 ASP A C 1
ATOM 4906 O O . ASP A 1 629 ? 37.202 32.795 -15.303 1.00 24.78 629 ASP A O 1
ATOM 4910 N N . GLU A 1 630 ? 37.624 30.766 -16.157 1.00 30.19 630 GLU A N 1
ATOM 4911 C CA . GLU A 1 630 ? 38.850 30.523 -15.390 1.00 30.19 630 GLU A CA 1
ATOM 4912 C C . GLU A 1 630 ? 40.071 30.502 -16.324 1.00 30.19 630 GLU A C 1
ATOM 4914 O O . GLU A 1 630 ? 40.204 29.593 -17.144 1.00 30.19 630 GLU A O 1
ATOM 4919 N N . LYS A 1 631 ? 40.975 31.481 -16.159 1.00 24.39 631 LYS A N 1
ATOM 4920 C CA . LYS A 1 631 ? 42.434 31.469 -16.449 1.00 24.39 631 LYS A CA 1
ATOM 4921 C C . LYS A 1 631 ? 43.056 32.638 -15.664 1.00 24.39 631 LYS A C 1
ATOM 4923 O O . LYS A 1 631 ? 42.506 33.726 -15.740 1.00 24.39 631 LYS A O 1
ATOM 4928 N N . GLU A 1 632 ? 44.161 32.613 -14.914 1.00 25.06 632 GLU A N 1
ATOM 4929 C CA . GLU A 1 632 ? 45.230 31.697 -14.454 1.00 25.06 632 GLU A CA 1
ATOM 4930 C C . GLU A 1 632 ? 45.835 32.403 -13.193 1.00 25.06 632 GLU A C 1
ATOM 4932 O O . GLU A 1 632 ? 45.834 33.631 -13.148 1.00 25.06 632 GLU A O 1
ATOM 4937 N N . LYS A 1 633 ? 46.342 31.764 -12.122 1.00 23.02 633 LYS A N 1
ATOM 4938 C CA . LYS A 1 633 ? 47.672 31.120 -12.001 1.00 23.02 633 LYS A CA 1
ATOM 4939 C C . LYS A 1 633 ? 47.833 30.376 -10.649 1.00 23.02 633 LYS A C 1
ATOM 4941 O O . LYS A 1 633 ? 47.466 30.907 -9.609 1.00 23.02 633 LYS A O 1
ATOM 4946 N N . LYS A 1 634 ? 48.455 29.186 -10.751 1.00 23.38 634 LYS A N 1
ATOM 4947 C CA . LYS A 1 634 ? 49.326 28.374 -9.844 1.00 23.38 634 LYS A CA 1
ATOM 4948 C C . LYS A 1 634 ? 49.631 28.957 -8.441 1.00 23.38 634 LYS A C 1
ATOM 4950 O O . LYS A 1 634 ? 49.961 30.128 -8.359 1.00 23.38 634 LYS A O 1
ATOM 4955 N N . SER A 1 635 ? 49.659 28.188 -7.341 1.00 21.72 635 SER A N 1
ATOM 4956 C CA . SER A 1 635 ? 50.562 27.039 -7.102 1.00 21.72 635 SER A CA 1
ATOM 4957 C C . SER A 1 635 ? 50.243 26.226 -5.817 1.00 21.72 635 SER A C 1
ATOM 4959 O O . SER A 1 635 ? 49.776 26.779 -4.829 1.00 21.72 635 SER A O 1
ATOM 4961 N N . ASP A 1 636 ? 50.619 24.939 -5.853 1.00 23.61 636 ASP A N 1
ATOM 4962 C CA . ASP A 1 636 ? 51.126 24.061 -4.772 1.00 23.61 636 ASP A CA 1
ATOM 4963 C C . ASP A 1 636 ? 50.223 23.457 -3.665 1.00 23.61 636 ASP A C 1
ATOM 4965 O O . ASP A 1 636 ? 50.053 23.974 -2.569 1.00 23.61 636 ASP A O 1
ATOM 4969 N N . VAL A 1 637 ? 49.753 22.235 -3.961 1.00 24.39 637 VAL A N 1
ATOM 4970 C CA . VAL A 1 637 ? 49.953 20.954 -3.233 1.00 24.39 637 VAL A CA 1
ATOM 4971 C C . VAL A 1 637 ? 50.245 20.986 -1.712 1.00 24.39 637 VAL A C 1
ATOM 4973 O O . VAL A 1 637 ? 51.367 21.288 -1.314 1.00 24.39 637 VAL A O 1
ATOM 4976 N N . LYS A 1 638 ? 49.356 20.386 -0.891 1.00 23.38 638 LYS A N 1
ATOM 4977 C CA . LYS A 1 638 ? 49.660 19.196 -0.045 1.00 23.38 638 LYS A CA 1
ATOM 4978 C C . LYS A 1 638 ? 48.426 18.582 0.651 1.00 23.38 638 LYS A C 1
ATOM 4980 O O . LYS A 1 638 ? 47.407 19.226 0.840 1.00 23.38 638 LYS A O 1
ATOM 4985 N N . LYS A 1 639 ? 48.577 17.282 0.932 1.00 22.20 639 LYS A N 1
ATOM 4986 C CA . LYS A 1 639 ? 47.631 16.214 1.321 1.00 22.20 639 LYS A CA 1
ATOM 4987 C C . LYS A 1 639 ? 47.024 16.320 2.743 1.00 22.20 639 LYS A C 1
ATOM 4989 O O . LYS A 1 639 ? 47.685 16.876 3.609 1.00 22.20 639 LYS A O 1
ATOM 4994 N N . LEU A 1 640 ? 45.832 15.700 2.901 1.00 24.05 640 LEU A N 1
ATOM 4995 C CA . LEU A 1 640 ? 45.270 14.799 3.964 1.00 24.05 640 LEU A CA 1
ATOM 4996 C C . LEU A 1 640 ? 46.024 14.664 5.321 1.00 24.05 640 LEU A C 1
ATOM 4998 O O . LEU A 1 640 ? 47.253 14.733 5.288 1.00 24.05 640 LEU A O 1
ATOM 5002 N N . PRO A 1 641 ? 45.368 14.335 6.472 1.00 31.80 641 PRO A N 1
ATOM 5003 C CA . PRO A 1 641 ? 44.323 13.295 6.580 1.00 31.80 641 PRO A CA 1
ATOM 5004 C C . PRO A 1 641 ? 43.152 13.530 7.573 1.00 31.80 641 PRO A C 1
ATOM 5006 O O . PRO A 1 641 ? 43.025 14.583 8.191 1.00 31.80 641 PRO A O 1
ATOM 5009 N N . GLU A 1 642 ? 42.291 12.506 7.598 1.00 33.47 642 GLU A N 1
ATOM 5010 C CA . GLU A 1 642 ? 41.166 12.158 8.485 1.00 33.47 642 GLU A CA 1
ATOM 5011 C C . GLU A 1 642 ? 41.437 12.314 9.993 1.00 33.47 642 GLU A C 1
ATOM 5013 O O . GLU A 1 642 ? 42.592 12.266 10.404 1.00 33.47 642 GLU A O 1
ATOM 5018 N N . ASP A 1 643 ? 40.364 12.457 10.789 1.00 23.89 643 ASP A N 1
ATOM 5019 C CA . ASP A 1 643 ? 40.116 11.652 12.003 1.00 23.89 643 ASP A CA 1
ATOM 5020 C C . ASP A 1 643 ? 38.705 11.916 12.595 1.00 23.89 643 ASP A C 1
ATOM 5022 O O . ASP A 1 643 ? 38.206 13.046 12.598 1.00 23.89 643 ASP A O 1
ATOM 5026 N N . ASP A 1 644 ? 38.088 10.827 13.076 1.00 25.62 644 ASP A N 1
ATOM 5027 C CA . ASP A 1 644 ? 36.861 10.696 13.892 1.00 25.62 644 ASP A CA 1
ATOM 5028 C C . ASP A 1 644 ? 36.963 11.510 15.219 1.00 25.62 644 ASP A C 1
ATOM 5030 O O . ASP A 1 644 ? 38.049 11.936 15.598 1.00 25.62 644 ASP A O 1
ATOM 5034 N N . VAL A 1 645 ? 35.943 11.839 16.033 1.00 24.25 645 VAL A N 1
ATOM 5035 C CA . VAL A 1 645 ? 34.914 11.036 16.742 1.00 24.25 645 VAL A CA 1
ATOM 5036 C C . VAL A 1 645 ? 33.872 12.015 17.428 1.00 24.25 645 VAL A C 1
ATOM 5038 O O . VAL A 1 645 ? 33.918 13.203 17.115 1.00 24.25 645 VAL A O 1
ATOM 5041 N N . PRO A 1 646 ? 32.909 11.641 18.324 1.00 35.62 646 PRO A N 1
ATOM 5042 C CA . PRO A 1 646 ? 31.455 11.858 18.155 1.00 35.62 646 PRO A CA 1
ATOM 5043 C C . PRO A 1 646 ? 30.762 12.662 19.307 1.00 35.62 646 PRO A C 1
ATOM 5045 O O . PRO A 1 646 ? 31.442 13.278 20.122 1.00 35.62 646 PRO A O 1
ATOM 5048 N N . LEU A 1 647 ? 29.419 12.531 19.420 1.00 22.16 647 LEU A N 1
ATOM 5049 C CA . LEU A 1 647 ? 28.504 12.852 20.558 1.00 22.16 647 LEU A CA 1
ATOM 5050 C C . LEU A 1 647 ? 27.975 14.303 20.618 1.00 22.16 647 LEU A C 1
ATOM 5052 O O . LEU A 1 647 ? 28.726 15.232 20.362 1.00 22.16 647 LEU A O 1
ATOM 5056 N N . GLN A 1 648 ? 26.742 14.635 21.023 1.00 21.88 648 GLN A N 1
ATOM 5057 C CA . GLN A 1 648 ? 25.438 13.996 21.308 1.00 21.88 648 GLN A CA 1
ATOM 5058 C C . GLN A 1 648 ? 24.461 15.170 21.613 1.00 21.88 648 GLN A C 1
ATOM 5060 O O . GLN A 1 648 ? 24.949 16.200 22.062 1.00 21.88 648 GLN A O 1
ATOM 5065 N N . HIS A 1 649 ? 23.150 14.979 21.356 1.00 23.75 649 HIS A N 1
ATOM 5066 C CA . HIS A 1 649 ? 21.908 15.551 21.964 1.00 23.75 649 HIS A CA 1
ATOM 5067 C C . HIS A 1 649 ? 21.880 17.015 22.504 1.00 23.75 649 HIS A C 1
ATOM 5069 O O . HIS A 1 649 ? 22.828 17.482 23.112 1.00 23.75 649 HIS A O 1
ATOM 5075 N N . GLU A 1 650 ? 20.825 17.833 22.353 1.00 24.16 650 GLU A N 1
ATOM 5076 C CA . GLU A 1 650 ? 19.383 17.593 22.572 1.00 24.16 650 GLU A CA 1
ATOM 5077 C C . GLU A 1 650 ? 18.568 18.873 22.190 1.00 24.16 650 GLU A C 1
ATOM 5079 O O . GLU A 1 650 ? 19.107 19.966 22.351 1.00 24.16 650 GLU A O 1
ATOM 5084 N N . GLU A 1 651 ? 17.325 18.695 21.685 1.00 25.61 651 GLU A N 1
ATOM 5085 C CA . GLU A 1 651 ? 16.056 19.486 21.864 1.00 25.61 651 GLU A CA 1
ATOM 5086 C C . GLU A 1 651 ? 16.029 21.046 21.716 1.00 25.61 651 GLU A C 1
ATOM 5088 O O . GLU A 1 651 ? 16.937 21.742 22.141 1.00 25.61 651 GLU A O 1
ATOM 5093 N N . ASP A 1 652 ? 15.016 21.770 21.201 1.00 24.05 652 ASP A N 1
ATOM 5094 C CA . ASP A 1 652 ? 13.704 21.500 20.584 1.00 24.05 652 ASP A CA 1
ATOM 5095 C C . ASP A 1 652 ? 13.125 22.806 19.932 1.00 24.05 652 ASP A C 1
ATOM 5097 O O . ASP A 1 652 ? 13.335 23.900 20.459 1.00 24.05 652 ASP A O 1
ATOM 5101 N N . THR A 1 653 ? 12.294 22.687 18.872 1.00 25.38 653 THR A N 1
ATOM 5102 C CA . THR A 1 653 ? 11.272 23.659 18.331 1.00 25.38 653 THR A CA 1
ATOM 5103 C C . THR A 1 653 ? 11.692 24.907 17.484 1.00 25.38 653 THR A C 1
ATOM 5105 O O . THR A 1 653 ? 12.869 25.230 17.380 1.00 25.38 653 THR A O 1
ATOM 5108 N N . PRO A 1 654 ? 10.760 25.618 16.790 1.00 28.23 654 PRO A N 1
ATOM 5109 C CA . PRO A 1 654 ? 10.178 25.276 15.485 1.00 28.23 654 PRO A CA 1
ATOM 5110 C C . PRO A 1 654 ? 10.390 26.385 14.421 1.00 28.23 654 PRO A C 1
ATOM 5112 O O . PRO A 1 654 ? 9.920 27.509 14.575 1.00 28.23 654 PRO A O 1
ATOM 5115 N N . GLU A 1 655 ? 11.000 26.077 13.273 1.00 25.44 655 GLU A N 1
ATOM 5116 C CA . GLU A 1 655 ? 11.074 27.016 12.137 1.00 25.44 655 GLU A CA 1
ATOM 5117 C C . GLU A 1 655 ? 10.648 26.346 10.828 1.00 25.44 655 GLU A C 1
ATOM 5119 O O . GLU A 1 655 ? 11.462 25.866 10.041 1.00 25.44 655 GLU A O 1
ATOM 5124 N N . ALA A 1 656 ? 9.339 26.341 10.567 1.00 28.23 656 ALA A N 1
ATOM 5125 C CA . ALA A 1 656 ? 8.800 26.037 9.244 1.00 28.23 656 ALA A CA 1
ATOM 5126 C C . ALA A 1 656 ? 7.444 26.719 8.989 1.00 28.23 656 ALA A C 1
ATOM 5128 O O . ALA A 1 656 ? 6.512 26.071 8.531 1.00 28.23 656 ALA A O 1
ATOM 5129 N N . GLU A 1 657 ? 7.315 28.028 9.242 1.00 26.59 657 GLU A N 1
ATOM 5130 C CA . GLU A 1 657 ? 6.073 28.756 8.898 1.00 26.59 657 GLU A CA 1
ATOM 5131 C C . GLU A 1 657 ? 6.209 29.948 7.941 1.00 26.59 657 GLU A C 1
ATOM 5133 O O . GLU A 1 657 ? 5.194 30.440 7.463 1.00 26.59 657 GLU A O 1
ATOM 5138 N N . ASN A 1 658 ? 7.404 30.359 7.502 1.00 26.88 658 ASN A N 1
ATOM 5139 C CA . ASN A 1 658 ? 7.518 31.555 6.642 1.00 26.88 658 ASN A CA 1
ATOM 5140 C C . ASN A 1 658 ? 7.880 31.328 5.167 1.00 26.88 658 ASN A C 1
ATOM 5142 O O . ASN A 1 658 ? 8.198 32.280 4.458 1.00 26.88 658 ASN A O 1
ATOM 5146 N N . LYS A 1 659 ? 7.765 30.097 4.649 1.00 28.58 659 LYS A N 1
ATOM 5147 C CA . LYS A 1 659 ? 8.045 29.813 3.224 1.00 28.58 659 LYS A CA 1
ATOM 5148 C C . LYS A 1 659 ? 6.815 29.608 2.332 1.00 28.58 659 LYS A C 1
ATOM 5150 O O . LYS A 1 659 ? 6.978 29.384 1.136 1.00 28.58 659 LYS A O 1
ATOM 5155 N N . VAL A 1 660 ? 5.594 29.713 2.868 1.00 29.48 660 VAL A N 1
ATOM 5156 C CA . VAL A 1 660 ? 4.373 29.310 2.134 1.00 29.48 660 VAL A CA 1
ATOM 5157 C C . VAL A 1 660 ? 3.399 30.463 1.833 1.00 29.48 660 VAL A C 1
ATOM 5159 O O . VAL A 1 660 ? 2.584 30.335 0.927 1.00 29.48 660 VAL A O 1
ATOM 5162 N N . MET A 1 661 ? 3.502 31.637 2.465 1.00 25.12 661 MET A N 1
ATOM 5163 C CA . MET A 1 661 ? 2.456 32.670 2.310 1.00 25.12 661 MET A CA 1
ATOM 5164 C C . MET A 1 661 ? 2.481 33.507 1.015 1.00 25.12 661 MET A C 1
ATOM 5166 O O . MET A 1 661 ? 1.462 34.103 0.672 1.00 25.12 661 MET A O 1
ATOM 5170 N N . LEU A 1 662 ? 3.593 33.578 0.274 1.00 26.38 662 LEU A N 1
ATOM 5171 C CA . LEU A 1 662 ? 3.674 34.422 -0.936 1.00 26.38 662 LEU A CA 1
ATOM 5172 C C . LEU A 1 662 ? 3.358 33.677 -2.242 1.00 26.38 662 LEU A C 1
ATOM 5174 O O . LEU A 1 662 ? 2.970 34.312 -3.220 1.00 26.38 662 LEU A O 1
ATOM 5178 N N . SER A 1 663 ? 3.439 32.341 -2.260 1.00 27.92 663 SER A N 1
ATOM 5179 C CA . SER A 1 663 ? 3.050 31.546 -3.436 1.00 27.92 663 SER A CA 1
ATOM 5180 C C . SER A 1 663 ? 1.540 31.275 -3.497 1.00 27.92 663 SER A C 1
ATOM 5182 O O . SER A 1 663 ? 1.007 30.994 -4.569 1.00 27.92 663 SER A O 1
ATOM 5184 N N . THR A 1 664 ? 0.814 31.406 -2.384 1.00 33.31 664 THR A N 1
ATOM 5185 C CA . THR A 1 664 ? -0.607 31.039 -2.298 1.00 33.31 664 THR A CA 1
ATOM 5186 C C . THR A 1 664 ? -1.539 32.109 -2.870 1.00 33.31 664 THR A C 1
ATOM 5188 O O . THR A 1 664 ? -2.418 31.766 -3.656 1.00 33.31 664 THR A O 1
ATOM 5191 N N . LYS A 1 665 ? -1.303 33.406 -2.623 1.00 29.47 665 LYS A N 1
ATOM 5192 C CA . LYS A 1 665 ? -2.205 34.484 -3.098 1.00 29.47 665 LYS A CA 1
ATOM 5193 C C . LYS A 1 665 ? -2.251 34.670 -4.622 1.00 29.47 665 LYS A C 1
ATOM 5195 O O . LYS A 1 665 ? -3.318 34.949 -5.173 1.00 29.47 665 LYS A O 1
ATOM 5200 N N . LEU A 1 666 ? -1.124 34.490 -5.319 1.00 31.22 666 LEU A N 1
ATOM 5201 C CA . LEU A 1 666 ? -1.087 34.580 -6.787 1.00 31.22 666 LEU A CA 1
ATOM 5202 C C . LEU A 1 666 ? -1.782 33.367 -7.431 1.00 31.22 666 LEU A C 1
ATOM 5204 O O . LEU A 1 666 ? -2.509 33.494 -8.413 1.00 31.22 666 LEU A O 1
ATOM 5208 N N . THR A 1 667 ? -1.605 32.193 -6.824 1.00 32.50 667 THR A N 1
ATOM 5209 C CA . THR A 1 667 ? -2.152 30.923 -7.315 1.00 32.50 667 THR A CA 1
ATOM 5210 C C . THR A 1 667 ? -3.652 30.785 -7.020 1.00 32.50 667 THR A C 1
ATOM 5212 O O . THR A 1 667 ? -4.376 30.181 -7.809 1.00 32.50 667 THR A O 1
ATOM 5215 N N . GLU A 1 668 ? -4.150 31.375 -5.928 1.00 32.47 668 GLU A N 1
ATOM 5216 C CA . GLU A 1 668 ? -5.585 31.428 -5.603 1.00 32.47 668 GLU A CA 1
ATOM 5217 C C . GLU A 1 668 ? -6.365 32.375 -6.523 1.00 32.47 668 GLU A C 1
ATOM 5219 O O . GLU A 1 668 ? -7.476 32.039 -6.933 1.00 32.47 668 GLU A O 1
ATOM 5224 N N . SER A 1 669 ? -5.759 33.487 -6.952 1.00 32.41 669 SER A N 1
ATOM 5225 C CA . SER A 1 669 ? -6.384 34.420 -7.906 1.00 32.41 669 SER A CA 1
ATOM 5226 C C . SER A 1 669 ? -6.521 33.817 -9.316 1.00 32.41 669 SER A C 1
ATOM 5228 O O . SER A 1 669 ? -7.481 34.103 -10.026 1.00 32.41 669 SER A O 1
ATOM 5230 N N . ILE A 1 670 ? -5.612 32.911 -9.701 1.00 32.81 670 ILE A N 1
ATOM 5231 C CA . ILE A 1 670 ? -5.657 32.168 -10.976 1.00 32.81 670 ILE A CA 1
ATOM 5232 C C . ILE A 1 670 ? -6.737 31.067 -10.964 1.00 32.81 670 ILE A C 1
ATOM 5234 O O . ILE A 1 670 ? -7.272 30.711 -12.012 1.00 32.81 670 ILE A O 1
ATOM 5238 N N . LYS A 1 671 ? -7.097 30.534 -9.788 1.00 32.44 671 LYS A N 1
ATOM 5239 C CA . LYS A 1 671 ? -8.069 29.432 -9.647 1.00 32.44 671 LYS A CA 1
ATOM 5240 C C . LYS A 1 671 ? -9.539 29.870 -9.651 1.00 32.44 671 LYS A C 1
ATOM 5242 O O . LYS A 1 671 ? -10.406 29.004 -9.734 1.00 32.44 671 LYS A O 1
ATOM 5247 N N . ALA A 1 672 ? -9.833 31.169 -9.573 1.00 29.91 672 ALA A N 1
ATOM 5248 C CA . ALA A 1 672 ? -11.194 31.682 -9.387 1.00 29.91 672 ALA A CA 1
ATOM 5249 C C . ALA A 1 672 ? -11.939 32.106 -10.678 1.00 29.91 672 ALA A C 1
ATOM 5251 O O . ALA A 1 672 ? -13.023 32.677 -10.579 1.00 29.91 672 ALA A O 1
ATOM 5252 N N . LEU A 1 673 ? -11.419 31.835 -11.886 1.00 26.27 673 LEU A N 1
ATOM 5253 C CA . LEU A 1 673 ? -12.068 32.236 -13.152 1.00 26.27 673 LEU A CA 1
ATOM 5254 C C . LEU A 1 673 ? -12.783 31.067 -13.874 1.00 26.27 673 LEU A C 1
ATOM 5256 O O . LEU A 1 673 ? -12.239 29.961 -13.916 1.00 26.27 673 LEU A O 1
ATOM 5260 N N . PRO A 1 674 ? -13.978 31.277 -14.477 1.00 28.36 674 PRO A N 1
ATOM 5261 C CA . PRO A 1 674 ? -14.740 30.216 -15.140 1.00 28.36 674 PRO A CA 1
ATOM 5262 C C . PRO A 1 674 ? -14.117 29.804 -16.481 1.00 28.36 674 PRO A C 1
ATOM 5264 O O . PRO A 1 674 ? -13.617 30.632 -17.241 1.00 28.36 674 PRO A O 1
ATOM 5267 N N . SER A 1 675 ? -14.213 28.514 -16.805 1.00 30.06 675 SER A N 1
ATOM 5268 C CA . SER A 1 675 ? -13.715 27.915 -18.046 1.00 30.06 675 SER A CA 1
ATOM 5269 C C . SER A 1 675 ? -14.388 28.498 -19.299 1.00 30.06 675 SER A C 1
ATOM 5271 O O . SER A 1 675 ? -15.564 28.230 -19.562 1.00 30.06 675 SER A O 1
ATOM 5273 N N . LEU A 1 676 ? -13.630 29.235 -20.115 1.00 25.56 676 LEU A N 1
ATOM 5274 C CA . LEU A 1 676 ? -14.016 29.602 -21.479 1.00 25.56 676 LEU A CA 1
ATOM 5275 C C . LEU A 1 676 ? -14.037 28.342 -22.360 1.00 25.56 676 LEU A C 1
ATOM 5277 O O . LEU A 1 676 ? -12.999 27.749 -22.652 1.00 25.56 676 LEU A O 1
ATOM 5281 N N . LYS A 1 677 ? -15.243 27.927 -22.768 1.00 27.16 677 LYS A N 1
ATOM 5282 C CA . LYS A 1 677 ? -15.471 26.913 -23.806 1.00 27.16 677 LYS A CA 1
ATOM 5283 C C . LYS A 1 677 ? -14.815 27.374 -25.109 1.00 27.16 677 LYS A C 1
ATOM 5285 O O . LYS A 1 677 ? -15.193 28.405 -25.656 1.00 27.16 677 LYS A O 1
ATOM 5290 N N . ILE A 1 678 ? -13.865 26.592 -25.609 1.00 27.36 678 ILE A N 1
ATOM 5291 C CA . ILE A 1 678 ? -13.299 26.768 -26.946 1.00 27.36 678 ILE A CA 1
ATOM 5292 C C . ILE A 1 678 ? -14.204 26.005 -27.912 1.00 27.36 678 ILE A C 1
ATOM 5294 O O . ILE A 1 678 ? -14.201 24.775 -27.926 1.00 27.36 678 ILE A O 1
ATOM 5298 N N . ASP A 1 679 ? -14.998 26.742 -28.685 1.00 23.64 679 ASP A N 1
ATOM 5299 C CA . ASP A 1 679 ? -15.755 26.196 -29.807 1.00 23.64 679 ASP A CA 1
ATOM 5300 C C . ASP A 1 679 ? -14.821 26.096 -31.023 1.00 23.64 679 ASP A C 1
ATOM 5302 O O . ASP A 1 679 ? -14.203 27.072 -31.460 1.00 23.64 679 ASP A O 1
ATOM 5306 N N . THR A 1 680 ? -14.642 24.884 -31.535 1.00 31.56 680 THR A N 1
ATOM 5307 C CA . THR A 1 680 ? -13.745 24.589 -32.652 1.00 31.56 680 THR A CA 1
ATOM 5308 C C . THR A 1 680 ? -14.399 24.979 -33.971 1.00 31.56 680 THR A C 1
ATOM 5310 O O . THR A 1 680 ? -15.044 24.148 -34.608 1.00 31.56 680 THR A O 1
ATOM 5313 N N . LYS A 1 681 ? -14.202 26.223 -34.417 1.00 26.78 681 LYS A N 1
ATOM 5314 C CA . LYS A 1 681 ? -14.211 26.612 -35.839 1.00 26.78 681 LYS A CA 1
ATOM 5315 C C . LYS A 1 681 ? -13.687 28.041 -35.992 1.00 26.78 681 LYS A C 1
ATOM 5317 O O . LYS A 1 681 ? -14.022 28.914 -35.210 1.00 26.78 681 LYS A O 1
ATOM 5322 N N . VAL A 1 682 ? -12.928 28.256 -37.070 1.00 27.88 682 VAL A N 1
ATOM 5323 C CA . VAL A 1 682 ? -12.318 29.523 -37.524 1.00 27.88 682 VAL A CA 1
ATOM 5324 C C . VAL A 1 682 ? -10.933 29.819 -36.929 1.00 27.88 682 VAL A C 1
ATOM 5326 O O . VAL A 1 682 ? -10.768 30.605 -36.007 1.00 27.88 682 VAL A O 1
ATOM 5329 N N . TYR A 1 683 ? -9.898 29.246 -37.553 1.00 25.25 683 TYR A N 1
ATOM 5330 C CA . TYR A 1 683 ? -8.538 29.787 -37.494 1.00 25.25 683 TYR A CA 1
ATOM 5331 C C . TYR A 1 683 ? -8.140 30.267 -38.891 1.00 25.25 683 TYR A C 1
ATOM 5333 O O . TYR A 1 683 ? -7.792 29.478 -39.770 1.00 25.25 683 TYR A O 1
ATOM 5341 N N . LYS A 1 684 ? -8.198 31.584 -39.105 1.00 26.62 684 LYS A N 1
ATOM 5342 C CA . LYS A 1 684 ? -7.499 32.253 -40.203 1.00 26.62 684 LYS A CA 1
ATOM 5343 C C . LYS A 1 684 ? -6.972 33.594 -39.690 1.00 26.62 684 LYS A C 1
ATOM 5345 O O . LYS A 1 684 ? -7.750 34.479 -39.376 1.00 26.62 684 LYS A O 1
ATOM 5350 N N . LYS A 1 685 ? -5.639 33.674 -39.609 1.00 34.38 685 LYS A N 1
ATOM 5351 C CA . LYS A 1 685 ? -4.786 34.868 -39.724 1.00 34.38 685 LYS A CA 1
ATOM 5352 C C . LYS A 1 685 ? -5.267 36.123 -38.968 1.00 34.38 685 LYS A C 1
ATOM 5354 O O . LYS A 1 685 ? -6.007 36.914 -39.528 1.00 34.38 685 LYS A O 1
ATOM 5359 N N . ASN A 1 686 ? -4.722 36.371 -37.773 1.00 29.75 686 ASN A N 1
ATOM 5360 C CA . ASN A 1 686 ? -4.422 37.739 -37.341 1.00 29.75 686 ASN A CA 1
ATOM 5361 C C . ASN A 1 686 ? -3.240 37.779 -36.363 1.00 29.75 686 ASN A C 1
ATOM 5363 O O . ASN A 1 686 ? -3.137 36.979 -35.437 1.00 29.75 686 ASN A O 1
ATOM 5367 N N . LYS A 1 687 ? -2.317 38.695 -36.659 1.00 31.88 687 LYS A N 1
ATOM 5368 C CA . LYS A 1 687 ? -1.087 39.007 -35.932 1.00 31.88 687 LYS A CA 1
ATOM 5369 C C . LYS A 1 687 ? -1.468 40.048 -34.879 1.00 31.88 687 LYS A C 1
ATOM 5371 O O . LYS A 1 687 ? -1.968 41.106 -35.239 1.00 31.88 687 LYS A O 1
ATOM 5376 N N . MET A 1 688 ? -1.294 39.716 -33.608 1.00 34.59 688 MET A N 1
ATOM 5377 C CA . MET A 1 688 ? -1.665 40.575 -32.484 1.00 34.59 688 MET A CA 1
ATOM 5378 C C . MET A 1 688 ? -0.733 41.797 -32.429 1.00 34.59 688 MET A C 1
ATOM 5380 O O . MET A 1 688 ? 0.487 41.631 -32.511 1.00 34.59 688 MET A O 1
ATOM 5384 N N . LEU A 1 689 ? -1.289 43.011 -32.363 1.00 42.91 689 LEU A N 1
ATOM 5385 C CA . LEU A 1 689 ? -0.507 44.255 -32.351 1.00 42.91 689 LEU A CA 1
ATOM 5386 C C . LEU A 1 689 ? 0.056 44.510 -30.940 1.00 42.91 689 LEU A C 1
ATOM 5388 O O . LEU A 1 689 ? -0.597 44.203 -29.947 1.00 42.91 689 LEU A O 1
ATOM 5392 N N . TRP A 1 690 ? 1.255 45.092 -30.835 1.00 38.44 690 TRP A N 1
ATOM 5393 C CA . TRP A 1 690 ? 1.998 45.268 -29.571 1.00 38.44 690 TRP A CA 1
ATOM 5394 C C . TRP A 1 690 ? 1.202 46.023 -28.484 1.00 38.44 690 TRP A C 1
ATOM 5396 O O . TRP A 1 690 ? 1.277 45.681 -27.304 1.00 38.44 690 TRP A O 1
ATOM 5406 N N . ASN A 1 691 ? 0.339 46.956 -28.895 1.00 41.19 691 ASN A N 1
ATOM 5407 C CA . ASN A 1 691 ? -0.538 47.710 -27.997 1.00 41.19 691 ASN A CA 1
ATOM 5408 C C . ASN A 1 691 ? -1.641 46.833 -27.364 1.00 41.19 691 ASN A C 1
ATOM 5410 O O . ASN A 1 691 ? -1.940 47.003 -26.189 1.00 41.19 691 ASN A O 1
ATOM 5414 N N . GLU A 1 692 ? -2.150 45.804 -28.060 1.00 43.97 692 GLU A N 1
ATOM 5415 C CA . GLU A 1 692 ? -3.087 44.832 -27.463 1.00 43.97 692 GLU A CA 1
ATOM 5416 C C . GLU A 1 692 ? -2.411 43.930 -26.422 1.00 43.97 692 GLU A C 1
ATOM 5418 O O . GLU A 1 692 ? -3.079 43.384 -25.543 1.00 43.97 692 GLU A O 1
ATOM 5423 N N . MET A 1 693 ? -1.095 43.723 -26.527 1.00 40.06 693 MET A N 1
ATOM 5424 C CA . MET A 1 693 ? -0.344 42.952 -25.537 1.00 40.06 693 MET A CA 1
ATOM 5425 C C . MET A 1 693 ? -0.138 43.775 -24.262 1.00 40.06 693 MET A C 1
ATOM 5427 O O . MET A 1 693 ? -0.334 43.245 -23.170 1.00 40.06 693 MET A O 1
ATOM 5431 N N . ILE A 1 694 ? 0.165 45.071 -24.398 1.00 44.31 694 ILE A N 1
ATOM 5432 C CA . ILE A 1 694 ? 0.225 46.010 -23.270 1.00 44.31 694 ILE A CA 1
ATOM 5433 C C . ILE A 1 694 ? -1.138 46.147 -22.593 1.00 44.31 694 ILE A C 1
ATOM 5435 O O . ILE A 1 694 ? -1.212 46.022 -21.374 1.00 44.31 694 ILE A O 1
ATOM 5439 N N . ASP A 1 695 ? -2.218 46.319 -23.354 1.00 46.88 695 ASP A N 1
ATOM 5440 C CA . ASP A 1 695 ? -3.560 46.470 -22.782 1.00 46.88 695 ASP A CA 1
ATOM 5441 C C . ASP A 1 695 ? -4.025 45.198 -22.061 1.00 46.88 695 ASP A C 1
ATOM 5443 O O . ASP A 1 695 ? -4.661 45.267 -21.008 1.00 46.88 695 ASP A O 1
ATOM 5447 N N . LYS A 1 696 ? -3.634 44.015 -22.556 1.00 46.44 696 LYS A N 1
ATOM 5448 C CA . LYS A 1 696 ? -3.900 42.747 -21.864 1.00 46.44 696 LYS A CA 1
ATOM 5449 C C . LYS A 1 696 ? -3.039 42.548 -20.623 1.00 46.44 696 LYS A C 1
ATOM 5451 O O . LYS A 1 696 ? -3.530 41.950 -19.674 1.00 46.44 696 LYS A O 1
ATOM 5456 N N . VAL A 1 697 ? -1.808 43.059 -20.580 1.00 42.16 697 VAL A N 1
ATOM 5457 C CA . VAL A 1 697 ? -0.978 43.050 -19.361 1.00 42.16 697 VAL A CA 1
ATOM 5458 C C . VAL A 1 697 ? -1.511 44.053 -18.327 1.00 42.16 697 VAL A C 1
ATOM 5460 O O . VAL A 1 697 ? -1.619 43.692 -17.155 1.00 42.16 697 VAL A O 1
ATOM 5463 N N . LYS A 1 698 ? -1.944 45.252 -18.751 1.00 42.94 698 LYS A N 1
ATOM 5464 C CA . LYS A 1 698 ? -2.635 46.252 -17.909 1.00 42.94 698 LYS A CA 1
ATOM 5465 C C . LYS A 1 698 ? -3.913 45.665 -17.292 1.00 42.94 698 LYS A C 1
ATOM 5467 O O . LYS A 1 698 ? -4.118 45.764 -16.083 1.00 42.94 698 LYS A O 1
ATOM 5472 N N . ALA A 1 699 ? -4.713 44.952 -18.090 1.00 45.97 699 ALA A N 1
ATOM 5473 C CA . ALA A 1 699 ? -5.917 44.260 -17.625 1.00 45.97 699 ALA A CA 1
ATOM 5474 C C . ALA A 1 699 ? -5.623 43.045 -16.720 1.00 45.97 699 ALA A C 1
ATOM 5476 O O . ALA A 1 699 ? -6.360 42.799 -15.769 1.00 45.97 699 ALA A O 1
ATOM 5477 N N . PHE A 1 700 ? -4.548 42.294 -16.984 1.00 41.03 700 PHE A N 1
ATOM 5478 C CA . PHE A 1 700 ? -4.163 41.105 -16.211 1.00 41.03 700 PHE A CA 1
ATOM 5479 C C . PHE A 1 700 ? -3.563 41.449 -14.838 1.00 41.03 700 PHE A C 1
ATOM 5481 O O . PHE A 1 700 ? -3.754 40.701 -13.882 1.00 41.03 700 PHE A O 1
ATOM 5488 N N . LEU A 1 701 ? -2.860 42.583 -14.730 1.00 39.59 701 LEU A N 1
ATOM 5489 C CA . LEU A 1 701 ? -2.269 43.080 -13.479 1.00 39.59 701 LEU A CA 1
ATOM 5490 C C . LEU A 1 701 ? -3.155 44.103 -12.744 1.00 39.59 701 LEU A C 1
ATOM 5492 O O . LEU A 1 701 ? -2.830 44.485 -11.623 1.00 39.59 701 LEU A O 1
ATOM 5496 N N . ASN A 1 702 ? -4.282 44.507 -13.343 1.00 45.91 702 ASN A N 1
ATOM 5497 C CA . ASN A 1 702 ? -5.231 45.495 -12.819 1.00 45.91 702 ASN A CA 1
ATOM 5498 C C . ASN A 1 702 ? -4.587 46.862 -12.489 1.00 45.91 702 ASN A C 1
ATOM 5500 O O . ASN A 1 702 ? -4.938 47.494 -11.492 1.00 45.91 702 ASN A O 1
ATOM 5504 N N . LEU A 1 703 ? -3.638 47.302 -13.322 1.00 50.81 703 LEU A N 1
ATOM 5505 C CA . LEU A 1 703 ? -2.905 48.570 -13.190 1.00 50.81 703 LEU A CA 1
ATOM 5506 C C . LEU A 1 703 ? -3.401 49.562 -14.247 1.00 50.81 703 LEU A C 1
ATOM 5508 O O . LEU A 1 703 ? -3.646 49.176 -15.393 1.00 50.81 703 LEU A O 1
ATOM 5512 N N . LYS A 1 704 ? -3.599 50.828 -13.864 1.00 48.28 704 LYS A N 1
ATOM 5513 C CA . LYS A 1 704 ? -4.336 51.808 -14.685 1.00 48.28 704 LYS A CA 1
ATOM 5514 C C . LYS A 1 704 ? -3.432 52.747 -15.486 1.00 48.28 704 LYS A C 1
ATOM 5516 O O . LYS A 1 704 ? -3.917 53.341 -16.447 1.00 48.28 704 LYS A O 1
ATOM 5521 N N . THR A 1 705 ? -2.148 52.868 -15.145 1.00 54.28 705 THR A N 1
ATOM 5522 C CA . THR A 1 705 ? -1.194 53.769 -15.822 1.00 54.28 705 THR A CA 1
ATOM 5523 C C . THR A 1 705 ? 0.162 53.103 -16.075 1.00 54.28 705 THR A C 1
ATOM 5525 O O . THR A 1 705 ? 0.501 52.088 -15.473 1.00 54.28 705 THR A O 1
ATOM 5528 N N . GLU A 1 706 ? 0.935 53.645 -17.019 1.00 48.19 706 GLU A N 1
ATOM 5529 C CA . GLU A 1 706 ? 2.250 53.112 -17.416 1.00 48.19 706 GLU A CA 1
ATOM 5530 C C . GLU A 1 706 ? 3.307 53.283 -16.307 1.00 48.19 706 GLU A C 1
ATOM 5532 O O . GLU A 1 706 ? 4.086 52.366 -16.058 1.00 48.19 706 GLU A O 1
ATOM 5537 N N . ASP A 1 707 ? 3.229 54.369 -15.532 1.00 49.59 707 ASP A N 1
ATOM 5538 C CA . ASP A 1 707 ? 4.112 54.637 -14.385 1.00 49.59 707 ASP A CA 1
ATOM 5539 C C . ASP A 1 707 ? 3.978 53.594 -13.251 1.00 49.59 707 ASP A C 1
ATOM 5541 O O . ASP A 1 707 ? 4.936 53.313 -12.527 1.00 49.59 707 ASP A O 1
ATOM 5545 N N . GLU A 1 708 ? 2.804 52.966 -13.096 1.00 48.41 708 GLU A N 1
ATOM 5546 C CA . GLU A 1 708 ? 2.586 51.895 -12.108 1.00 48.41 708 GLU A CA 1
ATOM 5547 C C . GLU A 1 708 ? 3.318 50.597 -12.489 1.00 48.41 708 GLU A C 1
ATOM 5549 O O . GLU A 1 708 ? 3.691 49.813 -11.611 1.00 48.41 708 GLU A O 1
ATOM 5554 N N . ILE A 1 709 ? 3.557 50.377 -13.787 1.00 48.66 709 ILE A N 1
ATOM 5555 C CA . ILE A 1 709 ? 4.271 49.206 -14.310 1.00 48.66 709 ILE A CA 1
ATOM 5556 C C . ILE A 1 709 ? 5.771 49.353 -14.055 1.00 48.66 709 ILE A C 1
ATOM 5558 O O . ILE A 1 709 ? 6.394 48.413 -13.556 1.00 48.66 709 ILE A O 1
ATOM 5562 N N . ASP A 1 710 ? 6.335 50.533 -14.314 1.00 47.62 710 ASP A N 1
ATOM 5563 C CA . ASP A 1 710 ? 7.750 50.811 -14.051 1.00 47.62 710 ASP A CA 1
ATOM 5564 C C . ASP A 1 710 ? 8.056 50.780 -12.548 1.00 47.62 710 ASP A C 1
ATOM 5566 O O . ASP A 1 710 ? 9.053 50.191 -12.117 1.00 47.62 710 ASP A O 1
ATOM 5570 N N . HIS A 1 711 ? 7.144 51.293 -11.717 1.00 51.47 711 HIS A N 1
ATOM 5571 C CA . HIS A 1 711 ? 7.264 51.194 -10.263 1.00 51.47 711 HIS A CA 1
ATOM 5572 C C . HIS A 1 711 ? 7.158 49.738 -9.761 1.00 51.47 711 HIS A C 1
ATOM 5574 O O . HIS A 1 711 ? 7.889 49.329 -8.853 1.00 51.47 711 HIS A O 1
ATOM 5580 N N . ALA A 1 712 ? 6.281 48.915 -10.350 1.00 48.41 712 ALA A N 1
ATOM 5581 C CA . ALA A 1 712 ? 6.187 47.489 -10.027 1.00 48.41 712 ALA A CA 1
ATOM 5582 C C . ALA A 1 712 ? 7.434 46.705 -10.472 1.00 48.41 712 ALA A C 1
ATOM 5584 O O . ALA A 1 712 ? 7.884 45.801 -9.759 1.00 48.41 712 ALA A O 1
ATOM 5585 N N . TYR A 1 713 ? 8.017 47.072 -11.614 1.00 51.66 713 TYR A N 1
ATOM 5586 C CA . TYR A 1 713 ? 9.238 46.476 -12.141 1.00 51.66 713 TYR A CA 1
ATOM 5587 C C . TYR A 1 713 ? 10.458 46.791 -11.265 1.00 51.66 713 TYR A C 1
ATOM 5589 O O . TYR A 1 713 ? 11.167 45.870 -10.853 1.00 51.66 713 TYR A O 1
ATOM 5597 N N . GLU A 1 714 ? 10.673 48.059 -10.902 1.00 58.81 714 GLU A N 1
ATOM 5598 C CA . GLU A 1 714 ? 11.783 48.441 -10.018 1.00 58.81 714 GLU A CA 1
ATOM 5599 C C . GLU A 1 714 ? 11.622 47.839 -8.613 1.00 58.81 714 GLU A C 1
ATOM 5601 O O . GLU A 1 714 ? 12.599 47.374 -8.022 1.00 58.81 714 GLU A O 1
ATOM 5606 N N . LYS A 1 715 ? 10.387 47.698 -8.113 1.00 59.66 715 LYS A N 1
ATOM 5607 C CA . LYS A 1 715 ? 10.120 46.981 -6.856 1.00 59.66 715 LYS A CA 1
ATOM 5608 C C . LYS A 1 715 ? 10.478 45.492 -6.940 1.00 59.66 715 LYS A C 1
ATOM 5610 O O . LYS A 1 715 ? 11.073 44.952 -6.009 1.00 59.66 715 LYS A O 1
ATOM 5615 N N . ALA A 1 716 ? 10.147 44.819 -8.043 1.00 53.03 716 ALA A N 1
ATOM 5616 C CA . ALA A 1 716 ? 10.488 43.409 -8.247 1.00 53.03 716 ALA A CA 1
ATOM 5617 C C . ALA A 1 716 ? 12.004 43.189 -8.408 1.00 53.03 716 ALA A C 1
ATOM 5619 O O . ALA A 1 716 ? 12.548 42.188 -7.937 1.00 53.03 716 ALA A O 1
ATOM 5620 N N . LYS A 1 717 ? 12.694 44.138 -9.044 1.00 62.47 717 LYS A N 1
ATOM 5621 C CA . LYS A 1 717 ? 14.152 44.144 -9.195 1.00 62.47 717 LYS A CA 1
ATOM 5622 C C . LYS A 1 717 ? 14.862 44.343 -7.854 1.00 62.47 717 LYS A C 1
ATOM 5624 O O . LYS A 1 717 ? 15.736 43.545 -7.524 1.00 62.47 717 LYS A O 1
ATOM 5629 N N . ALA A 1 718 ? 14.416 45.304 -7.042 1.00 65.62 718 ALA A N 1
ATOM 5630 C CA . ALA A 1 718 ? 14.922 45.503 -5.684 1.00 65.62 718 ALA A CA 1
ATOM 5631 C C . ALA A 1 718 ? 14.739 44.246 -4.809 1.00 65.62 718 ALA A C 1
ATOM 5633 O O . ALA A 1 718 ? 15.660 43.833 -4.105 1.00 65.62 718 ALA A O 1
ATOM 5634 N N . GLU A 1 719 ? 13.588 43.573 -4.908 1.00 66.69 719 GLU A N 1
ATOM 5635 C CA . GLU A 1 719 ? 13.328 42.329 -4.172 1.00 66.69 719 GLU A CA 1
ATOM 5636 C C . GLU A 1 719 ? 14.276 41.192 -4.601 1.00 66.69 719 GLU A C 1
ATOM 5638 O O . GLU A 1 719 ? 14.803 40.454 -3.766 1.00 66.69 719 GLU A O 1
ATOM 5643 N N . ARG A 1 720 ? 14.551 41.070 -5.905 1.00 68.81 720 ARG A N 1
ATOM 5644 C CA . ARG A 1 720 ? 15.503 40.086 -6.437 1.00 68.81 720 ARG A CA 1
ATOM 5645 C C . ARG A 1 720 ? 16.930 40.356 -5.955 1.00 68.81 720 ARG A C 1
ATOM 5647 O O . ARG A 1 720 ? 17.625 39.418 -5.557 1.00 68.81 720 ARG A O 1
ATOM 5654 N N . ASP A 1 721 ? 17.364 41.611 -5.993 1.00 70.75 721 ASP A N 1
ATOM 5655 C CA . ASP A 1 721 ? 18.717 42.003 -5.593 1.00 70.75 721 ASP A CA 1
ATOM 5656 C C . ASP A 1 721 ? 18.934 41.806 -4.086 1.00 70.75 721 ASP A C 1
ATOM 5658 O O . ASP A 1 721 ? 19.972 41.276 -3.677 1.00 70.75 721 ASP A O 1
ATOM 5662 N N . PHE A 1 722 ? 17.915 42.099 -3.270 1.00 84.69 722 PHE A N 1
ATOM 5663 C CA . PHE A 1 722 ? 17.900 41.776 -1.843 1.00 84.69 722 PHE A CA 1
ATOM 5664 C C . PHE A 1 722 ? 18.109 40.273 -1.589 1.00 84.69 722 PHE A C 1
ATOM 5666 O O . PHE A 1 722 ? 19.007 39.890 -0.834 1.00 84.69 722 PHE A O 1
ATOM 5673 N N . ILE A 1 723 ? 17.335 39.405 -2.253 1.00 70.38 723 ILE A N 1
ATOM 5674 C CA . ILE A 1 723 ? 17.419 37.944 -2.073 1.00 70.38 723 ILE A CA 1
ATOM 5675 C C . ILE A 1 723 ? 18.807 37.415 -2.463 1.00 70.38 723 ILE A C 1
ATOM 5677 O O . ILE A 1 723 ? 19.373 36.564 -1.770 1.00 70.38 723 ILE A O 1
ATOM 5681 N N . ASN A 1 724 ? 19.384 37.923 -3.554 1.00 73.38 724 ASN A N 1
ATOM 5682 C CA . ASN A 1 724 ? 20.713 37.512 -4.007 1.00 73.38 724 ASN A CA 1
ATOM 5683 C C . ASN A 1 724 ? 21.810 37.893 -3.005 1.00 73.38 724 ASN A C 1
ATOM 5685 O O . ASN A 1 724 ? 22.675 37.065 -2.698 1.00 73.38 724 ASN A O 1
ATOM 5689 N N . LEU A 1 725 ? 21.766 39.114 -2.466 1.00 81.50 725 LEU A N 1
ATOM 5690 C CA . LEU A 1 725 ? 22.723 39.580 -1.460 1.00 81.50 725 LEU A CA 1
ATOM 5691 C C . LEU A 1 725 ? 22.561 38.830 -0.132 1.00 81.50 725 LEU A C 1
ATOM 5693 O O . LEU A 1 725 ? 23.560 38.394 0.439 1.00 81.50 725 LEU A O 1
ATOM 5697 N N . HIS A 1 726 ? 21.324 38.569 0.302 1.00 81.81 726 HIS A N 1
ATOM 5698 C CA . HIS A 1 726 ? 21.043 37.748 1.483 1.00 81.81 726 HIS A CA 1
ATOM 5699 C C . HIS A 1 726 ? 21.613 36.326 1.343 1.00 81.81 726 HIS A C 1
ATOM 5701 O O . HIS A 1 726 ? 22.294 35.820 2.238 1.00 81.81 726 HIS A O 1
ATOM 5707 N N . ASN A 1 727 ? 21.385 35.672 0.202 1.00 78.38 727 ASN A N 1
ATOM 5708 C CA . ASN A 1 727 ? 21.891 34.320 -0.051 1.00 78.38 727 ASN A CA 1
ATOM 5709 C C . ASN A 1 727 ? 23.418 34.281 -0.186 1.00 78.38 727 ASN A C 1
ATOM 5711 O O . ASN A 1 727 ? 24.055 33.326 0.265 1.00 78.38 727 ASN A O 1
ATOM 5715 N N . THR A 1 728 ? 24.013 35.327 -0.760 1.00 82.94 728 THR A N 1
ATOM 5716 C CA . THR A 1 728 ? 25.471 35.483 -0.816 1.00 82.94 728 THR A CA 1
ATOM 5717 C C . THR A 1 728 ? 26.051 35.626 0.589 1.00 82.94 728 THR A C 1
ATOM 5719 O O . THR A 1 728 ? 27.015 34.931 0.911 1.00 82.94 728 THR A O 1
ATOM 5722 N N . GLY A 1 729 ? 25.415 36.422 1.456 1.00 83.88 729 GLY A N 1
ATOM 5723 C CA . GLY A 1 729 ? 25.771 36.529 2.872 1.00 83.88 729 GLY A CA 1
ATOM 5724 C C . GLY A 1 729 ? 25.713 35.180 3.593 1.00 83.88 729 GLY A C 1
ATOM 5725 O O . GLY A 1 729 ? 26.693 34.792 4.228 1.00 83.88 729 GLY A O 1
ATOM 5726 N N . ASN A 1 730 ? 24.636 34.403 3.406 1.00 80.62 730 ASN A N 1
ATOM 5727 C CA . ASN A 1 730 ? 24.505 33.056 3.988 1.00 80.62 730 ASN A CA 1
ATOM 5728 C C . ASN A 1 730 ? 25.643 32.128 3.540 1.00 80.62 730 ASN A C 1
ATOM 5730 O O . ASN A 1 730 ? 26.224 31.405 4.350 1.00 80.62 730 ASN A O 1
ATOM 5734 N N . LYS A 1 731 ? 25.988 32.164 2.248 1.00 84.50 731 LYS A N 1
ATOM 5735 C CA . LYS A 1 731 ? 27.055 31.337 1.675 1.00 84.50 731 LYS A CA 1
ATOM 5736 C C . LYS A 1 731 ? 28.434 31.706 2.228 1.00 84.50 731 LYS A C 1
ATOM 5738 O O . LYS A 1 731 ? 29.229 30.808 2.489 1.00 84.50 731 LYS A O 1
ATOM 5743 N N . GLN A 1 732 ? 28.732 32.996 2.403 1.00 81.88 732 GLN A N 1
ATOM 5744 C CA . GLN A 1 732 ? 30.011 33.438 2.977 1.00 81.88 732 GLN A CA 1
ATOM 5745 C C . GLN A 1 732 ? 30.095 33.147 4.477 1.00 81.88 732 GLN A C 1
ATOM 5747 O O . GLN A 1 732 ? 31.131 32.692 4.957 1.00 81.88 732 GLN A O 1
ATOM 5752 N N . PHE A 1 733 ? 28.977 33.290 5.191 1.00 86.62 733 PHE A N 1
ATOM 5753 C CA . PHE A 1 733 ? 28.873 32.934 6.602 1.00 86.62 733 PHE A CA 1
ATOM 5754 C C . PHE A 1 733 ? 29.161 31.441 6.832 1.00 86.62 733 PHE A C 1
ATOM 5756 O O . PHE A 1 733 ? 29.958 31.089 7.696 1.00 86.62 733 PHE A O 1
ATOM 5763 N N . GLN A 1 734 ? 28.612 30.552 5.993 1.00 82.56 734 GLN A N 1
ATOM 5764 C CA . GLN A 1 734 ? 28.920 29.112 6.036 1.00 82.56 734 GLN A CA 1
ATOM 5765 C C . GLN A 1 734 ? 30.395 28.799 5.746 1.00 82.56 734 GLN A C 1
ATOM 5767 O O . GLN A 1 734 ? 30.940 27.837 6.280 1.00 82.56 734 GLN A O 1
ATOM 5772 N N . LYS A 1 735 ? 31.056 29.620 4.922 1.00 85.12 735 LYS A N 1
ATOM 5773 C CA . LYS A 1 735 ? 32.489 29.503 4.618 1.00 85.12 735 LYS A CA 1
ATOM 5774 C C . LYS A 1 735 ? 33.400 30.125 5.685 1.00 85.12 735 LYS A C 1
ATOM 5776 O O . LYS A 1 735 ? 34.613 30.078 5.508 1.00 85.12 735 LYS A O 1
ATOM 5781 N N . LYS A 1 736 ? 32.837 30.690 6.763 1.00 84.75 736 LYS A N 1
ATOM 5782 C CA . LYS A 1 736 ? 33.542 31.468 7.800 1.00 84.75 736 LYS A CA 1
ATOM 5783 C C . LYS A 1 736 ? 34.293 32.700 7.268 1.00 84.75 736 LYS A C 1
ATOM 5785 O O . LYS A 1 736 ? 35.161 33.231 7.947 1.00 84.75 736 LYS A O 1
ATOM 5790 N N . ASP A 1 737 ? 33.943 33.193 6.078 1.00 88.88 737 ASP A N 1
ATOM 5791 C CA . ASP A 1 737 ? 34.437 34.476 5.556 1.00 88.88 737 ASP A CA 1
ATOM 5792 C C . ASP A 1 737 ? 33.512 35.591 6.077 1.00 88.88 737 ASP A C 1
ATOM 5794 O O . ASP A 1 737 ? 32.595 36.060 5.392 1.00 88.88 737 ASP A O 1
ATOM 5798 N N . LEU A 1 738 ? 33.680 35.921 7.365 1.00 88.88 738 LEU A N 1
ATOM 5799 C CA . LEU A 1 738 ? 32.755 36.776 8.117 1.00 88.88 738 LEU A CA 1
ATOM 5800 C C . LEU A 1 738 ? 32.723 38.217 7.591 1.00 88.88 738 LEU A C 1
ATOM 5802 O O . LEU A 1 738 ? 31.661 38.836 7.600 1.00 88.88 738 LEU A O 1
ATOM 5806 N N . ASP A 1 739 ? 33.833 38.726 7.055 1.00 89.38 739 ASP A N 1
ATOM 5807 C CA . ASP A 1 739 ? 33.910 40.068 6.467 1.00 89.38 739 ASP A CA 1
ATOM 5808 C C . ASP A 1 739 ? 33.008 40.215 5.242 1.00 89.38 739 ASP A C 1
ATOM 5810 O O . ASP A 1 739 ? 32.183 41.130 5.171 1.00 89.38 739 ASP A O 1
ATOM 5814 N N . LYS A 1 740 ? 33.088 39.265 4.303 1.00 86.25 740 LYS A N 1
ATOM 5815 C CA . LYS A 1 740 ? 32.232 39.281 3.108 1.00 86.25 740 LYS A CA 1
ATOM 5816 C C . LYS A 1 740 ? 30.775 38.973 3.431 1.00 86.25 740 LYS A C 1
ATOM 5818 O O . LYS A 1 740 ? 29.880 39.444 2.724 1.00 86.25 740 LYS A O 1
ATOM 5823 N N . ALA A 1 741 ? 30.521 38.182 4.474 1.00 85.88 741 ALA A N 1
ATOM 5824 C CA . ALA A 1 741 ? 29.169 37.926 4.955 1.00 85.88 741 ALA A CA 1
ATOM 5825 C C . ALA A 1 741 ? 28.522 39.210 5.500 1.00 85.88 741 ALA A C 1
ATOM 5827 O O . ALA A 1 741 ? 27.421 39.560 5.075 1.00 85.88 741 ALA A O 1
ATOM 5828 N N . ILE A 1 742 ? 29.234 39.940 6.368 1.00 92.12 742 ILE A N 1
ATOM 5829 C CA . ILE A 1 742 ? 28.804 41.230 6.928 1.00 92.12 742 ILE A CA 1
ATOM 5830 C C . ILE A 1 742 ? 28.543 42.238 5.805 1.00 92.12 742 ILE A C 1
ATOM 5832 O O . ILE A 1 742 ? 27.454 42.806 5.742 1.00 92.12 742 ILE A O 1
ATOM 5836 N N . GLU A 1 743 ? 29.484 42.395 4.869 1.00 92.19 743 GLU A N 1
ATOM 5837 C CA . GLU A 1 743 ? 29.339 43.320 3.738 1.00 92.19 743 GLU A CA 1
ATOM 5838 C C . GLU A 1 743 ? 28.102 42.996 2.880 1.00 92.19 743 GLU A C 1
ATOM 5840 O O . GLU A 1 743 ? 27.360 43.891 2.467 1.00 92.19 743 GLU A O 1
ATOM 5845 N N . SER A 1 744 ? 27.844 41.709 2.626 1.00 85.69 744 SER A N 1
ATOM 5846 C CA . SER A 1 744 ? 26.699 41.266 1.820 1.00 85.69 744 SER A CA 1
ATOM 5847 C C . SER A 1 744 ? 25.363 41.519 2.524 1.00 85.69 744 SER A C 1
ATOM 5849 O O . SER A 1 744 ? 24.414 41.973 1.883 1.00 85.69 744 SER A O 1
ATOM 5851 N N . TYR A 1 745 ? 25.281 41.281 3.837 1.00 90.38 745 TYR A N 1
ATOM 5852 C CA . TYR A 1 745 ? 24.071 41.566 4.610 1.00 90.38 745 TYR A CA 1
ATOM 5853 C C . TYR A 1 745 ? 23.815 43.070 4.770 1.00 90.38 745 TYR A C 1
ATOM 5855 O O . TYR A 1 745 ? 22.669 43.498 4.661 1.00 90.38 745 TYR A O 1
ATOM 5863 N N . GLU A 1 746 ? 24.853 43.891 4.951 1.00 92.12 746 GLU A N 1
ATOM 5864 C CA . GLU A 1 746 ? 24.706 45.354 4.986 1.00 92.12 746 GLU A CA 1
ATOM 5865 C C . GLU A 1 746 ? 24.225 45.907 3.640 1.00 92.12 746 GLU A C 1
ATOM 5867 O O . GLU A 1 746 ? 23.362 46.784 3.604 1.00 92.12 746 GLU A O 1
ATOM 5872 N N . LYS A 1 747 ? 24.724 45.369 2.518 1.00 90.19 747 LYS A N 1
ATOM 5873 C CA . LYS A 1 747 ? 24.222 45.719 1.179 1.00 90.19 747 LYS A CA 1
ATOM 5874 C C . LYS A 1 747 ? 22.770 45.284 0.977 1.00 90.19 747 LYS A C 1
ATOM 5876 O O . LYS A 1 747 ? 22.009 46.048 0.395 1.00 90.19 747 LYS A O 1
ATOM 5881 N N . ALA A 1 748 ? 22.372 44.111 1.474 1.00 85.94 748 ALA A N 1
ATOM 5882 C CA . ALA A 1 748 ? 20.981 43.660 1.412 1.00 85.94 748 ALA A CA 1
ATOM 5883 C C . ALA A 1 748 ? 20.054 44.598 2.207 1.00 85.94 748 ALA A C 1
ATOM 5885 O O . ALA A 1 748 ? 19.052 45.074 1.679 1.00 85.94 748 ALA A O 1
ATOM 5886 N N . LEU A 1 749 ? 20.425 44.946 3.442 1.00 89.44 749 LEU A N 1
ATOM 5887 C CA . LEU A 1 749 ? 19.612 45.803 4.313 1.00 89.44 749 LEU A CA 1
ATOM 5888 C C . LEU A 1 749 ? 19.481 47.250 3.812 1.00 89.44 749 LEU A C 1
ATOM 5890 O O . LEU A 1 749 ? 18.503 47.912 4.141 1.00 89.44 749 LEU A O 1
ATOM 5894 N N . LYS A 1 750 ? 20.408 47.728 2.968 1.00 90.44 750 LYS A N 1
ATOM 5895 C CA . LYS A 1 750 ? 20.263 49.014 2.257 1.00 90.44 750 LYS A CA 1
ATOM 5896 C C . LYS A 1 750 ? 19.162 49.000 1.193 1.00 90.44 750 LYS A C 1
ATOM 5898 O O . LYS A 1 750 ? 18.683 50.066 0.823 1.00 90.44 750 LYS A O 1
ATOM 5903 N N . ILE A 1 751 ? 18.793 47.823 0.683 1.00 83.62 751 ILE A N 1
ATOM 5904 C CA . ILE A 1 751 ? 17.737 47.662 -0.327 1.00 83.62 751 ILE A CA 1
ATOM 5905 C C . ILE A 1 751 ? 16.377 47.480 0.350 1.00 83.62 751 ILE A C 1
ATOM 5907 O O . ILE A 1 751 ? 15.386 48.061 -0.087 1.00 83.62 751 ILE A O 1
ATOM 5911 N N . LYS A 1 752 ? 16.323 46.669 1.412 1.00 82.25 752 LYS A N 1
ATOM 5912 C CA . LYS A 1 752 ? 15.089 46.351 2.132 1.00 82.25 752 LYS A CA 1
ATOM 5913 C C . LYS A 1 752 ? 15.386 45.994 3.585 1.00 82.25 752 LYS A C 1
ATOM 5915 O O . LYS A 1 752 ? 16.215 45.127 3.854 1.00 82.25 752 LYS A O 1
ATOM 5920 N N . GLU A 1 753 ? 14.661 46.613 4.512 1.00 85.88 753 GLU A N 1
ATOM 5921 C CA . GLU A 1 753 ? 14.709 46.233 5.923 1.00 85.88 753 GLU A CA 1
ATOM 5922 C C . GLU A 1 753 ? 14.085 44.845 6.129 1.00 85.88 753 GLU A C 1
ATOM 5924 O O . GLU A 1 753 ? 12.931 44.600 5.771 1.00 85.88 753 GLU A O 1
ATOM 5929 N N . ASP A 1 754 ? 14.851 43.932 6.724 1.00 88.94 754 ASP A N 1
ATOM 5930 C CA . ASP A 1 754 ? 14.417 42.573 7.035 1.00 88.94 754 ASP A CA 1
ATOM 5931 C C . ASP A 1 754 ? 15.019 42.108 8.365 1.00 88.94 754 ASP A C 1
ATOM 5933 O O . ASP A 1 754 ? 16.241 42.072 8.539 1.00 88.94 754 ASP A O 1
ATOM 5937 N N . LYS A 1 755 ? 14.148 41.716 9.302 1.00 79.81 755 LYS A N 1
ATOM 5938 C CA . LYS A 1 755 ? 14.541 41.325 10.665 1.00 79.81 755 LYS A CA 1
ATOM 5939 C C . LYS A 1 755 ? 15.410 40.062 10.691 1.00 79.81 755 LYS A C 1
ATOM 5941 O O . LYS A 1 755 ? 16.282 39.931 11.546 1.00 79.81 755 LYS A O 1
ATOM 5946 N N . GLY A 1 756 ? 15.199 39.134 9.755 1.00 80.19 756 GLY A N 1
ATOM 5947 C CA . GLY A 1 756 ? 16.010 37.917 9.660 1.00 80.19 756 GLY A CA 1
ATOM 5948 C C . GLY A 1 756 ? 17.438 38.213 9.197 1.00 80.19 756 GLY A C 1
ATOM 5949 O O . GLY A 1 756 ? 18.408 37.677 9.732 1.00 80.19 756 GLY A O 1
ATOM 5950 N N . THR A 1 757 ? 17.583 39.112 8.226 1.00 84.88 757 THR A N 1
ATOM 5951 C CA . THR A 1 757 ? 18.880 39.561 7.709 1.00 84.88 757 THR A CA 1
ATOM 5952 C C . THR A 1 757 ? 19.632 40.413 8.730 1.00 84.88 757 THR A C 1
ATOM 5954 O O . THR A 1 757 ? 20.842 40.239 8.875 1.00 84.88 757 THR A O 1
ATOM 5957 N N . SER A 1 758 ? 18.942 41.273 9.492 1.00 83.69 758 SER A N 1
ATOM 5958 C CA . SER A 1 758 ? 19.566 42.051 10.572 1.00 83.69 758 SER A CA 1
ATOM 5959 C C . SER A 1 758 ? 20.093 41.158 11.695 1.00 83.69 758 SER A C 1
ATOM 5961 O O . SER A 1 758 ? 21.220 41.350 12.143 1.00 83.69 758 SER A O 1
ATOM 5963 N N . PHE A 1 759 ? 19.334 40.128 12.082 1.00 88.56 759 PHE A N 1
ATOM 5964 C CA . PHE A 1 759 ? 19.781 39.142 13.066 1.00 88.56 759 PHE A CA 1
ATOM 5965 C C . PHE A 1 759 ? 21.041 38.395 12.601 1.00 88.56 759 PHE A C 1
ATOM 5967 O O . PHE A 1 759 ? 22.006 38.254 13.351 1.00 88.56 759 PHE A O 1
ATOM 5974 N N . LYS A 1 760 ? 21.084 37.963 11.334 1.00 86.50 760 LYS A N 1
ATOM 5975 C CA . LYS A 1 760 ? 22.261 37.282 10.765 1.00 86.50 760 LYS A CA 1
ATOM 5976 C C . LYS A 1 760 ? 23.489 38.187 10.657 1.00 86.50 760 LYS A C 1
ATOM 5978 O O . LYS A 1 760 ? 24.607 37.715 10.862 1.00 86.50 760 LYS A O 1
ATOM 5983 N N . LEU A 1 761 ? 23.295 39.471 10.359 1.00 91.62 761 LEU A N 1
ATOM 5984 C CA . LEU A 1 761 ? 24.361 40.472 10.377 1.00 91.62 761 LEU A CA 1
ATOM 5985 C C . LEU A 1 761 ? 24.956 40.624 11.784 1.00 91.62 761 LEU A C 1
ATOM 5987 O O . LEU A 1 761 ? 26.176 40.629 11.941 1.00 91.62 761 LEU A O 1
ATOM 5991 N N . GLU A 1 762 ? 24.105 40.725 12.803 1.00 90.06 762 GLU A N 1
ATOM 5992 C CA . GLU A 1 762 ? 24.528 40.850 14.199 1.00 90.06 762 GLU A CA 1
ATOM 5993 C C . GLU A 1 762 ? 25.263 39.588 14.674 1.00 90.06 762 GLU A C 1
ATOM 5995 O O . GLU A 1 762 ? 26.354 39.674 15.240 1.00 90.06 762 GLU A O 1
ATOM 6000 N N . LEU A 1 763 ? 24.748 38.408 14.319 1.00 90.12 763 LEU A N 1
ATOM 6001 C CA . LEU A 1 763 ? 25.405 37.128 14.578 1.00 90.12 763 LEU A CA 1
ATOM 6002 C C . LEU A 1 763 ? 26.804 37.053 13.941 1.00 90.12 763 LEU A C 1
ATOM 6004 O O . LEU A 1 763 ? 27.750 36.595 14.586 1.00 90.12 763 LEU A O 1
ATOM 6008 N N . ALA A 1 764 ? 26.958 37.530 12.700 1.00 88.19 764 ALA A N 1
ATOM 6009 C CA . ALA A 1 764 ? 28.248 37.577 12.010 1.00 88.19 764 ALA A CA 1
ATOM 6010 C C . ALA A 1 764 ? 29.247 38.526 12.684 1.00 88.19 764 ALA A C 1
ATOM 6012 O O . ALA A 1 764 ? 30.412 38.160 12.847 1.00 88.19 764 ALA A O 1
ATOM 6013 N N . LYS A 1 765 ? 28.797 39.698 13.151 1.00 91.75 765 LYS A N 1
ATOM 6014 C CA . LYS A 1 765 ? 29.63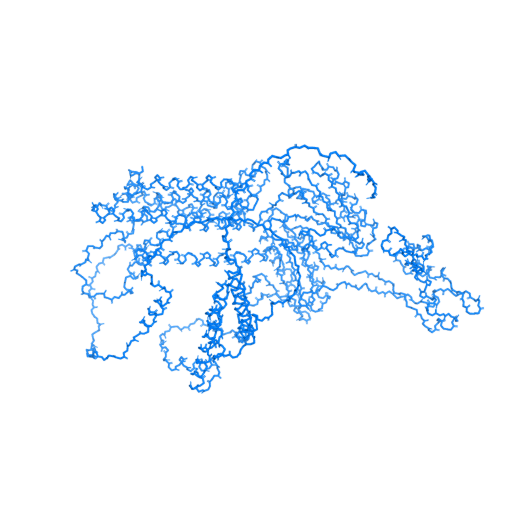5 40.646 13.909 1.00 91.75 765 LYS A CA 1
ATOM 6015 C C . LYS A 1 765 ? 30.107 40.048 15.238 1.00 91.75 765 LYS A C 1
ATOM 6017 O O . LYS A 1 765 ? 31.297 40.096 15.540 1.00 91.75 765 LYS A O 1
ATOM 6022 N N . VAL A 1 766 ? 29.213 39.390 15.979 1.00 91.81 766 VAL A N 1
ATOM 6023 C CA . VAL A 1 766 ? 29.548 38.733 17.256 1.00 91.81 766 VAL A CA 1
ATOM 6024 C C . VAL A 1 766 ? 30.538 37.579 17.065 1.00 91.81 766 VAL A C 1
ATOM 6026 O O . VAL A 1 766 ? 31.454 37.404 17.873 1.00 91.81 766 VAL A O 1
ATOM 6029 N N . GLN A 1 767 ? 30.381 36.773 16.011 1.00 87.06 767 GLN A N 1
ATOM 6030 C CA . GLN A 1 767 ? 31.335 35.702 15.708 1.00 87.06 767 GLN A CA 1
ATOM 6031 C C . GLN A 1 767 ? 32.712 36.256 15.339 1.00 87.06 767 GLN A C 1
ATOM 6033 O O . GLN A 1 767 ? 33.715 35.738 15.830 1.00 87.06 767 GLN A O 1
ATOM 6038 N N . LYS A 1 768 ? 32.759 37.347 14.568 1.00 89.88 768 LYS A N 1
ATOM 6039 C CA . LYS A 1 768 ? 34.012 38.000 14.181 1.00 89.88 768 LYS A CA 1
ATOM 6040 C C . LYS A 1 768 ? 34.763 38.544 15.400 1.00 89.88 768 LYS A C 1
ATOM 6042 O O . LYS A 1 768 ? 35.940 38.247 15.575 1.00 89.88 768 LYS A O 1
ATOM 6047 N N . GLU A 1 769 ? 34.073 39.228 16.314 1.00 88.62 769 GLU A N 1
ATOM 6048 C CA . GLU A 1 769 ? 34.685 39.704 17.565 1.00 88.62 769 GLU A CA 1
ATOM 6049 C C . GLU A 1 769 ? 35.237 38.561 18.434 1.00 88.62 769 GLU A C 1
ATOM 6051 O O . GLU A 1 769 ? 36.268 38.711 19.097 1.00 88.62 769 GLU A O 1
ATOM 6056 N N . LYS A 1 770 ? 34.565 37.401 18.453 1.00 85.94 770 LYS A N 1
ATOM 6057 C CA . LYS A 1 770 ? 35.058 36.213 19.170 1.00 85.94 770 LYS A CA 1
ATOM 6058 C C . LYS A 1 770 ? 36.326 35.645 18.531 1.00 85.94 770 LYS A C 1
ATOM 6060 O O . LYS A 1 770 ? 37.202 35.188 19.268 1.00 85.94 770 LYS A O 1
ATOM 6065 N N . GLU A 1 771 ? 36.438 35.658 17.204 1.00 83.56 771 GLU A N 1
ATOM 6066 C CA . GLU A 1 771 ? 37.647 35.218 16.496 1.00 83.56 771 GLU A CA 1
ATOM 6067 C C . GLU A 1 771 ? 38.823 36.176 16.728 1.00 83.56 771 GLU A C 1
ATOM 6069 O O . GLU A 1 771 ? 39.912 35.720 17.081 1.00 83.56 771 GLU A O 1
ATOM 6074 N N . GLU A 1 772 ? 38.588 37.489 16.677 1.00 83.12 772 GLU A N 1
ATOM 6075 C CA . GLU A 1 772 ? 39.611 38.506 16.958 1.00 83.12 772 GLU A CA 1
ATOM 6076 C C . GLU A 1 772 ? 40.112 38.445 18.412 1.00 83.12 772 GLU A C 1
ATOM 6078 O O . GLU A 1 772 ? 41.315 38.533 18.670 1.00 83.12 772 GLU A O 1
ATOM 6083 N N . LYS A 1 773 ? 39.218 38.215 19.388 1.00 81.88 773 LYS A N 1
ATOM 6084 C CA . LYS A 1 773 ? 39.606 38.007 20.798 1.00 81.88 773 LYS A CA 1
ATOM 6085 C C . LYS A 1 773 ? 40.429 36.730 20.992 1.00 81.88 773 LYS A C 1
ATOM 6087 O O . LYS A 1 773 ? 41.382 36.735 21.771 1.00 81.88 773 LYS A O 1
ATOM 6092 N N . LYS A 1 774 ? 40.100 35.647 20.276 1.00 76.38 774 LYS A N 1
ATOM 6093 C CA . LYS A 1 774 ? 40.884 34.398 20.297 1.00 76.38 774 LYS A CA 1
ATOM 6094 C C . LYS A 1 774 ? 42.260 34.563 19.647 1.00 76.38 774 LYS A C 1
ATOM 6096 O O . LYS A 1 774 ? 43.206 33.924 20.104 1.00 76.38 774 LYS A O 1
ATOM 6101 N N . GLN A 1 775 ? 42.388 35.397 18.614 1.00 72.75 775 GLN A N 1
ATOM 6102 C CA . GLN A 1 775 ? 43.682 35.732 18.013 1.00 72.75 775 GLN A CA 1
ATOM 6103 C C . GLN A 1 775 ? 44.547 36.573 18.956 1.00 72.75 775 GLN A C 1
ATOM 6105 O O . GLN A 1 775 ? 45.683 36.183 19.209 1.00 72.75 775 GLN A O 1
ATOM 6110 N N . LYS A 1 776 ? 43.993 37.616 19.589 1.00 71.25 776 LYS A N 1
ATOM 6111 C CA . LYS A 1 776 ? 44.723 38.423 20.588 1.00 71.25 776 LYS A CA 1
ATOM 6112 C C . LYS A 1 776 ? 45.202 37.598 21.789 1.00 71.25 776 LYS A C 1
ATOM 6114 O O . LYS A 1 776 ? 46.345 37.730 22.203 1.00 71.25 776 LYS A O 1
ATOM 6119 N N . GLN A 1 777 ? 44.385 36.663 22.289 1.00 66.69 777 GLN A N 1
ATOM 6120 C CA . GLN A 1 777 ? 44.805 35.739 23.358 1.00 66.69 777 GLN A CA 1
ATOM 6121 C C . GLN A 1 777 ? 45.886 34.734 22.925 1.00 66.69 777 GLN A C 1
ATOM 6123 O O . GLN A 1 777 ? 46.634 34.242 23.771 1.00 66.69 777 GLN A O 1
ATOM 6128 N N . LYS A 1 778 ? 45.968 34.391 21.632 1.00 63.03 778 LYS A N 1
ATOM 6129 C CA . LYS A 1 778 ? 47.070 33.577 21.099 1.00 63.03 778 LYS A CA 1
ATOM 6130 C C . LYS A 1 778 ? 48.347 34.404 20.956 1.00 63.03 778 LYS A C 1
ATOM 6132 O O . LYS A 1 778 ? 49.411 33.887 21.274 1.00 63.03 778 LYS A O 1
ATOM 6137 N N . GLU A 1 779 ? 48.253 35.665 20.548 1.00 58.44 779 GLU A N 1
ATOM 6138 C CA . GLU A 1 779 ? 49.408 36.568 20.445 1.00 58.44 779 GLU A CA 1
ATOM 6139 C C . GLU A 1 779 ? 50.003 36.916 21.821 1.00 58.44 779 GLU A C 1
ATOM 6141 O O . GLU A 1 779 ? 51.218 36.807 21.982 1.00 58.44 779 GLU A O 1
ATOM 6146 N N . ASP A 1 780 ? 49.177 37.178 22.843 1.00 55.25 780 ASP A N 1
ATOM 6147 C CA . ASP A 1 780 ? 49.653 37.417 24.220 1.00 55.25 780 ASP A CA 1
ATOM 6148 C C . ASP A 1 780 ? 50.359 36.185 24.817 1.00 55.25 780 ASP A C 1
ATOM 6150 O O . ASP A 1 780 ? 51.422 36.304 25.425 1.00 55.25 780 ASP A O 1
ATOM 6154 N N . LYS A 1 781 ? 49.851 34.969 24.557 1.00 53.59 781 LYS A N 1
ATOM 6155 C CA . LYS A 1 781 ? 50.514 33.717 24.977 1.00 53.59 781 LYS A CA 1
ATOM 6156 C C . LYS A 1 781 ? 51.827 33.431 24.247 1.00 53.59 781 LYS A C 1
ATOM 6158 O O . LYS A 1 781 ? 52.623 32.636 24.731 1.00 53.59 781 LYS A O 1
ATOM 6163 N N . THR A 1 782 ? 52.070 34.066 23.101 1.00 47.53 782 THR A N 1
ATOM 6164 C CA . THR A 1 782 ? 53.329 33.904 22.356 1.00 47.53 782 THR A CA 1
ATOM 6165 C C . THR A 1 782 ? 54.401 34.902 22.824 1.00 47.53 782 THR A C 1
ATOM 6167 O O . THR A 1 782 ? 55.580 34.726 22.519 1.00 47.53 782 THR A O 1
ATOM 6170 N N . HIS A 1 783 ? 54.023 35.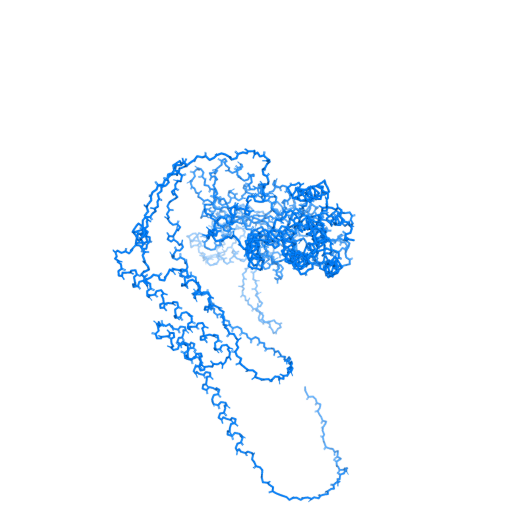923 23.605 1.00 46.25 783 HIS A N 1
ATOM 6171 C CA . HIS A 1 783 ? 54.944 36.912 24.173 1.00 46.25 783 HIS A CA 1
ATOM 6172 C C . HIS A 1 783 ? 55.443 36.584 25.594 1.00 46.25 783 HIS A C 1
ATOM 6174 O O . HIS A 1 783 ? 56.449 37.162 26.008 1.00 46.25 783 HIS A O 1
ATOM 6180 N N . GLU A 1 784 ? 54.831 35.627 26.303 1.00 42.38 784 GLU A N 1
ATOM 6181 C CA . GLU A 1 784 ? 55.247 35.217 27.659 1.00 42.38 784 GLU A CA 1
ATOM 6182 C C . GLU A 1 784 ? 56.258 34.053 27.723 1.00 42.38 784 GLU A C 1
ATOM 6184 O O . GLU A 1 784 ? 56.833 33.809 28.781 1.00 42.38 784 GLU A O 1
ATOM 6189 N N . GLU A 1 785 ? 56.584 33.387 26.609 1.00 41.12 785 GLU A N 1
ATOM 6190 C CA . GLU A 1 785 ? 57.605 32.326 26.586 1.00 41.12 785 GLU A CA 1
ATOM 6191 C C . GLU A 1 785 ? 58.728 32.608 25.572 1.00 41.12 785 GLU A C 1
ATOM 6193 O O . GLU A 1 785 ? 58.739 32.130 24.437 1.00 41.12 785 GLU A O 1
ATOM 6198 N N . LYS A 1 786 ? 59.752 33.347 26.024 1.00 30.97 786 LYS A N 1
ATOM 6199 C CA . LYS A 1 786 ? 61.134 33.202 25.532 1.00 30.97 786 LYS A CA 1
ATOM 6200 C C . LYS A 1 786 ? 62.098 33.011 26.715 1.00 30.97 786 LYS A C 1
ATOM 6202 O O . LYS A 1 786 ? 62.025 33.775 27.677 1.00 30.97 786 LYS A O 1
ATOM 6207 N N . PRO A 1 787 ? 63.005 32.014 26.666 1.00 40.09 787 PRO A N 1
ATOM 6208 C CA . PRO A 1 787 ? 63.697 31.503 27.845 1.00 40.09 787 PRO A CA 1
ATOM 6209 C C . PRO A 1 787 ? 65.017 32.231 28.136 1.00 40.09 787 PRO A C 1
ATOM 6211 O O . PRO A 1 787 ? 65.772 32.582 27.225 1.00 40.09 787 PRO A O 1
ATOM 6214 N N . LYS A 1 788 ? 65.342 32.369 29.427 1.00 30.95 788 LYS A N 1
ATOM 6215 C CA . LYS A 1 788 ? 66.715 32.591 29.899 1.00 30.95 788 LYS A CA 1
ATOM 6216 C C . LYS A 1 788 ? 67.503 31.275 29.790 1.00 30.95 788 LYS A C 1
ATOM 6218 O O . LYS A 1 788 ? 67.144 30.290 30.426 1.00 30.95 788 LYS A O 1
ATOM 6223 N N . LYS A 1 789 ? 68.572 31.289 28.986 1.00 30.47 789 LYS A N 1
ATOM 6224 C CA . LYS A 1 789 ? 69.796 30.481 29.175 1.00 30.47 789 LYS A CA 1
ATOM 6225 C C . LYS A 1 789 ? 70.427 30.884 30.530 1.00 30.47 789 LYS A C 1
ATOM 6227 O O . LYS A 1 789 ? 70.211 32.018 30.946 1.00 30.47 789 LYS A O 1
ATOM 6232 N N . ASP A 1 790 ? 71.106 30.064 31.324 1.00 28.94 790 ASP A N 1
ATOM 6233 C CA . ASP A 1 790 ? 72.235 29.163 31.075 1.00 28.94 790 ASP A CA 1
ATOM 6234 C C . ASP A 1 790 ? 72.428 28.227 32.304 1.00 28.94 790 ASP A C 1
ATOM 6236 O O . ASP A 1 790 ? 71.785 28.408 33.336 1.00 28.94 790 ASP A O 1
ATOM 6240 N N . ASP A 1 791 ? 73.377 27.292 32.170 1.00 28.48 791 ASP A N 1
ATOM 6241 C CA . ASP A 1 791 ? 74.168 26.625 33.226 1.00 28.48 791 ASP A CA 1
ATOM 6242 C C . ASP A 1 791 ? 73.842 25.183 33.681 1.00 28.48 791 ASP A C 1
ATOM 6244 O O . ASP A 1 791 ? 73.205 24.911 34.690 1.00 28.48 791 ASP A O 1
ATOM 6248 N N . SER A 1 792 ? 74.516 24.265 32.972 1.00 26.89 792 SER A N 1
ATOM 6249 C CA . SER A 1 792 ? 75.476 23.272 33.500 1.00 26.89 792 SER A CA 1
ATOM 6250 C C . SER A 1 792 ? 75.002 22.028 34.285 1.00 26.89 792 SER A C 1
ATOM 6252 O O . SER A 1 792 ? 74.302 22.121 35.281 1.00 26.89 792 SER A O 1
ATOM 6254 N N . LYS A 1 793 ? 75.503 20.864 33.814 1.00 27.91 793 LYS A N 1
ATOM 6255 C CA . LYS A 1 793 ? 76.145 19.730 34.540 1.00 27.91 793 LYS A CA 1
ATOM 6256 C C . LYS A 1 793 ? 75.684 19.503 35.996 1.00 27.91 793 LYS A C 1
ATOM 6258 O O . LYS A 1 793 ? 75.816 20.381 36.826 1.00 27.91 793 LYS A O 1
ATOM 6263 N N . ASP A 1 794 ? 75.313 18.309 36.450 1.00 28.84 794 ASP A N 1
ATOM 6264 C CA . ASP A 1 794 ? 76.150 17.105 36.515 1.00 28.84 794 ASP A CA 1
ATOM 6265 C C . ASP A 1 794 ? 75.323 15.968 37.182 1.00 28.84 794 ASP A C 1
ATOM 6267 O O . ASP A 1 794 ? 74.514 16.230 38.065 1.00 28.84 794 ASP A O 1
ATOM 6271 N N . LYS A 1 795 ? 75.603 14.717 36.794 1.00 27.84 795 LYS A N 1
ATOM 6272 C CA . LYS A 1 795 ? 75.615 13.476 37.607 1.00 27.84 795 LYS A CA 1
ATOM 6273 C C . LYS A 1 795 ? 74.409 12.944 38.419 1.00 27.84 795 LYS A C 1
ATOM 6275 O O . LYS A 1 795 ? 73.948 13.502 39.405 1.00 27.84 795 LYS A O 1
ATOM 6280 N N . SER A 1 796 ? 74.238 11.641 38.166 1.00 26.75 796 SER A N 1
ATOM 6281 C CA . SER A 1 796 ? 74.151 10.514 39.116 1.00 26.75 796 SER A CA 1
ATOM 6282 C C . SER A 1 796 ? 72.776 9.997 39.536 1.00 26.75 796 SER A C 1
ATOM 6284 O O . SER A 1 796 ? 72.030 10.609 40.289 1.00 26.75 796 SER A O 1
ATOM 6286 N N . ASP A 1 797 ? 72.502 8.782 39.055 1.00 28.31 797 ASP A N 1
ATOM 6287 C CA . ASP A 1 797 ? 72.314 7.589 39.881 1.00 28.31 797 ASP A CA 1
ATOM 6288 C C . ASP A 1 797 ? 71.882 7.814 41.334 1.00 28.31 797 ASP A C 1
ATOM 6290 O O . ASP A 1 797 ? 72.685 8.173 42.191 1.00 28.31 797 ASP A O 1
ATOM 6294 N N . THR A 1 798 ? 70.671 7.371 41.669 1.00 28.03 798 THR A N 1
ATOM 6295 C CA . THR A 1 798 ? 70.529 6.431 42.790 1.00 28.03 798 THR A CA 1
ATOM 6296 C C . THR A 1 798 ? 69.234 5.638 42.678 1.00 28.03 798 THR A C 1
ATOM 6298 O O . THR A 1 798 ? 68.123 6.100 42.923 1.00 28.03 798 THR A O 1
ATOM 6301 N N . LYS A 1 799 ? 69.411 4.378 42.290 1.00 28.17 799 LYS A N 1
ATOM 6302 C CA . LYS A 1 799 ? 68.447 3.298 42.454 1.00 28.17 799 LYS A CA 1
ATOM 6303 C C . LYS A 1 799 ? 68.463 2.877 43.930 1.00 28.17 799 LYS A C 1
ATOM 6305 O O . LYS A 1 799 ? 69.539 2.669 44.478 1.00 28.17 799 LYS A O 1
ATOM 6310 N N . LYS A 1 800 ? 67.271 2.572 44.450 1.00 25.81 800 LYS A N 1
ATOM 6311 C CA . LYS A 1 800 ? 66.966 1.732 45.627 1.00 25.81 800 LYS A CA 1
ATOM 6312 C C . LYS A 1 800 ? 66.921 2.397 47.012 1.00 25.81 800 LYS A C 1
ATOM 6314 O O . LYS A 1 800 ? 67.767 3.179 47.404 1.00 25.81 800 LYS A O 1
ATOM 6319 N N . GLU A 1 801 ? 65.929 1.897 47.752 1.00 25.34 801 GLU A N 1
ATOM 6320 C CA . GLU A 1 801 ? 65.716 1.954 49.203 1.00 25.34 801 GLU A CA 1
ATOM 6321 C C . GLU A 1 801 ? 65.027 3.185 49.804 1.00 25.34 801 GLU A C 1
ATOM 6323 O O . GLU A 1 801 ? 65.639 4.073 50.382 1.00 25.34 801 GLU A O 1
ATOM 6328 N N . LYS A 1 802 ? 63.691 3.108 49.830 1.00 29.09 802 LYS A N 1
ATOM 6329 C CA . LYS A 1 802 ? 62.890 3.091 51.073 1.00 29.09 802 LYS A CA 1
ATOM 6330 C C . LYS A 1 802 ? 61.486 2.579 50.722 1.00 29.09 802 LYS A C 1
ATOM 6332 O O . LYS A 1 802 ? 60.667 3.296 50.171 1.00 29.09 802 LYS A O 1
ATOM 6337 N N . LYS A 1 803 ? 61.286 1.258 50.716 1.00 25.31 803 LYS A N 1
ATOM 6338 C CA . LYS A 1 803 ? 60.685 0.491 51.824 1.00 25.31 803 LYS A CA 1
ATOM 6339 C C . LYS A 1 803 ? 59.387 1.109 52.360 1.00 25.31 803 LYS A C 1
ATOM 6341 O O . LYS A 1 803 ? 59.418 2.077 53.104 1.00 25.31 803 LYS A O 1
ATOM 6346 N N . SER A 1 804 ? 58.295 0.413 52.039 1.00 26.97 804 SER A N 1
ATOM 6347 C CA . SER A 1 804 ? 57.333 -0.165 52.989 1.00 26.97 804 SER A CA 1
ATOM 6348 C C . SER A 1 804 ? 56.812 0.717 54.133 1.00 26.97 804 SER A C 1
ATOM 6350 O O . SER A 1 804 ? 57.583 1.106 55.010 1.00 26.97 804 SER A O 1
ATOM 6352 N N . LYS A 1 805 ? 55.474 0.794 54.202 1.00 26.34 805 LYS A N 1
ATOM 6353 C CA . LYS A 1 805 ? 54.561 1.403 55.201 1.00 26.34 805 LYS A CA 1
ATOM 6354 C C . LYS A 1 805 ? 53.842 2.567 54.515 1.00 26.34 805 LYS A C 1
ATOM 6356 O O . LYS A 1 805 ? 54.451 3.588 54.262 1.00 26.34 805 LYS A O 1
ATOM 6361 N N . LYS A 1 806 ? 52.563 2.471 54.162 1.00 30.36 806 LYS A N 1
ATOM 6362 C CA . LYS A 1 806 ? 51.430 2.185 55.050 1.00 30.36 806 LYS A CA 1
ATOM 6363 C C . LYS A 1 806 ? 50.171 1.998 54.185 1.00 30.36 806 LYS A C 1
ATOM 6365 O O . LYS A 1 806 ? 49.988 2.797 53.278 1.00 30.36 806 LYS A O 1
ATOM 6370 N N . LYS A 1 807 ? 49.314 1.056 54.610 1.00 29.83 807 LYS A N 1
ATOM 6371 C CA . LYS A 1 807 ? 47.847 0.981 54.406 1.00 29.83 807 LYS A CA 1
ATOM 6372 C C . LYS A 1 807 ? 47.377 0.699 52.967 1.00 29.83 807 LYS A C 1
ATOM 6374 O O . LYS A 1 807 ? 47.644 1.496 52.087 1.00 29.83 807 LYS A O 1
ATOM 6379 N N . LYS A 1 808 ? 46.738 -0.423 52.603 1.00 29.03 808 LYS A N 1
ATOM 6380 C CA . LYS A 1 808 ? 45.765 -1.299 53.298 1.00 29.03 808 LYS A CA 1
ATOM 6381 C C . LYS A 1 808 ? 44.670 -0.514 54.017 1.00 29.03 808 LYS A C 1
ATOM 6383 O O . LYS A 1 808 ? 44.981 0.082 55.039 1.00 29.03 808 LYS A O 1
ATOM 6388 N N . ASP A 1 809 ? 43.488 -0.510 53.403 1.00 31.83 809 ASP A N 1
ATOM 6389 C CA . ASP A 1 809 ? 42.108 -0.491 53.932 1.00 31.83 809 ASP A CA 1
ATOM 6390 C C . ASP A 1 809 ? 41.247 -0.180 52.679 1.00 31.83 809 ASP A C 1
ATOM 6392 O O . ASP A 1 809 ? 41.331 0.919 52.143 1.00 31.83 809 ASP A O 1
ATOM 6396 N N . ASP A 1 810 ? 40.758 -1.162 51.912 1.00 33.84 810 ASP A N 1
ATOM 6397 C CA . ASP A 1 810 ? 39.552 -1.983 52.135 1.00 33.84 810 ASP A CA 1
ATOM 6398 C C . ASP A 1 810 ? 38.336 -1.203 52.678 1.00 33.84 810 ASP A C 1
ATOM 6400 O O . ASP A 1 810 ? 38.381 -0.700 53.798 1.00 33.84 810 ASP A O 1
ATOM 6404 N N . LYS A 1 811 ? 37.238 -1.272 51.898 1.00 33.41 811 LYS A N 1
ATOM 6405 C CA . LYS A 1 811 ? 35.826 -0.902 52.159 1.00 33.41 811 LYS A CA 1
ATOM 6406 C C . LYS A 1 811 ? 35.432 0.578 52.036 1.00 33.41 811 LYS A C 1
ATOM 6408 O O . LYS A 1 811 ? 35.689 1.358 52.944 1.00 33.41 811 LYS A O 1
ATOM 6413 N N . GLU A 1 812 ? 34.684 0.912 50.981 1.00 34.53 812 GLU A N 1
ATOM 6414 C CA . GLU A 1 812 ? 33.204 0.909 50.973 1.00 34.53 812 GLU A CA 1
ATOM 6415 C C . GLU A 1 812 ? 32.665 0.785 49.542 1.00 34.53 812 GLU A C 1
ATOM 6417 O O . GLU A 1 812 ? 33.315 1.349 48.630 1.00 34.53 812 GLU A O 1
#